Protein 6MS3 (pdb70)

Structure (mmCIF, N/CA/C/O backbone):
data_6MS3
#
_entry.id   6MS3
#
_cell.length_a   82.126
_cell.length_b   82.126
_cell.length_c   173.236
_cell.angle_alpha   90.000
_cell.angle_beta   90.000
_cell.angle_gamma   90.000
#
_symmetry.space_group_name_H-M   'P 43'
#
loop_
_entity.id
_entity.type
_entity.pdbx_description
1 polymer 'Glycoside Hydrolase Family 43'
2 non-polymer 'CALCIUM ION'
3 non-polymer 'SULFATE ION'
4 non-polymer GLYCEROL
5 non-polymer IMIDAZOLE
6 water water
#
loop_
_atom_site.group_PDB
_atom_site.id
_atom_site.type_symbol
_atom_site.label_atom_id
_atom_site.label_alt_id
_atom_site.label_comp_id
_atom_site.label_asym_id
_atom_site.label_entity_id
_atom_site.label_seq_id
_atom_site.pdbx_PDB_ins_code
_atom_site.Cartn_x
_atom_site.Cartn_y
_atom_site.Cartn_z
_atom_site.occupancy
_atom_site.B_iso_or_equiv
_atom_site.auth_seq_id
_atom_site.auth_comp_id
_atom_site.auth_asym_id
_atom_site.auth_atom_id
_atom_site.pdbx_PDB_model_num
ATOM 1 N N . GLU A 1 27 ? 22.124 91.675 -14.587 1.00 64.01 4 GLU A N 1
ATOM 2 C CA . GLU A 1 27 ? 21.387 92.917 -14.799 1.00 63.41 4 GLU A CA 1
ATOM 3 C C . GLU A 1 27 ? 20.365 93.156 -13.696 1.00 59.99 4 GLU A C 1
ATOM 4 O O . GLU A 1 27 ? 19.742 94.215 -13.631 1.00 61.26 4 GLU A O 1
ATOM 10 N N . HIS A 1 28 ? 20.196 92.164 -12.829 1.00 54.45 5 HIS A N 1
ATOM 11 C CA . HIS A 1 28 ? 19.212 92.213 -11.763 1.00 48.82 5 HIS A CA 1
ATOM 12 C C . HIS A 1 28 ? 19.909 92.107 -10.413 1.00 39.93 5 HIS A C 1
ATOM 13 O O . HIS A 1 28 ? 21.109 91.841 -10.321 1.00 36.36 5 HIS A O 1
ATOM 20 N N . THR A 1 29 ? 19.135 92.326 -9.359 1.00 36.22 6 THR A N 1
ATOM 21 C CA . THR A 1 29 ? 19.560 92.050 -7.998 1.00 34.84 6 THR A CA 1
ATOM 22 C C . THR A 1 29 ? 18.582 91.074 -7.361 1.00 33.31 6 THR A C 1
ATOM 23 O O . THR A 1 29 ? 17.495 90.818 -7.885 1.00 32.98 6 THR A O 1
ATOM 27 N N . TYR A 1 30 ? 18.985 90.524 -6.216 1.00 30.57 7 TYR A N 1
ATOM 28 C CA . TYR A 1 30 ? 18.107 89.695 -5.406 1.00 28.15 7 TYR A CA 1
ATOM 29 C C . TYR A 1 30 ? 18.363 90.010 -3.942 1.00 26.96 7 TYR A C 1
ATOM 30 O O . TYR A 1 30 ? 19.421 90.525 -3.574 1.00 25.77 7 TYR A O 1
ATOM 39 N N . THR A 1 31 ? 17.387 89.675 -3.102 1.00 26.92 8 THR A N 1
ATOM 40 C CA . THR A 1 31 ? 17.503 89.833 -1.659 1.00 26.84 8 THR A CA 1
ATOM 41 C C . THR A 1 31 ? 17.437 88.465 -0.998 1.00 26.24 8 THR A C 1
ATOM 42 O O . THR A 1 31 ? 16.517 87.685 -1.268 1.00 26.61 8 THR A O 1
ATOM 46 N N . ASN A 1 32 ? 18.408 88.179 -0.138 1.00 25.57 9 ASN A N 1
ATOM 47 C CA . ASN A 1 32 ? 18.413 86.943 0.635 1.00 24.99 9 ASN A CA 1
ATOM 48 C C . ASN A 1 32 ? 17.276 86.937 1.658 1.00 24.84 9 ASN A C 1
ATOM 49 O O . ASN A 1 32 ? 16.810 87.997 2.077 1.00 23.93 9 ASN A O 1
ATOM 54 N N . PRO A 1 33 ? 16.801 85.745 2.043 1.00 25.15 10 PRO A N 1
ATOM 55 C CA . PRO A 1 33 ? 17.132 84.434 1.473 1.00 26.01 10 PRO A CA 1
ATOM 56 C C . PRO A 1 33 ? 16.445 84.245 0.126 1.00 27.10 10 PRO A C 1
ATOM 57 O O . PRO A 1 33 ? 15.430 84.898 -0.119 1.00 27.64 10 PRO A O 1
ATOM 61 N N . VAL A 1 34 ? 16.982 83.374 -0.728 1.00 25.73 11 VAL A N 1
ATOM 62 C CA . VAL A 1 34 ? 16.360 83.131 -2.025 1.00 25.70 11 VAL A CA 1
ATOM 63 C C . VAL A 1 34 ? 15.337 82.004 -1.984 1.00 26.78 11 VAL A C 1
ATOM 64 O O . VAL A 1 34 ? 14.463 81.943 -2.859 1.00 26.58 11 VAL A O 1
ATOM 68 N N . LEU A 1 35 ? 15.427 81.102 -1.009 1.00 26.11 12 LEU A N 1
ATOM 69 C CA . LEU A 1 35 ? 14.420 80.064 -0.804 1.00 27.20 12 LEU A CA 1
ATOM 70 C C . LEU A 1 35 ? 13.923 80.232 0.628 1.00 27.96 12 LEU A C 1
ATOM 71 O O . LEU A 1 35 ? 14.554 79.756 1.577 1.00 27.78 12 LEU A O 1
ATOM 76 N N . THR A 1 36 ? 12.800 80.923 0.774 1.00 28.47 13 THR A N 1
ATOM 77 C CA . THR A 1 36 ? 12.329 81.371 2.073 1.00 28.18 13 THR A CA 1
ATOM 78 C C . THR A 1 36 ? 11.457 80.316 2.741 1.00 26.88 13 THR A C 1
ATOM 79 O O . THR A 1 36 ? 10.952 79.390 2.105 1.00 26.14 13 THR A O 1
ATOM 83 N N . GLY A 1 37 ? 11.281 80.477 4.046 1.00 26.96 14 GLY A N 1
ATOM 84 C CA . GLY A 1 37 ? 10.623 79.462 4.833 1.00 26.81 14 GLY A CA 1
ATOM 85 C C . GLY A 1 37 ? 11.544 78.297 5.141 1.00 26.16 14 GLY A C 1
ATOM 86 O O . GLY A 1 37 ? 12.721 78.264 4.777 1.00 27.06 14 GLY A O 1
ATOM 87 N N . PHE A 1 38 ? 10.962 77.311 5.821 1.00 26.15 15 PHE A N 1
ATOM 88 C CA . PHE A 1 38 ? 11.645 76.137 6.362 1.00 25.70 15 PHE A CA 1
ATOM 89 C C . PHE A 1 38 ? 12.447 75.386 5.298 1.00 24.04 15 PHE A C 1
ATOM 90 O O . PHE A 1 38 ? 11.933 74.467 4.649 1.00 24.22 15 PHE A O 1
ATOM 98 N N . HIS A 1 39 ? 13.715 75.775 5.122 1.00 24.76 16 HIS A N 1
ATOM 99 C CA . HIS A 1 39 ? 14.612 75.150 4.142 1.00 26.50 16 HIS A CA 1
ATOM 100 C C . HIS A 1 39 ? 16.035 75.155 4.686 1.00 25.28 16 HIS A C 1
ATOM 101 O O . HIS A 1 39 ? 16.889 75.921 4.227 1.00 26.04 16 HIS A O 1
ATOM 108 N N . PRO A 1 40 ? 16.333 74.306 5.665 1.00 23.87 17 PRO A N 1
ATOM 109 C CA . PRO A 1 40 ? 17.678 74.282 6.239 1.00 24.26 17 PRO A CA 1
ATOM 110 C C . PRO A 1 40 ? 18.603 73.358 5.453 1.00 25.25 17 PRO A C 1
ATOM 111 O O . PRO A 1 40 ? 18.172 72.586 4.594 1.00 25.14 17 PRO A O 1
ATOM 115 N N . ASP A 1 41 ? 19.893 73.457 5.771 1.00 26.15 18 ASP A N 1
ATOM 116 C CA . ASP A 1 41 ? 20.908 72.521 5.299 1.00 27.25 18 ASP A CA 1
ATOM 117 C C . ASP A 1 41 ? 20.884 72.321 3.782 1.00 27.10 18 ASP A C 1
ATOM 118 O O . ASP A 1 41 ? 20.712 71.194 3.305 1.00 28.29 18 ASP A O 1
ATOM 123 N N . PRO A 1 42 ? 21.056 73.383 2.995 1.00 26.05 19 PRO A N 1
ATOM 124 C CA . PRO A 1 42 ? 20.941 73.227 1.539 1.00 25.92 19 PRO A CA 1
ATOM 125 C C . PRO A 1 42 ? 22.146 72.506 0.951 1.00 26.85 19 PRO A C 1
ATOM 126 O O . PRO A 1 42 ? 23.288 72.726 1.358 1.00 26.87 19 PRO A O 1
ATOM 130 N N . SER A 1 43 ? 21.872 71.630 -0.013 1.00 26.92 20 SER A N 1
ATOM 131 C CA . SER A 1 43 ? 22.899 70.982 -0.818 1.00 26.16 20 SER A CA 1
ATOM 132 C C . SER A 1 43 ? 22.488 71.080 -2.279 1.00 25.00 20 SER A C 1
ATOM 133 O O . SER A 1 43 ? 21.373 70.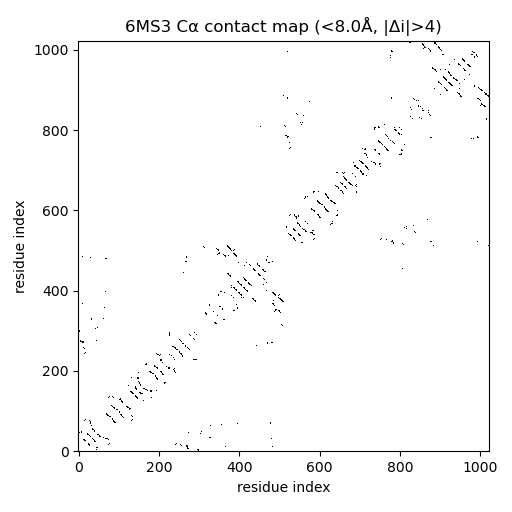686 -2.635 1.00 25.43 20 SER A O 1
ATOM 136 N N . ILE A 1 44 ? 23.389 71.588 -3.121 1.00 25.65 21 ILE A N 1
ATOM 137 C CA . ILE A 1 44 ? 23.046 71.993 -4.480 1.00 26.88 21 ILE A CA 1
ATOM 138 C C . ILE A 1 44 ? 23.956 71.308 -5.494 1.00 28.35 21 ILE A C 1
ATOM 139 O O . ILE A 1 44 ? 25.132 71.036 -5.227 1.00 28.09 21 ILE A O 1
ATOM 144 N N . ILE A 1 45 ? 23.397 71.026 -6.677 1.00 28.20 22 ILE A N 1
ATOM 145 C CA . ILE A 1 45 ? 24.167 70.566 -7.827 1.00 28.54 22 ILE A CA 1
ATOM 146 C C . ILE A 1 45 ? 23.667 71.284 -9.071 1.00 29.84 22 ILE A C 1
ATOM 147 O O . ILE A 1 45 ? 22.526 71.750 -9.134 1.00 29.61 22 ILE A O 1
ATOM 152 N N . ARG A 1 46 ? 24.540 71.365 -10.071 1.00 28.86 23 ARG A N 1
ATOM 153 C CA . ARG A 1 46 ? 24.154 71.764 -11.417 1.00 29.54 23 ARG A CA 1
ATOM 154 C C . ARG A 1 46 ? 24.278 70.565 -12.343 1.00 30.07 23 ARG A C 1
ATOM 155 O O . ARG A 1 46 ? 25.279 69.842 -12.299 1.00 29.13 23 ARG A O 1
ATOM 163 N N . VAL A 1 47 ? 23.253 70.344 -13.159 1.00 30.47 24 VAL A N 1
ATOM 164 C CA . VAL A 1 47 ? 23.305 69.386 -14.256 1.00 30.82 24 VAL A CA 1
ATOM 165 C C . VAL A 1 47 ? 22.905 70.157 -15.506 1.00 31.40 24 VAL A C 1
ATOM 166 O O . VAL A 1 47 ? 21.740 70.546 -15.651 1.00 30.64 24 VAL A O 1
ATOM 170 N N . GLY A 1 48 ? 23.865 70.403 -16.389 1.00 31.81 25 GLY A N 1
ATOM 171 C CA . GLY A 1 48 ? 23.573 71.162 -17.598 1.00 32.27 25 GLY A CA 1
ATOM 172 C C . GLY A 1 48 ? 23.175 72.589 -17.262 1.00 32.55 25 GLY A C 1
ATOM 173 O O . GLY A 1 48 ? 23.927 73.337 -16.626 1.00 31.06 25 GLY A O 1
ATOM 174 N N . GLU A 1 49 ? 21.978 72.991 -17.688 1.00 33.00 26 GLU A N 1
ATOM 175 C CA . GLU A 1 49 ? 21.456 74.317 -17.389 1.00 32.73 26 GLU A CA 1
ATOM 176 C C . GLU A 1 49 ? 20.531 74.319 -16.175 1.00 31.70 26 GLU A C 1
ATOM 177 O O . GLU A 1 49 ? 19.913 75.348 -15.882 1.00 32.16 26 GLU A O 1
ATOM 183 N N . ASP A 1 50 ? 20.428 73.199 -15.461 1.00 28.71 27 ASP A N 1
ATOM 184 C CA . ASP A 1 50 ? 19.486 73.051 -14.362 1.00 26.95 27 ASP A CA 1
ATOM 185 C C . ASP A 1 50 ? 20.213 72.936 -13.027 1.00 23.15 27 ASP A C 1
ATOM 186 O O . ASP A 1 50 ? 21.292 72.341 -12.934 1.00 24.40 27 ASP A O 1
ATOM 191 N N . TYR A 1 51 ? 19.596 73.499 -11.991 1.00 38.78 28 TYR A N 1
ATOM 192 C CA . TYR A 1 51 ? 20.111 73.434 -10.632 1.00 32.99 28 TYR A CA 1
ATOM 193 C C . TYR A 1 51 ? 19.111 72.709 -9.749 1.00 30.50 28 TYR A C 1
ATOM 194 O O . TYR A 1 51 ? 17.903 72.956 -9.832 1.00 28.71 28 TYR A O 1
ATOM 203 N N . TYR A 1 52 ? 19.619 71.813 -8.906 1.00 28.97 29 TYR A N 1
ATOM 204 C CA . TYR A 1 52 ? 18.790 71.019 -8.013 1.00 28.57 29 TYR A CA 1
ATOM 205 C C . TYR A 1 52 ? 19.334 71.127 -6.599 1.00 29.48 29 TYR A C 1
ATOM 206 O O . TYR A 1 52 ? 20.552 71.116 -6.390 1.00 29.60 29 TYR A O 1
ATOM 215 N N . MET A 1 53 ? 18.423 71.228 -5.632 1.00 29.46 30 MET A N 1
ATOM 216 C CA . MET A 1 53 ? 18.781 71.480 -4.246 1.00 29.52 30 MET A CA 1
ATOM 217 C C . MET A 1 53 ? 17.876 70.677 -3.321 1.00 29.08 30 MET A C 1
ATOM 218 O O . MET A 1 53 ? 16.675 70.548 -3.576 1.00 29.66 30 MET A O 1
ATOM 223 N N . VAL A 1 54 ? 18.461 70.131 -2.255 1.00 27.81 31 VAL A N 1
ATOM 224 C CA . VAL A 1 54 ? 17.717 69.408 -1.232 1.00 27.09 31 VAL A CA 1
ATOM 225 C C . VAL A 1 54 ? 17.870 70.133 0.101 1.00 26.05 31 VAL A C 1
ATOM 226 O O . VAL A 1 54 ? 18.881 70.795 0.360 1.00 25.58 31 VAL A O 1
ATOM 230 N N . ASN A 1 55 ? 16.846 70.009 0.946 1.00 25.77 32 ASN A N 1
ATOM 231 C CA . ASN A 1 55 ? 16.842 70.568 2.291 1.00 26.26 32 ASN A CA 1
ATOM 232 C C . ASN A 1 55 ? 16.316 69.534 3.279 1.00 26.85 32 ASN A C 1
ATOM 233 O O . ASN A 1 55 ? 15.512 68.666 2.927 1.00 26.77 32 ASN A O 1
ATOM 238 N N . SER A 1 56 ? 16.772 69.638 4.524 1.00 26.57 33 SER A N 1
ATOM 239 C CA . SER A 1 56 ? 16.346 68.708 5.560 1.00 26.75 33 SER A CA 1
ATOM 240 C C . SER A 1 56 ? 14.880 68.930 5.917 1.00 25.97 33 SER A C 1
ATOM 241 O O . SER A 1 56 ? 14.339 70.030 5.765 1.00 26.08 33 SER A O 1
ATOM 244 N N . THR A 1 57 ? 14.230 67.864 6.394 1.00 25.97 34 THR A N 1
ATOM 245 C CA . THR A 1 57 ? 12.802 67.906 6.690 1.00 24.64 34 THR A CA 1
ATOM 246 C C . THR A 1 57 ? 12.409 67.318 8.042 1.00 25.44 34 THR A C 1
ATOM 247 O O . THR A 1 57 ? 11.240 67.445 8.425 1.00 25.65 34 THR A O 1
ATOM 251 N N . PHE A 1 58 ? 13.326 66.669 8.760 1.00 25.10 35 PHE A N 1
ATOM 252 C CA . PHE A 1 58 ? 13.138 66.306 10.171 1.00 25.92 35 PHE A CA 1
ATOM 253 C C . PHE A 1 58 ? 11.910 65.412 10.301 1.00 25.69 35 PHE A C 1
ATOM 254 O O . PHE A 1 58 ? 11.929 64.299 9.747 1.00 26.15 35 PHE A O 1
ATOM 262 N N . GLN A 1 59 ? 10.848 65.823 10.998 1.00 25.23 36 GLN A N 1
ATOM 263 C CA . GLN A 1 59 ? 9.693 64.953 11.181 1.00 26.50 36 GLN A CA 1
ATOM 264 C C . GLN A 1 59 ? 8.654 65.090 10.072 1.00 26.01 36 GLN A C 1
ATOM 265 O O . GLN A 1 59 ? 7.621 64.413 10.127 1.00 26.96 36 GLN A O 1
ATOM 271 N N . TYR A 1 60 ? 8.892 65.925 9.070 1.00 24.72 37 TYR A N 1
ATOM 272 C CA . TYR A 1 60 ? 7.897 66.145 8.033 1.00 25.05 37 TYR A CA 1
ATOM 273 C C . TYR A 1 60 ? 8.013 65.091 6.939 1.00 27.39 37 TYR A C 1
ATOM 274 O O . TYR A 1 60 ? 9.089 64.540 6.686 1.00 28.09 37 TYR A O 1
ATOM 283 N N . PHE A 1 61 ? 6.877 64.801 6.310 1.00 27.87 38 PHE A N 1
ATOM 284 C CA . PHE A 1 61 ? 6.789 63.789 5.271 1.00 29.49 38 PHE A CA 1
ATOM 285 C C . PHE A 1 61 ? 5.919 64.327 4.137 1.00 29.32 38 PHE A C 1
ATOM 286 O O . PHE A 1 61 ? 4.929 65.012 4.396 1.00 29.08 38 PHE A O 1
ATOM 294 N N . PRO A 1 62 ? 6.289 64.045 2.875 1.00 29.62 39 PRO A N 1
ATOM 295 C CA . PRO A 1 62 ? 7.443 63.279 2.386 1.00 29.87 39 PRO A CA 1
ATOM 296 C C . PRO A 1 62 ? 8.782 63.901 2.783 1.00 28.11 39 PRO A C 1
ATOM 297 O O . PRO A 1 62 ? 8.848 65.104 3.018 1.00 28.37 39 PRO A O 1
ATOM 301 N N . ALA A 1 63 ? 9.828 63.087 2.866 1.00 28.68 40 ALA A N 1
ATOM 302 C CA . ALA A 1 63 ? 11.096 63.514 3.437 1.00 28.06 40 ALA A CA 1
ATOM 303 C C . ALA A 1 63 ? 12.070 63.947 2.350 1.00 27.01 40 ALA A C 1
ATOM 304 O O . ALA A 1 63 ? 12.081 63.396 1.247 1.00 28.04 40 ALA A O 1
ATOM 306 N N . ILE A 1 64 ? 12.901 64.936 2.696 1.00 26.49 41 ILE A N 1
ATOM 307 C CA . ILE A 1 64 ? 13.916 65.534 1.829 1.00 26.49 41 ILE A CA 1
ATOM 308 C C . ILE A 1 64 ? 13.252 66.259 0.666 1.00 27.10 41 ILE A C 1
ATOM 309 O O . ILE A 1 64 ? 12.956 65.657 -0.370 1.00 29.30 41 ILE A O 1
ATOM 314 N N . VAL A 1 65 ? 13.036 67.555 0.819 1.00 25.53 42 VAL A N 1
ATOM 315 C CA . VAL A 1 65 ? 12.410 68.346 -0.232 1.00 26.58 42 VAL A CA 1
ATOM 316 C C . VAL A 1 65 ? 13.436 68.639 -1.319 1.00 27.26 42 VAL A C 1
ATOM 317 O O . VAL A 1 65 ? 14.590 68.986 -1.036 1.00 27.48 42 VAL A O 1
ATOM 321 N N . ILE A 1 66 ? 13.017 68.473 -2.573 1.00 26.57 43 ILE A N 1
ATOM 322 C CA . ILE A 1 66 ? 13.869 68.654 -3.744 1.00 26.03 43 ILE A CA 1
ATOM 323 C C . ILE A 1 66 ? 13.342 69.843 -4.534 1.00 26.14 43 ILE A C 1
ATOM 324 O O . ILE A 1 66 ? 12.161 69.871 -4.906 1.00 24.06 43 ILE A O 1
ATOM 329 N N . SER A 1 67 ? 14.212 70.815 -4.796 1.00 24.55 44 SER A N 1
ATOM 330 C CA . SER A 1 67 ? 13.823 72.029 -5.498 1.00 25.80 44 SER A CA 1
ATOM 331 C C . SER A 1 67 ? 14.661 72.201 -6.754 1.00 25.56 44 SER A C 1
ATOM 332 O O . SER A 1 67 ? 15.748 71.634 -6.886 1.00 26.73 44 SER A O 1
ATOM 335 N N . HIS A 1 68 ? 14.139 73.003 -7.677 1.00 26.22 45 HIS A N 1
ATOM 336 C CA . HIS A 1 68 ? 14.754 73.211 -8.976 1.00 26.54 45 HIS A CA 1
ATOM 337 C C . HIS A 1 68 ? 14.795 74.701 -9.282 1.00 27.24 45 HIS A C 1
ATOM 338 O O . HIS A 1 68 ? 13.905 75.461 -8.891 1.00 27.08 45 HIS A O 1
ATOM 345 N N . SER A 1 69 ? 15.847 75.113 -9.982 1.00 27.62 46 SER A N 1
ATOM 346 C CA . SER A 1 69 ? 16.022 76.507 -10.348 1.00 27.23 46 SER A CA 1
ATOM 347 C C . SER A 1 69 ? 16.841 76.568 -11.624 1.00 27.77 46 SER A C 1
ATOM 348 O O . SER A 1 69 ? 17.631 75.667 -11.912 1.00 27.61 46 SER A O 1
ATOM 351 N N . LYS A 1 70 ? 16.646 77.640 -12.389 1.00 26.98 47 LYS A N 1
ATOM 352 C CA . LYS A 1 70 ? 17.524 77.912 -13.512 1.00 28.33 47 LYS A CA 1
ATOM 353 C C . LYS A 1 70 ? 18.404 79.134 -13.305 1.00 27.76 47 LYS A C 1
ATOM 354 O O . LYS A 1 70 ? 19.433 79.248 -13.976 1.00 28.15 47 LYS A O 1
ATOM 360 N N . ASP A 1 71 ? 18.047 80.032 -12.382 1.00 27.13 48 ASP A N 1
ATOM 361 C CA . ASP A 1 71 ? 18.800 81.264 -12.172 1.00 26.50 48 ASP A CA 1
ATOM 362 C C . ASP A 1 71 ? 19.385 81.378 -10.768 1.00 26.09 48 ASP A C 1
ATOM 363 O O . ASP A 1 71 ? 19.937 82.434 -10.431 1.00 26.41 48 ASP A O 1
ATOM 368 N N . LEU A 1 72 ? 19.262 80.329 -9.944 1.00 25.14 49 LEU A N 1
ATOM 369 C CA . LEU A 1 72 ? 19.763 80.252 -8.568 1.00 26.02 49 LEU A CA 1
ATOM 370 C C . LEU A 1 72 ? 19.001 81.152 -7.597 1.00 26.06 49 LEU A C 1
ATOM 371 O O . LEU A 1 72 ? 19.243 81.100 -6.385 1.00 25.41 49 LEU A O 1
ATOM 376 N N . VAL A 1 73 ? 18.078 81.967 -8.104 1.00 26.26 50 VAL A N 1
ATOM 377 C CA . VAL A 1 73 ? 17.321 82.901 -7.283 1.00 26.07 50 VAL A CA 1
ATOM 378 C C . VAL A 1 73 ? 15.889 82.427 -7.058 1.00 26.41 50 VAL A C 1
ATOM 379 O O . VAL A 1 73 ? 15.377 82.506 -5.940 1.00 26.72 50 VAL A O 1
ATOM 383 N N . HIS A 1 74 ? 15.230 81.938 -8.103 1.00 25.32 51 HIS A N 1
ATOM 384 C CA . HIS A 1 74 ? 13.837 81.520 -8.024 1.00 24.85 51 HIS A CA 1
ATOM 385 C C . HIS A 1 74 ? 13.768 79.996 -8.013 1.00 25.43 51 HIS A C 1
ATOM 386 O O . HIS A 1 74 ? 14.255 79.341 -8.940 1.00 25.57 51 HIS A O 1
ATOM 393 N N . TRP A 1 75 ? 13.174 79.438 -6.961 1.00 25.21 52 TRP A N 1
ATOM 394 C CA . TRP A 1 75 ? 13.158 78.000 -6.732 1.00 24.61 52 TRP A CA 1
ATOM 395 C C . TRP A 1 75 ? 11.725 77.495 -6.648 1.00 26.72 52 TRP A C 1
ATOM 396 O O . TRP A 1 75 ? 10.845 78.179 -6.116 1.00 27.05 52 TRP A O 1
ATOM 407 N N . LYS A 1 76 ? 11.492 76.293 -7.168 1.00 26.91 53 LYS A N 1
ATOM 408 C CA . LYS A 1 76 ? 10.216 75.628 -6.974 1.00 30.27 53 LYS A CA 1
ATOM 409 C C . LYS A 1 76 ? 10.457 74.183 -6.571 1.00 28.35 53 LYS A C 1
ATOM 410 O O . LYS A 1 76 ? 11.407 73.542 -7.034 1.00 28.73 53 LYS A O 1
ATOM 416 N N . ILE A 1 77 ? 9.603 73.684 -5.682 1.00 26.03 54 ILE A N 1
ATOM 417 C CA . ILE A 1 77 ? 9.680 72.288 -5.278 1.00 25.05 54 ILE A CA 1
ATOM 418 C C . ILE A 1 77 ? 9.241 71.415 -6.441 1.00 25.50 54 ILE A C 1
ATOM 419 O O . ILE A 1 77 ? 8.194 71.653 -7.058 1.00 26.47 54 ILE A O 1
ATOM 424 N N . ILE A 1 78 ? 10.047 70.404 -6.754 1.00 25.68 55 ILE A N 1
ATOM 425 C CA . ILE A 1 78 ? 9.721 69.448 -7.805 1.00 27.70 55 ILE A CA 1
ATOM 426 C C . ILE A 1 78 ? 9.480 68.044 -7.272 1.00 27.79 55 ILE A C 1
ATOM 427 O O . ILE A 1 78 ? 9.019 67.182 -8.039 1.00 29.89 55 ILE A O 1
ATOM 432 N N . GLY A 1 79 ? 9.768 67.782 -6.002 1.00 30.19 56 GLY A N 1
ATOM 433 C CA . GLY A 1 79 ? 9.471 66.488 -5.427 1.00 30.05 56 GLY A CA 1
ATOM 434 C C . GLY A 1 79 ? 10.152 66.320 -4.083 1.00 31.15 56 GLY A C 1
ATOM 435 O O . GLY A 1 79 ? 10.698 67.270 -3.513 1.00 29.93 56 GLY A O 1
ATOM 436 N N . HIS A 1 80 ? 10.102 65.088 -3.583 1.00 30.00 57 HIS A N 1
ATOM 437 C CA . HIS A 1 80 ? 10.753 64.750 -2.327 1.00 28.85 57 HIS A CA 1
ATOM 438 C C . HIS A 1 80 ? 11.497 63.435 -2.487 1.00 28.80 57 HIS A C 1
ATOM 439 O O . HIS A 1 80 ? 11.151 62.601 -3.324 1.00 30.17 57 HIS A O 1
ATOM 446 N N . GLY A 1 81 ? 12.519 63.251 -1.652 1.00 27.38 58 GLY A N 1
ATOM 447 C CA . GLY A 1 81 ? 13.327 62.047 -1.746 1.00 28.05 58 GLY A CA 1
ATOM 448 C C . GLY A 1 81 ? 12.578 60.792 -1.338 1.00 29.79 58 GLY A C 1
ATOM 449 O O . GLY A 1 81 ? 12.706 59.745 -1.980 1.00 31.68 58 GLY A O 1
ATOM 450 N N . ILE A 1 82 ? 11.794 60.869 -0.266 1.00 29.38 59 ILE A N 1
ATOM 451 C CA . ILE A 1 82 ? 11.135 59.702 0.304 1.00 29.97 59 ILE A CA 1
ATOM 452 C C . ILE A 1 82 ? 9.645 59.996 0.368 1.00 31.33 59 ILE A C 1
ATOM 453 O O . ILE A 1 82 ? 9.210 60.843 1.158 1.00 31.01 59 ILE A O 1
ATOM 458 N N . THR A 1 83 ? 8.860 59.287 -0.446 1.00 31.55 60 THR A N 1
ATOM 459 C CA . THR A 1 83 ? 7.436 59.556 -0.578 1.00 31.99 60 THR A CA 1
ATOM 460 C C . THR A 1 83 ? 6.534 58.423 -0.112 1.00 34.34 60 THR A C 1
ATOM 461 O O . THR A 1 83 ? 5.329 58.649 0.048 1.00 35.06 60 THR A O 1
ATOM 465 N N . GLU A 1 84 ? 7.061 57.221 0.097 1.00 36.77 61 GLU A N 1
ATOM 466 C CA . GLU A 1 84 ? 6.254 56.072 0.485 1.00 39.81 61 GLU A CA 1
ATOM 467 C C . GLU A 1 84 ? 6.457 55.777 1.964 1.00 38.26 61 GLU A C 1
ATOM 468 O O . GLU A 1 84 ? 7.591 55.773 2.454 1.00 37.51 61 GLU A O 1
ATOM 474 N N . ASN A 1 85 ? 5.348 55.528 2.673 1.00 37.36 62 ASN A N 1
ATOM 475 C CA . ASN A 1 85 ? 5.423 55.297 4.114 1.00 35.49 62 ASN A CA 1
ATOM 476 C C . ASN A 1 85 ? 6.304 54.101 4.456 1.00 36.31 62 ASN A C 1
ATOM 477 O O . ASN A 1 85 ? 6.975 54.105 5.493 1.00 36.22 62 ASN A O 1
ATOM 482 N N . GLU A 1 86 ? 6.333 53.077 3.599 1.00 38.85 63 GLU A N 1
ATOM 483 C CA . GLU A 1 86 ? 7.138 51.892 3.884 1.00 42.07 63 GLU A CA 1
ATOM 484 C C . GLU A 1 86 ? 8.634 52.182 3.842 1.00 39.70 63 GLU A C 1
ATOM 485 O O . GLU A 1 86 ? 9.422 51.382 4.353 1.00 40.78 63 GLU A O 1
ATOM 491 N N . GLY A 1 87 ? 9.044 53.298 3.239 1.00 38.00 64 GLY A N 1
ATOM 492 C CA . GLY A 1 87 ? 10.459 53.599 3.136 1.00 38.27 64 GLY A CA 1
ATOM 493 C C . GLY A 1 87 ? 11.049 54.242 4.372 1.00 38.11 64 GLY A C 1
ATOM 494 O O . GLY A 1 87 ? 12.254 54.125 4.614 1.00 39.13 64 GLY A O 1
ATOM 495 N N . LEU A 1 88 ? 10.228 54.922 5.170 1.00 36.04 65 LEU A N 1
ATOM 496 C CA . LEU A 1 88 ? 10.732 55.604 6.360 1.00 35.76 65 LEU A CA 1
ATOM 497 C C . LEU A 1 88 ? 9.569 55.849 7.307 1.00 34.83 65 LEU A C 1
ATOM 498 O O . LEU A 1 88 ? 8.589 56.496 6.922 1.00 34.33 65 LEU A O 1
ATOM 503 N N . ASP A 1 89 ? 9.679 55.345 8.537 1.00 33.90 66 ASP A N 1
ATOM 504 C CA . ASP A 1 89 ? 8.633 55.481 9.546 1.00 34.90 66 ASP A CA 1
ATOM 505 C C . ASP A 1 89 ? 8.994 56.636 10.475 1.00 33.92 66 ASP A C 1
ATOM 506 O O . ASP A 1 89 ? 9.888 56.509 11.317 1.00 33.42 66 ASP A O 1
ATOM 511 N N . LEU A 1 90 ? 8.285 57.752 10.333 1.00 33.26 67 LEU A N 1
ATOM 512 C CA . LEU A 1 90 ? 8.441 58.899 11.216 1.00 32.57 67 LEU A CA 1
ATOM 513 C C . LEU A 1 90 ? 7.291 59.035 12.206 1.00 32.98 67 LEU A C 1
ATOM 514 O O . LEU A 1 90 ? 7.242 60.023 12.947 1.00 34.57 67 LEU A O 1
ATOM 519 N N . SER A 1 91 ? 6.377 58.059 12.247 1.00 32.19 68 SER A N 1
ATOM 520 C CA . SER A 1 91 ? 5.156 58.218 13.031 1.00 33.86 68 SER A CA 1
ATOM 521 C C . SER A 1 91 ? 5.449 58.446 14.508 1.00 35.87 68 SER A C 1
ATOM 522 O O . SER A 1 91 ? 4.661 59.099 15.199 1.00 37.06 68 SER A O 1
ATOM 525 N N . ASP A 1 92 ? 6.577 57.937 15.003 1.00 37.38 69 ASP A N 1
ATOM 526 C CA . ASP A 1 92 ? 6.944 58.063 16.409 1.00 39.18 69 ASP A CA 1
ATOM 527 C C . ASP A 1 92 ? 8.252 58.825 16.598 1.00 36.56 69 ASP A C 1
ATOM 528 O O . ASP A 1 92 ? 8.803 58.834 17.706 1.00 36.64 69 ASP A O 1
ATOM 533 N N . ILE A 1 93 ? 8.757 59.466 15.557 1.00 34.19 70 ILE A N 1
ATOM 534 C CA . ILE A 1 93 ? 10.006 60.213 15.646 1.00 34.19 70 ILE A CA 1
ATOM 535 C C . ILE A 1 93 ? 9.750 61.541 16.348 1.00 33.39 70 ILE A C 1
ATOM 536 O O . ILE A 1 93 ? 8.759 62.227 16.074 1.00 33.54 70 ILE A O 1
ATOM 541 N N . ASN A 1 94 ? 10.641 61.903 17.269 1.00 33.49 71 ASN A N 1
ATOM 542 C CA . ASN A 1 94 ? 10.451 63.099 18.075 1.00 33.11 71 ASN A CA 1
ATOM 543 C C . ASN A 1 94 ? 10.662 64.368 17.247 1.00 30.65 71 ASN A C 1
ATOM 544 O O . ASN A 1 94 ? 11.301 64.361 16.189 1.00 29.37 71 ASN A O 1
ATOM 549 N N . ASP A 1 95 ? 10.109 65.469 17.760 1.00 30.86 72 ASP A N 1
ATOM 550 C CA . ASP A 1 95 ? 10.247 66.780 17.132 1.00 31.34 72 ASP A CA 1
ATOM 551 C C . ASP A 1 95 ? 11.710 67.105 16.853 1.00 31.67 72 ASP A C 1
ATOM 552 O O . ASP A 1 95 ? 12.571 66.966 17.729 1.00 32.16 72 ASP A O 1
ATOM 557 N N . SER A 1 96 ? 11.980 67.536 15.623 1.00 29.08 73 SER A N 1
ATOM 558 C CA . SER A 1 96 ? 13.301 67.929 15.138 1.00 29.30 73 SER A CA 1
ATOM 559 C C . SER A 1 96 ? 14.309 66.780 15.136 1.00 30.38 73 SER A C 1
ATOM 560 O O . SER A 1 96 ? 15.517 67.026 15.033 1.00 29.90 73 SER A O 1
ATOM 563 N N . HIS A 1 97 ? 13.846 65.534 15.254 1.00 30.00 74 HIS A N 1
ATOM 564 C CA . HIS A 1 97 ? 14.684 64.380 14.968 1.00 29.83 74 HIS A CA 1
ATOM 565 C C . HIS A 1 97 ? 14.412 63.985 13.519 1.00 29.12 74 HIS A C 1
ATOM 566 O O . HIS A 1 97 ? 13.974 64.828 12.730 1.00 28.46 74 HIS A O 1
ATOM 573 N N . GLY A 1 98 ? 14.643 62.737 13.147 1.00 29.22 75 GLY A N 1
ATOM 574 C CA . GLY A 1 98 ? 14.319 62.346 11.785 1.00 28.34 75 GLY A CA 1
ATOM 575 C C . GLY A 1 98 ? 15.400 62.780 10.809 1.00 28.23 75 GLY A C 1
ATOM 576 O O . GLY A 1 98 ? 16.599 62.670 11.097 1.00 27.14 75 GLY A O 1
ATOM 577 N N . ILE A 1 99 ? 14.981 63.302 9.653 1.00 28.80 76 ILE A N 1
ATOM 578 C CA . ILE A 1 99 ? 15.873 63.507 8.513 1.00 28.60 76 ILE A CA 1
ATOM 579 C C . ILE A 1 99 ? 16.603 64.837 8.669 1.00 27.79 76 ILE A C 1
ATOM 580 O O . ILE A 1 99 ? 15.995 65.908 8.585 1.00 28.19 76 ILE A O 1
ATOM 585 N N . TRP A 1 100 ? 17.916 64.769 8.846 1.00 27.73 77 TRP A N 1
ATOM 586 C CA . TRP A 1 100 ? 18.755 65.941 9.020 1.00 29.27 77 TRP A CA 1
ATOM 587 C C . TRP A 1 100 ? 19.373 66.333 7.671 1.00 30.22 77 TRP A C 1
ATOM 588 O O . TRP A 1 100 ? 18.814 66.026 6.609 1.00 29.90 77 TRP A O 1
ATOM 599 N N . ALA A 1 101 ? 20.518 67.020 7.704 1.00 30.37 78 ALA A N 1
ATOM 600 C CA . ALA A 1 101 ? 21.126 67.610 6.515 1.00 30.83 78 ALA A CA 1
ATOM 601 C C . ALA A 1 101 ? 21.216 66.599 5.369 1.00 30.31 78 ALA A C 1
ATOM 602 O O . ALA A 1 101 ? 21.887 65.566 5.511 1.00 31.61 78 ALA A O 1
ATOM 604 N N . PRO A 1 102 ? 20.556 66.847 4.243 1.00 29.08 79 PRO A N 1
ATOM 605 C CA . PRO A 1 102 ? 20.700 65.974 3.079 1.00 27.96 79 PRO A CA 1
ATOM 606 C C . PRO A 1 102 ? 21.802 66.463 2.151 1.00 28.06 79 PRO A C 1
ATOM 607 O O . PRO A 1 102 ? 22.180 67.637 2.144 1.00 27.81 79 PRO A O 1
ATOM 611 N N . ASP A 1 103 ? 22.312 65.531 1.352 1.00 28.82 80 ASP A N 1
ATOM 612 C CA . ASP A 1 103 ? 23.358 65.819 0.380 1.00 31.17 80 ASP A CA 1
ATOM 613 C C . ASP A 1 103 ? 22.964 65.196 -0.946 1.00 31.20 80 ASP A C 1
ATOM 614 O O . ASP A 1 103 ? 22.727 63.988 -1.015 1.00 31.07 80 ASP A O 1
ATOM 619 N N . ILE A 1 104 ? 22.887 66.011 -1.992 1.00 31.36 81 ILE A N 1
ATOM 620 C CA . ILE A 1 104 ? 22.546 65.525 -3.323 1.00 31.11 81 ILE A CA 1
ATOM 621 C C . ILE A 1 104 ? 23.792 65.587 -4.193 1.00 32.34 81 ILE A C 1
ATOM 622 O O . ILE A 1 104 ? 24.620 66.495 -4.051 1.00 32.44 81 ILE A O 1
ATOM 627 N N . SER A 1 105 ? 23.936 64.601 -5.074 1.00 33.23 82 SER A N 1
ATOM 628 C CA . SER A 1 105 ? 25.066 64.544 -5.983 1.00 34.30 82 SER A CA 1
ATOM 629 C C . SER A 1 105 ? 24.642 63.793 -7.233 1.00 35.53 82 SER A C 1
ATOM 630 O O . SER A 1 105 ? 23.635 63.079 -7.244 1.00 34.56 82 SER A O 1
ATOM 633 N N . TYR A 1 106 ? 25.425 63.968 -8.292 1.00 36.68 83 TYR A N 1
ATOM 634 C CA . TYR A 1 106 ? 25.127 63.374 -9.585 1.00 39.30 83 TYR A CA 1
ATOM 635 C C . TYR A 1 106 ? 26.412 62.810 -10.164 1.00 41.06 83 TYR A C 1
ATOM 636 O O . TYR A 1 106 ? 27.420 63.518 -10.236 1.00 40.98 83 TYR A O 1
ATOM 645 N N . HIS A 1 107 ? 26.378 61.543 -10.571 1.00 43.06 84 HIS A N 1
ATOM 646 C CA . HIS A 1 107 ? 27.565 60.898 -11.124 1.00 46.75 84 HIS A CA 1
ATOM 647 C C . HIS A 1 107 ? 27.141 59.772 -12.053 1.00 49.28 84 HIS A C 1
ATOM 648 O O . HIS A 1 107 ? 26.467 58.832 -11.620 1.00 48.98 84 HIS A O 1
ATOM 655 N N . ASN A 1 108 ? 27.542 59.871 -13.323 1.00 51.37 85 ASN A N 1
ATOM 656 C CA . ASN A 1 108 ? 27.293 58.835 -14.328 1.00 54.23 85 ASN A CA 1
ATOM 657 C C . ASN A 1 108 ? 25.806 58.495 -14.439 1.00 52.46 85 ASN A C 1
ATOM 658 O O . ASN A 1 108 ? 25.408 57.328 -14.438 1.00 53.41 85 ASN A O 1
ATOM 663 N N . GLY A 1 109 ? 24.981 59.535 -14.541 1.00 50.09 86 GLY A N 1
ATOM 664 C CA . GLY A 1 109 ? 23.562 59.372 -14.769 1.00 48.75 86 GLY A CA 1
ATOM 665 C C . GLY A 1 109 ? 22.737 59.001 -13.556 1.00 46.76 86 GLY A C 1
ATOM 666 O O . GLY A 1 109 ? 21.528 58.783 -13.699 1.00 47.71 86 GLY A O 1
ATOM 667 N N . THR A 1 110 ? 23.335 58.923 -12.371 1.00 44.58 87 THR A N 1
ATOM 668 C CA . THR A 1 110 ? 22.606 58.583 -11.156 1.00 42.92 87 THR A CA 1
ATOM 669 C C . THR A 1 110 ? 22.651 59.756 -10.189 1.00 39.48 87 THR A C 1
ATOM 670 O O . THR A 1 110 ? 23.721 60.318 -9.932 1.00 38.79 87 THR A O 1
ATOM 674 N N . PHE A 1 111 ? 21.486 60.132 -9.671 1.00 37.95 88 PHE A N 1
ATOM 675 C CA . PHE A 1 111 ? 21.392 61.118 -8.605 1.00 36.72 88 PHE A CA 1
ATOM 676 C C . PHE A 1 111 ? 21.394 60.394 -7.266 1.00 36.98 88 PHE A C 1
ATOM 677 O O . PHE A 1 111 ? 20.585 59.488 -7.047 1.00 37.73 88 PHE A O 1
ATOM 685 N N . TYR A 1 112 ? 22.312 60.780 -6.384 1.00 35.59 89 TYR A N 1
ATOM 686 C CA . TYR A 1 112 ? 22.417 60.212 -5.048 1.00 35.62 89 TYR A CA 1
ATOM 687 C C . TYR A 1 112 ? 21.983 61.243 -4.017 1.00 34.05 89 TYR A C 1
ATOM 688 O O . TYR A 1 112 ? 22.321 62.424 -4.131 1.00 34.33 89 TYR A O 1
ATOM 697 N N . ILE A 1 113 ? 21.249 60.798 -3.001 1.00 33.52 90 ILE A N 1
ATOM 698 C CA . ILE A 1 113 ? 20.952 61.633 -1.844 1.00 31.94 90 ILE A CA 1
ATOM 699 C C . ILE A 1 113 ? 21.309 60.856 -0.583 1.00 32.35 90 ILE A C 1
ATOM 700 O O . ILE A 1 113 ? 20.837 59.728 -0.387 1.00 33.34 90 ILE A O 1
ATOM 705 N N . PHE A 1 114 ? 22.161 61.447 0.251 1.00 31.23 91 PHE A N 1
ATOM 706 C CA . PHE A 1 114 ? 22.491 60.934 1.570 1.00 30.65 91 PHE A CA 1
ATOM 707 C C . PHE A 1 114 ? 21.938 61.875 2.630 1.00 29.61 91 PHE A C 1
ATOM 708 O O . PHE A 1 114 ? 21.863 63.089 2.419 1.00 28.20 91 PHE A O 1
ATOM 716 N N . ALA A 1 115 ? 21.558 61.311 3.775 1.00 29.15 92 ALA A N 1
ATOM 717 C CA . ALA A 1 115 ? 21.141 62.130 4.906 1.00 29.02 92 ALA A CA 1
ATOM 718 C C . ALA A 1 115 ? 21.209 61.294 6.172 1.00 29.68 92 ALA A C 1
ATOM 719 O O . ALA A 1 115 ? 21.032 60.074 6.139 1.00 29.69 92 ALA A O 1
ATOM 721 N N . THR A 1 116 ? 21.479 61.963 7.286 1.00 29.60 93 THR A N 1
ATOM 722 C CA . THR A 1 116 ? 21.368 61.316 8.581 1.00 31.22 93 THR A CA 1
ATOM 723 C C . THR A 1 116 ? 19.900 61.216 8.974 1.00 30.62 93 THR A C 1
ATOM 724 O O . THR A 1 116 ? 19.124 62.158 8.780 1.00 28.83 93 THR A O 1
ATOM 728 N N . HIS A 1 117 ? 19.520 60.053 9.489 1.00 31.36 94 HIS A N 1
ATOM 729 C CA . HIS A 1 117 ? 18.230 59.840 10.132 1.00 31.57 94 HIS A CA 1
ATOM 730 C C . HIS A 1 117 ? 18.487 59.765 11.632 1.00 32.49 94 HIS A C 1
ATOM 731 O O . HIS A 1 117 ? 19.082 58.797 12.115 1.00 34.88 94 HIS A O 1
ATOM 738 N N . ARG A 1 118 ? 18.062 60.794 12.363 1.00 32.36 95 ARG A N 1
ATOM 739 C CA . ARG A 1 118 ? 18.323 60.895 13.794 1.00 32.69 95 ARG A CA 1
ATOM 740 C C . ARG A 1 118 ? 17.212 60.186 14.560 1.00 32.47 95 ARG A C 1
ATOM 741 O O . ARG A 1 118 ? 16.042 60.572 14.467 1.00 31.75 95 ARG A O 1
ATOM 749 N N . LEU A 1 119 ? 17.574 59.146 15.303 1.00 33.33 96 LEU A N 1
ATOM 750 C CA . LEU A 1 119 ? 16.588 58.388 16.054 1.00 34.46 96 LEU A CA 1
ATOM 751 C C . LEU A 1 119 ? 16.257 59.105 17.365 1.00 35.33 96 LEU A C 1
ATOM 752 O O . LEU A 1 119 ? 16.915 60.071 17.759 1.00 35.48 96 LEU A O 1
ATOM 757 N N . ASN A 1 120 ? 15.210 58.626 18.041 1.00 35.75 97 ASN A N 1
ATOM 758 C CA . ASN A 1 120 ? 14.778 59.268 19.280 1.00 37.38 97 ASN A CA 1
ATOM 759 C C . ASN A 1 120 ? 15.805 59.105 20.393 1.00 39.42 97 ASN A C 1
ATOM 760 O O . ASN A 1 120 ? 15.889 59.954 21.289 1.00 40.45 97 ASN A O 1
ATOM 765 N N . GLY A 1 121 ? 16.590 58.034 20.354 1.00 39.36 98 GLY A N 1
ATOM 766 C CA . GLY A 1 121 ? 17.578 57.768 21.370 1.00 41.88 98 GLY A CA 1
ATOM 767 C C . GLY A 1 121 ? 18.332 56.495 21.055 1.00 43.11 98 GLY A C 1
ATOM 768 O O . GLY A 1 121 ? 18.231 55.952 19.949 1.00 43.20 98 GLY A O 1
ATOM 769 N N . PRO A 1 122 ? 19.103 55.992 22.019 1.00 44.43 99 PRO A N 1
ATOM 770 C CA . PRO A 1 122 ? 19.905 54.785 21.771 1.00 45.22 99 PRO A CA 1
ATOM 771 C C . PRO A 1 122 ? 19.022 53.606 21.395 1.00 46.04 99 PRO A C 1
ATOM 772 O O . PRO A 1 122 ? 18.127 53.208 22.143 1.00 46.95 99 PRO A O 1
ATOM 776 N N . THR A 1 123 ? 19.277 53.059 20.213 1.00 46.42 100 THR A N 1
ATOM 777 C CA . THR A 1 123 ? 18.510 51.955 19.661 1.00 47.88 100 THR A CA 1
ATOM 778 C C . THR A 1 123 ? 19.485 50.865 19.253 1.00 49.99 100 THR A C 1
ATOM 779 O O . THR A 1 123 ? 20.483 51.146 18.582 1.00 49.80 100 THR A O 1
ATOM 783 N N . VAL A 1 124 ? 19.208 49.631 19.656 1.00 52.45 101 VAL A N 1
ATOM 784 C CA . VAL A 1 124 ? 20.036 48.515 19.217 1.00 55.81 101 VAL A CA 1
ATOM 785 C C . VAL A 1 124 ? 19.518 48.053 17.857 1.00 56.09 101 VAL A C 1
ATOM 786 O O . VAL A 1 124 ? 18.323 47.795 17.682 1.00 56.57 101 VAL A O 1
ATOM 790 N N . ILE A 1 125 ? 20.403 48.044 16.865 1.00 56.23 102 ILE A N 1
ATOM 791 C CA . ILE A 1 125 ? 20.053 47.677 15.499 1.00 56.55 102 ILE A CA 1
ATOM 792 C C . ILE A 1 125 ? 21.087 46.676 15.015 1.00 59.88 102 ILE A C 1
ATOM 793 O O . ILE A 1 125 ? 22.282 46.994 14.956 1.00 59.40 102 ILE A O 1
ATOM 798 N N . ASN A 1 126 ? 20.629 45.472 14.673 1.00 63.49 103 ASN A N 1
ATOM 799 C CA . ASN A 1 126 ? 21.506 44.372 14.281 1.00 66.30 103 ASN A CA 1
ATOM 800 C C . ASN A 1 126 ? 22.655 44.231 15.274 1.00 67.13 103 ASN A C 1
ATOM 801 O O . ASN A 1 126 ? 23.833 44.203 14.912 1.00 67.58 103 ASN A O 1
ATOM 806 N N . GLY A 1 127 ? 22.290 44.181 16.555 1.00 67.32 104 GLY A N 1
ATOM 807 C CA . GLY A 1 127 ? 23.224 43.979 17.638 1.00 68.68 104 GLY A CA 1
ATOM 808 C C . GLY A 1 127 ? 23.943 45.213 18.148 1.00 68.40 104 GLY A C 1
ATOM 809 O O . GLY A 1 127 ? 24.719 45.095 19.107 1.00 71.25 104 GLY A O 1
ATOM 810 N N . ARG A 1 128 ? 23.724 46.387 17.554 1.00 65.42 105 ARG A N 1
ATOM 811 C CA . ARG A 1 128 ? 24.592 47.534 17.792 1.00 63.86 105 ARG A CA 1
ATOM 812 C C . ARG A 1 128 ? 23.807 48.765 18.223 1.00 61.21 105 ARG A C 1
ATOM 813 O O . ARG A 1 128 ? 22.667 48.975 17.805 1.00 58.36 105 ARG A O 1
ATOM 821 N N . LYS A 1 129 ? 24.463 49.598 19.033 1.00 61.75 106 LYS A N 1
ATOM 822 C CA . LYS A 1 129 ? 23.848 50.769 19.654 1.00 60.31 106 LYS A CA 1
ATOM 823 C C . LYS A 1 129 ? 24.013 51.982 18.749 1.00 56.37 106 LYS A C 1
ATOM 824 O O . LYS A 1 129 ? 25.135 52.438 18.512 1.00 56.44 106 LYS A O 1
ATOM 830 N N . LEU A 1 130 ? 22.897 52.531 18.282 1.00 52.96 107 LEU A N 1
ATOM 831 C CA . LEU A 1 130 ? 22.922 53.693 17.411 1.00 50.53 107 LEU A CA 1
ATOM 832 C C . LEU A 1 130 ? 21.904 54.722 17.880 1.00 48.28 107 LEU A C 1
ATOM 833 O O . LEU A 1 130 ? 20.845 54.379 18.416 1.00 48.42 107 LEU A O 1
ATOM 838 N N . ILE A 1 131 ? 22.251 55.993 17.687 1.00 45.10 108 ILE A N 1
ATOM 839 C CA . ILE A 1 131 ? 21.287 57.086 17.765 1.00 42.96 108 ILE A CA 1
ATOM 840 C C . ILE A 1 131 ? 21.071 57.751 16.418 1.00 41.24 108 ILE A C 1
ATOM 841 O O . ILE A 1 131 ? 20.164 58.593 16.298 1.00 40.59 108 ILE A O 1
ATOM 846 N N . ARG A 1 132 ? 21.875 57.411 15.409 1.00 40.55 109 ARG A N 1
ATOM 847 C CA . ARG A 1 132 ? 21.729 57.909 14.050 1.00 39.44 109 ARG A CA 1
ATOM 848 C C . ARG A 1 132 ? 21.965 56.772 13.070 1.00 39.77 109 ARG A C 1
ATOM 849 O O . ARG A 1 132 ? 22.744 55.854 13.335 1.00 40.59 109 ARG A O 1
ATOM 857 N N . ARG A 1 133 ? 21.285 56.847 11.933 1.00 39.16 110 ARG A N 1
ATOM 858 C CA . ARG A 1 133 ? 21.592 56.024 10.776 1.00 39.20 110 ARG A CA 1
ATOM 859 C C . ARG A 1 133 ? 21.806 56.943 9.583 1.00 37.09 110 ARG A C 1
ATOM 860 O O . ARG A 1 133 ? 21.292 58.065 9.544 1.00 35.56 110 ARG A O 1
ATOM 868 N N . GLN A 1 134 ? 22.577 56.472 8.613 1.00 37.30 111 GLN A N 1
ATOM 869 C CA . GLN A 1 134 ? 22.775 57.203 7.371 1.00 36.61 111 GLN A CA 1
ATOM 870 C C . GLN A 1 134 ? 21.939 56.548 6.281 1.00 37.54 111 GLN A C 1
ATOM 871 O O . GLN A 1 134 ? 21.959 55.322 6.130 1.00 39.58 111 GLN A O 1
ATOM 877 N N . ILE A 1 135 ? 21.188 57.361 5.543 1.00 36.11 112 ILE A N 1
ATOM 878 C CA . ILE A 1 135 ? 20.302 56.886 4.488 1.00 36.63 112 ILE A CA 1
ATOM 879 C C . ILE A 1 135 ? 20.933 57.205 3.142 1.00 36.69 112 ILE A C 1
ATOM 880 O O . ILE A 1 135 ? 21.453 58.307 2.938 1.00 37.02 112 ILE A O 1
ATOM 885 N N . MET A 1 136 ? 20.893 56.237 2.230 1.00 36.72 113 MET A N 1
ATOM 886 C CA . MET A 1 136 ? 21.231 56.455 0.831 1.00 35.95 113 MET A CA 1
ATOM 887 C C . MET A 1 136 ? 20.013 56.127 -0.018 1.00 35.53 113 MET A C 1
ATOM 888 O O . MET A 1 136 ? 19.398 55.069 0.155 1.00 37.13 113 MET A O 1
ATOM 893 N N . ILE A 1 137 ? 19.659 57.038 -0.923 1.00 34.44 114 ILE A N 1
ATOM 894 C CA . ILE A 1 137 ? 18.664 56.782 -1.956 1.00 35.11 114 ILE A CA 1
ATOM 895 C C . ILE A 1 137 ? 19.234 57.264 -3.282 1.00 34.17 114 ILE A C 1
ATOM 896 O O . ILE A 1 137 ? 20.080 58.162 -3.324 1.00 33.05 114 ILE A O 1
ATOM 901 N N . LYS A 1 138 ? 18.774 56.655 -4.371 1.00 35.63 115 LYS A N 1
ATOM 902 C CA . LYS A 1 138 ? 19.279 57.000 -5.693 1.00 37.24 115 LYS A CA 1
ATOM 903 C C . LYS A 1 138 ? 18.139 56.996 -6.703 1.00 37.60 115 LYS A C 1
ATOM 904 O O . LYS A 1 138 ? 17.079 56.406 -6.478 1.00 38.46 115 LYS A O 1
ATOM 910 N N . SER A 1 139 ? 18.373 57.669 -7.827 1.00 37.45 116 SER A N 1
ATOM 911 C CA . SER A 1 139 ? 17.382 57.768 -8.888 1.00 38.12 116 SER A CA 1
ATOM 912 C C . SER A 1 139 ? 18.083 58.199 -10.165 1.00 38.39 116 SER A C 1
ATOM 913 O O . SER A 1 139 ? 19.171 58.778 -10.129 1.00 37.97 116 SER A O 1
ATOM 916 N N . SER A 1 140 ? 17.451 57.902 -11.299 1.00 40.07 117 SER A N 1
ATOM 917 C CA . SER A 1 140 ? 17.956 58.375 -12.583 1.00 42.79 117 SER A CA 1
ATOM 918 C C . SER A 1 140 ? 17.403 59.742 -12.970 1.00 42.93 117 SER A C 1
ATOM 919 O O . SER A 1 140 ? 17.854 60.314 -13.969 1.00 41.12 117 SER A O 1
ATOM 922 N N . ARG A 1 141 ? 16.447 60.277 -12.208 1.00 41.98 118 ARG A N 1
ATOM 923 C CA . ARG A 1 141 ? 15.871 61.588 -12.454 1.00 43.26 118 ARG A CA 1
ATOM 924 C C . ARG A 1 141 ? 15.923 62.408 -11.176 1.00 39.56 118 ARG A C 1
ATOM 925 O O . ARG A 1 141 ? 15.735 61.865 -10.078 1.00 37.83 118 ARG A O 1
ATOM 933 N N . PRO A 1 142 ? 16.172 63.717 -11.282 1.00 38.79 119 PRO A N 1
ATOM 934 C CA . PRO A 1 142 ? 16.275 64.538 -10.062 1.00 36.43 119 PRO A CA 1
ATOM 935 C C . PRO A 1 142 ? 15.028 64.503 -9.193 1.00 35.57 119 PRO A C 1
ATOM 936 O O . PRO A 1 142 ? 15.140 64.438 -7.963 1.00 33.77 119 PRO A O 1
ATOM 940 N N . GLU A 1 143 ? 13.841 64.525 -9.792 1.00 37.68 120 GLU A N 1
ATOM 941 C CA . GLU A 1 143 ? 12.609 64.547 -9.014 1.00 41.16 120 GLU A CA 1
ATOM 942 C C . GLU A 1 143 ? 12.231 63.184 -8.459 1.00 41.99 120 GLU A C 1
ATOM 943 O O . GLU A 1 143 ? 11.252 63.091 -7.712 1.00 43.48 120 GLU A O 1
ATOM 949 N N . GLY A 1 144 ? 12.972 62.135 -8.791 1.00 41.60 121 GLY A N 1
ATOM 950 C CA . GLY A 1 144 ? 12.590 60.799 -8.391 1.00 41.95 121 GLY A CA 1
ATOM 951 C C . GLY A 1 144 ? 11.725 60.121 -9.436 1.00 44.14 121 GLY A C 1
ATOM 952 O O . GLY A 1 144 ? 11.643 60.583 -10.578 1.00 46.03 121 GLY A O 1
ATOM 953 N N . PRO A 1 145 ? 11.062 59.015 -9.067 1.00 43.59 122 PRO A N 1
ATOM 954 C CA . PRO A 1 145 ? 11.029 58.371 -7.745 1.00 41.19 122 PRO A CA 1
ATOM 955 C C . PRO A 1 145 ? 12.378 57.789 -7.337 1.00 38.95 122 PRO A C 1
ATOM 956 O O . PRO A 1 145 ? 13.047 57.172 -8.167 1.00 39.53 122 PRO A O 1
ATOM 960 N N . TYR A 1 146 ? 12.774 58.003 -6.087 1.00 34.53 123 TYR A N 1
ATOM 961 C CA . TYR A 1 146 ? 14.025 57.462 -5.583 1.00 35.10 123 TYR A CA 1
ATOM 962 C C . TYR A 1 146 ? 13.822 56.051 -5.044 1.00 35.90 123 TYR A C 1
ATOM 963 O O . TYR A 1 146 ? 12.718 55.658 -4.661 1.00 36.17 123 TYR A O 1
ATOM 972 N N . SER A 1 147 ? 14.911 55.286 -5.032 1.00 36.78 124 SER A N 1
ATOM 973 C CA . SER A 1 147 ? 14.889 53.944 -4.470 1.00 37.92 124 SER A CA 1
ATOM 974 C C . SER A 1 147 ? 14.470 53.981 -3.001 1.00 37.19 124 SER A C 1
ATOM 975 O O . SER A 1 147 ? 14.540 55.015 -2.329 1.00 35.03 124 SER A O 1
ATOM 978 N N . LYS A 1 148 ? 14.021 52.833 -2.509 1.00 39.32 125 LYS A N 1
ATOM 979 C CA . LYS A 1 148 ? 13.713 52.705 -1.094 1.00 39.89 125 LYS A CA 1
ATOM 980 C C . LYS A 1 148 ? 14.974 52.958 -0.271 1.00 38.47 125 LYS A C 1
ATOM 981 O O . LYS A 1 148 ? 16.058 52.487 -0.638 1.00 38.26 125 LYS A O 1
ATOM 987 N N . PRO A 1 149 ? 14.878 53.706 0.827 1.00 37.13 126 PRO A N 1
ATOM 988 C CA . PRO A 1 149 ? 16.076 54.025 1.614 1.00 36.05 126 PRO A CA 1
ATOM 989 C C . PRO A 1 149 ? 16.857 52.786 2.023 1.00 36.56 126 PRO A C 1
ATOM 990 O O . PRO A 1 149 ? 16.295 51.797 2.494 1.00 37.10 126 PRO A O 1
ATOM 994 N N . VAL A 1 150 ? 18.168 52.843 1.806 1.00 37.29 127 VAL A N 1
ATOM 995 C CA . VAL A 1 150 ? 19.120 51.868 2.322 1.00 38.06 127 VAL A CA 1
ATOM 996 C C . VAL A 1 150 ? 19.859 52.526 3.479 1.00 38.28 127 VAL A C 1
ATOM 997 O O . VAL A 1 150 ? 20.312 53.671 3.362 1.00 37.86 127 VAL A O 1
ATOM 1001 N N . PHE A 1 151 ? 19.964 51.816 4.595 1.00 39.27 128 PHE A N 1
ATOM 1002 C CA . PHE A 1 151 ? 20.567 52.357 5.804 1.00 40.11 128 PHE A CA 1
ATOM 1003 C C . PHE A 1 151 ? 22.029 51.944 5.893 1.00 41.03 128 PHE A C 1
ATOM 1004 O O . PHE A 1 151 ? 22.351 50.755 5.817 1.00 41.98 128 PHE A O 1
ATOM 1012 N N . ILE A 1 152 ? 22.908 52.930 6.036 1.00 41.19 129 ILE A N 1
ATOM 1013 C CA . ILE A 1 152 ? 24.315 52.699 6.334 1.00 43.26 129 ILE A CA 1
ATOM 1014 C C . ILE A 1 152 ? 24.472 52.960 7.827 1.00 43.03 129 ILE A C 1
ATOM 1015 O O . ILE A 1 152 ? 24.520 54.111 8.271 1.00 41.58 129 ILE A O 1
ATOM 1020 N N . ASP A 1 153 ? 24.536 51.884 8.611 1.00 44.10 130 ASP A N 1
ATOM 1021 C CA . ASP A 1 153 ? 24.440 51.984 10.066 1.00 44.55 130 ASP A CA 1
ATOM 1022 C C . ASP A 1 153 ? 25.791 52.359 10.680 1.00 45.24 130 ASP A C 1
ATOM 1023 O O . ASP A 1 153 ? 26.405 51.617 11.446 1.00 47.80 130 ASP A O 1
ATOM 1028 N N . GLU A 1 154 ? 26.239 53.555 10.320 1.00 43.78 131 GLU A N 1
ATOM 1029 C CA . GLU A 1 154 ? 27.422 54.195 10.885 1.00 44.58 131 GLU A CA 1
ATOM 1030 C C . GLU A 1 154 ? 26.922 55.352 11.744 1.00 42.81 131 GLU A C 1
ATOM 1031 O O . GLU A 1 154 ? 26.546 56.404 11.222 1.00 40.85 131 GLU A O 1
ATOM 1037 N N . GLY A 1 155 ? 26.906 55.156 13.058 1.00 42.89 132 GLY A N 1
ATOM 1038 C CA . GLY A 1 155 ? 26.283 56.128 13.935 1.00 42.13 132 GLY A CA 1
ATOM 1039 C C . GLY A 1 155 ? 27.247 57.087 14.595 1.00 42.39 132 GLY A C 1
ATOM 1040 O O . GLY A 1 155 ? 26.885 57.761 15.563 1.00 42.71 132 GLY A O 1
ATOM 1041 N N . SER A 1 156 ? 28.472 57.170 14.077 1.00 42.43 133 SER A N 1
ATOM 1042 C CA . SER A 1 156 ? 29.513 57.968 14.715 1.00 43.03 133 SER A CA 1
ATOM 1043 C C . SER A 1 156 ? 29.425 59.456 14.392 1.00 40.44 133 SER A C 1
ATOM 1044 O O . SER A 1 156 ? 30.200 60.235 14.956 1.00 40.74 133 SER A O 1
ATOM 1047 N N . GLY A 1 157 ? 28.516 59.871 13.516 1.00 38.56 134 GLY A N 1
ATOM 1048 C CA . GLY A 1 157 ? 28.444 61.271 13.134 1.00 36.27 134 GLY A CA 1
ATOM 1049 C C . GLY A 1 157 ? 27.250 61.536 12.244 1.00 35.05 134 GLY A C 1
ATOM 1050 O O . GLY A 1 157 ? 26.443 60.646 11.960 1.00 35.34 134 GLY A O 1
ATOM 1051 N N . ILE A 1 158 ? 27.151 62.789 11.794 1.00 33.60 135 ILE A N 1
ATOM 1052 C CA . ILE A 1 158 ? 26.006 63.264 11.030 1.00 32.24 135 ILE A CA 1
ATOM 1053 C C . ILE A 1 158 ? 26.488 63.893 9.727 1.00 31.28 135 ILE A C 1
ATOM 1054 O O . ILE A 1 158 ? 27.683 64.108 9.510 1.00 32.07 135 ILE A O 1
ATOM 1059 N N . ASP A 1 159 ? 25.519 64.195 8.863 1.00 29.76 136 ASP A N 1
ATOM 1060 C CA . ASP A 1 159 ? 25.690 64.961 7.631 1.00 30.37 136 ASP A CA 1
ATOM 1061 C C . ASP A 1 159 ? 26.537 64.214 6.608 1.00 31.34 136 ASP A C 1
ATOM 1062 O O . ASP A 1 159 ? 27.614 64.693 6.232 1.00 31.76 136 ASP A O 1
ATOM 1067 N N . PRO A 1 160 ? 26.086 63.058 6.121 1.00 32.46 137 PRO A N 1
ATOM 1068 C CA . PRO A 1 160 ? 26.858 62.347 5.098 1.00 32.94 137 PRO A CA 1
ATOM 1069 C C . PRO A 1 160 ? 26.919 63.160 3.815 1.00 32.28 137 PRO A C 1
ATOM 1070 O O . PRO A 1 160 ? 25.957 63.830 3.436 1.00 30.19 137 PRO A O 1
ATOM 1074 N N . SER A 1 161 ? 28.068 63.102 3.151 1.00 33.54 138 SER A N 1
ATOM 1075 C CA . SER A 1 161 ? 28.274 63.843 1.916 1.00 35.06 138 SER A CA 1
ATOM 1076 C C . SER A 1 161 ? 29.006 62.956 0.922 1.00 35.71 138 SER A C 1
ATOM 1077 O O . SER A 1 161 ? 30.068 62.410 1.234 1.00 36.03 138 SER A O 1
ATOM 1080 N N . HIS A 1 162 ? 28.434 62.821 -0.269 1.00 35.98 139 HIS A N 1
ATOM 1081 C CA . HIS A 1 162 ? 28.978 61.940 -1.290 1.00 37.50 139 HIS A CA 1
ATOM 1082 C C . HIS A 1 162 ? 30.130 62.623 -2.014 1.00 38.58 139 HIS A C 1
ATOM 1083 O O . HIS A 1 162 ? 30.005 63.773 -2.449 1.00 39.61 139 HIS A O 1
ATOM 1090 N N . PHE A 1 163 ? 31.255 61.919 -2.136 1.00 39.49 140 PHE A N 1
ATOM 1091 C CA . PHE A 1 163 ? 32.407 62.429 -2.869 1.00 39.68 140 PHE A CA 1
ATOM 1092 C C . PHE A 1 163 ? 32.978 61.331 -3.751 1.00 40.82 140 PHE A C 1
ATOM 1093 O O . PHE A 1 163 ? 33.191 60.207 -3.287 1.00 41.24 140 PHE A O 1
ATOM 1101 N N . VAL A 1 164 ? 33.237 61.668 -5.013 1.00 41.52 141 VAL A N 1
ATOM 1102 C CA . VAL A 1 164 ? 33.830 60.753 -5.983 1.00 42.81 141 VAL A CA 1
ATOM 1103 C C . VAL A 1 164 ? 35.180 61.321 -6.396 1.00 44.14 141 VAL A C 1
ATOM 1104 O O . VAL A 1 164 ? 35.250 62.416 -6.970 1.00 42.27 141 VAL A O 1
ATOM 1108 N N . ASP A 1 165 ? 36.247 60.583 -6.108 1.00 45.67 142 ASP A N 1
ATOM 1109 C CA . ASP A 1 165 ? 37.582 61.032 -6.465 1.00 47.19 142 ASP A CA 1
ATOM 1110 C C . ASP A 1 165 ? 37.822 60.854 -7.966 1.00 49.11 142 ASP A C 1
ATOM 1111 O O . ASP A 1 165 ? 36.999 60.298 -8.698 1.00 47.19 142 ASP A O 1
ATOM 1116 N N . GLY A 1 166 ? 38.980 61.338 -8.424 1.00 51.40 143 GLY A N 1
ATOM 1117 C CA . GLY A 1 166 ? 39.301 61.300 -9.841 1.00 54.20 143 GLY A CA 1
ATOM 1118 C C . GLY A 1 166 ? 39.447 59.905 -10.413 1.00 56.73 143 GLY A C 1
ATOM 1119 O O . GLY A 1 166 ? 39.355 59.732 -11.633 1.00 58.16 143 GLY A O 1
ATOM 1120 N N . ASP A 1 167 ? 39.679 58.906 -9.565 1.00 57.41 144 ASP A N 1
ATOM 1121 C CA . ASP A 1 167 ? 39.758 57.520 -10.006 1.00 59.87 144 ASP A CA 1
ATOM 1122 C C . ASP A 1 167 ? 38.395 56.843 -10.078 1.00 58.04 144 ASP A C 1
ATOM 1123 O O . ASP A 1 167 ? 38.319 55.677 -10.479 1.00 60.09 144 ASP A O 1
ATOM 1128 N N . GLY A 1 168 ? 37.326 57.538 -9.699 1.00 54.27 145 GLY A N 1
ATOM 1129 C CA . GLY A 1 168 ? 35.995 56.974 -9.719 1.00 52.27 145 GLY A CA 1
ATOM 1130 C C . GLY A 1 168 ? 35.573 56.273 -8.448 1.00 50.36 145 GLY A C 1
ATOM 1131 O O . GLY A 1 168 ? 34.466 55.724 -8.404 1.00 50.32 145 GLY A O 1
ATOM 1132 N N . LYS A 1 169 ? 36.413 56.272 -7.416 1.00 49.13 146 LYS A N 1
ATOM 1133 C CA . LYS A 1 169 ? 36.064 55.634 -6.156 1.00 48.07 146 LYS A CA 1
ATOM 1134 C C . LYS A 1 169 ? 35.125 56.524 -5.351 1.00 45.47 146 LYS A C 1
ATOM 1135 O O . LYS A 1 169 ? 35.306 57.744 -5.285 1.00 44.21 146 LYS A O 1
ATOM 1141 N N . HIS A 1 170 ? 34.121 55.902 -4.734 1.00 44.17 147 HIS A N 1
ATOM 1142 C CA . HIS A 1 170 ? 33.098 56.619 -3.984 1.00 41.97 147 HIS A CA 1
ATOM 1143 C C . HIS A 1 170 ? 33.485 56.741 -2.513 1.00 42.11 147 HIS A C 1
ATOM 1144 O O . HIS A 1 170 ? 34.000 55.793 -1.912 1.00 43.22 147 HIS A O 1
ATOM 1151 N N . TYR A 1 171 ? 33.219 57.911 -1.932 1.00 39.13 148 TYR A N 1
ATOM 1152 C CA . TYR A 1 171 ? 33.497 58.166 -0.525 1.00 38.38 148 TYR A CA 1
ATOM 1153 C C . TYR A 1 171 ? 32.291 58.816 0.135 1.00 37.12 148 TYR A C 1
ATOM 1154 O O . TYR A 1 171 ? 31.489 59.486 -0.521 1.00 35.93 148 TYR A O 1
ATOM 1163 N N . MET A 1 172 ? 32.177 58.622 1.448 1.00 36.84 149 MET A N 1
ATOM 1164 C CA . MET A 1 172 ? 31.188 59.314 2.269 1.00 36.07 149 MET A CA 1
ATOM 1165 C C . MET A 1 172 ? 31.924 60.113 3.336 1.00 36.46 149 MET A C 1
ATOM 1166 O O . MET A 1 172 ? 32.573 59.535 4.215 1.00 38.07 149 MET A O 1
ATOM 1171 N N . LEU A 1 173 ? 31.831 61.435 3.255 1.00 35.55 150 LEU A N 1
ATOM 1172 C CA . LEU A 1 173 ? 32.287 62.291 4.338 1.00 36.95 150 LEU A CA 1
ATOM 1173 C C . LEU A 1 173 ? 31.227 62.349 5.429 1.00 36.36 150 LEU A C 1
ATOM 1174 O O . LEU A 1 173 ? 30.027 62.374 5.143 1.00 35.07 150 LEU A O 1
ATOM 1179 N N . LEU A 1 174 ? 31.676 62.377 6.681 1.00 36.24 151 LEU A N 1
ATOM 1180 C CA . LEU A 1 174 ? 30.767 62.434 7.815 1.00 35.99 151 LEU A CA 1
ATOM 1181 C C . LEU A 1 174 ? 31.440 63.201 8.944 1.00 36.56 151 LEU A C 1
ATOM 1182 O O . LEU A 1 174 ? 32.669 63.275 9.014 1.00 38.34 151 LEU A O 1
ATOM 1187 N N . SER A 1 175 ? 30.629 63.783 9.822 1.00 35.32 152 SER A N 1
ATOM 1188 C CA . SER A 1 175 ? 31.161 64.394 11.039 1.00 35.37 152 SER A CA 1
ATOM 1189 C C . SER A 1 175 ? 31.654 63.262 11.944 1.00 36.67 152 SER A C 1
ATOM 1190 O O . SER A 1 175 ? 31.221 62.122 11.784 1.00 37.19 152 SER A O 1
ATOM 1193 N N . PRO A 1 176 ? 32.556 63.554 12.901 1.00 37.31 153 PRO A N 1
ATOM 1194 C CA . PRO A 1 176 ? 33.124 64.838 13.338 1.00 37.22 153 PRO A CA 1
ATOM 1195 C C . PRO A 1 176 ? 34.008 65.494 12.289 1.00 36.75 153 PRO A C 1
ATOM 1196 O O . PRO A 1 176 ? 34.905 64.838 11.756 1.00 37.14 153 PRO A O 1
ATOM 1200 N N . ALA A 1 177 ? 33.754 66.772 12.007 1.00 37.08 154 ALA A N 1
ATOM 1201 C CA . ALA A 1 177 ? 34.518 67.552 11.023 1.00 38.49 154 ALA A CA 1
ATOM 1202 C C . ALA A 1 177 ? 34.577 66.736 9.729 1.00 39.34 154 ALA A C 1
ATOM 1203 O O . ALA A 1 177 ? 33.542 66.209 9.301 1.00 39.89 154 ALA A O 1
ATOM 1205 N N . CYS A 1 178 ? 35.739 66.588 9.099 1.00 35.90 155 CYS A N 1
ATOM 1206 C CA . CYS A 1 178 ? 35.869 65.820 7.860 1.00 37.09 155 CYS A CA 1
ATOM 1207 C C . CYS A 1 178 ? 36.409 64.433 8.195 1.00 38.47 155 CYS A C 1
ATOM 1208 O O . CYS A 1 178 ? 37.620 64.197 8.186 1.00 39.76 155 CYS A O 1
ATOM 1211 N N . THR A 1 179 ? 35.501 63.509 8.493 1.00 36.22 156 THR A N 1
ATOM 1212 C CA . THR A 1 179 ? 35.830 62.095 8.600 1.00 39.16 156 THR A CA 1
ATOM 1213 C C . THR A 1 179 ? 35.438 61.428 7.288 1.00 39.07 156 THR A C 1
ATOM 1214 O O . THR A 1 179 ? 34.279 61.519 6.865 1.00 37.61 156 THR A O 1
ATOM 1218 N N . LEU A 1 180 ? 36.405 60.781 6.641 1.00 40.11 157 LEU A N 1
ATOM 1219 C CA . LEU A 1 180 ? 36.241 60.247 5.295 1.00 39.87 157 LEU A CA 1
ATOM 1220 C C . LEU A 1 180 ? 36.043 58.737 5.357 1.00 42.11 157 LEU A C 1
ATOM 1221 O O . LEU A 1 180 ? 36.923 58.010 5.834 1.00 43.60 157 LEU A O 1
ATOM 1226 N N . PHE A 1 181 ? 34.896 58.268 4.865 1.00 41.51 158 PHE A N 1
ATOM 1227 C CA . PHE A 1 181 ? 34.602 56.846 4.768 1.00 41.89 158 PHE A CA 1
ATOM 1228 C C . PHE A 1 181 ? 34.675 56.401 3.319 1.00 41.19 158 PHE A C 1
ATOM 1229 O O . PHE A 1 181 ? 34.117 57.078 2.446 1.00 39.78 158 PHE A O 1
ATOM 1237 N N . PRO A 1 182 ? 35.335 55.285 3.017 1.00 42.75 159 PRO A N 1
ATOM 1238 C CA . PRO A 1 182 ? 35.244 54.725 1.665 1.00 44.24 159 PRO A CA 1
ATOM 1239 C C . PRO A 1 182 ? 33.970 53.912 1.506 1.00 45.31 159 PRO A C 1
ATOM 1240 O O . PRO A 1 182 ? 33.535 53.211 2.424 1.00 45.68 159 PRO A O 1
ATOM 1244 N N . LEU A 1 183 ? 33.372 54.009 0.321 1.00 45.33 160 LEU A N 1
ATOM 1245 C CA . LEU A 1 183 ? 32.144 53.299 -0.000 1.00 45.14 160 LEU A CA 1
ATOM 1246 C C . LEU A 1 183 ? 32.384 52.311 -1.132 1.00 47.85 160 LEU A C 1
ATOM 1247 O O . LEU A 1 183 ? 33.266 52.510 -1.973 1.00 48.00 160 LEU A O 1
ATOM 1252 N N . ASN A 1 184 ? 31.579 51.249 -1.155 1.00 49.87 161 ASN A N 1
ATOM 1253 C CA . ASN A 1 184 ? 31.549 50.390 -2.325 1.00 53.51 161 ASN A CA 1
ATOM 1254 C C . ASN A 1 184 ? 30.971 51.158 -3.516 1.00 53.97 161 ASN A C 1
ATOM 1255 O O . ASN A 1 184 ? 30.398 52.243 -3.376 1.00 52.12 161 ASN A O 1
ATOM 1260 N N . GLU A 1 185 ? 31.138 50.575 -4.706 1.00 57.20 162 GLU A N 1
ATOM 1261 C CA . GLU A 1 185 ? 30.719 51.233 -5.941 1.00 58.40 162 GLU A CA 1
ATOM 1262 C C . GLU A 1 185 ? 29.231 51.572 -5.937 1.00 55.76 162 GLU A C 1
ATOM 1263 O O . GLU A 1 185 ? 28.832 52.612 -6.475 1.00 53.86 162 GLU A O 1
ATOM 1269 N N . GLU A 1 186 ? 28.403 50.732 -5.318 1.00 56.48 163 GLU A N 1
ATOM 1270 C CA . GLU A 1 186 ? 26.965 50.974 -5.266 1.00 56.71 163 GLU A CA 1
ATOM 1271 C C . GLU A 1 186 ? 26.553 51.955 -4.172 1.00 52.19 163 GLU A C 1
ATOM 1272 O O . GLU A 1 186 ? 25.370 52.306 -4.103 1.00 51.53 163 GLU A O 1
ATOM 1278 N N . CYS A 1 187 ? 27.486 52.388 -3.318 1.00 49.39 164 CYS A N 1
ATOM 1279 C CA . CYS A 1 187 ? 27.216 53.360 -2.253 1.00 46.76 164 CYS A CA 1
ATOM 1280 C C . CYS A 1 187 ? 26.182 52.848 -1.251 1.00 47.46 164 CYS A C 1
ATOM 1281 O O . CYS A 1 187 ? 25.484 53.636 -0.604 1.00 45.71 164 CYS A O 1
ATOM 1284 N N . THR A 1 188 ? 26.079 51.527 -1.110 1.00 49.44 165 THR A N 1
ATOM 1285 C CA . THR A 1 188 ? 25.172 50.916 -0.151 1.00 49.98 165 THR A CA 1
ATOM 1286 C C . THR A 1 188 ? 25.860 50.497 1.139 1.00 50.90 165 THR A C 1
ATOM 1287 O O . THR A 1 188 ? 25.171 50.151 2.105 1.00 51.46 165 THR A O 1
ATOM 1291 N N . ASP A 1 189 ? 27.190 50.513 1.183 1.00 51.61 166 ASP A N 1
ATOM 1292 C CA . ASP A 1 189 ? 27.894 50.067 2.373 1.00 53.79 166 ASP A CA 1
ATOM 1293 C C . ASP A 1 189 ? 29.267 50.720 2.436 1.00 52.44 166 ASP A C 1
ATOM 1294 O O . ASP A 1 189 ? 29.821 51.158 1.424 1.00 51.75 166 ASP A O 1
ATOM 1299 N N . ILE A 1 190 ? 29.802 50.783 3.651 1.00 52.18 167 ILE A N 1
ATOM 1300 C CA . ILE A 1 190 ? 31.155 51.268 3.891 1.00 51.06 167 ILE A CA 1
ATOM 1301 C C . ILE A 1 190 ? 32.137 50.130 3.648 1.00 52.91 167 ILE A C 1
ATOM 1302 O O . ILE A 1 190 ? 31.904 48.989 4.065 1.00 55.00 167 ILE A O 1
ATOM 1307 N N . SER A 1 191 ? 33.244 50.433 2.970 1.00 52.93 168 SER A N 1
ATOM 1308 C CA . SER A 1 191 ? 34.170 49.406 2.510 1.00 56.43 168 SER A CA 1
ATOM 1309 C C . SER A 1 191 ? 35.564 49.530 3.111 1.00 58.20 168 SER A C 1
ATOM 1310 O O . SER A 1 191 ? 36.486 48.852 2.643 1.00 61.85 168 SER A O 1
ATOM 1313 N N . GLY A 1 192 ? 35.749 50.364 4.127 1.00 55.92 169 GLY A N 1
ATOM 1314 C CA . GLY A 1 192 ? 37.068 50.506 4.715 1.00 57.07 169 GLY A CA 1
ATOM 1315 C C . GLY A 1 192 ? 37.006 51.340 5.972 1.00 56.30 169 GLY A C 1
ATOM 1316 O O . GLY A 1 192 ? 35.952 51.855 6.356 1.00 55.30 169 GLY A O 1
ATOM 1317 N N . GLU A 1 193 ? 38.162 51.474 6.610 1.00 56.17 170 GLU A N 1
ATOM 1318 C CA . GLU A 1 193 ? 38.232 52.212 7.862 1.00 56.14 170 GLU A CA 1
ATOM 1319 C C . GLU A 1 193 ? 38.196 53.716 7.600 1.00 52.26 170 GLU A C 1
ATOM 1320 O O . GLU A 1 193 ? 38.743 54.189 6.601 1.00 50.80 170 GLU A O 1
ATOM 1326 N N . PRO A 1 194 ? 37.558 54.485 8.475 1.00 50.57 171 PRO A N 1
ATOM 1327 C CA . PRO A 1 194 ? 37.528 55.937 8.296 1.00 48.23 171 PRO A CA 1
ATOM 1328 C C . PRO A 1 194 ? 38.836 56.589 8.707 1.00 48.02 171 PRO A C 1
ATOM 1329 O O . PRO A 1 194 ? 39.595 56.071 9.528 1.00 49.82 171 PRO A O 1
ATOM 1333 N N . VAL A 1 195 ? 39.088 57.750 8.112 1.00 46.24 172 VAL A N 1
ATOM 1334 C CA . VAL A 1 195 ? 40.197 58.617 8.484 1.00 46.55 172 VAL A CA 1
ATOM 1335 C C . VAL A 1 195 ? 39.658 60.036 8.583 1.00 45.70 172 VAL A C 1
ATOM 1336 O O . VAL A 1 195 ? 38.988 60.513 7.659 1.00 44.75 172 VAL A O 1
ATOM 1340 N N . GLN A 1 196 ? 39.925 60.702 9.703 1.00 45.75 173 GLN A N 1
ATOM 1341 C CA . GLN A 1 196 ? 39.580 62.116 9.818 1.00 45.06 173 GLN A CA 1
ATOM 1342 C C . GLN A 1 196 ? 40.673 62.903 9.114 1.00 45.18 173 GLN A C 1
ATOM 1343 O O . GLN A 1 196 ? 41.776 63.069 9.639 1.00 47.43 173 GLN A O 1
ATOM 1349 N N . ILE A 1 197 ? 40.372 63.375 7.903 1.00 42.97 174 ILE A N 1
ATOM 1350 C CA . ILE A 1 197 ? 41.383 64.056 7.106 1.00 42.39 174 ILE A CA 1
ATOM 1351 C C . ILE A 1 197 ? 41.585 65.500 7.549 1.00 42.71 174 ILE A C 1
ATOM 1352 O O . ILE A 1 197 ? 42.668 66.056 7.332 1.00 44.94 174 ILE A O 1
ATOM 1357 N N . TRP A 1 198 ? 40.583 66.119 8.172 1.00 40.58 175 TRP A N 1
ATOM 1358 C CA . TRP A 1 198 ? 40.737 67.454 8.737 1.00 40.07 175 TRP A CA 1
ATOM 1359 C C . TRP A 1 198 ? 39.808 67.590 9.932 1.00 40.83 175 TRP A C 1
ATOM 1360 O O . TRP A 1 198 ? 38.622 67.261 9.839 1.00 40.55 175 TRP A O 1
ATOM 1371 N N . GLU A 1 199 ? 40.345 68.089 11.042 1.00 42.56 176 GLU A N 1
ATOM 1372 C CA . GLU A 1 199 ? 39.597 68.193 12.286 1.00 45.08 176 GLU A CA 1
ATOM 1373 C C . GLU A 1 199 ? 38.850 69.511 12.433 1.00 42.90 176 GLU A C 1
ATOM 1374 O O . GLU A 1 199 ? 38.087 69.666 13.392 1.00 43.88 176 GLU A O 1
ATOM 1380 N N . GLY A 1 200 ? 39.040 70.454 11.519 1.00 40.53 177 GLY A N 1
ATOM 1381 C CA . GLY A 1 200 ? 38.428 71.759 11.659 1.00 39.30 177 GLY A CA 1
ATOM 1382 C C . GLY A 1 200 ? 39.347 72.761 12.329 1.00 40.89 177 GLY A C 1
ATOM 1383 O O . GLY A 1 200 ? 40.556 72.560 12.479 1.00 41.52 177 GLY A O 1
ATOM 1384 N N . THR A 1 201 ? 38.741 73.867 12.758 1.00 40.36 178 THR A N 1
ATOM 1385 C CA . THR A 1 201 ? 39.477 75.007 13.290 1.00 41.41 178 THR A CA 1
ATOM 1386 C C . THR A 1 201 ? 39.437 75.100 14.809 1.00 43.72 178 THR A C 1
ATOM 1387 O O . THR A 1 201 ? 40.018 76.033 15.371 1.00 45.50 178 THR A O 1
ATOM 1391 N N . GLY A 1 202 ? 38.771 74.171 15.487 1.00 43.40 179 GLY A N 1
ATOM 1392 C CA . GLY A 1 202 ? 38.576 74.255 16.916 1.00 44.33 179 GLY A CA 1
ATOM 1393 C C . GLY A 1 202 ? 37.248 74.849 17.329 1.00 44.12 179 GLY A C 1
ATOM 1394 O O . GLY A 1 202 ? 36.909 74.801 18.517 1.00 45.04 179 GLY A O 1
ATOM 1395 N N . ARG A 1 203 ? 36.493 75.411 16.389 1.00 42.66 180 ARG A N 1
ATOM 1396 C CA . ARG A 1 203 ? 35.134 75.832 16.683 1.00 42.44 180 ARG A CA 1
ATOM 1397 C C . ARG A 1 203 ? 34.272 74.614 16.993 1.00 41.80 180 ARG A C 1
ATOM 1398 O O . ARG A 1 203 ? 34.596 73.482 16.629 1.00 42.02 180 ARG A O 1
ATOM 1406 N N . ARG A 1 204 ? 33.162 74.848 17.678 1.00 41.88 181 ARG A N 1
ATOM 1407 C CA . ARG A 1 204 ? 32.398 73.707 18.144 1.00 43.57 181 ARG A CA 1
ATOM 1408 C C . ARG A 1 204 ? 31.514 73.147 17.034 1.00 39.23 181 ARG A C 1
ATOM 1409 O O . ARG A 1 204 ? 31.264 73.791 16.010 1.00 36.78 181 ARG A O 1
ATOM 1417 N N . ALA A 1 205 ? 31.062 71.915 17.252 1.00 39.05 182 ALA A N 1
ATOM 1418 C CA . ALA A 1 205 ? 30.194 71.190 16.331 1.00 38.10 182 ALA A CA 1
ATOM 1419 C C . ALA A 1 205 ? 30.646 71.265 14.866 1.00 34.80 182 ALA A C 1
ATOM 1420 O O . ALA A 1 205 ? 29.881 71.701 14.002 1.00 32.77 182 ALA A O 1
ATOM 1422 N N . PRO A 1 206 ? 31.873 70.835 14.557 1.00 35.76 183 PRO A N 1
ATOM 1423 C CA . PRO A 1 206 ? 32.290 70.784 13.145 1.00 35.70 183 PRO A CA 1
ATOM 1424 C C . PRO A 1 206 ? 31.484 69.725 12.401 1.00 35.70 183 PRO A C 1
ATOM 1425 O O . PRO A 1 206 ? 31.549 68.537 12.725 1.00 37.20 183 PRO A O 1
ATOM 1429 N N . GLU A 1 207 ? 30.710 70.168 11.415 1.00 33.86 184 GLU A N 1
ATOM 1430 C CA . GLU A 1 207 ? 29.747 69.297 10.748 1.00 32.96 184 GLU A CA 1
ATOM 1431 C C . GLU A 1 207 ? 29.605 69.741 9.294 1.00 31.22 184 GLU A C 1
ATOM 1432 O O . GLU A 1 207 ? 30.379 70.565 8.798 1.00 29.69 184 GLU A O 1
ATOM 1438 N N . GLY A 1 208 ? 28.601 69.186 8.611 1.00 31.85 185 GLY A N 1
ATOM 1439 C CA . GLY A 1 208 ? 28.366 69.438 7.205 1.00 30.40 185 GLY A CA 1
ATOM 1440 C C . GLY A 1 208 ? 29.600 69.402 6.315 1.00 29.12 185 GLY A C 1
ATOM 1441 O O . GLY A 1 208 ? 29.823 70.317 5.517 1.00 26.57 185 GLY A O 1
ATOM 1442 N N . PRO A 1 209 ? 30.414 68.345 6.409 1.00 29.00 186 PRO A N 1
ATOM 1443 C CA . PRO A 1 209 ? 31.647 68.306 5.611 1.00 29.25 186 PRO A CA 1
ATOM 1444 C C . PRO A 1 209 ? 31.360 68.131 4.128 1.00 30.43 186 PRO A C 1
ATOM 1445 O O . PRO A 1 209 ? 30.473 67.373 3.730 1.00 30.71 186 PRO A O 1
ATOM 1449 N N . HIS A 1 210 ? 32.123 68.849 3.309 1.00 30.89 187 HIS A N 1
ATOM 1450 C CA . HIS A 1 210 ? 32.093 68.678 1.865 1.00 32.90 187 HIS A CA 1
ATOM 1451 C C . HIS A 1 210 ? 33.519 68.687 1.344 1.00 32.97 187 HIS A C 1
ATOM 1452 O O . HIS A 1 210 ? 34.411 69.289 1.947 1.00 33.66 187 HIS A O 1
ATOM 1459 N N . LEU A 1 211 ? 33.725 68.019 0.214 1.00 32.84 188 LEU A N 1
ATOM 1460 C CA . LEU A 1 211 ? 35.007 68.018 -0.474 1.00 33.48 188 LEU A CA 1
ATOM 1461 C C . LEU A 1 211 ? 34.816 68.505 -1.901 1.00 34.30 188 LEU A C 1
ATOM 1462 O O . LEU A 1 211 ? 33.858 68.118 -2.578 1.00 34.26 188 LEU A O 1
ATOM 1467 N N . LEU A 1 212 ? 35.726 69.366 -2.343 1.00 34.41 189 LEU A N 1
ATOM 1468 C CA . LEU A 1 212 ? 35.711 69.910 -3.690 1.00 35.56 189 LEU A CA 1
ATOM 1469 C C . LEU A 1 212 ? 37.112 69.800 -4.270 1.00 37.28 189 LEU A C 1
ATOM 1470 O O . LEU A 1 212 ? 38.082 70.241 -3.646 1.00 36.93 189 LEU A O 1
ATOM 1475 N N . LYS A 1 213 ? 37.213 69.201 -5.452 1.00 39.14 190 LYS A N 1
ATOM 1476 C CA . LYS A 1 213 ? 38.475 69.062 -6.165 1.00 42.08 190 LYS A CA 1
ATOM 1477 C C . LYS A 1 213 ? 38.546 70.135 -7.245 1.00 42.74 190 LYS A C 1
ATOM 1478 O O . LYS A 1 213 ? 37.684 70.183 -8.128 1.00 43.23 190 LYS A O 1
ATOM 1484 N N . LYS A 1 214 ? 39.564 70.990 -7.175 1.00 43.43 191 LYS A N 1
ATOM 1485 C CA . LYS A 1 214 ? 39.700 72.057 -8.157 1.00 45.66 191 LYS A CA 1
ATOM 1486 C C . LYS A 1 214 ? 41.126 72.594 -8.145 1.00 45.68 191 LYS A C 1
ATOM 1487 O O . LYS A 1 214 ? 41.706 72.804 -7.077 1.00 44.36 191 LYS A O 1
ATOM 1493 N N . ASP A 1 215 ? 41.676 72.811 -9.343 1.00 47.53 192 ASP A N 1
ATOM 1494 C CA . ASP A 1 215 ? 42.998 73.422 -9.523 1.00 49.21 192 ASP A CA 1
ATOM 1495 C C . ASP A 1 215 ? 44.093 72.643 -8.799 1.00 48.70 192 ASP A C 1
ATOM 1496 O O . ASP A 1 215 ? 45.043 73.223 -8.274 1.00 49.53 192 ASP A O 1
ATOM 1501 N N . GLY A 1 216 ? 43.965 71.321 -8.767 1.00 47.96 193 GLY A N 1
ATOM 1502 C CA . GLY A 1 216 ? 44.967 70.507 -8.113 1.00 48.04 193 GLY A CA 1
ATOM 1503 C C . GLY A 1 216 ? 44.908 70.498 -6.604 1.00 45.83 193 GLY A C 1
ATOM 1504 O O . GLY A 1 216 ? 45.816 69.950 -5.969 1.00 46.80 193 GLY A O 1
ATOM 1505 N N . TYR A 1 217 ? 43.879 71.089 -6.007 1.00 42.72 194 TYR A N 1
ATOM 1506 C CA . TYR A 1 217 ? 43.661 71.024 -4.571 1.00 41.21 194 TYR A CA 1
ATOM 1507 C C . TYR A 1 217 ? 42.382 70.257 -4.262 1.00 39.64 194 TYR A C 1
ATOM 1508 O O . TYR A 1 217 ? 41.412 70.295 -5.025 1.00 39.01 194 TYR A O 1
ATOM 1517 N N . TYR A 1 218 ? 42.396 69.558 -3.131 1.00 38.01 195 TYR A N 1
ATOM 1518 C CA . TYR A 1 218 ? 41.176 69.111 -2.476 1.00 36.24 195 TYR A CA 1
ATOM 1519 C C . TYR A 1 218 ? 40.805 70.168 -1.445 1.00 35.76 195 TYR A C 1
ATOM 1520 O O . TYR A 1 218 ? 41.585 70.436 -0.524 1.00 36.58 195 TYR A O 1
ATOM 1529 N N . TYR A 1 219 ? 39.638 70.781 -1.604 1.00 33.85 196 TYR A N 1
ATOM 1530 C CA . TYR A 1 219 ? 39.157 71.775 -0.655 1.00 34.27 196 TYR A CA 1
ATOM 1531 C C . TYR A 1 219 ? 38.169 71.114 0.295 1.00 35.01 196 TYR A C 1
ATOM 1532 O O . TYR A 1 219 ? 37.183 70.512 -0.146 1.00 35.50 196 TYR A O 1
ATOM 1541 N N . ALA A 1 220 ? 38.444 71.214 1.591 1.00 34.53 197 ALA A N 1
ATOM 1542 C CA . ALA A 1 220 ? 37.562 70.689 2.621 1.00 34.54 197 ALA A CA 1
ATOM 1543 C C . ALA A 1 220 ? 36.705 71.827 3.152 1.00 34.65 197 ALA A C 1
ATOM 1544 O O . ALA A 1 220 ? 37.223 72.899 3.475 1.00 34.66 197 ALA A O 1
ATOM 1546 N N . ILE A 1 221 ? 35.397 71.599 3.222 1.00 34.31 198 ILE A N 1
ATOM 1547 C CA . ILE A 1 221 ? 34.442 72.609 3.659 1.00 33.39 198 ILE A CA 1
ATOM 1548 C C . ILE A 1 221 ? 33.707 72.084 4.882 1.00 32.26 198 ILE A C 1
ATOM 1549 O O . ILE A 1 221 ? 33.298 70.920 4.915 1.00 33.75 198 ILE A O 1
ATOM 1554 N N . LEU A 1 222 ? 33.541 72.943 5.885 1.00 30.80 199 LEU A N 1
ATOM 1555 C CA . LEU A 1 222 ? 32.851 72.582 7.112 1.00 29.95 199 LEU A CA 1
ATOM 1556 C C . LEU A 1 222 ? 31.869 73.669 7.510 1.00 29.75 199 LEU A C 1
ATOM 1557 O O . LEU A 1 222 ? 32.061 74.848 7.206 1.00 29.24 199 LEU A O 1
ATOM 1562 N N . ALA A 1 223 ? 30.812 73.253 8.200 1.00 30.49 200 ALA A N 1
ATOM 1563 C CA . ALA A 1 223 ? 30.013 74.148 9.024 1.00 29.92 200 ALA A CA 1
ATOM 1564 C C . ALA A 1 223 ? 30.524 74.045 10.456 1.00 30.64 200 ALA A C 1
ATOM 1565 O O . ALA A 1 223 ? 30.674 72.93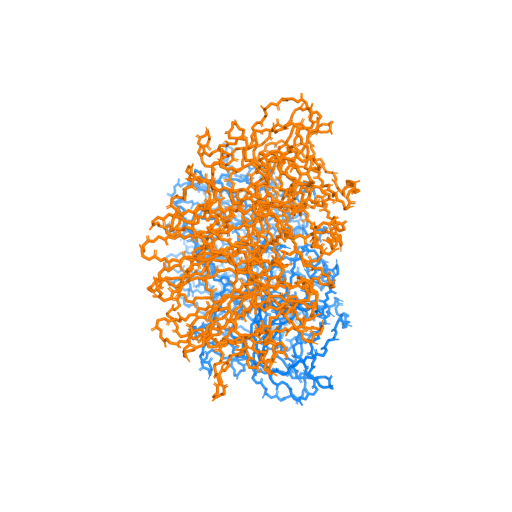8 10.985 1.00 30.50 200 ALA A O 1
ATOM 1567 N N . GLU A 1 224 ? 30.811 75.188 11.077 1.00 30.58 201 GLU A N 1
ATOM 1568 C CA . GLU A 1 224 ? 31.328 75.194 12.438 1.00 31.40 201 GLU A CA 1
ATOM 1569 C C . GLU A 1 224 ? 30.636 76.279 13.248 1.00 31.16 201 GLU A C 1
ATOM 1570 O O . GLU A 1 224 ? 30.041 77.212 12.702 1.00 29.24 201 GLU A O 1
ATOM 1576 N N . GLY A 1 225 ? 30.738 76.147 14.570 1.00 33.08 202 GLY A N 1
ATOM 1577 C CA . GLY A 1 225 ? 30.134 77.079 15.495 1.00 33.55 202 GLY A CA 1
ATOM 1578 C C . GLY A 1 225 ? 28.746 76.707 15.959 1.00 33.87 202 GLY A C 1
ATOM 1579 O O . GLY A 1 225 ? 28.199 77.398 16.827 1.00 34.81 202 GLY A O 1
ATOM 1580 N N . GLY A 1 226 ? 28.165 75.635 15.427 1.00 32.98 203 GLY A N 1
ATOM 1581 C CA . GLY A 1 226 ? 26.785 75.306 15.717 1.00 33.16 203 GLY A CA 1
ATOM 1582 C C . GLY A 1 226 ? 25.840 76.091 14.829 1.00 32.12 203 GLY A C 1
ATOM 1583 O O . GLY A 1 226 ? 26.179 77.191 14.383 1.00 30.82 203 GLY A O 1
ATOM 1584 N N . THR A 1 227 ? 24.655 75.549 14.560 1.00 31.36 204 THR A N 1
ATOM 1585 C CA . THR A 1 227 ? 23.709 76.206 13.666 1.00 29.38 204 THR A CA 1
ATOM 1586 C C . THR A 1 227 ? 22.973 77.367 14.334 1.00 29.98 204 THR A C 1
ATOM 1587 O O . THR A 1 227 ? 21.964 77.836 13.797 1.00 30.36 204 THR A O 1
ATOM 1591 N N . GLY A 1 228 ? 23.449 77.832 15.484 1.00 30.42 205 GLY A N 1
ATOM 1592 C CA . GLY A 1 228 ? 22.940 79.028 16.125 1.00 29.16 205 GLY A CA 1
ATOM 1593 C C . GLY A 1 228 ? 23.642 80.273 15.628 1.00 29.12 205 GLY A C 1
ATOM 1594 O O . GLY A 1 228 ? 24.109 80.340 14.487 1.00 28.74 205 GLY A O 1
ATOM 1595 N N . TYR A 1 229 ? 23.747 81.268 16.506 1.00 30.61 206 TYR A N 1
ATOM 1596 C CA . TYR A 1 229 ? 24.230 82.582 16.097 1.00 30.67 206 TYR A CA 1
ATOM 1597 C C . TYR A 1 229 ? 25.748 82.653 15.945 1.00 32.13 206 TYR A C 1
ATOM 1598 O O . TYR A 1 229 ? 26.260 83.689 15.512 1.00 34.05 206 TYR A O 1
ATOM 1607 N N . SER A 1 230 ? 26.476 81.581 16.247 1.00 31.46 207 SER A N 1
ATOM 1608 C CA . SER A 1 230 ? 27.900 81.499 15.947 1.00 30.95 207 SER A CA 1
ATOM 1609 C C . SER A 1 230 ? 28.181 80.703 14.679 1.00 29.64 207 SER A C 1
ATOM 1610 O O . SER A 1 230 ? 29.334 80.335 14.436 1.00 30.23 207 SER A O 1
ATOM 1613 N N . HIS A 1 231 ? 27.155 80.432 13.871 1.00 29.04 208 HIS A N 1
ATOM 1614 C CA . HIS A 1 231 ? 27.316 79.610 12.675 1.00 27.81 208 HIS A CA 1
ATOM 1615 C C . HIS A 1 231 ? 28.320 80.240 11.715 1.00 29.09 208 HIS A C 1
ATOM 1616 O O . HIS A 1 231 ? 28.402 81.465 11.580 1.00 29.67 208 HIS A O 1
ATOM 1623 N N . SER A 1 232 ? 29.078 79.390 11.029 1.00 28.99 209 SER A N 1
ATOM 1624 C CA . SER A 1 232 ? 30.091 79.874 10.102 1.00 29.57 209 SER A CA 1
ATOM 1625 C C . SER A 1 232 ? 30.456 78.768 9.121 1.00 29.58 209 SER A C 1
ATOM 1626 O O . SER A 1 232 ? 30.085 77.605 9.290 1.00 30.86 209 SER A O 1
ATOM 1629 N N . ILE A 1 233 ? 31.196 79.160 8.088 1.00 28.85 210 ILE A N 1
ATOM 1630 C CA . ILE A 1 233 ? 31.787 78.248 7.119 1.00 28.38 210 ILE A CA 1
ATOM 1631 C C . ILE A 1 233 ? 33.298 78.423 7.175 1.00 28.35 210 ILE A C 1
ATOM 1632 O O . ILE A 1 233 ? 33.801 79.551 7.095 1.00 28.17 210 ILE A O 1
ATOM 1637 N N . THR A 1 234 ? 34.016 77.313 7.311 1.00 28.71 211 THR A N 1
ATOM 1638 C CA . THR A 1 234 ? 35.472 77.307 7.322 1.00 29.98 211 THR A CA 1
ATOM 1639 C C . THR A 1 234 ? 35.965 76.300 6.295 1.00 30.36 211 THR A C 1
ATOM 1640 O O . THR A 1 234 ? 35.255 75.361 5.931 1.00 31.07 211 THR A O 1
ATOM 1644 N N . THR A 1 235 ? 37.189 76.499 5.813 1.00 31.40 212 THR A N 1
ATOM 1645 C CA . THR A 1 235 ? 37.721 75.633 4.771 1.00 32.18 212 THR A CA 1
ATOM 1646 C C . THR A 1 235 ? 39.189 75.328 5.020 1.00 33.57 212 THR A C 1
ATOM 1647 O O . THR A 1 235 ? 39.850 75.928 5.875 1.00 34.33 212 THR A O 1
ATOM 1651 N N . ALA A 1 236 ? 39.685 74.374 4.237 1.00 33.26 213 ALA A N 1
ATOM 1652 C CA . ALA A 1 236 ? 41.078 73.958 4.246 1.00 35.23 213 ALA A CA 1
ATOM 1653 C C . ALA A 1 236 ? 41.358 73.317 2.895 1.00 36.08 213 ALA A C 1
ATOM 1654 O O . ALA A 1 236 ? 40.436 72.987 2.144 1.00 36.21 213 ALA A O 1
ATOM 1656 N N . ARG A 1 237 ? 42.639 73.148 2.586 1.00 36.66 214 ARG A N 1
ATOM 1657 C CA . ARG A 1 237 ? 43.009 72.567 1.306 1.00 37.46 214 ARG A CA 1
ATOM 1658 C C . ARG A 1 237 ? 44.180 71.613 1.486 1.00 39.37 214 ARG A C 1
ATOM 1659 O O . ARG A 1 237 ? 44.947 71.700 2.449 1.00 41.04 214 ARG A O 1
ATOM 1667 N N . SER A 1 238 ? 44.302 70.694 0.534 1.00 39.10 215 SER A N 1
ATOM 1668 C CA . SER A 1 238 ? 45.415 69.761 0.486 1.00 40.42 215 SER A CA 1
ATOM 1669 C C . SER A 1 238 ? 45.581 69.307 -0.955 1.00 41.45 215 SER A C 1
ATOM 1670 O O . SER A 1 238 ? 44.639 69.352 -1.748 1.00 40.89 215 SER A O 1
ATOM 1673 N N . THR A 1 239 ? 46.797 68.884 -1.288 1.00 43.49 216 THR A N 1
ATOM 1674 C CA . THR A 1 239 ? 47.049 68.309 -2.601 1.00 44.47 216 THR A CA 1
ATOM 1675 C C . THR A 1 239 ? 46.717 66.827 -2.659 1.00 45.70 216 THR A C 1
ATOM 1676 O O . THR A 1 239 ? 46.746 66.245 -3.749 1.00 47.00 216 THR A O 1
ATOM 1680 N N . HIS A 1 240 ? 46.399 66.209 -1.525 1.00 45.80 217 HIS A N 1
ATOM 1681 C CA . HIS A 1 240 ? 46.076 64.792 -1.469 1.00 47.16 217 HIS A CA 1
ATOM 1682 C C . HIS A 1 240 ? 44.749 64.592 -0.755 1.00 44.93 217 HIS A C 1
ATOM 1683 O O . HIS A 1 240 ? 44.414 65.325 0.181 1.00 42.36 217 HIS A O 1
ATOM 1690 N N . LEU A 1 241 ? 44.003 63.581 -1.210 1.00 45.82 218 LEU A N 1
ATOM 1691 C CA . LEU A 1 241 ? 42.705 63.271 -0.621 1.00 45.97 218 LEU A CA 1
ATOM 1692 C C . LEU A 1 241 ? 42.807 63.098 0.889 1.00 46.47 218 LEU A C 1
ATOM 1693 O O . LEU A 1 241 ? 42.034 63.692 1.649 1.00 46.47 218 LEU A O 1
ATOM 1698 N N . TYR A 1 242 ? 43.766 62.300 1.343 1.00 47.61 219 TYR A N 1
ATOM 1699 C CA . TYR A 1 242 ? 43.906 61.998 2.759 1.00 48.26 219 TYR A CA 1
ATOM 1700 C C . TYR A 1 242 ? 44.778 63.005 3.499 1.00 48.22 219 TYR A C 1
ATOM 1701 O O . TYR A 1 242 ? 45.121 62.774 4.662 1.00 48.71 219 TYR A O 1
ATOM 1710 N N . GLY A 1 243 ? 45.124 64.120 2.863 1.00 47.81 220 GLY A N 1
ATOM 1711 C CA . GLY A 1 243 ? 45.805 65.203 3.547 1.00 48.25 220 GLY A CA 1
ATOM 1712 C C . GLY A 1 243 ? 47.318 65.195 3.452 1.00 50.77 220 GLY A C 1
ATOM 1713 O O . GLY A 1 243 ? 47.888 64.499 2.610 1.00 52.06 220 GLY A O 1
ATOM 1714 N N . PRO A 1 244 ? 47.985 65.968 4.323 1.00 50.78 221 PRO A N 1
ATOM 1715 C CA . PRO A 1 244 ? 47.375 66.798 5.368 1.00 49.67 221 PRO A CA 1
ATOM 1716 C C . PRO A 1 244 ? 46.773 68.103 4.847 1.00 47.40 221 PRO A C 1
ATOM 1717 O O . PRO A 1 244 ? 47.251 68.657 3.854 1.00 46.70 221 PRO A O 1
ATOM 1721 N N . TYR A 1 245 ? 45.736 68.587 5.524 1.00 44.90 222 TYR A N 1
ATOM 1722 C CA . TYR A 1 245 ? 45.035 69.796 5.118 1.00 42.95 222 TYR A CA 1
ATOM 1723 C C . TYR A 1 245 ? 45.538 70.997 5.910 1.00 43.10 222 TYR A C 1
ATOM 1724 O O . TYR A 1 245 ? 45.733 70.916 7.125 1.00 43.82 222 TYR A O 1
ATOM 1733 N N . GLU A 1 246 ? 45.777 72.129 5.188 1.00 42.46 223 GLU A N 1
ATOM 1734 C CA . GLU A 1 246 ? 46.134 73.391 5.820 1.00 44.42 223 GLU A CA 1
ATOM 1735 C C . GLU A 1 246 ? 44.928 74.322 5.851 1.00 40.60 223 GLU A C 1
ATOM 1736 O O . GLU A 1 246 ? 44.176 74.395 4.873 1.00 38.54 223 GLU A O 1
ATOM 1742 N N . PRO A 1 247 ? 44.713 75.036 6.955 1.00 39.74 224 PRO A N 1
ATOM 1743 C CA . PRO A 1 247 ? 43.496 75.847 7.083 1.00 37.30 224 PRO A CA 1
ATOM 1744 C C . PRO A 1 247 ? 43.547 77.103 6.227 1.00 36.88 224 PRO A C 1
ATOM 1745 O O . PRO A 1 247 ? 44.614 77.654 5.946 1.00 38.29 224 PRO A O 1
ATOM 1749 N N . CYS A 1 248 ? 42.367 77.555 5.819 1.00 34.51 225 CYS A N 1
ATOM 1750 C CA . CYS A 1 248 ? 42.269 78.754 4.995 1.00 34.83 225 CYS A CA 1
ATOM 1751 C C . CYS A 1 248 ? 42.604 79.994 5.817 1.00 36.57 225 CYS A C 1
ATOM 1752 O O . CYS A 1 248 ? 42.014 80.202 6.885 1.00 35.67 225 CYS A O 1
ATOM 1755 N N . PRO A 1 249 ? 43.527 80.845 5.352 1.00 37.92 226 PRO A N 1
ATOM 1756 C CA . PRO A 1 249 ? 43.859 82.065 6.106 1.00 37.32 226 PRO A CA 1
ATOM 1757 C C . PRO A 1 249 ? 42.712 83.053 6.206 1.00 34.77 226 PRO A C 1
ATOM 1758 O O . PRO A 1 249 ? 42.797 83.992 7.009 1.00 34.38 226 PRO A O 1
ATOM 1762 N N . TYR A 1 250 ? 41.650 82.883 5.420 1.00 33.05 227 TYR A N 1
ATOM 1763 C CA . TYR A 1 250 ? 40.512 83.788 5.443 1.00 31.83 227 TYR A CA 1
ATOM 1764 C C . TYR A 1 250 ? 39.377 83.280 6.321 1.00 31.18 227 TYR A C 1
ATOM 1765 O O . TYR A 1 250 ? 38.300 83.885 6.328 1.00 29.63 227 TYR A O 1
ATOM 1774 N N . ASN A 1 251 ? 39.585 82.185 7.051 1.00 31.59 228 ASN A N 1
ATOM 1775 C CA . ASN A 1 251 ? 38.534 81.628 7.904 1.00 31.39 228 ASN A CA 1
ATOM 1776 C C . ASN A 1 251 ? 38.100 82.641 8.958 1.00 32.12 228 ASN A C 1
ATOM 1777 O O . ASN A 1 251 ? 38.935 83.343 9.526 1.00 32.27 228 ASN A O 1
ATOM 1782 N N . PRO A 1 252 ? 36.786 82.734 9.208 1.00 32.35 229 PRO A N 1
ATOM 1783 C CA . PRO A 1 252 ? 35.735 82.011 8.483 1.00 32.37 229 PRO A CA 1
ATOM 1784 C C . PRO A 1 252 ? 35.409 82.687 7.157 1.00 31.29 229 PRO A C 1
ATOM 1785 O O . PRO A 1 252 ? 35.354 83.917 7.114 1.00 31.42 229 PRO A O 1
ATOM 1789 N N . ILE A 1 253 ? 35.200 81.911 6.089 1.00 30.07 230 ILE A N 1
ATOM 1790 C CA . ILE A 1 253 ? 34.880 82.534 4.805 1.00 28.77 230 ILE A CA 1
ATOM 1791 C C . ILE A 1 253 ? 33.422 82.945 4.708 1.00 28.29 230 ILE A C 1
ATOM 1792 O O . ILE A 1 253 ? 33.052 83.655 3.764 1.00 28.73 230 ILE A O 1
ATOM 1797 N N . LEU A 1 254 ? 32.582 82.525 5.653 1.00 28.25 231 LEU A N 1
ATOM 1798 C CA . LEU A 1 254 ? 31.235 83.070 5.782 1.00 28.02 231 LEU A CA 1
ATOM 1799 C C . LEU A 1 254 ? 30.810 82.982 7.238 1.00 29.48 231 LEU A C 1
ATOM 1800 O O . LEU A 1 254 ? 30.984 81.938 7.875 1.00 28.52 231 LEU A O 1
ATOM 1805 N N . THR A 1 255 ? 30.274 84.086 7.752 1.00 29.87 232 THR A N 1
ATOM 1806 C CA . THR A 1 255 ? 29.612 84.154 9.048 1.00 29.55 232 THR A CA 1
ATOM 1807 C C . THR A 1 255 ? 29.004 85.542 9.164 1.00 29.15 232 THR A C 1
ATOM 1808 O O . THR A 1 255 ? 29.389 86.465 8.442 1.00 29.50 232 THR A O 1
ATOM 1812 N N . GLN A 1 256 ? 28.042 85.675 10.069 1.00 29.05 233 GLN A N 1
ATOM 1813 C CA . GLN A 1 256 ? 27.432 86.962 10.371 1.00 29.06 233 GLN A CA 1
ATOM 1814 C C . GLN A 1 256 ? 28.079 87.504 11.639 1.00 29.91 233 GLN A C 1
ATOM 1815 O O . GLN A 1 256 ? 27.883 86.949 12.723 1.00 31.06 233 GLN A O 1
ATOM 1821 N N . THR A 1 257 ? 28.856 88.581 11.501 1.00 30.20 234 THR A N 1
ATOM 1822 C CA . THR A 1 257 ? 29.501 89.231 12.636 1.00 32.07 234 THR A CA 1
ATOM 1823 C C . THR A 1 257 ? 28.717 90.422 13.166 1.00 31.88 234 THR A C 1
ATOM 1824 O O . THR A 1 257 ? 29.066 90.944 14.227 1.00 32.74 234 THR A O 1
ATOM 1828 N N . ASP A 1 258 ? 27.685 90.872 12.450 1.00 30.08 235 ASP A N 1
ATOM 1829 C CA . ASP A 1 258 ? 26.898 92.022 12.864 1.00 29.85 235 ASP A CA 1
ATOM 1830 C C . ASP A 1 258 ? 25.627 91.536 13.541 1.00 28.93 235 ASP A C 1
ATOM 1831 O O . ASP A 1 258 ? 24.719 91.055 12.850 1.00 28.53 235 ASP A O 1
ATOM 1836 N N . PRO A 1 259 ? 25.502 91.647 14.869 1.00 29.70 236 PRO A N 1
ATOM 1837 C CA . PRO A 1 259 ? 24.290 91.138 15.534 1.00 29.81 236 PRO A CA 1
ATOM 1838 C C . PRO A 1 259 ? 23.028 91.897 15.170 1.00 30.71 236 PRO A C 1
ATOM 1839 O O . PRO A 1 259 ? 21.927 91.370 15.384 1.00 31.81 236 PRO A O 1
ATOM 1843 N N . ASP A 1 260 ? 23.144 93.113 14.636 1.00 29.60 237 ASP A N 1
ATOM 1844 C CA . ASP A 1 260 ? 21.978 93.910 14.284 1.00 30.29 237 ASP A CA 1
ATOM 1845 C C . ASP A 1 260 ? 21.444 93.609 12.891 1.00 29.99 237 ASP A C 1
ATOM 1846 O O . ASP A 1 260 ? 20.363 94.095 12.546 1.00 29.67 237 ASP A O 1
ATOM 1851 N N . ALA A 1 261 ? 22.165 92.825 12.093 1.00 29.10 238 ALA A N 1
ATOM 1852 C CA . ALA A 1 261 ? 21.720 92.532 10.743 1.00 28.23 238 ALA A CA 1
ATOM 1853 C C . ALA A 1 261 ? 20.477 91.639 10.769 1.00 29.60 238 ALA A C 1
ATOM 1854 O O . ALA A 1 261 ? 20.333 90.782 11.647 1.00 29.92 238 ALA A O 1
ATOM 1856 N N . PRO A 1 262 ? 19.563 91.820 9.810 1.00 26.83 239 PRO A N 1
ATOM 1857 C CA . PRO A 1 262 ? 18.340 91.004 9.780 1.00 25.64 239 PRO A CA 1
ATOM 1858 C C . PRO A 1 262 ? 18.549 89.570 9.319 1.00 25.73 239 PRO A C 1
ATOM 1859 O O . PRO A 1 262 ? 17.570 88.814 9.265 1.00 25.30 239 PRO A O 1
ATOM 1863 N N . ILE A 1 263 ? 19.769 89.169 8.970 1.00 25.19 240 ILE A N 1
ATOM 1864 C CA . ILE A 1 263 ? 20.073 87.795 8.584 1.00 25.17 240 ILE A CA 1
ATOM 1865 C C . ILE A 1 263 ? 21.186 87.287 9.488 1.00 25.41 240 ILE A C 1
ATOM 1866 O O . ILE A 1 263 ? 22.232 87.934 9.616 1.00 25.40 240 ILE A O 1
ATOM 1871 N N . GLN A 1 264 ? 20.955 86.138 10.119 1.00 25.18 241 GLN A N 1
ATOM 1872 C CA . GLN A 1 264 ? 21.843 85.584 11.135 1.00 24.76 241 GLN A CA 1
ATOM 1873 C C . GLN A 1 264 ? 22.074 84.101 10.853 1.00 24.74 241 GLN A C 1
ATOM 1874 O O . GLN A 1 264 ? 21.535 83.538 9.893 1.00 24.82 241 GLN A O 1
ATOM 1880 N N . ARG A 1 265 ? 22.904 83.473 11.695 1.00 24.26 242 ARG A N 1
ATOM 1881 C CA . ARG A 1 265 ? 23.047 82.013 11.740 1.00 25.07 242 ARG A CA 1
ATOM 1882 C C . ARG A 1 265 ? 23.571 81.443 10.423 1.00 24.45 242 ARG A C 1
ATOM 1883 O O . ARG A 1 265 ? 23.196 80.345 10.017 1.00 24.96 242 ARG A O 1
ATOM 1891 N N . ALA A 1 266 ? 24.462 82.177 9.759 1.00 25.34 243 ALA A N 1
ATOM 1892 C CA . ALA A 1 266 ? 24.863 81.830 8.400 1.00 24.68 243 ALA A CA 1
ATOM 1893 C C . ALA A 1 266 ? 25.927 80.738 8.411 1.00 26.71 243 ALA A C 1
ATOM 1894 O O . ALA A 1 266 ? 27.003 80.916 8.992 1.00 27.28 243 ALA A O 1
ATOM 1896 N N . GLY A 1 267 ? 25.638 79.628 7.743 1.00 25.71 244 GLY A N 1
ATOM 1897 C CA . GLY A 1 267 ? 26.593 78.540 7.664 1.00 25.80 244 GLY A CA 1
ATOM 1898 C C . GLY A 1 267 ? 25.990 77.370 6.918 1.00 26.63 244 GLY A C 1
ATOM 1899 O O . GLY A 1 267 ? 24.891 77.461 6.369 1.00 27.43 244 GLY A O 1
ATOM 1900 N N . HIS A 1 268 ? 26.725 76.258 6.920 1.00 26.64 245 HIS A N 1
ATOM 1901 C CA . HIS A 1 268 ? 26.326 75.027 6.237 1.00 26.24 245 HIS A CA 1
ATOM 1902 C C . HIS A 1 268 ? 26.118 75.285 4.742 1.00 26.95 245 HIS A C 1
ATOM 1903 O O . HIS A 1 268 ? 25.011 75.209 4.200 1.00 27.37 245 HIS A O 1
ATOM 1910 N N . GLY A 1 269 ? 27.231 75.594 4.086 1.00 26.75 246 GLY A N 1
ATOM 1911 C CA . GLY A 1 269 ? 27.191 75.966 2.692 1.00 26.45 246 GLY A CA 1
ATOM 1912 C C . GLY A 1 269 ? 27.408 74.802 1.743 1.00 27.92 246 GLY A C 1
ATOM 1913 O O . GLY A 1 269 ? 27.895 73.735 2.127 1.00 28.33 246 GLY A O 1
ATOM 1914 N N . SER A 1 270 ? 27.026 75.043 0.489 1.00 26.43 247 SER A N 1
ATOM 1915 C CA . SER A 1 270 ? 27.191 74.108 -0.613 1.00 26.76 247 SER A CA 1
ATOM 1916 C C . SER A 1 270 ? 27.562 74.924 -1.842 1.00 26.87 247 SER A C 1
ATOM 1917 O O . SER A 1 270 ? 26.889 75.913 -2.154 1.00 26.26 247 SER A O 1
ATOM 1920 N N . LEU A 1 271 ? 28.637 74.536 -2.520 1.00 27.34 248 LEU A N 1
ATOM 1921 C CA . LEU A 1 271 ? 29.166 75.314 -3.631 1.00 27.73 248 LEU A CA 1
ATOM 1922 C C . LEU A 1 271 ? 28.696 74.758 -4.969 1.00 26.92 248 LEU A C 1
ATOM 1923 O O . LEU A 1 271 ? 28.507 73.551 -5.131 1.00 25.87 248 LEU A O 1
ATOM 1928 N N . VAL A 1 272 ? 28.524 75.657 -5.939 1.00 27.55 249 VAL A N 1
ATOM 1929 C CA . VAL A 1 272 ? 28.167 75.268 -7.296 1.00 27.95 249 VAL A CA 1
ATOM 1930 C C . VAL A 1 272 ? 28.889 76.181 -8.280 1.00 28.92 249 VAL A C 1
ATOM 1931 O O . VAL A 1 272 ? 29.127 77.361 -8.006 1.00 28.52 249 VAL A O 1
ATOM 1935 N N . GLU A 1 273 ? 29.271 75.616 -9.422 1.00 30.30 250 GLU A N 1
ATOM 1936 C CA . GLU A 1 273 ? 29.805 76.380 -10.542 1.00 29.95 250 GLU A CA 1
ATOM 1937 C C . GLU A 1 273 ? 28.745 76.422 -11.636 1.00 29.35 250 GLU A C 1
ATOM 1938 O O . GLU A 1 273 ? 28.140 75.393 -11.951 1.00 29.26 250 GLU A O 1
ATOM 1944 N N . THR A 1 274 ? 28.508 77.608 -12.198 1.00 28.76 251 THR A N 1
ATOM 1945 C CA . THR A 1 274 ? 27.476 77.741 -13.216 1.00 28.63 251 THR A CA 1
ATOM 1946 C C . THR A 1 274 ? 28.019 77.340 -14.582 1.00 29.16 251 THR A C 1
ATOM 1947 O O . THR A 1 274 ? 29.218 77.131 -14.769 1.00 28.82 251 THR A O 1
ATOM 1951 N N . GLN A 1 275 ? 27.108 77.242 -15.553 1.00 30.71 252 GLN A N 1
ATOM 1952 C CA . GLN A 1 275 ? 27.515 76.956 -16.922 1.00 31.95 252 GLN A CA 1
ATOM 1953 C C . GLN A 1 275 ? 28.330 78.082 -17.542 1.00 32.96 252 GLN A C 1
ATOM 1954 O O . GLN A 1 275 ? 28.904 77.882 -18.617 1.00 32.46 252 GLN A O 1
ATOM 1960 N N . ASN A 1 276 ? 28.397 79.250 -16.903 1.00 34.52 253 ASN A N 1
ATOM 1961 C CA . ASN A 1 276 ? 29.212 80.360 -17.384 1.00 36.63 253 ASN A CA 1
ATOM 1962 C C . ASN A 1 276 ? 30.448 80.585 -16.522 1.00 37.81 253 ASN A C 1
ATOM 1963 O O . ASN A 1 276 ? 31.083 81.638 -16.618 1.00 38.29 253 ASN A O 1
ATOM 1968 N N . GLY A 1 277 ? 30.794 79.620 -15.675 1.00 37.91 254 GLY A N 1
ATOM 1969 C CA . GLY A 1 277 ? 32.018 79.701 -14.912 1.00 38.45 254 GLY A CA 1
ATOM 1970 C C . GLY A 1 277 ? 31.947 80.531 -13.653 1.00 37.76 254 GLY A C 1
ATOM 1971 O O . GLY A 1 277 ? 32.985 80.730 -13.013 1.00 38.82 254 GLY A O 1
ATOM 1972 N N . GLU A 1 278 ? 30.768 81.022 -13.276 1.00 36.76 255 GLU A N 1
ATOM 1973 C CA . GLU A 1 278 ? 30.594 81.689 -11.993 1.00 35.70 255 GLU A CA 1
ATOM 1974 C C . GLU A 1 278 ? 30.498 80.661 -10.872 1.00 34.33 255 GLU A C 1
ATOM 1975 O O . GLU A 1 278 ? 30.012 79.544 -11.065 1.00 35.24 255 GLU A O 1
ATOM 1981 N N . TRP A 1 279 ? 30.961 81.051 -9.688 1.00 31.73 256 TRP A N 1
ATOM 1982 C CA . TRP A 1 279 ? 30.871 80.208 -8.504 1.00 28.99 256 TRP A CA 1
ATOM 1983 C C . TRP A 1 279 ? 29.944 80.862 -7.492 1.00 27.34 256 TRP A C 1
ATOM 1984 O O . TRP A 1 279 ? 30.039 82.070 -7.236 1.00 26.24 256 TRP A O 1
ATOM 1995 N N . TRP A 1 280 ? 29.043 80.058 -6.934 1.00 24.52 257 TRP A N 1
ATOM 1996 C CA . TRP A 1 280 ? 28.053 80.525 -5.982 1.00 24.13 257 TRP A CA 1
ATOM 1997 C C . TRP A 1 280 ? 27.963 79.516 -4.851 1.00 26.44 257 TRP A C 1
ATOM 1998 O O . TRP A 1 280 ? 28.300 78.338 -5.013 1.00 26.97 257 TRP A O 1
ATOM 2009 N N . ALA A 1 281 ? 27.525 80.002 -3.694 1.00 26.13 258 ALA A N 1
ATOM 2010 C CA . ALA A 1 281 ? 27.284 79.173 -2.524 1.00 26.73 258 ALA A CA 1
ATOM 2011 C C . ALA A 1 281 ? 25.854 79.388 -2.059 1.00 25.43 258 ALA A C 1
ATOM 2012 O O . ALA A 1 281 ? 25.389 80.529 -1.975 1.00 24.72 258 ALA A O 1
ATOM 2014 N N . VAL A 1 282 ? 25.157 78.298 -1.786 1.00 25.23 259 VAL A N 1
ATOM 2015 C CA . VAL A 1 282 ? 23.935 78.349 -0.995 1.00 25.22 259 VAL A CA 1
ATOM 2016 C C . VAL A 1 282 ? 24.312 77.961 0.426 1.00 25.68 259 VAL A C 1
ATOM 2017 O O . VAL A 1 282 ? 25.261 77.202 0.648 1.00 25.05 259 VAL A O 1
ATOM 2021 N N . TYR A 1 283 ? 23.592 78.511 1.399 1.00 25.67 260 TYR A N 1
ATOM 2022 C CA . TYR A 1 283 ? 23.859 78.219 2.801 1.00 25.06 260 TYR A CA 1
ATOM 2023 C C . TYR A 1 283 ? 22.586 78.486 3.586 1.00 25.05 260 TYR A C 1
ATOM 2024 O O . TYR A 1 283 ? 21.652 79.119 3.091 1.00 25.05 260 TYR A O 1
ATOM 2033 N N . LEU A 1 284 ? 22.555 77.997 4.820 1.00 24.83 261 LEU A N 1
ATOM 2034 C CA . LEU A 1 284 ? 21.383 78.252 5.638 1.00 25.10 261 LEU A CA 1
ATOM 2035 C C . LEU A 1 284 ? 21.575 79.530 6.447 1.00 25.16 261 LEU A C 1
ATOM 2036 O O . LEU A 1 284 ? 22.697 79.963 6.725 1.00 25.65 261 LEU A O 1
ATOM 2041 N N . CYS A 1 285 ? 20.455 80.131 6.824 1.00 24.16 262 CYS A N 1
ATOM 2042 C CA . CYS A 1 285 ? 20.472 81.338 7.633 1.00 25.15 262 CYS A CA 1
ATOM 2043 C C . CYS A 1 285 ? 19.129 81.453 8.337 1.00 25.37 262 CYS A C 1
ATOM 2044 O O . CYS A 1 285 ? 18.186 80.714 8.044 1.00 24.05 262 CYS A O 1
ATOM 2047 N N . GLY A 1 286 ? 19.054 82.399 9.263 1.00 26.07 263 GLY A N 1
ATOM 2048 C CA . GLY A 1 286 ? 17.811 82.703 9.939 1.00 25.81 263 GLY A CA 1
ATOM 2049 C C . GLY A 1 286 ? 17.495 84.181 9.846 1.00 25.51 263 GLY A C 1
ATOM 2050 O O . GLY A 1 286 ? 18.387 85.026 9.763 1.00 25.52 263 GLY A O 1
ATOM 2051 N N . ARG A 1 287 ? 16.199 84.481 9.836 1.00 24.80 264 ARG A N 1
ATOM 2052 C CA . ARG A 1 287 ? 15.732 85.860 9.939 1.00 24.33 264 ARG A CA 1
ATOM 2053 C C . ARG A 1 287 ? 15.135 86.077 11.323 1.00 25.10 264 ARG A C 1
ATOM 2054 O O . ARG A 1 287 ? 14.015 85.615 11.595 1.00 25.25 264 ARG A O 1
ATOM 2062 N N . PRO A 1 288 ? 15.840 86.750 12.231 1.00 26.15 265 PRO A N 1
ATOM 2063 C CA . PRO A 1 288 ? 15.286 86.984 13.574 1.00 26.96 265 PRO A CA 1
ATOM 2064 C C . PRO A 1 288 ? 14.095 87.930 13.515 1.00 27.21 265 PRO A C 1
ATOM 2065 O O . PRO A 1 288 ? 14.155 88.990 12.891 1.00 29.05 265 PRO A O 1
ATOM 2069 N N . ASN A 1 289 ? 13.010 87.540 14.180 1.00 25.67 266 ASN A N 1
ATOM 2070 C CA . ASN A 1 289 ? 11.718 88.213 14.080 1.00 25.37 266 ASN A CA 1
ATOM 2071 C C . ASN A 1 289 ? 11.422 88.896 15.414 1.00 26.79 266 ASN A C 1
ATOM 2072 O O . ASN A 1 289 ? 10.903 88.265 16.340 1.00 27.41 266 ASN A O 1
ATOM 2077 N N . GLN A 1 290 ? 11.751 90.188 15.506 1.00 26.72 267 GLN A N 1
ATOM 2078 C CA . GLN A 1 290 ? 11.556 90.987 16.720 1.00 28.65 267 GLN A CA 1
ATOM 2079 C C . GLN A 1 290 ? 12.248 90.334 17.918 1.00 29.30 267 GLN A C 1
ATOM 2080 O O . GLN A 1 290 ? 11.630 89.992 18.928 1.00 30.22 267 GLN A O 1
ATOM 2086 N N . GLY A 1 291 ? 13.555 90.179 17.792 1.00 28.43 268 GLY A N 1
ATOM 2087 C CA . GLY A 1 291 ? 14.342 89.410 18.735 1.00 28.64 268 GLY A CA 1
ATOM 2088 C C . GLY A 1 291 ? 14.904 88.164 18.074 1.00 28.18 268 GLY A C 1
ATOM 2089 O O . GLY A 1 291 ? 14.661 87.879 16.900 1.00 27.87 268 GLY A O 1
ATOM 2090 N N . SER A 1 292 ? 15.666 87.410 18.865 1.00 27.49 269 SER A N 1
ATOM 2091 C CA . SER A 1 292 ? 16.352 86.220 18.362 1.00 29.29 269 SER A CA 1
ATOM 2092 C C . SER A 1 292 ? 15.357 85.064 18.244 1.00 28.86 269 SER A C 1
ATOM 2093 O O . SER A 1 292 ? 15.400 84.070 18.973 1.00 28.34 269 SER A O 1
ATOM 2096 N N . TYR A 1 293 ? 14.450 85.205 17.277 1.00 26.71 270 TYR A N 1
ATOM 2097 C CA . TYR A 1 293 ? 13.382 84.235 17.055 1.00 24.91 270 TYR A CA 1
ATOM 2098 C C . TYR A 1 293 ? 13.291 83.952 15.563 1.00 24.63 270 TYR A C 1
ATOM 2099 O O . TYR A 1 293 ? 12.827 84.800 14.792 1.00 25.22 270 TYR A O 1
ATOM 2108 N N . THR A 1 294 ? 13.730 82.760 15.161 1.00 23.85 271 THR A N 1
ATOM 2109 C CA . THR A 1 294 ? 13.721 82.351 13.758 1.00 23.91 271 THR A CA 1
ATOM 2110 C C . THR A 1 294 ? 12.352 81.743 13.456 1.00 24.79 271 THR A C 1
ATOM 2111 O O . THR A 1 294 ? 12.169 80.524 13.385 1.00 25.95 271 THR A O 1
ATOM 2115 N N . THR A 1 295 ? 11.374 82.636 13.276 1.00 24.24 272 THR A N 1
ATOM 2116 C CA . THR A 1 295 ? 9.972 82.231 13.193 1.00 24.41 272 THR A CA 1
ATOM 2117 C C . THR A 1 295 ? 9.744 81.185 12.109 1.00 23.27 272 THR A C 1
ATOM 2118 O O . THR A 1 295 ? 9.144 80.134 12.362 1.00 21.52 272 THR A O 1
ATOM 2122 N N . VAL A 1 296 ? 10.219 81.446 10.891 1.00 22.22 273 VAL A N 1
ATOM 2123 C CA . VAL A 1 296 ? 9.880 80.561 9.782 1.00 23.55 273 VAL A CA 1
ATOM 2124 C C . VAL A 1 296 ? 10.926 79.463 9.653 1.00 23.89 273 VAL A C 1
ATOM 2125 O O . VAL A 1 296 ? 10.898 78.668 8.708 1.00 24.39 273 VAL A O 1
ATOM 2129 N N . GLY A 1 297 ? 11.826 79.380 10.622 1.00 25.40 274 GLY A N 1
ATOM 2130 C CA . GLY A 1 297 ? 12.885 78.395 10.577 1.00 24.84 274 GLY A CA 1
ATOM 2131 C C . GLY A 1 297 ? 14.041 78.842 9.702 1.00 23.90 274 GLY A C 1
ATOM 2132 O O . GLY A 1 297 ? 14.029 79.908 9.081 1.00 23.34 274 GLY A O 1
ATOM 2133 N N . ARG A 1 298 ? 15.072 78.003 9.668 1.00 22.28 275 ARG A N 1
ATOM 2134 C CA . ARG A 1 298 ? 16.238 78.299 8.849 1.00 23.12 275 ARG A CA 1
ATOM 2135 C C . ARG A 1 298 ? 15.889 78.220 7.367 1.00 24.46 275 ARG A C 1
ATOM 2136 O O . ARG A 1 298 ? 15.191 77.305 6.921 1.00 25.86 275 ARG A O 1
ATOM 2144 N N . GLU A 1 299 ? 16.373 79.197 6.606 1.00 24.73 276 GLU A N 1
ATOM 2145 C CA . GLU A 1 299 ? 16.088 79.332 5.185 1.00 24.66 276 GLU A CA 1
ATOM 2146 C C . GLU A 1 299 ? 17.388 79.259 4.394 1.00 24.35 276 GLU A C 1
ATOM 2147 O O . GLU A 1 299 ? 18.484 79.246 4.956 1.00 25.29 276 GLU A O 1
ATOM 2153 N N . THR A 1 300 ? 17.264 79.230 3.071 1.00 23.84 277 THR A N 1
ATOM 2154 C CA . THR A 1 300 ? 18.416 79.064 2.194 1.00 23.24 277 THR A CA 1
ATOM 2155 C C . THR A 1 300 ? 18.739 80.391 1.518 1.00 23.47 277 THR A C 1
ATOM 2156 O O . THR A 1 300 ? 17.922 80.928 0.758 1.00 22.69 277 THR A O 1
ATOM 2160 N N . ALA A 1 301 ? 19.923 80.917 1.812 1.00 23.39 278 ALA A N 1
ATOM 2161 C CA . ALA A 1 301 ? 20.437 82.138 1.217 1.00 22.76 278 ALA A CA 1
ATOM 2162 C C . ALA A 1 301 ? 21.467 81.807 0.141 1.00 23.54 278 ALA A C 1
ATOM 2163 O O . ALA A 1 301 ? 21.914 80.666 -0.006 1.00 22.76 278 ALA A O 1
ATOM 2165 N N . LEU A 1 302 ? 21.847 82.835 -0.610 1.00 23.15 279 LEU A N 1
ATOM 2166 C CA . LEU A 1 302 ? 22.755 82.690 -1.737 1.00 24.82 279 LEU A CA 1
ATOM 2167 C C . LEU A 1 302 ? 23.755 83.835 -1.717 1.00 24.19 279 LEU A C 1
ATOM 2168 O O . LEU A 1 302 ? 23.384 84.981 -1.441 1.00 24.05 279 LEU A O 1
ATOM 2173 N N . ASP A 1 303 ? 25.018 83.533 -2.013 1.00 24.00 280 ASP A N 1
ATOM 2174 C CA . ASP A 1 303 ? 26.004 84.594 -2.170 1.00 24.15 280 ASP A CA 1
ATOM 2175 C C . ASP A 1 303 ? 27.130 84.134 -3.081 1.00 25.44 280 ASP A C 1
ATOM 2176 O O . ASP A 1 303 ? 27.374 82.927 -3.209 1.00 24.88 280 ASP A O 1
ATOM 2181 N N . PRO A 1 304 ? 27.818 85.066 -3.743 1.00 26.21 281 PRO A N 1
ATOM 2182 C CA . PRO A 1 304 ? 28.865 84.671 -4.688 1.00 26.48 281 PRO A CA 1
ATOM 2183 C C . PRO A 1 304 ? 30.107 84.144 -3.988 1.00 27.89 281 PRO A C 1
ATOM 2184 O O . PRO A 1 304 ? 30.409 84.491 -2.842 1.00 27.87 281 PRO A O 1
ATOM 2188 N N . VAL A 1 305 ? 30.824 83.287 -4.707 1.00 28.07 282 VAL A N 1
ATOM 2189 C CA . VAL A 1 305 ? 32.089 82.711 -4.270 1.00 27.66 282 VAL A CA 1
ATOM 2190 C C . VAL A 1 305 ? 33.190 83.338 -5.114 1.00 28.90 282 VAL A C 1
ATOM 2191 O O . VAL A 1 305 ? 33.149 83.265 -6.349 1.00 28.89 282 VAL A O 1
ATOM 2195 N N . GLU A 1 306 ? 34.168 83.959 -4.461 1.00 29.29 283 GLU A N 1
ATOM 2196 C CA . GLU A 1 306 ? 35.283 84.592 -5.156 1.00 30.76 283 GLU A CA 1
ATOM 2197 C C . GLU A 1 306 ? 36.554 83.794 -4.902 1.00 30.52 283 GLU A C 1
ATOM 2198 O O . GLU A 1 306 ? 36.954 83.607 -3.748 1.00 30.79 283 GLU A O 1
ATOM 2204 N N . TRP A 1 307 ? 37.179 83.325 -5.979 1.00 30.85 284 TRP A N 1
ATOM 2205 C CA . TRP A 1 307 ? 38.458 82.638 -5.883 1.00 32.19 284 TRP A CA 1
ATOM 2206 C C . TRP A 1 307 ? 39.588 83.652 -5.782 1.00 31.57 284 TRP A C 1
ATOM 2207 O O . TRP A 1 307 ? 39.596 84.664 -6.485 1.00 31.95 284 TRP A O 1
ATOM 2218 N N . THR A 1 308 ? 40.540 83.385 -4.894 1.00 31.20 285 THR A N 1
ATOM 2219 C CA . THR A 1 308 ? 41.608 84.332 -4.615 1.00 32.19 285 THR A CA 1
ATOM 2220 C C . THR A 1 308 ? 42.873 83.955 -5.376 1.00 34.49 285 THR A C 1
ATOM 2221 O O . THR A 1 308 ? 43.061 82.810 -5.794 1.00 34.59 285 THR A O 1
ATOM 2225 N N . ASP A 1 309 ? 43.750 84.942 -5.551 1.00 35.59 286 ASP A N 1
ATOM 2226 C CA . ASP A 1 309 ? 44.986 84.689 -6.280 1.00 35.28 286 ASP A CA 1
ATOM 2227 C C . ASP A 1 309 ? 46.010 83.901 -5.469 1.00 34.46 286 ASP A C 1
ATOM 2228 O O . ASP A 1 309 ? 47.079 83.596 -6.005 1.00 34.71 286 ASP A O 1
ATOM 2233 N N . ASP A 1 310 ? 45.729 83.564 -4.208 1.00 34.13 287 ASP A N 1
ATOM 2234 C CA . ASP A 1 310 ? 46.595 82.671 -3.446 1.00 34.47 287 ASP A CA 1
ATOM 2235 C C . ASP A 1 310 ? 45.955 81.301 -3.227 1.00 33.74 287 ASP A C 1
ATOM 2236 O O . ASP A 1 310 ? 46.307 80.599 -2.275 1.00 33.19 287 ASP A O 1
ATOM 2241 N N . GLY A 1 311 ? 45.024 80.908 -4.096 1.00 34.15 288 GLY A N 1
ATOM 2242 C CA . GLY A 1 311 ? 44.542 79.539 -4.118 1.00 33.97 288 GLY A CA 1
ATOM 2243 C C . GLY A 1 311 ? 43.442 79.209 -3.137 1.00 33.79 288 GLY A C 1
ATOM 2244 O O . GLY A 1 311 ? 43.325 78.053 -2.717 1.00 34.38 288 GLY A O 1
ATOM 2245 N N . TRP A 1 312 ? 42.628 80.187 -2.754 1.00 32.43 289 TRP A N 1
ATOM 2246 C CA . TRP A 1 312 ? 41.517 79.958 -1.845 1.00 32.30 289 TRP A CA 1
ATOM 2247 C C . TRP A 1 312 ? 40.247 80.537 -2.456 1.00 32.04 289 TRP A C 1
ATOM 2248 O O . TRP A 1 312 ? 40.256 81.094 -3.557 1.00 32.19 289 TRP A O 1
ATOM 2259 N N . PHE A 1 313 ? 39.139 80.395 -1.735 1.00 31.02 290 PHE A N 1
ATOM 2260 C CA . PHE A 1 313 ? 37.900 81.049 -2.117 1.00 30.39 290 PHE A CA 1
ATOM 2261 C C . PHE A 1 313 ? 37.210 81.566 -0.864 1.00 28.90 290 PHE A C 1
ATOM 2262 O O . PHE A 1 313 ? 37.333 80.985 0.218 1.00 28.20 290 PHE A O 1
ATOM 2270 N N . VAL A 1 314 ? 36.495 82.680 -1.027 1.00 27.52 291 VAL A N 1
ATOM 2271 C CA . VAL A 1 314 ? 35.727 83.311 0.033 1.00 26.89 291 VAL A CA 1
ATOM 2272 C C . VAL A 1 314 ? 34.293 83.489 -0.461 1.00 28.06 291 VAL A C 1
ATOM 2273 O O . VAL A 1 314 ? 33.984 83.282 -1.637 1.00 27.96 291 VAL A O 1
ATOM 2277 N N . ILE A 1 315 ? 33.411 83.874 0.455 1.00 28.21 292 ILE A N 1
ATOM 2278 C CA . ILE A 1 315 ? 32.008 84.117 0.136 1.00 28.95 292 ILE A CA 1
ATOM 2279 C C . ILE A 1 315 ? 31.699 85.589 0.382 1.00 28.91 292 ILE A C 1
ATOM 2280 O O . ILE A 1 315 ? 31.957 86.112 1.473 1.00 28.80 292 ILE A O 1
ATOM 2285 N N . ASN A 1 316 ? 31.160 86.251 -0.644 1.00 29.02 293 ASN A N 1
ATOM 2286 C CA . ASN A 1 316 ? 30.798 87.669 -0.597 1.00 28.05 293 ASN A CA 1
ATOM 2287 C C . ASN A 1 316 ? 31.939 88.530 -0.058 1.00 28.05 293 ASN A C 1
ATOM 2288 O O . ASN A 1 316 ? 31.727 89.459 0.726 1.00 26.97 293 ASN A O 1
ATOM 2293 N N . ASN A 1 317 ? 33.166 88.219 -0.486 1.00 28.70 294 ASN A N 1
ATOM 2294 C CA . ASN A 1 317 ? 34.342 89.029 -0.150 1.00 29.97 294 ASN A CA 1
ATOM 2295 C C . ASN A 1 317 ? 34.490 89.218 1.358 1.00 31.23 294 ASN A C 1
ATOM 2296 O O . ASN A 1 317 ? 34.946 90.267 1.821 1.00 31.68 294 ASN A O 1
ATOM 2301 N N . LEU A 1 318 ? 34.083 88.210 2.132 1.00 30.26 295 LEU A N 1
ATOM 2302 C CA . LEU A 1 318 ? 34.200 88.199 3.589 1.00 30.22 295 LEU A CA 1
ATOM 2303 C C . LEU A 1 318 ? 33.341 89.265 4.266 1.00 31.26 295 LEU A C 1
ATOM 2304 O O . LEU A 1 318 ? 33.594 89.624 5.419 1.00 31.39 295 LEU A O 1
ATOM 2309 N N . LYS A 1 319 ? 32.315 89.774 3.588 1.00 31.62 296 LYS A N 1
ATOM 2310 C CA . LYS A 1 319 ? 31.420 90.764 4.177 1.00 31.63 296 LYS A CA 1
ATOM 2311 C C . LYS A 1 319 ? 30.275 90.147 4.968 1.00 30.53 296 LYS A C 1
ATOM 2312 O O . LYS A 1 319 ? 29.456 90.891 5.518 1.00 29.70 296 LYS A O 1
ATOM 2318 N N . GLY A 1 320 ? 30.184 88.822 5.033 1.00 29.09 297 GLY A N 1
ATOM 2319 C CA . GLY A 1 320 ? 29.036 88.178 5.622 1.00 28.45 297 GLY A CA 1
ATOM 2320 C C . GLY A 1 320 ? 27.888 88.124 4.634 1.00 27.93 297 GLY A C 1
ATOM 2321 O O . GLY A 1 320 ? 28.021 88.542 3.480 1.00 27.95 297 GLY A O 1
ATOM 2322 N N . PRO A 1 321 ? 26.737 87.608 5.066 1.00 27.34 298 PRO A N 1
ATOM 2323 C CA . PRO A 1 321 ? 25.591 87.497 4.152 1.00 26.34 298 PRO A CA 1
ATOM 2324 C C . PRO A 1 321 ? 25.186 88.849 3.590 1.00 25.52 298 PRO A C 1
ATOM 2325 O O . PRO A 1 321 ? 25.217 89.864 4.287 1.00 24.25 298 PRO A O 1
ATOM 2329 N N . SER A 1 322 ? 24.805 88.854 2.314 1.00 26.75 299 SER A N 1
ATOM 2330 C CA . SER A 1 322 ? 24.288 90.062 1.689 1.00 27.16 299 SER A CA 1
ATOM 2331 C C . SER A 1 322 ? 22.794 90.208 1.963 1.00 27.43 299 SER A C 1
ATOM 2332 O O . SER A 1 322 ? 22.066 89.219 2.101 1.00 27.90 299 SER A O 1
ATOM 2335 N N . LEU A 1 323 ? 22.342 91.459 2.064 1.00 27.03 300 LEU A N 1
ATOM 2336 C CA . LEU A 1 323 ? 20.911 91.743 2.096 1.00 26.59 300 LEU A CA 1
ATOM 2337 C C . LEU A 1 323 ? 20.364 92.038 0.708 1.00 25.89 300 LEU A C 1
ATOM 2338 O O . LEU A 1 323 ? 19.189 91.764 0.434 1.00 25.51 300 LEU A O 1
ATOM 2343 N N . VAL A 1 324 ? 21.188 92.611 -0.161 1.00 27.11 301 VAL A N 1
ATOM 2344 C CA . VAL A 1 324 ? 20.872 92.773 -1.575 1.00 28.05 301 VAL A CA 1
ATOM 2345 C C . VAL A 1 324 ? 22.154 92.492 -2.344 1.00 26.92 301 VAL A C 1
ATOM 2346 O O . VAL A 1 324 ? 23.246 92.855 -1.897 1.00 26.72 301 VAL A O 1
ATOM 2350 N N . GLN A 1 325 ? 22.028 91.822 -3.487 1.00 26.84 302 GLN A N 1
ATOM 2351 C CA . GLN A 1 325 ? 23.198 91.292 -4.168 1.00 26.21 302 GLN A CA 1
ATOM 2352 C C . GLN A 1 325 ? 22.943 91.264 -5.668 1.00 25.65 302 GLN A C 1
ATOM 2353 O O . GLN A 1 325 ? 21.810 91.071 -6.110 1.00 24.94 302 GLN A O 1
ATOM 2359 N N . ARG A 1 326 ? 24.012 91.445 -6.445 1.00 27.37 303 ARG A N 1
ATOM 2360 C CA . ARG A 1 326 ? 23.942 91.233 -7.885 1.00 31.34 303 ARG A CA 1
ATOM 2361 C C . ARG A 1 326 ? 23.503 89.802 -8.178 1.00 29.64 303 ARG A C 1
ATOM 2362 O O . ARG A 1 326 ? 23.973 88.849 -7.554 1.00 28.93 303 ARG A O 1
ATOM 2370 N N . ALA A 1 327 ? 22.589 89.654 -9.126 1.00 29.83 304 ALA A N 1
ATOM 2371 C CA . ALA A 1 327 ? 22.081 88.323 -9.415 1.00 29.44 304 ALA A CA 1
ATOM 2372 C C . ALA A 1 327 ? 23.096 87.529 -10.233 1.00 29.01 304 ALA A C 1
ATOM 2373 O O . ALA A 1 327 ? 23.931 88.109 -10.927 1.00 28.08 304 ALA A O 1
ATOM 2375 N N . PRO A 1 328 ? 23.060 86.196 -10.137 1.00 28.84 305 PRO A N 1
ATOM 2376 C CA . PRO A 1 328 ? 23.909 85.379 -11.008 1.00 28.51 305 PRO A CA 1
ATOM 2377 C C . PRO A 1 328 ? 23.676 85.709 -12.475 1.00 30.33 305 PRO A C 1
ATOM 2378 O O . PRO A 1 328 ? 22.565 86.049 -12.886 1.00 30.86 305 PRO A O 1
ATOM 2382 N N . ASN A 1 329 ? 24.751 85.606 -13.260 1.00 31.82 306 ASN A N 1
ATOM 2383 C CA . ASN A 1 329 ? 24.702 85.802 -14.710 1.00 34.33 306 ASN A CA 1
ATOM 2384 C C . ASN A 1 329 ? 24.048 84.574 -15.341 1.00 34.97 306 ASN A C 1
ATOM 2385 O O . ASN A 1 329 ? 24.697 83.703 -15.925 1.00 37.36 306 ASN A O 1
ATOM 2390 N N . LEU A 1 330 ? 22.730 84.507 -15.209 1.00 32.32 307 LEU A N 1
ATOM 2391 C CA . LEU A 1 330 ? 21.933 83.381 -15.660 1.00 31.26 307 LEU A CA 1
ATOM 2392 C C . LEU A 1 330 ? 20.607 83.919 -16.170 1.00 32.59 307 LEU A C 1
ATOM 2393 O O . LEU A 1 330 ? 20.139 84.962 -15.699 1.00 31.59 307 LEU A O 1
ATOM 2398 N N . PRO A 1 331 ? 19.984 83.239 -17.133 1.00 35.13 308 PRO A N 1
ATOM 2399 C CA . PRO A 1 331 ? 18.674 83.694 -17.623 1.00 36.32 308 PRO A CA 1
ATOM 2400 C C . PRO A 1 331 ? 17.619 83.568 -16.536 1.00 35.08 308 PRO A C 1
ATOM 2401 O O . PRO A 1 331 ? 17.506 82.534 -15.873 1.00 35.18 308 PRO A O 1
ATOM 2405 N N A GLN A 1 332 ? 16.838 84.631 -16.362 0.53 34.59 309 GLN A N 1
ATOM 2406 N N B GLN A 1 332 ? 16.847 84.635 -16.343 0.47 34.59 309 GLN A N 1
ATOM 2407 C CA A GLN A 1 332 ? 15.849 84.681 -15.295 0.53 33.96 309 GLN A CA 1
ATOM 2408 C CA B GLN A 1 332 ? 15.867 84.672 -15.266 0.47 33.87 309 GLN A CA 1
ATOM 2409 C C A GLN A 1 332 ? 14.657 83.795 -15.627 0.53 33.03 309 GLN A C 1
ATOM 2410 C C B GLN A 1 332 ? 14.664 83.805 -15.614 0.47 33.03 309 GLN A C 1
ATOM 2411 O O A GLN A 1 332 ? 14.091 83.883 -16.720 0.53 33.49 309 GLN A O 1
ATOM 2412 O O B GLN A 1 332 ? 14.101 83.919 -16.706 0.47 33.51 309 GLN A O 1
ATOM 2423 N N . VAL A 1 333 ? 14.277 82.935 -14.682 1.00 31.65 310 VAL A N 1
ATOM 2424 C CA . VAL A 1 333 ? 13.118 82.062 -14.841 1.00 30.96 310 VAL A CA 1
ATOM 2425 C C . VAL A 1 333 ? 12.389 82.030 -13.503 1.00 31.11 310 VAL A C 1
ATOM 2426 O O . VAL A 1 333 ? 12.890 81.443 -12.537 1.00 29.79 310 VAL A O 1
ATOM 2430 N N . LYS A 1 334 ? 11.217 82.654 -13.443 1.00 32.11 311 LYS A N 1
ATOM 2431 C CA . LYS A 1 334 ? 10.360 82.573 -12.269 1.00 32.34 311 LYS A CA 1
ATOM 2432 C C . LYS A 1 334 ? 9.338 81.456 -12.446 1.00 32.10 311 LYS A C 1
ATOM 2433 O O . LYS A 1 334 ? 9.097 80.973 -13.553 1.00 33.22 311 LYS A O 1
ATOM 2439 N N . TRP A 1 335 ? 8.708 81.072 -11.340 1.00 31.66 312 TRP A N 1
ATOM 2440 C CA . TRP A 1 335 ? 7.793 79.943 -11.328 1.00 33.20 312 TRP A CA 1
ATOM 2441 C C . TRP A 1 335 ? 6.450 80.353 -10.735 1.00 37.39 312 TRP A C 1
ATOM 2442 O O . TRP A 1 335 ? 6.338 81.349 -10.018 1.00 35.39 312 TRP A O 1
ATOM 2453 N N . ASP A 1 336 ? 5.427 79.566 -11.055 1.00 44.70 313 ASP A N 1
ATOM 2454 C CA . ASP A 1 336 ? 4.126 79.709 -10.413 1.00 49.35 313 ASP A CA 1
ATOM 2455 C C . ASP A 1 336 ? 4.232 79.285 -8.954 1.00 49.68 313 ASP A C 1
ATOM 2456 O O . ASP A 1 336 ? 4.679 78.174 -8.651 1.00 50.24 313 ASP A O 1
ATOM 2461 N N . GLU A 1 337 ? 3.824 80.171 -8.045 1.00 48.35 314 GLU A N 1
ATOM 2462 C CA . GLU A 1 337 ? 4.075 79.961 -6.624 1.00 48.45 314 GLU A CA 1
ATOM 2463 C C . GLU A 1 337 ? 2.996 79.150 -5.919 1.00 46.96 314 GLU A C 1
ATOM 2464 O O . GLU A 1 337 ? 3.256 78.632 -4.825 1.00 47.74 314 GLU A O 1
ATOM 2470 N N . LYS A 1 338 ? 1.806 79.018 -6.510 1.00 42.90 315 LYS A N 1
ATOM 2471 C CA . LYS A 1 338 ? 0.729 78.191 -5.949 1.00 40.99 315 LYS A CA 1
ATOM 2472 C C . LYS A 1 338 ? 0.304 78.679 -4.564 1.00 35.74 315 LYS A C 1
ATOM 2473 O O . LYS A 1 338 ? 0.091 77.883 -3.645 1.00 33.91 315 LYS A O 1
ATOM 2479 N N . ASN A 1 339 ? 0.170 79.997 -4.407 1.00 32.45 316 ASN A N 1
ATOM 2480 C CA . ASN A 1 339 ? -0.257 80.533 -3.119 1.00 31.10 316 ASN A CA 1
ATOM 2481 C C . ASN A 1 339 ? -1.731 80.248 -2.847 1.00 29.34 316 ASN A C 1
ATOM 2482 O O . ASN A 1 339 ? -2.133 80.123 -1.682 1.00 26.87 316 ASN A O 1
ATOM 2487 N N . PHE A 1 340 ? -2.543 80.139 -3.893 1.00 29.87 317 PHE A N 1
ATOM 2488 C CA . PHE A 1 340 ? -3.943 79.754 -3.774 1.00 31.16 317 PHE A CA 1
ATOM 2489 C C . PHE A 1 340 ? -4.096 78.323 -4.273 1.00 31.83 317 PHE A C 1
ATOM 2490 O O . PHE A 1 340 ? -3.792 78.034 -5.434 1.00 34.85 317 PHE A O 1
ATOM 2498 N N . ASP A 1 341 ? -4.561 77.433 -3.401 1.00 28.79 318 ASP A N 1
ATOM 2499 C CA . ASP A 1 341 ? -4.790 76.034 -3.752 1.00 28.90 318 ASP A CA 1
ATOM 2500 C C . ASP A 1 341 ? -6.285 75.765 -3.641 1.00 30.44 318 ASP A C 1
ATOM 2501 O O . ASP A 1 341 ? -6.837 75.772 -2.536 1.00 29.72 318 ASP A O 1
ATOM 2506 N N . ASP A 1 342 ? -6.940 75.532 -4.779 1.00 30.44 319 ASP A N 1
ATOM 2507 C CA . ASP A 1 342 ? -8.360 75.208 -4.795 1.00 32.59 319 ASP A CA 1
ATOM 2508 C C . ASP A 1 342 ? -8.613 73.709 -4.705 1.00 31.58 319 ASP A C 1
ATOM 2509 O O . ASP A 1 342 ? -9.766 73.280 -4.821 1.00 32.15 319 ASP A O 1
ATOM 2514 N N . PHE A 1 343 ? -7.560 72.911 -4.509 1.00 30.10 320 PHE A N 1
ATOM 2515 C CA . PHE A 1 343 ? -7.679 71.474 -4.263 1.00 31.46 320 PHE A CA 1
ATOM 2516 C C . PHE A 1 343 ? -8.521 70.772 -5.328 1.00 35.24 320 PHE A C 1
ATOM 2517 O O . PHE A 1 34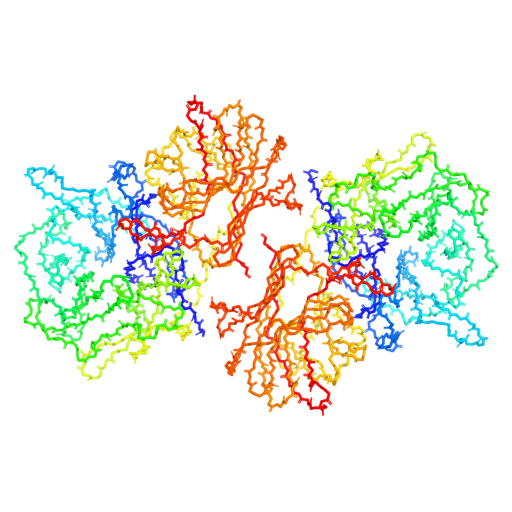3 ? -9.315 69.881 -5.025 1.00 36.19 320 PHE A O 1
ATOM 2525 N N . ASP A 1 344 ? -8.355 71.162 -6.594 1.00 37.81 321 ASP A N 1
ATOM 2526 C CA . ASP A 1 344 ? -9.040 70.460 -7.675 1.00 42.31 321 ASP A CA 1
ATOM 2527 C C . ASP A 1 344 ? -8.075 69.690 -8.575 1.00 42.21 321 ASP A C 1
ATOM 2528 O O . ASP A 1 344 ? -8.359 69.467 -9.752 1.00 43.34 321 ASP A O 1
ATOM 2533 N N . GLU A 1 345 ? -6.937 69.274 -8.030 1.00 40.93 322 GLU A N 1
ATOM 2534 C CA . GLU A 1 345 ? -6.129 68.210 -8.604 1.00 42.54 322 GLU A CA 1
ATOM 2535 C C . GLU A 1 345 ? -6.293 66.972 -7.735 1.00 41.30 322 GLU A C 1
ATOM 2536 O O . GLU A 1 345 ? -6.478 67.077 -6.519 1.00 39.62 322 GLU A O 1
ATOM 2542 N N . ASP A 1 346 ? -6.232 65.795 -8.357 1.00 41.33 323 ASP A N 1
ATOM 2543 C CA . ASP A 1 346 ? -6.323 64.576 -7.565 1.00 42.81 323 ASP A CA 1
ATOM 2544 C C . ASP A 1 346 ? -5.018 64.236 -6.858 1.00 40.95 323 ASP A C 1
ATOM 2545 O O . ASP A 1 346 ? -4.976 63.256 -6.105 1.00 42.13 323 ASP A O 1
ATOM 2550 N N . THR A 1 347 ? -3.962 65.014 -7.076 1.00 37.63 324 THR A N 1
ATOM 2551 C CA . THR A 1 347 ? -2.704 64.848 -6.365 1.00 37.29 324 THR A CA 1
ATOM 2552 C C . THR A 1 347 ? -2.429 66.087 -5.526 1.00 35.06 324 THR A C 1
ATOM 2553 O O . THR A 1 347 ? -2.740 67.212 -5.933 1.00 34.08 324 THR A O 1
ATOM 2557 N N . LEU A 1 348 ? -1.848 65.870 -4.353 1.00 32.98 325 LEU A N 1
ATOM 2558 C CA . LEU A 1 348 ? -1.570 66.964 -3.437 1.00 30.58 325 LEU A CA 1
ATOM 2559 C C . LEU A 1 348 ? -0.413 67.808 -3.954 1.00 29.67 325 LEU A C 1
ATOM 2560 O O . LEU A 1 348 ? 0.604 67.280 -4.416 1.00 29.18 325 LEU A O 1
ATOM 2565 N N . GLY A 1 349 ? -0.574 69.127 -3.872 1.00 29.25 326 GLY A N 1
ATOM 2566 C CA . GLY A 1 349 ? 0.474 70.024 -4.329 1.00 28.46 326 GLY A CA 1
ATOM 2567 C C . GLY A 1 349 ? 1.780 69.801 -3.588 1.00 27.42 326 GLY A C 1
ATOM 2568 O O . GLY A 1 349 ? 1.809 69.434 -2.409 1.00 25.97 326 GLY A O 1
ATOM 2569 N N . LEU A 1 350 ? 2.882 70.038 -4.297 1.00 26.87 327 LEU A N 1
ATOM 2570 C CA . LEU A 1 350 ? 4.199 69.728 -3.755 1.00 26.73 327 LEU A CA 1
ATOM 2571 C C . LEU A 1 350 ? 4.659 70.709 -2.685 1.00 27.52 327 LEU A C 1
ATOM 2572 O O . LEU A 1 350 ? 5.667 70.440 -2.023 1.00 27.17 327 LEU A O 1
ATOM 2577 N N . ASP A 1 351 ? 3.967 71.832 -2.495 1.00 27.86 328 ASP A N 1
ATOM 2578 C CA . ASP A 1 351 ? 4.338 72.725 -1.403 1.00 27.23 328 ASP A CA 1
ATOM 2579 C C . ASP A 1 351 ? 3.767 72.283 -0.062 1.00 25.45 328 ASP A C 1
ATOM 2580 O O . ASP A 1 351 ? 4.081 72.901 0.960 1.00 24.62 328 ASP A O 1
ATOM 2585 N N . TRP A 1 352 ? 2.948 71.238 -0.036 1.00 24.85 329 TRP A N 1
ATOM 2586 C CA . TRP A 1 352 ? 2.410 70.733 1.216 1.00 25.02 329 TRP A CA 1
ATOM 2587 C C . TRP A 1 352 ? 3.341 69.690 1.819 1.00 24.96 329 TRP A C 1
ATOM 2588 O O . TRP A 1 352 ? 4.044 68.967 1.106 1.00 25.16 329 TRP A O 1
ATOM 2599 N N . GLN A 1 353 ? 3.343 69.633 3.150 1.00 24.17 330 GLN A N 1
ATOM 2600 C CA . GLN A 1 353 ? 3.974 68.565 3.912 1.00 24.76 330 GLN A CA 1
ATOM 2601 C C . GLN A 1 353 ? 2.975 68.043 4.933 1.00 23.86 330 GLN A C 1
ATOM 2602 O O . GLN A 1 353 ? 2.120 68.788 5.416 1.00 23.52 330 GLN A O 1
ATOM 2608 N N . PHE A 1 354 ? 3.093 66.759 5.258 1.00 25.11 331 PHE A N 1
ATOM 2609 C CA . PHE A 1 354 ? 2.418 66.193 6.417 1.00 26.28 331 PHE A CA 1
ATOM 2610 C C . PHE A 1 354 ? 3.347 66.267 7.623 1.00 27.91 331 PHE A C 1
ATOM 2611 O O . PHE A 1 354 ? 4.566 66.117 7.489 1.00 28.01 331 PHE A O 1
ATOM 2619 N N . VAL A 1 355 ? 2.770 66.508 8.799 1.00 27.02 332 VAL A N 1
ATOM 2620 C CA . VAL A 1 355 ? 3.501 66.265 10.038 1.00 25.39 332 VAL A CA 1
ATOM 2621 C C . VAL A 1 355 ? 3.565 64.751 10.224 1.00 25.39 332 VAL A C 1
ATOM 2622 O O . VAL A 1 355 ? 2.542 64.108 10.476 1.00 27.08 332 VAL A O 1
ATOM 2626 N N . ARG A 1 356 ? 4.759 64.177 10.058 1.00 24.60 333 ARG A N 1
ATOM 2627 C CA . ARG A 1 356 ? 4.973 62.732 10.100 1.00 25.42 333 ARG A CA 1
ATOM 2628 C C . ARG A 1 356 ? 4.193 62.033 8.990 1.00 27.25 333 ARG A C 1
ATOM 2629 O O . ARG A 1 356 ? 3.598 62.697 8.135 1.00 26.28 333 ARG A O 1
ATOM 2637 N N . ASN A 1 357 ? 4.216 60.701 8.973 1.00 29.74 334 ASN A N 1
ATOM 2638 C CA . ASN A 1 357 ? 3.644 59.959 7.856 1.00 30.97 334 ASN A CA 1
ATOM 2639 C C . ASN A 1 357 ? 2.136 60.185 7.777 1.00 31.80 334 ASN A C 1
ATOM 2640 O O . ASN A 1 357 ? 1.453 60.205 8.803 1.00 32.56 334 ASN A O 1
ATOM 2645 N N . PRO A 1 358 ? 1.595 60.337 6.572 1.00 31.63 335 PRO A N 1
ATOM 2646 C CA . PRO A 1 358 ? 0.141 60.460 6.439 1.00 32.03 335 PRO A CA 1
ATOM 2647 C C . PRO A 1 358 ? -0.548 59.141 6.737 1.00 33.24 335 PRO A C 1
ATOM 2648 O O . PRO A 1 358 ? 0.012 58.057 6.552 1.00 34.46 335 PRO A O 1
ATOM 2652 N N . ASP A 1 359 ? -1.774 59.249 7.232 1.00 32.78 336 ASP A N 1
ATOM 2653 C CA . ASP A 1 359 ? -2.701 58.125 7.305 1.00 34.42 336 ASP A CA 1
ATOM 2654 C C . ASP A 1 359 ? -3.577 58.233 6.063 1.00 34.54 336 ASP A C 1
ATOM 2655 O O . ASP A 1 359 ? -4.505 59.046 6.013 1.00 33.45 336 ASP A O 1
ATOM 2660 N N . HIS A 1 360 ? -3.269 57.417 5.051 1.00 35.35 337 HIS A N 1
ATOM 2661 C CA . HIS A 1 360 ? -3.908 57.565 3.749 1.00 34.85 337 HIS A CA 1
ATOM 2662 C C . HIS A 1 360 ? -5.391 57.228 3.773 1.00 35.55 337 HIS A C 1
ATOM 2663 O O . HIS A 1 360 ? -6.123 57.661 2.879 1.00 36.93 337 HIS A O 1
ATOM 2670 N N . SER A 1 361 ? -5.854 56.475 4.765 1.00 35.22 338 SER A N 1
ATOM 2671 C CA . SER A 1 361 ? -7.269 56.148 4.846 1.00 36.77 338 SER A CA 1
ATOM 2672 C C . SER A 1 361 ? -8.123 57.314 5.322 1.00 36.61 338 SER A C 1
ATOM 2673 O O . SER A 1 361 ? -9.354 57.233 5.232 1.00 38.67 338 SER A O 1
ATOM 2676 N N . SER A 1 362 ? -7.512 58.394 5.815 1.00 34.67 339 SER A N 1
ATOM 2677 C CA . SER A 1 362 ? -8.252 59.463 6.478 1.00 34.32 339 SER A CA 1
ATOM 2678 C C . SER A 1 362 ? -8.003 60.831 5.851 1.00 33.01 339 SER A C 1
ATOM 2679 O O . SER A 1 362 ? -8.280 61.857 6.484 1.00 31.97 339 SER A O 1
ATOM 2682 N N . TRP A 1 363 ? -7.477 60.870 4.628 1.00 32.53 340 TRP A N 1
ATOM 2683 C CA . TRP A 1 363 ? -7.405 62.097 3.849 1.00 31.98 340 TRP A CA 1
ATOM 2684 C C . TRP A 1 363 ? -7.616 61.736 2.387 1.00 33.20 340 TRP A C 1
ATOM 2685 O O . TRP A 1 363 ? -7.237 60.646 1.945 1.00 33.75 340 TRP A O 1
ATOM 2696 N N . SER A 1 364 ? -8.240 62.646 1.640 1.00 32.02 341 SER A N 1
ATOM 2697 C CA . SER A 1 364 ? -8.571 62.338 0.257 1.00 33.80 341 SER A CA 1
ATOM 2698 C C . SER A 1 364 ? -8.759 63.617 -0.544 1.00 33.99 341 SER A C 1
ATOM 2699 O O . SER A 1 364 ? -9.338 64.590 -0.053 1.00 34.95 341 SER A O 1
ATOM 2702 N N . LEU A 1 365 ? -8.262 63.599 -1.778 1.00 32.31 342 LEU A N 1
ATOM 2703 C CA . LEU A 1 365 ? -8.591 64.602 -2.777 1.00 32.02 342 LEU A CA 1
ATOM 2704 C C . LEU A 1 365 ? -9.579 64.082 -3.814 1.00 33.29 342 LEU A C 1
ATOM 2705 O O . LEU A 1 365 ? -10.003 64.850 -4.682 1.00 32.77 342 LEU A O 1
ATOM 2710 N N . ILE A 1 366 ? -9.963 62.808 -3.734 1.00 33.95 343 ILE A N 1
ATOM 2711 C CA . ILE A 1 366 ? -10.826 62.201 -4.739 1.00 35.23 343 ILE A CA 1
ATOM 2712 C C . ILE A 1 366 ? -12.220 61.871 -4.215 1.00 35.63 343 ILE A C 1
ATOM 2713 O O . ILE A 1 366 ? -13.146 61.727 -5.029 1.00 36.17 343 ILE A O 1
ATOM 2718 N N . GLU A 1 367 ? -12.408 61.740 -2.898 1.00 35.16 344 GLU A N 1
ATOM 2719 C CA . GLU A 1 367 ? -13.735 61.412 -2.385 1.00 37.36 344 GLU A CA 1
ATOM 2720 C C . GLU A 1 367 ? -14.728 62.532 -2.647 1.00 37.53 344 GLU A C 1
ATOM 2721 O O . GLU A 1 367 ? -15.910 62.270 -2.891 1.00 38.93 344 GLU A O 1
ATOM 2727 N N . ARG A 1 368 ? -14.270 63.780 -2.597 1.00 36.40 345 ARG A N 1
ATOM 2728 C CA . ARG A 1 368 ? -15.091 64.935 -2.948 1.00 36.40 345 ARG A CA 1
ATOM 2729 C C . ARG A 1 368 ? -14.226 65.840 -3.809 1.00 34.28 345 ARG A C 1
ATOM 2730 O O . ARG A 1 368 ? -13.535 66.733 -3.300 1.00 32.29 345 ARG A O 1
ATOM 2738 N N . PRO A 1 369 ? -14.216 65.616 -5.123 1.00 34.94 346 PRO A N 1
ATOM 2739 C CA . PRO A 1 369 ? -13.352 66.407 -6.008 1.00 34.04 346 PRO A CA 1
ATOM 2740 C C . PRO A 1 369 ? -13.565 67.902 -5.808 1.00 33.69 346 PRO A C 1
ATOM 2741 O O . PRO A 1 369 ? -14.689 68.370 -5.614 1.00 34.85 346 PRO A O 1
ATOM 2745 N N . GLY A 1 370 ? -12.465 68.649 -5.837 1.00 33.23 347 GLY A N 1
ATOM 2746 C CA . GLY A 1 370 ? -12.482 70.059 -5.525 1.00 33.38 347 GLY A CA 1
ATOM 2747 C C . GLY A 1 370 ? -12.223 70.387 -4.071 1.00 33.80 347 GLY A C 1
ATOM 2748 O O . GLY A 1 370 ? -12.099 71.569 -3.734 1.00 34.05 347 GLY A O 1
ATOM 2749 N N . TYR A 1 371 ? -12.129 69.383 -3.201 1.00 33.42 348 TYR A N 1
ATOM 2750 C CA . TYR A 1 371 ? -11.928 69.585 -1.773 1.00 32.43 348 TYR A CA 1
ATOM 2751 C C . TYR A 1 371 ? -10.811 68.690 -1.269 1.00 31.51 348 TYR A C 1
ATOM 2752 O O . TYR A 1 371 ? -10.699 67.530 -1.678 1.00 32.00 348 TYR A O 1
ATOM 2761 N N . LEU A 1 372 ? -10.004 69.221 -0.359 1.00 30.67 349 LEU A N 1
ATOM 2762 C CA . LEU A 1 372 ? -9.108 68.400 0.443 1.00 30.44 349 LEU A CA 1
ATOM 2763 C C . LEU A 1 372 ? -9.895 67.957 1.669 1.00 30.75 349 LEU A C 1
ATOM 2764 O O . LEU A 1 372 ? -10.239 68.778 2.528 1.00 30.32 349 LEU A O 1
ATOM 2769 N N . ARG A 1 373 ? -10.209 66.668 1.732 1.00 28.97 350 ARG A N 1
ATOM 2770 C CA . ARG A 1 373 ? -10.980 66.105 2.828 1.00 29.52 350 ARG A CA 1
ATOM 2771 C C . ARG A 1 373 ? -10.040 65.523 3.873 1.00 29.48 350 ARG A C 1
ATOM 2772 O O . ARG A 1 373 ? -9.153 64.726 3.546 1.00 29.39 350 ARG A O 1
ATOM 2780 N N . LEU A 1 374 ? -10.230 65.929 5.121 1.00 29.57 351 LEU A N 1
ATOM 2781 C CA . LEU A 1 374 ? -9.570 65.311 6.260 1.00 29.82 351 LEU A CA 1
ATOM 2782 C C . LEU A 1 374 ? -10.641 64.636 7.103 1.00 32.05 351 LEU A C 1
ATOM 2783 O O . LEU A 1 374 ? -11.557 65.304 7.593 1.00 33.24 351 LEU A O 1
ATOM 2788 N N . TRP A 1 375 ? -10.541 63.320 7.250 1.00 32.64 352 TRP A N 1
ATOM 2789 C CA . TRP A 1 375 ? -11.370 62.612 8.213 1.00 34.36 352 TRP A CA 1
ATOM 2790 C C . TRP A 1 375 ? -10.774 62.801 9.599 1.00 34.33 352 TRP A C 1
ATOM 2791 O O . TRP A 1 375 ? -9.571 62.600 9.794 1.00 35.81 352 TRP A O 1
ATOM 2802 N N . THR A 1 376 ? -11.609 63.199 10.552 1.00 33.05 353 THR A N 1
ATOM 2803 C CA . THR A 1 376 ? -11.127 63.532 11.889 1.00 32.73 353 THR A CA 1
ATOM 2804 C C . THR A 1 376 ? -10.353 62.365 12.491 1.00 32.87 353 THR A C 1
ATOM 2805 O O . THR A 1 376 ? -10.908 61.282 12.702 1.00 33.74 353 THR A O 1
ATOM 2809 N N . GLY A 1 377 ? -9.057 62.585 12.743 1.00 32.39 354 GLY A N 1
ATOM 2810 C CA . GLY A 1 377 ? -8.234 61.585 13.387 1.00 32.13 354 GLY A CA 1
ATOM 2811 C C . GLY A 1 377 ? -8.402 61.570 14.900 1.00 32.29 354 GLY A C 1
ATOM 2812 O O . GLY A 1 377 ? -9.046 62.429 15.499 1.00 31.71 354 GLY A O 1
ATOM 2813 N N . ASP A 1 378 ? -7.780 60.573 15.527 1.00 33.40 355 ASP A N 1
ATOM 2814 C CA . ASP A 1 378 ? -8.036 60.288 16.933 1.00 36.15 355 ASP A CA 1
ATOM 2815 C C . ASP A 1 378 ? -7.238 61.149 17.907 1.00 35.19 355 ASP A C 1
ATOM 2816 O O . ASP A 1 378 ? -7.518 61.093 19.109 1.00 36.81 355 ASP A O 1
ATOM 2821 N N . TRP A 1 379 ? -6.261 61.932 17.451 1.00 32.62 356 TRP A N 1
ATOM 2822 C CA . TRP A 1 379 ? -5.345 62.595 18.374 1.00 33.13 356 TRP A CA 1
ATOM 2823 C C . TRP A 1 379 ? -5.193 64.076 18.047 1.00 31.40 356 TRP A C 1
ATOM 2824 O O . TRP A 1 379 ? -5.103 64.459 16.879 1.00 29.59 356 TRP A O 1
ATOM 2835 N N . ASP A 1 380 ? -5.156 64.899 19.095 1.00 31.43 357 ASP A N 1
ATOM 2836 C CA . ASP A 1 380 ? -4.947 66.334 18.968 1.00 31.52 357 ASP A CA 1
ATOM 2837 C C . ASP A 1 380 ? -3.477 66.627 18.658 1.00 31.02 357 ASP A C 1
ATOM 2838 O O . ASP A 1 380 ? -2.602 65.764 18.773 1.00 30.55 357 ASP A O 1
ATOM 2843 N N . LEU A 1 381 ? -3.211 67.878 18.271 1.00 30.21 358 LEU A N 1
ATOM 2844 C CA . LEU A 1 381 ? -1.906 68.257 17.738 1.00 29.66 358 LEU A CA 1
ATOM 2845 C C . LEU A 1 381 ? -0.774 68.115 18.754 1.00 31.10 358 LEU A C 1
ATOM 2846 O O . LEU A 1 381 ? 0.387 67.973 18.352 1.00 31.12 358 LEU A O 1
ATOM 2851 N N . HIS A 1 382 ? -1.072 68.166 20.054 1.00 29.48 359 HIS A N 1
ATOM 2852 C CA . HIS A 1 382 ? -0.022 68.011 21.058 1.00 31.00 359 HIS A CA 1
ATOM 2853 C C . HIS A 1 382 ? 0.489 66.581 21.153 1.00 30.79 359 HIS A C 1
ATOM 2854 O O . HIS A 1 382 ? 1.502 66.341 21.820 1.00 29.73 359 HIS A O 1
ATOM 2861 N N . ASP A 1 383 ? -0.191 65.637 20.516 1.00 31.37 360 ASP A N 1
ATOM 2862 C CA . ASP A 1 383 ? 0.194 64.235 20.543 1.00 32.75 360 ASP A CA 1
ATOM 2863 C C . ASP A 1 383 ? 1.047 63.923 19.320 1.00 32.40 360 ASP A C 1
ATOM 2864 O O . ASP A 1 383 ? 0.668 64.250 18.191 1.00 30.51 360 ASP A O 1
ATOM 2869 N N . ILE A 1 384 ? 2.196 63.284 19.551 1.00 32.75 361 ILE A N 1
ATOM 2870 C CA . ILE A 1 384 ? 3.035 62.837 18.444 1.00 33.03 361 ILE A CA 1
ATOM 2871 C C . ILE A 1 384 ? 2.245 61.946 17.488 1.00 31.89 361 ILE A C 1
ATOM 2872 O O . ILE A 1 384 ? 2.545 61.892 16.286 1.00 31.13 361 ILE A O 1
ATOM 2877 N N . ARG A 1 385 ? 1.207 61.264 17.988 1.00 30.26 362 ARG A N 1
ATOM 2878 C CA . ARG A 1 385 ? 0.418 60.355 17.165 1.00 30.22 362 ARG A CA 1
ATOM 2879 C C . ARG A 1 385 ? -0.515 61.069 16.193 1.00 29.25 362 ARG A C 1
ATOM 2880 O O . ARG A 1 385 ? -1.073 60.405 15.314 1.00 31.94 362 ARG A O 1
ATOM 2888 N N . ALA A 1 386 ? -0.707 62.382 16.329 1.00 30.99 363 ALA A N 1
ATOM 2889 C CA . ALA A 1 386 ? -1.621 63.109 15.453 1.00 30.54 363 ALA A CA 1
ATOM 2890 C C . ALA A 1 386 ? -1.292 62.848 13.988 1.00 30.19 363 ALA A C 1
ATOM 2891 O O . ALA A 1 386 ? -0.125 62.878 13.586 1.00 29.71 363 ALA A O 1
ATOM 2893 N N . LYS A 1 387 ? -2.328 62.581 13.195 1.00 30.72 364 LYS A N 1
ATOM 2894 C CA . LYS A 1 387 ? -2.180 62.261 11.783 1.00 31.00 364 LYS A CA 1
ATOM 2895 C C . LYS A 1 387 ? -2.762 63.362 10.906 1.00 30.30 364 LYS A C 1
ATOM 2896 O O . LYS A 1 387 ? -3.690 64.074 11.302 1.00 30.88 364 LYS A O 1
ATOM 2902 N N . ASN A 1 388 ? -2.186 63.503 9.711 1.00 29.30 365 ASN A N 1
ATOM 2903 C CA . ASN A 1 388 ? -2.766 64.300 8.629 1.00 28.64 365 ASN A CA 1
ATOM 2904 C C . ASN A 1 388 ? -2.916 65.780 8.987 1.00 28.58 365 ASN A C 1
ATOM 2905 O O . ASN A 1 388 ? -3.866 66.443 8.562 1.00 28.08 365 ASN A O 1
ATOM 2910 N N . THR A 1 389 ? -1.980 66.324 9.757 1.00 27.86 366 THR A N 1
ATOM 2911 C CA . THR A 1 389 ? -1.787 67.765 9.748 1.00 26.95 366 THR A CA 1
ATOM 2912 C C . THR A 1 389 ? -1.075 68.131 8.450 1.00 26.95 366 THR A C 1
ATOM 2913 O O . THR A 1 389 ? 0.032 67.651 8.189 1.00 27.83 366 THR A O 1
ATOM 2917 N N . VAL A 1 390 ? -1.720 68.943 7.618 1.00 26.62 367 VAL A N 1
ATOM 2918 C CA . VAL A 1 390 ? -1.216 69.271 6.287 1.00 26.23 367 VAL A CA 1
ATOM 2919 C C . VAL A 1 390 ? -0.846 70.745 6.289 1.00 25.56 367 VAL A C 1
ATOM 2920 O O . VAL A 1 390 ? -1.711 71.608 6.481 1.00 25.98 367 VAL A O 1
ATOM 2924 N N . VAL A 1 391 ? 0.438 71.038 6.088 1.00 24.53 368 VAL A N 1
ATOM 2925 C CA . VAL A 1 391 ? 0.954 72.383 6.305 1.00 24.48 368 VAL A CA 1
ATOM 2926 C C . VAL A 1 391 ? 1.955 72.747 5.217 1.00 25.07 368 VAL A C 1
ATOM 2927 O O . VAL A 1 391 ? 2.629 71.886 4.642 1.00 24.19 368 VAL A O 1
ATOM 2931 N N . ARG A 1 392 ? 2.052 74.044 4.950 1.00 24.22 369 ARG A N 1
ATOM 2932 C CA . ARG A 1 392 ? 3.048 74.596 4.049 1.00 24.49 369 ARG A CA 1
ATOM 2933 C C . ARG A 1 392 ? 3.906 75.595 4.811 1.00 25.39 369 ARG A C 1
ATOM 2934 O O . ARG A 1 392 ? 3.597 75.983 5.940 1.00 25.42 369 ARG A O 1
ATOM 2942 N N . ARG A 1 393 ? 4.982 76.029 4.163 1.00 25.45 370 ARG A N 1
ATOM 2943 C CA . ARG A 1 393 ? 5.965 76.881 4.811 1.00 25.23 370 ARG A CA 1
ATOM 2944 C C . ARG A 1 393 ? 5.486 78.325 4.885 1.00 25.38 370 ARG A C 1
ATOM 2945 O O . ARG A 1 393 ? 4.875 78.842 3.946 1.00 24.87 370 ARG A O 1
ATOM 2953 N N . GLU A 1 394 ? 5.741 78.963 6.029 1.00 25.02 371 GLU A N 1
ATOM 2954 C CA . GLU A 1 394 ? 5.641 80.411 6.128 1.00 25.69 371 GLU A CA 1
ATOM 2955 C C . GLU A 1 394 ? 6.874 81.012 5.474 1.00 27.00 371 GLU A C 1
ATOM 2956 O O . GLU A 1 394 ? 8.000 80.636 5.802 1.00 28.46 371 GLU A O 1
ATOM 2962 N N . LYS A 1 395 ? 6.670 81.935 4.541 1.00 26.15 372 LYS A N 1
ATOM 2963 C CA . LYS A 1 395 ? 7.782 82.519 3.811 1.00 26.73 372 LYS A CA 1
ATOM 2964 C C . LYS A 1 395 ? 7.894 84.020 4.025 1.00 27.01 372 LYS A C 1
ATOM 2965 O O . LYS A 1 395 ? 8.759 84.656 3.414 1.00 28.44 372 LYS A O 1
ATOM 2971 N N . HIS A 1 396 ? 7.051 84.594 4.880 1.00 26.02 373 HIS A N 1
ATOM 2972 C CA . HIS A 1 396 ? 7.080 86.011 5.205 1.00 25.93 373 HIS A CA 1
ATOM 2973 C C . HIS A 1 396 ? 6.712 86.186 6.673 1.00 26.06 373 HIS A C 1
ATOM 2974 O O . HIS A 1 396 ? 6.077 85.323 7.285 1.00 25.54 373 HIS A O 1
ATOM 2981 N N . HIS A 1 397 ? 7.109 87.324 7.228 1.00 25.64 374 HIS A N 1
ATOM 2982 C CA . HIS A 1 397 ? 6.684 87.707 8.562 1.00 26.42 374 HIS A CA 1
ATOM 2983 C C . HIS A 1 397 ? 5.409 88.535 8.550 1.00 27.42 374 HIS A C 1
ATOM 2984 O O . HIS A 1 397 ? 4.860 88.822 9.620 1.00 27.88 374 HIS A O 1
ATOM 2991 N N . LEU A 1 398 ? 4.932 88.916 7.365 1.00 26.66 375 LEU A N 1
ATOM 2992 C CA . LEU A 1 398 ? 3.645 89.572 7.170 1.00 26.75 375 LEU A CA 1
ATOM 2993 C C . LEU A 1 398 ? 2.873 88.746 6.154 1.00 25.45 375 LEU A C 1
ATOM 2994 O O . LEU A 1 398 ? 3.193 88.774 4.962 1.00 26.37 375 LEU A O 1
ATOM 2999 N N . TYR A 1 399 ? 1.864 88.012 6.611 1.00 24.07 376 TYR A N 1
ATOM 3000 C CA . TYR A 1 399 ? 1.064 87.224 5.688 1.00 23.38 376 TYR A CA 1
ATOM 3001 C C . TYR A 1 399 ? -0.267 86.901 6.344 1.00 23.34 376 TYR A C 1
ATOM 3002 O O . TYR A 1 399 ? -0.425 87.007 7.564 1.00 23.79 376 TYR A O 1
ATOM 3011 N N . SER A 1 400 ? -1.220 86.496 5.511 1.00 23.28 377 SER A N 1
ATOM 3012 C CA . SER A 1 400 ? -2.464 85.909 5.975 1.00 25.29 377 SER A CA 1
ATOM 3013 C C . SER A 1 400 ? -2.663 84.560 5.296 1.00 25.88 377 SER A C 1
ATOM 3014 O O . SER A 1 400 ? -2.178 84.327 4.185 1.00 25.67 377 SER A O 1
ATOM 3017 N N . ALA A 1 401 ? -3.370 83.667 5.983 1.00 25.49 378 ALA A N 1
ATOM 3018 C CA . ALA A 1 401 ? -3.736 82.375 5.425 1.00 25.50 378 ALA A CA 1
ATOM 3019 C C . ALA A 1 401 ? -5.192 82.108 5.757 1.00 27.40 378 ALA A C 1
ATOM 3020 O O . ALA A 1 401 ? -5.610 82.295 6.904 1.00 28.34 378 ALA A O 1
ATOM 3022 N N . GLY A 1 402 ? -5.961 81.681 4.756 1.00 26.48 379 GLY A N 1
ATOM 3023 C CA . GLY A 1 402 ? -7.378 81.457 4.947 1.00 26.49 379 GLY A CA 1
ATOM 3024 C C . GLY A 1 402 ? -7.828 80.167 4.292 1.00 26.73 379 GLY A C 1
ATOM 3025 O O . GLY A 1 402 ? -7.210 79.668 3.348 1.00 25.47 379 GLY A O 1
ATOM 3026 N N . VAL A 1 403 ? -8.929 79.627 4.817 1.00 26.63 380 VAL A N 1
ATOM 3027 C CA . VAL A 1 403 ? -9.585 78.477 4.213 1.00 27.10 380 VAL A CA 1
ATOM 3028 C C . VAL A 1 403 ? -11.083 78.731 4.155 1.00 27.48 380 VAL A C 1
ATOM 3029 O O . VAL A 1 403 ? -11.632 79.561 4.883 1.00 27.51 380 VAL A O 1
ATOM 3033 N N . LYS A 1 404 ? -11.736 78.005 3.255 1.00 28.49 381 LYS A N 1
ATOM 3034 C CA . LYS A 1 404 ? -13.175 77.802 3.278 1.00 29.69 381 LYS A CA 1
ATOM 3035 C C . LYS A 1 404 ? -13.411 76.358 3.691 1.00 29.55 381 LYS A C 1
ATOM 3036 O O . LYS A 1 404 ? -12.845 75.440 3.089 1.00 28.79 381 LYS A O 1
ATOM 3042 N N . LEU A 1 405 ? -14.221 76.156 4.726 1.00 30.14 382 LEU A N 1
ATOM 3043 C CA . LEU A 1 405 ? -14.340 74.850 5.361 1.00 30.49 382 LEU A CA 1
ATOM 3044 C C . LEU A 1 405 ? -15.800 74.435 5.438 1.00 32.32 382 LEU A C 1
ATOM 3045 O O . LEU A 1 405 ? -16.662 75.239 5.808 1.00 33.26 382 LEU A O 1
ATOM 3050 N N . ASP A 1 406 ? -16.067 73.181 5.084 1.00 33.06 383 ASP A N 1
ATOM 3051 C CA . ASP A 1 406 ? -17.371 72.553 5.263 1.00 35.62 383 ASP A CA 1
ATOM 3052 C C . ASP A 1 406 ? -17.201 71.423 6.273 1.00 35.34 383 ASP A C 1
ATOM 3053 O O . ASP A 1 406 ? -16.610 70.384 5.955 1.00 34.90 383 ASP A O 1
ATOM 3058 N N . PHE A 1 407 ? -17.717 71.627 7.484 1.00 34.65 384 PHE A N 1
ATOM 3059 C CA . PHE A 1 407 ? -17.504 70.709 8.594 1.00 34.99 384 PHE A CA 1
ATOM 3060 C C . PHE A 1 407 ? -18.725 70.757 9.501 1.00 36.55 384 PHE A C 1
ATOM 3061 O O . PHE A 1 407 ? -19.275 71.832 9.748 1.00 36.15 384 PHE A O 1
ATOM 3069 N N . SER A 1 408 ? -19.151 69.591 9.987 1.00 37.81 385 SER A N 1
ATOM 3070 C CA . SER A 1 408 ? -20.346 69.469 10.823 1.00 39.68 385 SER A CA 1
ATOM 3071 C C . SER A 1 408 ? -20.031 68.636 12.058 1.00 40.69 385 SER A C 1
ATOM 3072 O O . SER A 1 408 ? -20.432 67.468 12.154 1.00 42.84 385 SER A O 1
ATOM 3075 N N . PRO A 1 409 ? -19.327 69.209 13.031 1.00 40.15 386 PRO A N 1
ATOM 3076 C CA . PRO A 1 409 ? -19.092 68.484 14.284 1.00 39.88 386 PRO A CA 1
ATOM 3077 C C . PRO A 1 409 ? -20.363 68.429 15.114 1.00 40.57 386 PRO A C 1
ATOM 3078 O O . PRO A 1 409 ? -21.109 69.407 15.203 1.00 39.66 386 PRO A O 1
ATOM 3082 N N . SER A 1 410 ? -20.611 67.265 15.718 1.00 42.71 387 SER A N 1
ATOM 3083 C CA . SER A 1 410 ? -21.836 67.039 16.471 1.00 44.44 387 SER A CA 1
ATOM 3084 C C . SER A 1 410 ? -21.605 66.504 17.877 1.00 45.63 387 SER A C 1
ATOM 3085 O O . SER A 1 410 ? -22.582 66.276 18.600 1.00 47.03 387 SER A O 1
ATOM 3088 N N . ALA A 1 411 ? -20.355 66.288 18.282 1.00 45.07 388 ALA A N 1
ATOM 3089 C CA . ALA A 1 411 ? -20.058 65.788 19.615 1.00 47.31 388 ALA A CA 1
ATOM 3090 C C . ALA A 1 411 ? -18.795 66.458 20.131 1.00 46.74 388 ALA A C 1
ATOM 3091 O O . ALA A 1 411 ? -18.008 67.023 19.368 1.00 46.18 388 ALA A O 1
ATOM 3093 N N . SER A 1 412 ? -18.611 66.373 21.447 1.00 47.54 389 SER A N 1
ATOM 3094 C CA . SER A 1 412 ? -17.564 67.122 22.131 1.00 47.60 389 SER A CA 1
ATOM 3095 C C . SER A 1 412 ? -16.184 66.804 21.567 1.00 45.24 389 SER A C 1
ATOM 3096 O O . SER A 1 412 ? -15.821 65.638 21.393 1.00 45.76 389 SER A O 1
ATOM 3099 N N . GLY A 1 413 ? -15.414 67.853 21.279 1.00 43.29 390 GLY A N 1
ATOM 3100 C CA . GLY A 1 413 ? -14.039 67.711 20.864 1.00 40.96 390 GLY A CA 1
ATOM 3101 C C . GLY A 1 413 ? -13.815 67.598 19.370 1.00 38.43 390 GLY A C 1
ATOM 3102 O O . GLY A 1 413 ? -12.692 67.836 18.910 1.00 36.36 390 GLY A O 1
ATOM 3103 N N . GLU A 1 414 ? -14.839 67.231 18.601 1.00 37.69 391 GLU A N 1
ATOM 3104 C CA . GLU A 1 414 ? -14.698 67.180 17.151 1.00 35.72 391 GLU A CA 1
ATOM 3105 C C . GLU A 1 414 ? -14.390 68.570 16.614 1.00 33.69 391 GLU A C 1
ATOM 3106 O O . GLU A 1 414 ? -15.115 69.527 16.897 1.00 34.45 391 GLU A O 1
ATOM 3112 N N . GLN A 1 415 ? -13.312 68.682 15.839 1.00 31.58 392 GLN A N 1
ATOM 3113 C CA . GLN A 1 415 ? -12.801 69.995 15.482 1.00 30.39 392 GLN A CA 1
ATOM 3114 C C . GLN A 1 415 ? -12.032 69.925 14.172 1.00 29.24 392 GLN A C 1
ATOM 3115 O O . GLN A 1 415 ? -11.484 68.880 13.807 1.00 28.58 392 GLN A O 1
ATOM 3121 N N . ALA A 1 416 ? -11.990 71.060 13.479 1.00 27.39 393 ALA A N 1
ATOM 3122 C CA . ALA A 1 416 ? -11.184 71.216 12.279 1.00 27.54 393 ALA A CA 1
ATOM 3123 C C . ALA A 1 416 ? -10.979 72.702 12.029 1.00 27.48 393 ALA A C 1
ATOM 3124 O O . ALA A 1 416 ? -11.847 73.524 12.338 1.00 28.13 393 ALA A O 1
ATOM 3126 N N . GLY A 1 417 ? -9.823 73.038 11.469 1.00 27.34 394 GLY A N 1
ATOM 3127 C CA . GLY A 1 417 ? -9.529 74.438 11.210 1.00 27.87 394 GLY A CA 1
ATOM 3128 C C . GLY A 1 417 ? -8.113 74.630 10.717 1.00 28.25 394 GLY A C 1
ATOM 3129 O O . GLY A 1 417 ? -7.532 73.742 10.082 1.00 29.16 394 GLY A O 1
ATOM 3130 N N . ILE A 1 418 ? -7.568 75.802 11.016 1.00 27.63 395 ILE A N 1
ATOM 3131 C CA . ILE A 1 418 ? -6.238 76.182 10.565 1.00 27.90 395 ILE A CA 1
ATOM 3132 C C . ILE A 1 418 ? -5.307 76.218 11.765 1.00 25.80 395 ILE A C 1
ATOM 3133 O O . ILE A 1 418 ? -5.735 76.409 12.909 1.00 25.49 395 ILE A O 1
ATOM 3138 N N . VAL A 1 419 ? -4.023 76.014 11.501 1.00 24.82 396 VAL A N 1
ATOM 3139 C CA . VAL A 1 419 ? -3.023 75.959 12.557 1.00 24.20 396 VAL A CA 1
ATOM 3140 C C . VAL A 1 419 ? -1.748 76.618 12.058 1.00 25.39 396 VAL A C 1
ATOM 3141 O O . VAL A 1 419 ? -1.371 76.470 10.889 1.00 25.55 396 VAL A O 1
ATOM 3145 N N . CYS A 1 420 ? -1.116 77.387 12.937 1.00 24.92 397 CYS A N 1
ATOM 3146 C CA . CYS A 1 420 ? 0.280 77.783 12.795 1.00 24.07 397 CYS A CA 1
ATOM 3147 C C . CYS A 1 420 ? 1.078 76.837 13.684 1.00 23.80 397 CYS A C 1
ATOM 3148 O O . CYS A 1 420 ? 0.946 76.870 14.911 1.00 21.90 397 CYS A O 1
ATOM 3151 N N . TYR A 1 421 ? 1.883 75.978 13.067 1.00 24.12 398 TYR A N 1
ATOM 3152 C CA . TYR A 1 421 ? 2.426 74.803 13.736 1.00 25.48 398 TYR A CA 1
ATOM 3153 C C . TYR A 1 421 ? 3.946 74.864 13.737 1.00 25.81 398 TYR A C 1
ATOM 3154 O O . TYR A 1 421 ? 4.567 74.925 12.669 1.00 25.33 398 TYR A O 1
ATOM 3163 N N . TYR A 1 422 ? 4.543 74.837 14.931 1.00 25.93 399 TYR A N 1
ATOM 3164 C CA . TYR A 1 422 ? 5.978 74.600 15.044 1.00 26.37 399 TYR A CA 1
ATOM 3165 C C . TYR A 1 422 ? 6.297 73.173 15.484 1.00 26.93 399 TYR A C 1
ATOM 3166 O O . TYR A 1 422 ? 7.134 72.511 14.864 1.00 27.57 399 TYR A O 1
ATOM 3175 N N . SER A 1 423 ? 5.666 72.688 16.551 1.00 26.74 400 SER A N 1
ATOM 3176 C CA . SER A 1 423 ? 5.936 71.344 17.056 1.00 26.09 400 SER A CA 1
ATOM 3177 C C . SER A 1 423 ? 4.753 70.896 17.909 1.00 25.76 400 SER A C 1
ATOM 3178 O O . SER A 1 423 ? 3.779 71.630 18.088 1.00 26.47 400 SER A O 1
ATOM 3181 N N . THR A 1 424 ? 4.850 69.669 18.438 1.00 26.78 401 THR A N 1
ATOM 3182 C CA . THR A 1 424 ? 3.803 69.138 19.306 1.00 26.25 401 THR A CA 1
ATOM 3183 C C . THR A 1 424 ? 3.630 69.969 20.568 1.00 28.31 401 THR A C 1
ATOM 3184 O O . THR A 1 424 ? 2.597 69.857 21.239 1.00 28.98 401 THR A O 1
ATOM 3188 N N . ASN A 1 425 ? 4.620 70.789 20.910 1.00 28.46 402 ASN A N 1
ATOM 3189 C CA . ASN A 1 425 ? 4.572 71.625 22.096 1.00 29.33 402 ASN A CA 1
ATOM 3190 C C . ASN A 1 425 ? 4.357 73.092 21.773 1.00 27.82 402 ASN A C 1
ATOM 3191 O O . ASN A 1 425 ? 4.246 73.905 22.696 1.00 28.18 402 ASN A O 1
ATOM 3196 N N . ASN A 1 426 ? 4.285 73.450 20.492 1.00 26.43 403 ASN A N 1
ATOM 3197 C CA . ASN A 1 426 ? 4.275 74.857 20.098 1.00 26.52 403 ASN A CA 1
ATOM 3198 C C . ASN A 1 426 ? 3.410 74.996 18.849 1.00 26.38 403 ASN A C 1
ATOM 3199 O O . ASN A 1 426 ? 3.860 74.689 17.743 1.00 27.00 403 ASN A O 1
ATOM 3204 N N . TYR A 1 427 ? 2.178 75.457 19.036 1.00 25.97 404 TYR A N 1
ATOM 3205 C CA . TYR A 1 427 ? 1.301 75.707 17.905 1.00 26.17 404 TYR A CA 1
ATOM 3206 C C . TYR A 1 427 ? 0.213 76.679 18.326 1.00 26.46 404 TYR A C 1
ATOM 3207 O O . TYR A 1 427 ? 0.006 76.955 19.511 1.00 25.28 404 TYR A O 1
ATOM 3216 N N . LEU A 1 428 ? -0.479 77.188 17.317 1.00 26.03 405 LEU A N 1
ATOM 3217 C CA . LEU A 1 428 ? -1.583 78.123 17.479 1.00 28.31 405 LEU A CA 1
ATOM 3218 C C . LEU A 1 428 ? -2.662 77.657 16.511 1.00 29.09 405 LEU A C 1
ATOM 3219 O O . LEU A 1 428 ? -2.455 77.696 15.294 1.00 29.16 405 LEU A O 1
ATOM 3224 N N . LYS A 1 429 ? -3.785 77.170 17.036 1.00 28.70 406 LYS A N 1
ATOM 3225 C CA . LYS A 1 429 ? -4.839 76.622 16.194 1.00 29.15 406 LYS A CA 1
ATOM 3226 C C . LYS A 1 429 ? -6.128 77.419 16.348 1.00 30.89 406 LYS A C 1
ATOM 3227 O O . LYS A 1 429 ? -6.423 77.964 17.418 1.00 31.88 406 LYS A O 1
ATOM 3233 N N . CYS A 1 430 ? -6.887 77.486 15.253 1.00 29.83 407 CYS A N 1
ATOM 3234 C CA . CYS A 1 430 ? -8.215 78.089 15.228 1.00 31.13 407 CYS A CA 1
ATOM 3235 C C . CYS A 1 430 ? -9.148 77.126 14.515 1.00 30.02 407 CYS A C 1
ATOM 3236 O O . CYS A 1 430 ? -8.939 76.818 13.336 1.00 28.37 407 CYS A O 1
ATOM 3239 N N . CYS A 1 431 ? -10.173 76.650 15.218 1.00 29.22 408 CYS A N 1
ATOM 3240 C CA . CYS A 1 431 ? -10.982 75.566 14.689 1.00 29.78 408 CYS A CA 1
ATOM 3241 C C . CYS A 1 431 ? -12.458 75.813 14.948 1.00 30.39 408 CYS A C 1
ATOM 3242 O O . CYS A 1 431 ? -12.846 76.398 15.965 1.00 31.02 408 CYS A O 1
ATOM 3245 N N . LEU A 1 432 ? -13.273 75.370 13.998 1.00 30.91 409 LEU A N 1
ATOM 3246 C CA . LEU A 1 432 ? -14.674 75.091 14.272 1.00 30.64 409 LEU A CA 1
ATOM 3247 C C . LEU A 1 432 ? -14.753 73.805 15.082 1.00 32.65 409 LEU A C 1
ATOM 3248 O O . LEU A 1 432 ? -14.240 72.764 14.654 1.00 32.07 409 LEU A O 1
ATOM 3253 N N . ILE A 1 433 ? -15.376 73.873 16.257 1.00 33.70 410 ILE A N 1
ATOM 3254 C CA . ILE A 1 433 ? -15.393 72.756 17.189 1.00 35.16 410 ILE A CA 1
ATOM 3255 C C . ILE A 1 433 ? -16.777 72.665 17.819 1.00 37.27 410 ILE A C 1
ATOM 3256 O O . ILE A 1 433 ? -17.459 73.675 18.019 1.00 37.24 410 ILE A O 1
ATOM 3261 N N . TYR A 1 434 ? -17.204 71.439 18.108 1.00 38.22 411 TYR A N 1
ATOM 3262 C CA . TYR A 1 434 ? -18.412 71.219 18.892 1.00 40.46 411 TYR A CA 1
ATOM 3263 C C . TYR A 1 434 ? -18.006 71.120 20.356 1.00 43.94 411 TYR A C 1
ATOM 3264 O O . TYR A 1 434 ? -17.334 70.165 20.762 1.00 45.36 411 TYR A O 1
ATOM 3273 N N . GLU A 1 435 ? -18.422 72.106 21.150 1.00 45.17 412 GLU A N 1
ATOM 3274 C CA . GLU A 1 435 ? -18.070 72.196 22.563 1.00 47.15 412 GLU A CA 1
ATOM 3275 C C . GLU A 1 435 ? -19.268 72.859 23.250 1.00 48.49 412 GLU A C 1
ATOM 3276 O O . GLU A 1 435 ? -19.299 74.073 23.469 1.00 48.01 412 GLU A O 1
ATOM 3282 N N . GLU A 1 436 ? -20.272 72.035 23.566 1.00 50.29 413 GLU A N 1
ATOM 3283 C CA . GLU A 1 436 ? -21.581 72.505 24.024 1.00 52.82 413 GLU A CA 1
ATOM 3284 C C . GLU A 1 436 ? -22.216 73.419 22.976 1.00 50.21 413 GLU A C 1
ATOM 3285 O O . GLU A 1 436 ? -22.651 74.536 23.266 1.00 49.53 413 GLU A O 1
ATOM 3291 N N . GLY A 1 437 ? -22.276 72.921 21.746 1.00 47.95 414 GLY A N 1
ATOM 3292 C CA . GLY A 1 437 ? -22.676 73.709 20.600 1.00 45.78 414 GLY A CA 1
ATOM 3293 C C . GLY A 1 437 ? -21.481 74.121 19.760 1.00 43.30 414 GLY A C 1
ATOM 3294 O O . GLY A 1 437 ? -20.318 73.980 20.151 1.00 43.10 414 GLY A O 1
ATOM 3295 N N . LEU A 1 438 ? -21.783 74.645 18.574 1.00 40.98 415 LEU A N 1
ATOM 3296 C CA . LEU A 1 438 ? -20.732 75.023 17.640 1.00 38.76 415 LEU A CA 1
ATOM 3297 C C . LEU A 1 438 ? -20.004 76.269 18.128 1.00 35.55 415 LEU A C 1
ATOM 3298 O O . LEU A 1 438 ? -20.631 77.279 18.460 1.00 35.05 415 LEU A O 1
ATOM 3303 N N . LYS A 1 439 ? -18.677 76.196 18.161 1.00 33.32 416 LYS A N 1
ATOM 3304 C CA . LYS A 1 439 ? -17.840 77.302 18.593 1.00 32.28 416 LYS A CA 1
ATOM 3305 C C . LYS A 1 439 ? -16.699 77.503 17.605 1.00 31.24 416 LYS A C 1
ATOM 3306 O O . LYS A 1 439 ? -16.251 76.557 16.951 1.00 31.23 416 LYS A O 1
ATOM 3312 N N . ILE A 1 440 ? -16.240 78.747 17.497 1.00 30.39 417 ILE A N 1
ATOM 3313 C CA . ILE A 1 440 ? -14.937 79.063 16.917 1.00 29.26 417 ILE A CA 1
ATOM 3314 C C . ILE A 1 440 ? -13.966 79.234 18.075 1.00 29.42 417 ILE A C 1
ATOM 3315 O O . ILE A 1 440 ? -14.146 80.125 18.913 1.00 30.82 417 ILE A O 1
ATOM 3320 N N . LYS A 1 441 ? -12.940 78.388 18.132 1.00 27.67 418 LYS A N 1
ATOM 3321 C CA . LYS A 1 441 ? -12.051 78.316 19.284 1.00 28.49 418 LYS A CA 1
ATOM 3322 C C . LYS A 1 441 ? -10.609 78.538 18.850 1.00 28.98 418 LYS A C 1
ATOM 3323 O O . LYS A 1 441 ? -10.147 77.930 17.878 1.00 30.15 418 LYS A O 1
ATOM 3329 N N . VAL A 1 442 ? -9.903 79.405 19.569 1.00 28.19 419 VAL A N 1
ATOM 3330 C CA . VAL A 1 442 ? -8.483 79.650 19.345 1.00 26.61 419 VAL A CA 1
ATOM 3331 C C . VAL A 1 442 ? -7.724 79.136 20.561 1.00 27.60 419 VAL A C 1
ATOM 3332 O O . VAL A 1 442 ? -8.009 79.540 21.696 1.00 28.95 419 VAL A O 1
ATOM 3336 N N . VAL A 1 443 ? -6.759 78.248 20.324 1.00 26.04 420 VAL A N 1
ATOM 3337 C CA . VAL A 1 443 ? -5.982 77.601 21.377 1.00 26.08 420 VAL A CA 1
ATOM 3338 C C . VAL A 1 443 ? -4.500 77.763 21.060 1.00 26.36 420 VAL A C 1
ATOM 3339 O O . VAL A 1 443 ? -4.072 77.507 19.928 1.00 26.19 420 VAL A O 1
ATOM 3343 N N . GLU A 1 444 ? -3.716 78.167 22.055 1.00 26.19 421 GLU A N 1
ATOM 3344 C CA . GLU A 1 444 ? -2.266 78.176 21.929 1.00 27.25 421 GLU A CA 1
ATOM 3345 C C . GLU A 1 444 ? -1.669 77.059 22.774 1.00 27.76 421 GLU A C 1
ATOM 3346 O O . GLU A 1 444 ? -2.134 76.782 23.888 1.00 27.47 421 GLU A O 1
ATOM 3352 N N . ASN A 1 445 ? -0.659 76.403 22.224 1.00 27.19 422 ASN A N 1
ATOM 3353 C CA . ASN A 1 445 ? 0.215 75.519 22.982 1.00 27.11 422 ASN A CA 1
ATOM 3354 C C . ASN A 1 445 ? 1.579 76.194 23.001 1.00 25.71 422 ASN A C 1
ATOM 3355 O O . ASN A 1 445 ? 2.254 76.265 21.970 1.00 24.44 422 ASN A O 1
ATOM 3360 N N . ARG A 1 446 ? 1.962 76.717 24.159 1.00 25.72 423 ARG A N 1
ATOM 3361 C CA . ARG A 1 446 ? 3.168 77.523 24.321 1.00 26.56 423 ARG A CA 1
ATOM 3362 C C . ARG A 1 446 ? 4.135 76.723 25.184 1.00 27.71 423 ARG A C 1
ATOM 3363 O O . ARG A 1 446 ? 3.974 76.650 26.406 1.00 26.97 423 ARG A O 1
ATOM 3371 N N . SER A 1 447 ? 5.131 76.118 24.537 1.00 28.89 424 SER A N 1
ATOM 3372 C CA . SER A 1 447 ? 6.109 75.266 25.204 1.00 30.08 424 SER A CA 1
ATOM 3373 C C . SER A 1 447 ? 5.414 74.221 26.072 1.00 29.20 424 SER A C 1
ATOM 3374 O O . SER A 1 447 ? 5.784 73.983 27.222 1.00 30.02 424 SER A O 1
ATOM 3377 N N . GLY A 1 448 ? 4.376 73.603 25.509 1.00 28.24 425 GLY A N 1
ATOM 3378 C CA . GLY A 1 448 ? 3.656 72.539 26.174 1.00 29.13 425 GLY A CA 1
ATOM 3379 C C . GLY A 1 448 ? 2.492 72.985 27.034 1.00 30.78 425 GLY A C 1
ATOM 3380 O O . GLY A 1 448 ? 1.687 72.137 27.439 1.00 31.62 425 GLY A O 1
ATOM 3381 N N . CYS A 1 449 ? 2.370 74.281 27.319 1.00 29.78 426 CYS A N 1
ATOM 3382 C CA . CYS A 1 449 ? 1.293 74.796 28.156 1.00 30.74 426 CYS A CA 1
ATOM 3383 C C . CYS A 1 449 ? 0.143 75.258 27.268 1.00 29.48 426 CYS A C 1
ATOM 3384 O O . CYS A 1 449 ? 0.322 76.142 26.424 1.00 28.72 426 CYS A O 1
ATOM 3387 N N . GLN A 1 450 ? -1.034 74.665 27.454 1.00 29.30 427 GLN A N 1
ATOM 3388 C CA . GLN A 1 450 ? -2.179 74.945 26.599 1.00 30.26 427 GLN A CA 1
ATOM 3389 C C . GLN A 1 450 ? -3.110 75.969 27.234 1.00 31.85 427 GLN A C 1
ATOM 3390 O O . GLN A 1 450 ? -3.388 75.921 28.438 1.00 31.73 427 GLN A O 1
ATOM 3396 N N . LYS A 1 451 ? -3.609 76.880 26.401 1.00 32.04 428 LYS A N 1
ATOM 3397 C CA . LYS A 1 451 ? -4.397 78.014 26.859 1.00 34.67 428 LYS A CA 1
ATOM 3398 C C . LYS A 1 451 ? -5.392 78.377 25.767 1.00 32.48 428 LYS A C 1
ATOM 3399 O O . LYS A 1 451 ? -5.006 78.529 24.605 1.00 29.88 428 LYS A O 1
ATOM 3405 N N . THR A 1 452 ? -6.664 78.494 26.134 1.00 31.76 429 THR A N 1
ATOM 3406 C CA . THR A 1 452 ? -7.683 78.947 25.196 1.00 31.25 429 THR A CA 1
ATOM 3407 C C . THR A 1 452 ? -7.627 80.467 25.107 1.00 31.22 429 THR A C 1
ATOM 3408 O O . THR A 1 452 ? -7.801 81.157 26.116 1.00 32.73 429 THR A O 1
ATOM 3412 N N . LEU A 1 453 ? -7.362 80.989 23.910 1.00 30.48 430 LEU A N 1
ATOM 3413 C CA . LEU A 1 453 ? -7.257 82.429 23.717 1.00 30.91 430 LEU A CA 1
ATOM 3414 C C . LEU A 1 453 ? -8.572 83.072 23.305 1.00 31.89 430 LEU A C 1
ATOM 3415 O O . LEU A 1 453 ? -8.709 84.296 23.400 1.00 33.11 430 LEU A O 1
ATOM 3420 N N . GLY A 1 454 ? -9.532 82.286 22.850 1.00 32.03 431 GLY A N 1
ATOM 3421 C CA . GLY A 1 454 ? -10.798 82.836 22.426 1.00 32.53 431 GLY A CA 1
ATOM 3422 C C . GLY A 1 454 ? -11.792 81.745 22.112 1.00 32.89 431 GLY A C 1
ATOM 3423 O O . GLY A 1 454 ? -11.416 80.652 21.676 1.00 32.02 431 GLY A O 1
ATOM 3424 N N . LYS A 1 455 ? -13.068 82.025 22.346 1.00 34.30 432 LYS A N 1
ATOM 3425 C CA . LYS A 1 455 ? -14.125 81.078 22.022 1.00 36.45 432 LYS A CA 1
ATOM 3426 C C . LYS A 1 455 ? -15.373 81.881 21.708 1.00 37.70 432 LYS A C 1
ATOM 3427 O O . LYS A 1 455 ? -15.872 82.611 22.570 1.00 39.14 432 LYS A O 1
ATOM 3433 N N . LYS A 1 456 ? -15.860 81.758 20.478 1.00 36.45 433 LYS A N 1
ATOM 3434 C CA . LYS A 1 456 ? -17.036 82.478 20.020 1.00 37.25 433 LYS A CA 1
ATOM 3435 C C . LYS A 1 456 ? -18.100 81.488 19.571 1.00 37.23 433 LYS A C 1
ATOM 3436 O O . LYS A 1 456 ? -17.788 80.422 19.029 1.00 36.11 433 LYS A O 1
ATOM 3442 N N . HIS A 1 457 ? -19.359 81.850 19.809 1.00 38.07 434 HIS A N 1
ATOM 3443 C CA . HIS A 1 457 ? -20.474 81.106 19.239 1.00 38.42 434 HIS A CA 1
ATOM 3444 C C . HIS A 1 457 ? -20.364 81.084 17.718 1.00 36.97 434 HIS A C 1
ATOM 3445 O O . HIS A 1 457 ? -20.047 82.095 17.087 1.00 36.34 434 HIS A O 1
ATOM 3452 N N . ALA A 1 458 ? -20.617 79.918 17.127 1.00 37.08 435 ALA A N 1
ATOM 3453 C CA . ALA A 1 458 ? -20.525 79.735 15.686 1.00 36.14 435 ALA A CA 1
ATOM 3454 C C . ALA A 1 458 ? -21.865 79.274 15.131 1.00 37.41 435 ALA A C 1
ATOM 3455 O O . ALA A 1 458 ? -22.587 78.508 15.778 1.00 37.96 435 ALA A O 1
ATOM 3457 N N . GLU A 1 459 ? -22.192 79.750 13.935 1.00 38.43 436 GLU A N 1
ATOM 3458 C CA . GLU A 1 459 ? -23.361 79.282 13.209 1.00 40.39 436 GLU A CA 1
ATOM 3459 C C . GLU A 1 459 ? -23.001 78.060 12.371 1.00 39.94 436 GLU A C 1
ATOM 3460 O O . GLU A 1 459 ? -21.837 77.820 12.047 1.00 38.05 436 GLU A O 1
ATOM 3466 N N . ALA A 1 460 ? -24.022 77.283 12.025 1.00 41.56 437 ALA A N 1
ATOM 3467 C CA . ALA A 1 460 ? -23.815 76.124 11.174 1.00 42.78 437 ALA A CA 1
ATOM 3468 C C . ALA A 1 460 ? -23.550 76.559 9.735 1.00 43.55 437 ALA A C 1
ATOM 3469 O O . ALA A 1 460 ? -23.805 77.701 9.343 1.00 43.78 437 ALA A O 1
ATOM 3471 N N . GLY A 1 461 ? -23.022 75.627 8.946 1.00 43.49 438 GLY A N 1
ATOM 3472 C CA . GLY A 1 461 ? -22.842 75.849 7.532 1.00 42.82 438 GLY A CA 1
ATOM 3473 C C . GLY A 1 461 ? -21.401 76.102 7.139 1.00 41.53 438 GLY A C 1
ATOM 3474 O O . GLY A 1 461 ? -20.502 76.186 7.984 1.00 39.94 438 GLY A O 1
ATOM 3475 N N . PRO A 1 462 ? -21.157 76.203 5.830 1.00 42.27 439 PRO A N 1
ATOM 3476 C CA . PRO A 1 462 ? -19.823 76.575 5.345 1.00 40.93 439 PRO A CA 1
ATOM 3477 C C . PRO A 1 462 ? -19.284 77.812 6.050 1.00 39.69 439 PRO A C 1
ATOM 3478 O O . PRO A 1 462 ? -20.025 78.740 6.383 1.00 39.92 439 PRO A O 1
ATOM 3482 N N . LEU A 1 463 ? -17.971 77.819 6.254 1.00 37.94 440 LEU A N 1
ATOM 3483 C CA . LEU A 1 463 ? -17.307 78.740 7.158 1.00 38.31 440 LEU A CA 1
ATOM 3484 C C . LEU A 1 463 ? -15.952 79.124 6.577 1.00 35.43 440 LEU A C 1
ATOM 3485 O O . LEU A 1 463 ? -15.322 78.338 5.863 1.00 35.30 440 LEU A O 1
ATOM 3490 N N . PHE A 1 464 ? -15.516 80.346 6.877 1.00 32.27 441 PHE A N 1
ATOM 3491 C CA . PHE A 1 464 ? -14.231 80.866 6.426 1.00 28.60 441 PHE A CA 1
ATOM 3492 C C . PHE A 1 464 ? -13.387 81.204 7.644 1.00 27.74 441 PHE A C 1
ATOM 3493 O O . PHE A 1 464 ? -13.865 81.884 8.558 1.00 27.47 441 PHE A O 1
ATOM 3501 N N . LEU A 1 465 ? -12.142 80.734 7.655 1.00 27.25 442 LEU A N 1
ATOM 3502 C CA . LEU A 1 465 ? -11.202 81.013 8.734 1.00 27.90 442 LEU A CA 1
ATOM 3503 C C . LEU A 1 465 ? -9.976 81.718 8.171 1.00 26.75 442 LEU A C 1
ATOM 3504 O O . LEU A 1 465 ? -9.502 81.375 7.085 1.00 25.59 442 LEU A O 1
ATOM 3509 N N . LYS A 1 466 ? -9.463 82.700 8.908 1.00 26.08 443 LYS A N 1
ATOM 3510 C CA . LYS A 1 466 ? -8.326 83.483 8.440 1.00 25.71 443 LYS A CA 1
ATOM 3511 C C . LYS A 1 466 ? -7.349 83.701 9.582 1.00 25.35 443 LYS A C 1
ATOM 3512 O O . LYS A 1 466 ? -7.746 84.138 10.667 1.00 26.43 443 LYS A O 1
ATOM 3518 N N . ALA A 1 467 ? -6.078 83.398 9.332 1.00 23.76 444 ALA A N 1
ATOM 3519 C CA . ALA A 1 467 ? -4.988 83.738 10.233 1.00 23.12 444 ALA A CA 1
ATOM 3520 C C . ALA A 1 467 ? -4.262 84.961 9.687 1.00 23.91 444 ALA A C 1
ATOM 3521 O O . ALA A 1 467 ? -3.903 84.997 8.504 1.00 23.50 444 ALA A O 1
ATOM 3523 N N . VAL A 1 468 ? -4.060 85.962 10.538 1.00 22.28 445 VAL A N 1
ATOM 3524 C CA . VAL A 1 468 ? -3.360 87.186 10.164 1.00 21.96 445 VAL A CA 1
ATOM 3525 C C . VAL A 1 468 ? -2.091 87.268 11.000 1.00 21.48 445 VAL A C 1
ATOM 3526 O O . VAL A 1 468 ? -2.156 87.330 12.234 1.00 20.89 445 VAL A O 1
ATOM 3530 N N . ILE A 1 469 ? -0.942 87.263 10.334 1.00 21.13 446 ILE A N 1
ATOM 3531 C CA . ILE A 1 469 ? 0.355 87.277 11.002 1.00 22.52 446 ILE A CA 1
ATOM 3532 C C . ILE A 1 469 ? 1.026 88.613 10.713 1.00 23.67 446 ILE A C 1
ATOM 3533 O O . ILE A 1 469 ? 1.214 88.986 9.547 1.00 22.79 446 ILE A O 1
ATOM 3538 N N . ASN A 1 470 ? 1.374 89.340 11.776 1.00 24.49 447 ASN A N 1
ATOM 3539 C CA . ASN A 1 470 ? 2.128 90.591 11.684 1.00 25.29 447 ASN A CA 1
ATOM 3540 C C . ASN A 1 470 ? 3.270 90.486 12.688 1.00 25.38 447 ASN A C 1
ATOM 3541 O O . ASN A 1 470 ? 3.090 90.817 13.863 1.00 25.17 447 ASN A O 1
ATOM 3546 N N . LYS A 1 471 ? 4.438 90.046 12.213 1.00 24.46 448 LYS A N 1
ATOM 3547 C CA . LYS A 1 471 ? 5.635 89.870 13.041 1.00 25.29 448 LYS A CA 1
ATOM 3548 C C . LYS A 1 471 ? 5.277 88.883 14.147 1.00 24.14 448 LYS A C 1
ATOM 3549 O O . LYS A 1 471 ? 4.855 87.756 13.833 1.00 22.43 448 LYS A O 1
ATOM 3555 N N . GLN A 1 472 ? 5.409 89.236 15.422 1.00 24.41 449 GLN A N 1
ATOM 3556 C CA . GLN A 1 472 ? 5.077 88.308 16.492 1.00 24.09 449 GLN A CA 1
ATOM 3557 C C . GLN A 1 472 ? 3.636 88.449 16.970 1.00 24.98 449 GLN A C 1
ATOM 3558 O O . GLN A 1 472 ? 3.261 87.824 17.967 1.00 25.67 449 GLN A O 1
ATOM 3564 N N . LYS A 1 473 ? 2.821 89.235 16.275 1.00 24.70 450 LYS A N 1
ATOM 3565 C CA . LYS A 1 473 ? 1.397 89.339 16.560 1.00 26.25 450 LYS A CA 1
ATOM 3566 C C . LYS A 1 473 ? 0.634 88.465 15.575 1.00 24.03 450 LYS A C 1
ATOM 3567 O O . LYS A 1 473 ? 0.864 88.541 14.363 1.00 22.92 450 LYS A O 1
ATOM 3573 N N . ARG A 1 474 ? -0.260 87.627 16.097 1.00 22.88 451 ARG A N 1
ATOM 3574 C CA . ARG A 1 474 ? -1.023 86.707 15.262 1.00 22.66 451 ARG A CA 1
ATOM 3575 C C . ARG A 1 474 ? -2.473 86.717 15.715 1.00 24.83 451 ARG A C 1
ATOM 3576 O O . ARG A 1 474 ? -2.748 86.666 16.916 1.00 25.21 451 ARG A O 1
ATOM 3584 N N . ASP A 1 475 ? -3.392 86.788 14.756 1.00 24.85 452 ASP A N 1
ATOM 3585 C CA . ASP A 1 475 ? -4.814 86.851 15.059 1.00 25.68 452 ASP A CA 1
ATOM 3586 C C . ASP A 1 475 ? -5.576 85.952 14.102 1.00 26.01 452 ASP A C 1
ATOM 3587 O O . ASP A 1 475 ? -5.154 85.725 12.967 1.00 26.54 452 ASP A O 1
ATOM 3592 N N . PHE A 1 476 ? -6.709 85.450 14.572 1.00 26.25 453 PHE A N 1
ATOM 3593 C CA . PHE A 1 476 ? -7.573 84.598 13.774 1.00 26.74 453 PHE A CA 1
ATOM 3594 C C . PHE A 1 476 ? -8.947 85.232 13.661 1.00 26.63 453 PHE A C 1
ATOM 3595 O O . PHE A 1 476 ? -9.443 85.840 14.615 1.00 25.47 453 PHE A O 1
ATOM 3603 N N . TYR A 1 477 ? -9.544 85.092 12.480 1.00 26.43 454 TYR A N 1
ATOM 3604 C CA . TYR A 1 477 ? -10.842 85.662 12.167 1.00 27.52 454 TYR A CA 1
ATOM 3605 C C . TYR A 1 477 ? -11.698 84.593 11.510 1.00 27.97 454 TYR A C 1
ATOM 3606 O O . TYR A 1 477 ? -11.183 83.661 10.887 1.00 27.51 454 TYR A O 1
ATOM 3615 N N . TYR A 1 478 ? -13.011 84.723 11.672 1.00 28.27 455 TYR A N 1
ATOM 3616 C CA . TYR A 1 478 ? -13.954 83.838 11.012 1.00 27.69 455 TYR A CA 1
ATOM 3617 C C . TYR A 1 478 ? -14.980 84.671 10.259 1.00 27.62 455 TYR A C 1
ATOM 3618 O O . TYR A 1 478 ? -15.214 85.844 10.566 1.00 26.50 455 TYR A O 1
ATOM 3627 N N . SER A 1 479 ? -15.589 84.039 9.261 1.00 27.77 456 SER A N 1
ATOM 3628 C CA . SER A 1 479 ? -16.557 84.690 8.395 1.00 28.65 456 SER A CA 1
ATOM 3629 C C . SER A 1 479 ? -17.511 83.635 7.867 1.00 27.88 456 SER A C 1
ATOM 3630 O O . SER A 1 479 ? -17.131 82.476 7.679 1.00 27.70 456 SER A O 1
ATOM 3633 N N . TYR A 1 480 ? -18.752 84.043 7.618 1.00 28.57 457 TYR A N 1
ATOM 3634 C CA . TYR A 1 480 ? -19.732 83.129 7.056 1.00 30.68 457 TYR A CA 1
ATOM 3635 C C . TYR A 1 480 ? -19.917 83.292 5.553 1.00 30.99 457 TYR A C 1
ATOM 3636 O O . TYR A 1 480 ? -20.587 82.460 4.938 1.00 32.83 457 TYR A O 1
ATOM 3645 N N . GLU A 1 481 ? -19.329 84.321 4.945 1.00 29.24 458 GLU A N 1
ATOM 3646 C CA . GLU A 1 481 ? -19.415 84.479 3.500 1.00 30.34 458 GLU A CA 1
ATOM 3647 C C . GLU A 1 481 ? -18.133 85.016 2.878 1.00 30.38 458 GLU A C 1
ATOM 3648 O O . GLU A 1 481 ? -18.120 85.271 1.670 1.00 30.46 458 GLU A O 1
ATOM 3654 N N . GLY A 1 482 ? -17.060 85.190 3.651 1.00 30.47 459 GLY A N 1
ATOM 3655 C CA . GLY A 1 482 ? -15.785 85.619 3.118 1.00 30.91 459 GLY A CA 1
ATOM 3656 C C . GLY A 1 482 ? -15.607 87.114 2.971 1.00 32.02 459 GLY A C 1
ATOM 3657 O O . GLY A 1 482 ? -14.565 87.549 2.466 1.00 31.84 459 GLY A O 1
ATOM 3658 N N . LYS A 1 483 ? -16.583 87.910 3.393 1.00 32.62 460 LYS A N 1
ATOM 3659 C CA . LYS A 1 483 ? -16.547 89.363 3.276 1.00 32.92 460 LYS A CA 1
ATOM 3660 C C . LYS A 1 483 ? -16.431 90.068 4.618 1.00 31.01 460 LYS A C 1
ATOM 3661 O O . LYS A 1 483 ? -15.685 91.043 4.739 1.00 30.63 460 LYS A O 1
ATOM 3667 N N . HIS A 1 484 ? -17.144 89.592 5.631 1.00 28.98 461 HIS A N 1
ATOM 3668 C CA . HIS A 1 484 ? -17.186 90.224 6.944 1.00 29.33 461 HIS A CA 1
ATOM 3669 C C . HIS A 1 484 ? -16.496 89.303 7.941 1.00 28.70 461 HIS A C 1
ATOM 3670 O O . HIS A 1 484 ? -16.981 88.200 8.214 1.00 29.97 461 HIS A O 1
ATOM 3677 N N . TRP A 1 485 ? -15.369 89.761 8.474 1.00 28.01 462 TRP A N 1
ATOM 3678 C CA . TRP A 1 485 ? -14.512 88.967 9.335 1.00 28.45 462 TRP A CA 1
ATOM 3679 C C . TRP A 1 485 ? -14.678 89.397 10.783 1.00 29.43 462 TRP A C 1
ATOM 3680 O O . TRP A 1 485 ? -14.738 90.594 11.086 1.00 30.52 462 TRP A O 1
ATOM 3691 N N . HIS A 1 486 ? -14.754 88.409 11.673 1.00 28.29 463 HIS A N 1
ATOM 3692 C CA . HIS A 1 486 ? -14.940 88.638 13.097 1.00 29.42 463 HIS A CA 1
ATOM 3693 C C . HIS A 1 486 ? -13.781 88.023 13.866 1.00 27.47 463 HIS A C 1
ATOM 3694 O O . HIS A 1 486 ? -13.354 86.903 13.571 1.00 26.29 463 HIS A O 1
ATOM 3701 N N . HIS A 1 487 ? -13.270 88.765 14.846 1.00 28.43 464 HIS A N 1
ATOM 3702 C CA . HIS A 1 487 ? -12.114 88.310 15.607 1.00 27.53 464 HIS A CA 1
ATOM 3703 C C . HIS A 1 487 ? -12.489 87.102 16.456 1.00 26.57 464 HIS A C 1
ATOM 3704 O O . HIS A 1 487 ? -13.464 87.142 17.214 1.00 26.73 464 HIS A O 1
ATOM 3711 N N . ALA A 1 488 ? -11.726 86.020 16.317 1.00 25.44 465 ALA A N 1
ATOM 3712 C CA . ALA A 1 488 ? -11.902 84.844 17.162 1.00 27.56 465 ALA A CA 1
ATOM 3713 C C . ALA A 1 488 ? -10.947 84.819 18.343 1.00 28.20 465 ALA A C 1
ATOM 3714 O O . ALA A 1 488 ? -11.314 84.329 19.415 1.00 31.47 465 ALA A O 1
ATOM 3716 N N . GLY A 1 489 ? -9.745 85.345 18.168 1.00 25.72 466 GLY A N 1
ATOM 3717 C CA . GLY A 1 489 ? -8.734 85.346 19.206 1.00 25.88 466 GLY A CA 1
ATOM 3718 C C . GLY A 1 489 ? -7.359 85.470 18.594 1.00 26.15 466 GLY A C 1
ATOM 3719 O O . GLY A 1 489 ? -7.174 85.340 17.384 1.00 25.95 466 GLY A O 1
ATOM 3720 N N . GLY A 1 490 ? -6.384 85.731 19.457 1.00 26.64 467 GLY A N 1
ATOM 3721 C CA . GLY A 1 490 ? -5.020 85.891 18.987 1.00 25.67 467 GLY A CA 1
ATOM 3722 C C . GLY A 1 490 ? -4.080 86.161 20.140 1.00 25.59 467 GLY A C 1
ATOM 3723 O O . GLY A 1 490 ? -4.476 86.169 21.313 1.00 23.52 467 GLY A O 1
ATOM 3724 N N . THR A 1 491 ? -2.813 86.378 19.785 1.00 25.64 468 THR A N 1
ATOM 3725 C CA . THR A 1 491 ? -1.769 86.652 20.760 1.00 27.57 468 THR A CA 1
ATOM 3726 C C . THR A 1 491 ? -0.884 87.782 20.259 1.00 28.95 468 THR A C 1
ATOM 3727 O O . THR A 1 491 ? -0.728 87.983 19.053 1.00 29.64 468 THR A O 1
ATOM 3731 N N . GLU A 1 492 ? -0.302 88.518 21.203 1.00 30.49 469 GLU A N 1
ATOM 3732 C CA . GLU A 1 492 ? 0.657 89.568 20.896 1.00 32.57 469 GLU A CA 1
ATOM 3733 C C . GLU A 1 492 ? 2.094 89.075 20.914 1.00 30.72 469 GLU A C 1
ATOM 3734 O O . GLU A 1 492 ? 3.003 89.852 20.603 1.00 29.35 469 GLU A O 1
ATOM 3740 N N . ASP A 1 493 ? 2.324 87.813 21.277 1.00 28.80 470 ASP A N 1
ATOM 3741 C CA . ASP A 1 493 ? 3.678 87.274 21.408 1.00 29.60 470 ASP A CA 1
ATOM 3742 C C . ASP A 1 493 ? 3.680 85.834 20.899 1.00 27.99 470 ASP A C 1
ATOM 3743 O O . ASP A 1 493 ? 3.500 84.888 21.673 1.00 26.57 470 ASP A O 1
ATOM 3748 N N . ALA A 1 494 ? 3.907 85.675 19.597 1.00 26.92 471 ALA A N 1
ATOM 3749 C CA . ALA A 1 494 ? 4.043 84.363 18.988 1.00 26.19 471 ALA A CA 1
ATOM 3750 C C . ALA A 1 494 ? 5.488 83.883 18.943 1.00 26.04 471 ALA A C 1
ATOM 3751 O O . ALA A 1 494 ? 5.819 83.021 18.118 1.00 24.45 471 ALA A O 1
ATOM 3753 N N . SER A 1 495 ? 6.356 84.410 19.810 1.00 26.56 472 SER A N 1
ATOM 3754 C CA . SER A 1 495 ? 7.767 84.055 19.730 1.00 26.85 472 SER A CA 1
ATOM 3755 C C . SER A 1 495 ? 8.034 82.597 20.083 1.00 26.16 472 SER A C 1
ATOM 3756 O O . SER A 1 495 ? 9.129 82.102 19.793 1.00 27.21 472 SER A O 1
ATOM 3759 N N . PHE A 1 496 ? 7.070 81.892 20.683 1.00 24.51 473 PHE A N 1
ATOM 3760 C CA . PHE A 1 496 ? 7.252 80.467 20.934 1.00 23.92 473 PHE A CA 1
ATOM 3761 C C . PHE A 1 496 ? 7.215 79.656 19.645 1.00 23.91 473 PHE A C 1
ATOM 3762 O O . PHE A 1 496 ? 7.661 78.502 19.640 1.00 24.39 473 PHE A O 1
ATOM 3770 N N . LEU A 1 497 ? 6.707 80.238 18.559 1.00 23.17 474 LEU A N 1
ATOM 3771 C CA . LEU A 1 497 ? 6.718 79.603 17.237 1.00 25.28 474 LEU A CA 1
ATOM 3772 C C . LEU A 1 497 ? 8.028 79.939 16.521 1.00 25.74 474 LEU A C 1
ATOM 3773 O O . LEU A 1 497 ? 8.073 80.697 15.551 1.00 25.60 474 LEU A O 1
ATOM 3778 N N . SER A 1 498 ? 9.113 79.364 17.036 1.00 25.97 475 SER A N 1
ATOM 3779 C CA . SER A 1 498 ? 10.449 79.613 16.504 1.00 25.93 475 SER A CA 1
ATOM 3780 C C . SER A 1 498 ? 11.398 78.574 17.075 1.00 26.21 475 SER A C 1
ATOM 3781 O O . SER A 1 498 ? 11.107 77.945 18.100 1.00 28.07 475 SER A O 1
ATOM 3784 N N . ASP A 1 499 ? 12.539 78.397 16.396 1.00 25.69 476 ASP A N 1
ATOM 3785 C CA . ASP A 1 499 ? 13.581 77.506 16.902 1.00 27.73 476 ASP A CA 1
ATOM 3786 C C . ASP A 1 499 ? 13.944 77.851 18.342 1.00 27.98 476 ASP A C 1
ATOM 3787 O O . ASP A 1 499 ? 14.033 76.972 19.208 1.00 27.03 476 ASP A O 1
ATOM 3792 N N . GLU A 1 500 ? 14.171 79.136 18.607 1.00 27.67 477 GLU A N 1
ATOM 3793 C CA . GLU A 1 500 ? 14.697 79.556 19.899 1.00 29.64 477 GLU A CA 1
ATOM 3794 C C . GLU A 1 500 ? 13.602 79.707 20.949 1.00 30.81 477 GLU A C 1
ATOM 3795 O O . GLU A 1 500 ? 13.847 79.446 22.132 1.00 31.20 477 GLU A O 1
ATOM 3801 N N . GLY A 1 501 ? 12.402 80.125 20.546 1.00 29.88 478 GLY A N 1
ATOM 3802 C CA . GLY A 1 501 ? 11.322 80.294 21.500 1.00 29.65 478 GLY A CA 1
ATOM 3803 C C . GLY A 1 501 ? 10.567 79.032 21.851 1.00 29.75 478 GLY A C 1
ATOM 3804 O O . GLY A 1 501 ? 9.814 79.031 22.829 1.00 29.77 478 GLY A O 1
ATOM 3805 N N . SER A 1 502 ? 10.757 77.954 21.085 1.00 28.81 479 SER A N 1
ATOM 3806 C CA . SER A 1 502 ? 9.995 76.733 21.322 1.00 29.49 479 SER A CA 1
ATOM 3807 C C . SER A 1 502 ? 10.313 76.119 22.677 1.00 30.94 479 SER A C 1
ATOM 3808 O O . SER A 1 502 ? 9.431 75.525 23.307 1.00 31.11 479 SER A O 1
ATOM 3811 N N . ARG A 1 503 ? 11.561 76.250 23.132 1.00 32.65 480 ARG A N 1
ATOM 3812 C CA . ARG A 1 503 ? 12.086 75.569 24.316 1.00 35.47 480 ARG A CA 1
ATOM 3813 C C . ARG A 1 503 ? 12.040 74.047 24.174 1.00 36.38 480 ARG A C 1
ATOM 3814 O O . ARG A 1 503 ? 12.157 73.323 25.169 1.00 37.63 480 ARG A O 1
ATOM 3822 N N . ASP A 1 504 ? 11.882 73.544 22.949 1.00 35.37 481 ASP A N 1
ATOM 3823 C CA . ASP A 1 504 ? 11.949 72.110 22.711 1.00 35.40 481 ASP A CA 1
ATOM 3824 C C . ASP A 1 504 ? 13.383 71.620 22.881 1.00 35.05 481 ASP A C 1
ATOM 3825 O O . ASP A 1 504 ? 14.341 72.390 22.790 1.00 36.85 481 ASP A O 1
ATOM 3830 N N . ALA A 1 505 ? 13.523 70.316 23.136 1.00 34.88 482 ALA A N 1
ATOM 3831 C CA . ALA A 1 505 ? 14.855 69.732 23.275 1.00 37.62 482 ALA A CA 1
ATOM 3832 C C . ALA A 1 505 ? 15.705 70.010 22.042 1.00 38.48 482 ALA A C 1
ATOM 3833 O O . ALA A 1 505 ? 16.886 70.363 22.153 1.00 39.07 482 ALA A O 1
ATOM 3835 N N . LYS A 1 506 ? 15.117 69.862 20.859 1.00 36.73 483 LYS A N 1
ATOM 3836 C CA . LYS A 1 506 ? 15.727 70.283 19.608 1.00 35.18 483 LYS A CA 1
ATOM 3837 C C . LYS A 1 506 ? 14.713 71.133 18.857 1.00 33.20 483 LYS A C 1
ATOM 3838 O O . LYS A 1 506 ? 13.530 70.785 18.801 1.00 32.22 483 LYS A O 1
ATOM 3844 N N . GLY A 1 507 ? 15.174 72.253 18.308 1.00 32.25 484 GLY A N 1
ATOM 3845 C CA . GLY A 1 507 ? 14.333 73.122 17.511 1.00 30.24 484 GLY A CA 1
ATOM 3846 C C . GLY A 1 507 ? 14.981 73.403 16.173 1.00 30.33 484 GLY A C 1
ATOM 3847 O O . GLY A 1 507 ? 15.708 74.388 16.020 1.00 31.09 484 GLY A O 1
ATOM 3848 N N . HIS A 1 508 ? 14.728 72.532 15.196 1.00 29.81 485 HIS A N 1
ATOM 3849 C CA . HIS A 1 508 ? 15.397 72.581 13.905 1.00 29.41 485 HIS A CA 1
ATOM 3850 C C . HIS A 1 508 ? 14.462 72.856 12.739 1.00 29.19 485 HIS A C 1
ATOM 3851 O O . HIS A 1 508 ? 14.928 72.914 11.595 1.00 29.03 485 HIS A O 1
ATOM 3858 N N . THR A 1 509 ? 13.164 72.998 12.979 1.00 27.91 486 THR A N 1
ATOM 3859 C CA . THR A 1 509 ? 12.254 73.109 11.851 1.00 28.50 486 THR A CA 1
ATOM 3860 C C . THR A 1 509 ? 11.894 74.568 11.599 1.00 30.54 486 THR A C 1
ATOM 3861 O O . THR A 1 509 ? 12.777 75.402 11.381 1.00 32.11 486 THR A O 1
ATOM 3865 N N . GLY A 1 510 ? 10.609 74.876 11.612 1.00 29.68 487 GLY A N 1
ATOM 3866 C CA . GLY A 1 510 ? 10.153 76.220 11.328 1.00 27.13 487 GLY A CA 1
ATOM 3867 C C . GLY A 1 510 ? 8.644 76.237 11.388 1.00 25.85 487 GLY A C 1
ATOM 3868 O O . GLY A 1 510 ? 7.991 75.205 11.221 1.00 26.33 487 GLY A O 1
ATOM 3869 N N . THR A 1 511 ? 8.098 77.420 11.644 1.00 24.90 488 THR A N 1
ATOM 3870 C CA . THR A 1 511 ? 6.649 77.516 11.743 1.00 24.74 488 THR A CA 1
ATOM 3871 C C . THR A 1 511 ? 6.021 77.249 10.381 1.00 25.48 488 THR A C 1
ATOM 3872 O O . THR A 1 511 ? 6.447 77.797 9.360 1.00 24.85 488 THR A O 1
ATOM 3876 N N . MET A 1 512 ? 5.036 76.365 10.372 1.00 25.39 489 MET A N 1
ATOM 3877 C CA . MET A 1 512 ? 4.283 76.007 9.187 1.00 25.32 489 MET A CA 1
ATOM 3878 C C . MET A 1 512 ? 2.834 76.415 9.405 1.00 25.19 489 MET A C 1
ATOM 3879 O O . MET A 1 512 ? 2.391 76.604 10.541 1.00 25.46 489 MET A O 1
ATOM 3884 N N . VAL A 1 513 ? 2.090 76.555 8.313 1.00 24.62 490 VAL A N 1
ATOM 3885 C CA . VAL A 1 513 ? 0.696 76.967 8.386 1.00 23.26 490 VAL A CA 1
ATOM 3886 C C . VAL A 1 513 ? -0.120 76.051 7.486 1.00 24.23 490 VAL A C 1
ATOM 3887 O O . VAL A 1 513 ? 0.293 75.729 6.368 1.00 25.43 490 VAL A O 1
ATOM 3891 N N . GLY A 1 514 ? -1.264 75.599 7.991 1.00 24.06 491 GLY A N 1
ATOM 3892 C CA . GLY A 1 514 ? -2.056 74.640 7.253 1.00 23.67 491 GLY A CA 1
ATOM 3893 C C . GLY A 1 514 ? -3.337 74.250 7.951 1.00 24.82 491 GLY A C 1
ATOM 3894 O O . GLY A 1 514 ? -3.941 75.060 8.661 1.00 26.52 491 GLY A O 1
ATOM 3895 N N . ILE A 1 515 ? -3.755 73.000 7.773 1.00 24.34 492 ILE A N 1
ATOM 3896 C CA . ILE A 1 515 ? -5.075 72.557 8.189 1.00 25.28 492 ILE A CA 1
ATOM 3897 C C . ILE A 1 515 ? -4.959 71.265 8.986 1.00 27.00 492 ILE A C 1
ATOM 3898 O O . ILE A 1 515 ? -3.961 70.545 8.913 1.00 28.65 492 ILE A O 1
ATOM 3903 N N . PHE A 1 516 ? -6.015 70.970 9.744 1.00 26.03 493 PHE A N 1
ATOM 3904 C CA . PHE A 1 516 ? -6.057 69.796 10.603 1.00 26.26 493 PHE A CA 1
ATOM 3905 C C . PHE A 1 516 ? -7.508 69.502 10.954 1.00 25.90 493 PHE A C 1
ATOM 3906 O O . PHE A 1 516 ? -8.368 70.386 10.908 1.00 25.39 493 PHE A O 1
ATOM 3914 N N . ALA A 1 517 ? -7.757 68.253 11.342 1.00 25.53 494 ALA A N 1
ATOM 3915 C CA . ALA A 1 517 ? -9.053 67.829 11.851 1.00 27.45 494 ALA A CA 1
ATOM 3916 C C . ALA A 1 517 ? -8.843 66.662 12.806 1.00 28.67 494 ALA A C 1
ATOM 3917 O O . ALA A 1 517 ? -8.015 65.788 12.540 1.00 30.28 494 ALA A O 1
ATOM 3919 N N . ASN A 1 518 ? -9.582 66.651 13.916 1.00 28.65 495 ASN A N 1
ATOM 3920 C CA . ASN A 1 518 ? -9.527 65.521 14.835 1.00 29.85 495 ASN A CA 1
ATOM 3921 C C . ASN A 1 518 ? -10.833 65.435 15.618 1.00 30.54 495 ASN A C 1
ATOM 3922 O O . ASN A 1 518 ? -11.655 66.355 15.609 1.00 30.12 495 ASN A O 1
ATOM 3927 N N . ASN A 1 519 ? -11.024 64.302 16.291 1.00 32.14 496 ASN A N 1
ATOM 3928 C CA . ASN A 1 519 ? -12.243 64.046 17.047 1.00 34.61 496 ASN A CA 1
ATOM 3929 C C . ASN A 1 519 ? -12.039 64.169 18.553 1.00 37.40 496 ASN A C 1
ATOM 3930 O O . ASN A 1 519 ? -12.923 63.779 19.323 1.00 40.32 496 ASN A O 1
ATOM 3935 N N . GLY A 1 520 ? -10.900 64.699 18.989 1.00 37.47 497 GLY A N 1
ATOM 3936 C CA . GLY A 1 520 ? -10.638 64.859 20.405 1.00 39.66 497 GLY A CA 1
ATOM 3937 C C . GLY A 1 520 ? -10.462 63.577 21.185 1.00 41.01 497 GLY A C 1
ATOM 3938 O O . GLY A 1 520 ? -10.484 63.615 22.419 1.00 41.96 497 GLY A O 1
ATOM 3939 N N . GLY A 1 521 ? -10.290 62.441 20.510 1.00 40.64 498 GLY A N 1
ATOM 3940 C CA . GLY A 1 521 ? -10.120 61.169 21.177 1.00 40.78 498 GLY A CA 1
ATOM 3941 C C . GLY A 1 521 ? -11.364 60.312 21.251 1.00 42.80 498 GLY A C 1
ATOM 3942 O O . GLY A 1 521 ? -11.306 59.216 21.820 1.00 44.94 498 GLY A O 1
ATOM 3943 N N . SER A 1 522 ? -12.485 60.774 20.696 1.00 42.71 499 SER A N 1
ATOM 3944 C CA . SER A 1 522 ? -13.705 59.975 20.702 1.00 44.48 499 SER A CA 1
ATOM 3945 C C . SER A 1 522 ? -13.633 58.796 19.744 1.00 45.08 499 SER A C 1
ATOM 3946 O O . SER A 1 522 ? -14.347 57.810 19.942 1.00 46.95 499 SER A O 1
ATOM 3949 N N . GLY A 1 523 ? -12.798 58.876 18.710 1.00 45.14 500 GLY A N 1
ATOM 3950 C CA . GLY A 1 523 ? -12.735 57.851 17.692 1.00 47.16 500 GLY A CA 1
ATOM 3951 C C . GLY A 1 523 ? -13.686 58.044 16.531 1.00 48.58 500 GLY A C 1
ATOM 3952 O O . GLY A 1 523 ? -13.582 57.312 15.538 1.00 48.87 500 GLY A O 1
ATOM 3953 N N . ARG A 1 524 ? -14.603 59.005 16.614 1.00 49.64 501 ARG A N 1
ATOM 3954 C CA . ARG A 1 524 ? -15.580 59.199 15.554 1.00 52.24 501 ARG A CA 1
ATOM 3955 C C . ARG A 1 524 ? -14.920 59.775 14.304 1.00 49.49 501 ARG A C 1
ATOM 3956 O O . ARG A 1 524 ? -13.942 60.526 14.375 1.00 46.42 501 ARG A O 1
ATOM 3964 N N . LYS A 1 525 ? -15.469 59.414 13.146 1.00 50.15 502 LYS A N 1
ATOM 3965 C CA . LYS A 1 525 ? -14.939 59.821 11.849 1.00 48.78 502 LYS A CA 1
ATOM 3966 C C . LYS A 1 525 ? -15.919 60.786 11.192 1.00 47.49 502 LYS A C 1
ATOM 3967 O O . LYS A 1 525 ? -16.980 60.373 10.711 1.00 50.15 502 LYS A O 1
ATOM 3973 N N . ALA A 1 526 ? -15.566 62.066 11.175 1.00 43.83 503 ALA A N 1
ATOM 3974 C CA . ALA A 1 526 ? -16.328 63.089 10.476 1.00 42.47 503 ALA A CA 1
ATOM 3975 C C . ALA A 1 526 ? -15.454 63.714 9.398 1.00 39.73 503 ALA A C 1
ATOM 3976 O O . ALA A 1 526 ? -14.254 63.920 9.605 1.00 37.69 503 ALA A O 1
ATOM 3978 N N . ALA A 1 527 ? -16.057 64.008 8.248 1.00 38.70 504 ALA A N 1
ATOM 3979 C CA . ALA A 1 527 ? -15.323 64.590 7.132 1.00 36.17 504 ALA A CA 1
ATOM 3980 C C . ALA A 1 527 ? -15.217 66.101 7.295 1.00 35.09 504 ALA A C 1
ATOM 3981 O O . ALA A 1 527 ? -16.227 66.787 7.475 1.00 36.21 504 ALA A O 1
ATOM 3983 N N . ALA A 1 528 ? -13.992 66.617 7.230 1.00 32.85 505 ALA A N 1
ATOM 3984 C CA . ALA A 1 528 ? -13.733 68.052 7.191 1.00 33.16 505 ALA A CA 1
ATOM 3985 C C . ALA A 1 528 ? -13.271 68.399 5.780 1.00 33.36 505 ALA A C 1
ATOM 3986 O O . ALA A 1 528 ? -12.151 68.055 5.386 1.00 33.42 505 ALA A O 1
ATOM 3988 N N . ASP A 1 529 ? -14.127 69.083 5.024 1.00 32.96 506 ASP A N 1
ATOM 3989 C CA . ASP A 1 529 ? -13.873 69.361 3.614 1.00 32.74 506 ASP A CA 1
ATOM 3990 C C . ASP A 1 529 ? -13.407 70.804 3.458 1.00 31.69 506 ASP A C 1
ATOM 3991 O O . ASP A 1 529 ? -14.180 71.744 3.673 1.00 32.04 506 ASP A O 1
ATOM 3996 N N . PHE A 1 530 ? -12.144 70.972 3.074 1.00 30.23 507 PHE A N 1
ATOM 3997 C CA . PHE A 1 530 ? -11.564 72.285 2.822 1.00 29.41 507 PHE A CA 1
ATOM 3998 C C . PHE A 1 530 ? -11.676 72.592 1.331 1.00 30.57 507 PHE A C 1
ATOM 3999 O O . PHE A 1 530 ? -11.056 71.915 0.503 1.00 31.38 507 PHE A O 1
ATOM 4007 N N . ASP A 1 531 ? -12.472 73.613 0.993 1.00 29.21 508 ASP A N 1
ATOM 4008 C CA . ASP A 1 531 ? -12.628 74.021 -0.400 1.00 29.36 508 ASP A CA 1
ATOM 4009 C C . ASP A 1 531 ? -11.323 74.571 -0.963 1.00 28.55 508 ASP A C 1
ATOM 4010 O O . ASP A 1 531 ? -10.933 74.229 -2.085 1.00 27.56 508 ASP A O 1
ATOM 4015 N N . TRP A 1 532 ? -10.635 75.424 -0.208 1.00 27.58 509 TRP A N 1
ATOM 4016 C CA . TRP A 1 532 ? -9.391 76.002 -0.696 1.00 26.95 509 TRP A CA 1
ATOM 4017 C C . TRP A 1 532 ? -8.560 76.500 0.474 1.00 26.49 509 TRP A C 1
ATOM 4018 O O . TRP A 1 532 ? -9.041 76.628 1.602 1.00 26.70 509 TRP A O 1
ATOM 4029 N N . PHE A 1 533 ? -7.289 76.758 0.179 1.00 25.00 510 PHE A N 1
ATOM 4030 C CA . PHE A 1 533 ? -6.354 77.377 1.104 1.00 25.03 510 PHE A CA 1
ATOM 4031 C C . PHE A 1 533 ? -5.675 78.521 0.368 1.00 26.00 510 PHE A C 1
ATOM 4032 O O . PHE A 1 533 ? -5.230 78.352 -0.773 1.00 25.76 510 PHE A O 1
ATOM 4040 N N . ARG A 1 534 ? -5.599 79.680 1.016 1.00 26.81 511 ARG A N 1
ATOM 4041 C CA . ARG A 1 534 ? -5.139 80.907 0.380 1.00 29.29 511 ARG A CA 1
ATOM 4042 C C . ARG A 1 534 ? -4.072 81.556 1.249 1.00 27.49 511 ARG A C 1
ATOM 4043 O O . ARG A 1 534 ? -4.335 81.900 2.406 1.00 26.67 511 ARG A O 1
ATOM 4051 N N . TYR A 1 535 ? -2.877 81.721 0.691 1.00 26.52 512 TYR A N 1
ATOM 4052 C CA . TYR A 1 535 ? -1.755 82.369 1.358 1.00 25.36 512 TYR A CA 1
ATOM 4053 C C . TYR A 1 535 ? -1.497 83.702 0.673 1.00 25.20 512 TYR A C 1
ATOM 4054 O O . TYR A 1 535 ? -1.312 83.745 -0.548 1.00 25.08 512 TYR A O 1
ATOM 4063 N N . ILE A 1 536 ? -1.482 84.784 1.448 1.00 24.20 513 ILE A N 1
ATOM 4064 C CA . ILE A 1 536 ? -1.291 86.127 0.908 1.00 25.86 513 ILE A CA 1
ATOM 4065 C C . ILE A 1 536 ? -0.176 86.816 1.682 1.00 25.56 513 ILE A C 1
ATOM 4066 O O . ILE A 1 536 ? -0.329 87.102 2.876 1.00 25.90 513 ILE A O 1
ATOM 4071 N N . ALA A 1 537 ? 0.929 87.109 1.004 1.00 25.61 514 ALA A N 1
ATOM 4072 C CA . ALA A 1 537 ? 1.957 87.969 1.574 1.00 26.27 514 ALA A CA 1
ATOM 4073 C C . ALA A 1 537 ? 1.563 89.426 1.363 1.00 27.28 514 ALA A C 1
ATOM 4074 O O . ALA A 1 537 ? 1.194 89.823 0.254 1.00 28.18 514 ALA A O 1
ATOM 4076 N N . TYR A 1 538 ? 1.630 90.223 2.423 1.00 25.27 515 TYR A N 1
ATOM 4077 C CA . TYR A 1 538 ? 1.239 91.619 2.290 1.00 27.22 515 TYR A CA 1
ATOM 4078 C C . TYR A 1 538 ? 2.353 92.554 2.758 1.00 29.09 515 TYR A C 1
ATOM 4079 O O . TYR A 1 538 ? 2.234 93.779 2.664 1.00 30.82 515 TYR A O 1
ATOM 4089 N N . HIS B 1 28 ? -24.093 81.437 -9.643 1.00 44.87 5 HIS B N 1
ATOM 4090 C CA . HIS B 1 28 ? -23.171 82.315 -8.932 1.00 44.86 5 HIS B CA 1
ATOM 4091 C C . HIS B 1 28 ? -23.850 83.053 -7.783 1.00 39.50 5 HIS B C 1
ATOM 4092 O O . HIS B 1 28 ? -25.059 83.298 -7.804 1.00 37.38 5 HIS B O 1
ATOM 4099 N N . THR B 1 29 ? -23.054 83.410 -6.779 1.00 35.96 6 THR B N 1
ATOM 4100 C CA . THR B 1 29 ? -23.485 84.306 -5.719 1.00 33.16 6 THR B CA 1
ATOM 4101 C C . THR B 1 29 ? -22.486 85.452 -5.614 1.00 31.59 6 THR B C 1
ATOM 4102 O O . THR B 1 29 ? -21.359 85.365 -6.107 1.00 31.96 6 THR B O 1
ATOM 4106 N N . TYR B 1 30 ? -22.914 86.540 -4.977 1.00 28.85 7 TYR B N 1
ATOM 4107 C CA . TYR B 1 30 ? -22.042 87.676 -4.715 1.00 26.68 7 TYR B CA 1
ATOM 4108 C C . TYR B 1 30 ? -22.304 88.162 -3.301 1.00 25.61 7 TYR B C 1
ATOM 4109 O O . TYR B 1 30 ? -23.369 87.917 -2.731 1.00 24.96 7 TYR B O 1
ATOM 4118 N N . THR B 1 31 ? -21.326 88.870 -2.742 1.00 25.58 8 THR B N 1
ATOM 4119 C CA . THR B 1 31 ? -21.436 89.438 -1.405 1.00 26.98 8 THR B CA 1
ATOM 4120 C C . THR B 1 31 ? -21.376 90.957 -1.497 1.00 27.86 8 THR B C 1
ATOM 4121 O O . THR B 1 31 ? -20.459 91.510 -2.114 1.00 28.80 8 THR B O 1
ATOM 4125 N N . ASN B 1 32 ? -22.351 91.627 -0.889 1.00 25.78 9 ASN B N 1
ATOM 4126 C CA . ASN B 1 32 ? -22.370 93.084 -0.866 1.00 26.08 9 ASN B CA 1
ATOM 4127 C C . ASN B 1 32 ? -21.233 93.611 -0.002 1.00 26.79 9 ASN B C 1
ATOM 4128 O O . ASN B 1 32 ? -20.751 92.900 0.873 1.00 27.93 9 ASN B O 1
ATOM 4133 N N . PRO B 1 33 ? -20.776 94.846 -0.265 1.00 27.98 10 PRO B N 1
ATOM 4134 C CA . PRO B 1 33 ? -21.134 95.707 -1.400 1.00 27.18 10 PRO B CA 1
ATOM 4135 C C . PRO B 1 33 ? -20.481 95.212 -2.684 1.00 27.40 10 PRO B C 1
ATOM 4136 O O . PRO B 1 33 ? -19.464 94.531 -2.594 1.00 27.84 10 PRO B O 1
ATOM 4140 N N . VAL B 1 34 ? -21.045 95.543 -3.846 1.00 26.47 11 VAL B N 1
ATOM 4141 C CA . VAL B 1 34 ? -20.439 95.119 -5.106 1.00 26.35 11 VAL B CA 1
ATOM 4142 C C . VAL B 1 34 ? -19.397 96.116 -5.601 1.00 27.21 11 VAL B C 1
ATOM 4143 O O . VAL B 1 34 ? -18.479 95.734 -6.333 1.00 27.14 11 VAL B O 1
ATOM 4147 N N . LEU B 1 35 ? -19.522 97.390 -5.238 1.00 27.29 12 LEU B N 1
ATOM 4148 C CA . LEU B 1 35 ? -18.520 98.401 -5.564 1.00 27.94 12 LEU B CA 1
ATOM 4149 C C . LEU B 1 35 ? -18.043 98.968 -4.232 1.00 28.54 12 LEU B C 1
ATOM 4150 O O . LEU B 1 35 ? -18.674 99.862 -3.659 1.00 28.71 12 LEU B O 1
ATOM 4155 N N . THR B 1 36 ? -16.931 98.430 -3.751 1.00 29.08 13 THR B N 1
ATOM 4156 C CA . THR B 1 36 ? -16.429 98.685 -2.413 1.00 28.62 13 THR B CA 1
ATOM 4157 C C . THR B 1 36 ? -15.599 99.960 -2.379 1.00 27.70 13 THR B C 1
ATOM 4158 O O . THR B 1 36 ? -15.115 100.448 -3.403 1.00 28.32 13 THR B O 1
ATOM 4162 N N . GLY B 1 37 ? -15.435 100.496 -1.178 1.00 26.48 14 GLY B N 1
ATOM 4163 C CA . GLY B 1 37 ? -14.768 101.766 -1.015 1.00 26.66 14 GLY B CA 1
ATOM 4164 C C . GLY B 1 37 ? -15.691 102.939 -1.282 1.00 27.41 14 GLY B C 1
ATOM 4165 O O . GLY B 1 37 ? -16.890 102.802 -1.538 1.00 27.75 14 GLY B O 1
ATOM 4166 N N . PHE B 1 38 ? -15.089 104.125 -1.228 1.00 26.67 15 PHE B N 1
ATOM 4167 C CA . PHE B 1 38 ? -15.776 105.409 -1.311 1.00 25.71 15 PHE B CA 1
ATOM 4168 C C . PHE B 1 38 ? -16.569 105.534 -2.613 1.00 24.82 15 PHE B C 1
ATOM 4169 O O . PHE B 1 38 ? -16.044 105.993 -3.632 1.00 23.49 15 PHE B O 1
ATOM 4177 N N . HIS B 1 39 ? -17.838 105.105 -2.577 1.00 25.21 16 HIS B N 1
ATOM 4178 C CA . HIS B 1 39 ? -18.718 105.117 -3.753 1.00 25.92 16 HIS B CA 1
ATOM 4179 C C . HIS B 1 39 ? -20.148 105.389 -3.302 1.00 26.44 16 HIS B C 1
ATOM 4180 O O . HIS B 1 39 ? -21.005 104.500 -3.340 1.00 26.22 16 HIS B O 1
ATOM 4187 N N . PRO B 1 40 ? -20.445 106.613 -2.869 1.00 26.68 17 PRO B N 1
ATOM 4188 C CA . PRO B 1 40 ? -21.787 106.915 -2.368 1.00 27.61 17 PRO B CA 1
ATOM 4189 C C . PRO B 1 40 ? -22.734 107.305 -3.500 1.00 28.71 17 PRO B C 1
ATOM 4190 O O . PRO B 1 40 ? -22.326 107.521 -4.642 1.00 29.42 17 PRO B O 1
ATOM 4194 N N . ASP B 1 41 ? -24.019 107.371 -3.154 1.00 29.20 18 ASP B N 1
ATOM 4195 C CA . ASP B 1 41 ? -25.067 107.904 -4.021 1.00 28.33 18 ASP B CA 1
ATOM 4196 C C . ASP B 1 41 ? -25.072 107.310 -5.433 1.00 26.98 18 ASP B C 1
ATOM 4197 O O . ASP B 1 41 ? -24.996 108.049 -6.420 1.00 27.27 18 ASP B O 1
ATOM 4202 N N . PRO B 1 42 ? -25.196 105.990 -5.565 1.00 26.11 19 PRO B N 1
ATOM 4203 C CA . PRO B 1 42 ? -25.099 105.379 -6.896 1.00 26.71 19 PRO B CA 1
ATOM 4204 C C . PRO B 1 42 ? -26.302 105.713 -7.769 1.00 26.42 19 PRO B C 1
ATOM 4205 O O . PRO B 1 42 ? -27.448 105.704 -7.312 1.00 26.16 19 PRO B O 1
ATOM 4209 N N . SER B 1 43 ? -26.026 106.010 -9.038 1.00 26.15 20 SER B N 1
ATOM 4210 C CA . SER B 1 43 ? -27.049 106.173 -10.066 1.00 27.07 20 SER B CA 1
ATOM 4211 C C . SER B 1 43 ? -26.644 105.336 -11.269 1.00 27.54 20 SER B C 1
ATOM 4212 O O . SER B 1 43 ? -25.502 105.435 -11.731 1.00 28.00 20 SER B O 1
ATOM 4215 N N . ILE B 1 44 ? -27.569 104.515 -11.780 1.00 26.83 21 ILE B N 1
ATOM 4216 C CA . ILE B 1 44 ? -27.223 103.484 -12.754 1.00 26.20 21 ILE B CA 1
ATOM 4217 C C . ILE B 1 44 ? -28.141 103.551 -13.971 1.00 26.19 21 ILE B C 1
ATOM 4218 O O . ILE B 1 44 ? -29.311 103.934 -13.875 1.00 25.84 21 ILE B O 1
ATOM 4223 N N . ILE B 1 45 ? -27.587 103.177 -15.132 1.00 25.68 22 ILE B N 1
ATOM 4224 C CA . ILE B 1 45 ? -28.349 102.971 -16.358 1.00 26.52 22 ILE B CA 1
ATOM 4225 C C . ILE B 1 45 ? -27.821 101.725 -17.058 1.00 26.77 22 ILE B C 1
ATOM 4226 O O . ILE B 1 45 ? -26.701 101.272 -16.814 1.00 25.14 22 ILE B O 1
ATOM 4231 N N . ARG B 1 46 ? -28.646 101.183 -17.951 1.00 27.46 23 ARG B N 1
ATOM 4232 C CA . ARG B 1 46 ? -28.242 100.133 -18.876 1.00 27.40 23 ARG B CA 1
ATOM 4233 C C . ARG B 1 46 ? -28.395 100.650 -20.297 1.00 27.70 23 ARG B C 1
ATOM 4234 O O . ARG B 1 46 ? -29.456 101.168 -20.660 1.00 28.06 23 ARG B O 1
ATOM 4242 N N . VAL B 1 47 ? -27.340 100.523 -21.093 1.00 26.88 24 VAL B N 1
ATOM 4243 C CA . VAL B 1 47 ? -27.401 100.789 -22.525 1.00 27.42 24 VAL B CA 1
ATOM 4244 C C . VAL B 1 47 ? -27.008 99.490 -23.214 1.00 27.82 24 VAL B C 1
ATOM 4245 O O . VAL B 1 47 ? -25.825 99.130 -23.255 1.00 27.67 24 VAL B O 1
ATOM 4249 N N . GLY B 1 48 ? -27.986 98.778 -23.743 1.00 29.29 25 GLY B N 1
ATOM 4250 C CA . GLY B 1 48 ? -27.686 97.512 -24.387 1.00 28.93 25 GLY B CA 1
ATOM 4251 C C . GLY B 1 48 ? -27.198 96.511 -23.366 1.00 29.19 25 GLY B C 1
ATOM 4252 O O . GLY B 1 48 ? -27.877 96.223 -22.373 1.00 29.64 25 GLY B O 1
ATOM 4253 N N . GLU B 1 49 ? -26.003 95.972 -23.595 1.00 28.90 26 GLU B N 1
ATOM 4254 C CA . GLU B 1 49 ? -25.406 95.012 -22.683 1.00 30.00 26 GLU B CA 1
ATOM 4255 C C . GLU B 1 49 ? -24.515 95.665 -21.637 1.00 29.07 26 GLU B C 1
ATOM 4256 O O . GLU B 1 49 ? -23.918 94.952 -20.819 1.00 29.62 26 GLU B O 1
ATOM 4262 N N . ASP B 1 50 ? -24.413 96.991 -21.637 1.00 27.11 27 ASP B N 1
ATOM 4263 C CA . ASP B 1 50 ? -23.476 97.709 -20.789 1.00 27.00 27 ASP B CA 1
ATOM 4264 C C . ASP B 1 50 ? -24.216 98.456 -19.687 1.00 23.43 27 ASP B C 1
ATOM 4265 O O . ASP B 1 50 ? -25.285 99.032 -19.920 1.00 26.66 27 ASP B O 1
ATOM 4270 N N . TYR B 1 51 ? -23.641 98.433 -18.489 1.00 36.85 28 TYR B N 1
ATOM 4271 C CA . TYR B 1 51 ? -24.182 99.133 -17.336 1.00 31.29 28 TYR B CA 1
ATOM 4272 C C . TYR B 1 51 ? -23.198 100.213 -16.924 1.00 28.93 28 TYR B C 1
ATOM 4273 O O . TYR B 1 51 ? -21.987 99.971 -16.874 1.00 27.97 28 TYR B O 1
ATOM 4282 N N . TYR B 1 52 ? -23.716 101.407 -16.659 1.00 28.45 29 TYR B N 1
ATOM 4283 C CA . TYR B 1 52 ? -22.897 102.536 -16.256 1.00 26.73 29 TYR B CA 1
ATOM 4284 C C . TYR B 1 52 ? -23.438 103.092 -14.952 1.00 26.79 29 TYR B C 1
ATOM 4285 O O . TYR B 1 52 ? -24.652 103.118 -14.731 1.00 28.23 29 TYR B O 1
ATOM 4294 N N . MET B 1 53 ? -22.531 103.519 -14.084 1.00 26.48 30 MET B N 1
ATOM 4295 C CA . MET B 1 53 ? -22.908 104.005 -12.769 1.00 28.09 30 MET B CA 1
ATOM 4296 C C . MET B 1 53 ? -22.058 105.216 -12.425 1.00 27.81 30 MET B C 1
ATOM 4297 O O . MET B 1 53 ? -20.882 105.278 -12.791 1.00 28.11 30 MET B O 1
ATOM 4302 N N . VAL B 1 54 ? -22.660 106.183 -11.735 1.00 25.53 31 VAL B N 1
ATOM 4303 C CA . VAL B 1 54 ? -21.932 107.345 -11.246 1.00 25.73 31 VAL B CA 1
ATOM 4304 C C . VAL B 1 54 ? -22.052 107.392 -9.728 1.00 26.15 31 VAL B C 1
ATOM 4305 O O . VAL B 1 54 ? -23.043 106.935 -9.148 1.00 25.25 31 VAL B O 1
ATOM 4309 N N . ASN B 1 55 ? -21.015 107.928 -9.085 1.00 24.90 32 ASN B N 1
ATOM 4310 C CA . ASN B 1 55 ? -21.009 108.123 -7.643 1.00 24.57 32 ASN B CA 1
ATOM 4311 C C . ASN B 1 55 ? -20.458 109.505 -7.342 1.00 25.17 32 ASN B C 1
ATOM 4312 O O . ASN B 1 55 ? -19.670 110.054 -8.115 1.00 25.84 32 ASN B O 1
ATOM 4317 N N . SER B 1 56 ? -20.862 110.051 -6.199 1.00 25.66 33 SER B N 1
ATOM 4318 C CA . SER B 1 56 ? -20.458 111.393 -5.812 1.00 26.17 33 SER B CA 1
ATOM 4319 C C . SER B 1 56 ? -19.003 111.414 -5.360 1.00 26.21 33 SER B C 1
ATOM 4320 O O . SER B 1 56 ? -18.466 110.421 -4.858 1.00 25.92 33 SER B O 1
ATOM 4323 N N . THR B 1 57 ? -18.365 112.572 -5.541 1.00 26.83 34 THR B N 1
ATOM 4324 C CA . THR B 1 57 ? -16.942 112.717 -5.271 1.00 25.96 34 THR B CA 1
ATOM 4325 C C . THR B 1 57 ? -16.591 113.880 -4.353 1.00 25.48 34 THR B C 1
ATOM 4326 O O . THR B 1 57 ? -15.450 113.937 -3.887 1.00 27.02 34 THR B O 1
ATOM 4330 N N . PHE B 1 58 ? -17.518 114.802 -4.084 1.00 25.42 35 PHE B N 1
ATOM 4331 C CA . PHE B 1 58 ? -17.339 115.841 -3.072 1.00 26.70 35 PHE B CA 1
ATOM 4332 C C . PHE B 1 58 ? -16.133 116.722 -3.383 1.00 26.91 35 PHE B C 1
ATOM 4333 O O . PHE B 1 58 ? -16.161 117.441 -4.388 1.00 28.13 35 PHE B O 1
ATOM 4341 N N . GLN B 1 59 ? -15.083 116.703 -2.563 1.00 26.44 36 GLN B N 1
ATOM 4342 C CA . GLN B 1 59 ? -13.932 117.555 -2.841 1.00 27.57 36 GLN B CA 1
ATOM 4343 C C . GLN B 1 59 ? -12.894 116.897 -3.750 1.00 28.04 36 GLN B C 1
ATOM 4344 O O . GLN B 1 59 ? -11.842 117.496 -3.995 1.00 28.18 36 GLN B O 1
ATOM 4350 N N . TYR B 1 60 ? -13.162 115.707 -4.273 1.00 27.06 37 TYR B N 1
ATOM 4351 C CA . TYR B 1 60 ? -12.145 114.994 -5.030 1.00 27.19 37 TYR B CA 1
ATOM 4352 C C . TYR B 1 60 ? -12.208 115.342 -6.513 1.00 27.77 37 TYR B C 1
ATOM 4353 O O . TYR B 1 60 ? -13.257 115.712 -7.046 1.00 27.93 37 TYR B O 1
ATOM 4362 N N . PHE B 1 61 ? -11.056 115.239 -7.170 1.00 29.18 38 PHE B N 1
ATOM 4363 C CA . PHE B 1 61 ? -10.935 115.575 -8.585 1.00 28.99 38 PHE B CA 1
ATOM 4364 C C . PHE B 1 61 ? -10.122 114.497 -9.299 1.00 28.46 38 PHE B C 1
ATOM 4365 O O . PHE B 1 61 ? -9.132 114.008 -8.754 1.00 29.01 38 PHE B O 1
ATOM 4373 N N . PRO B 1 62 ? -10.540 114.105 -10.516 1.00 28.38 39 PRO B N 1
ATOM 4374 C CA . PRO B 1 62 ? -11.684 114.598 -11.295 1.00 28.83 39 PRO B CA 1
ATOM 4375 C C . PRO B 1 62 ? -13.029 114.256 -10.656 1.00 27.98 39 PRO B C 1
ATOM 4376 O O . PRO B 1 62 ? -13.126 113.273 -9.924 1.00 26.95 39 PRO B O 1
ATOM 4380 N N . ALA B 1 63 ? -14.052 115.059 -10.936 1.00 27.91 40 ALA B N 1
ATOM 4381 C CA . ALA B 1 63 ? -15.321 114.955 -10.232 1.00 26.91 40 ALA B CA 1
ATOM 4382 C C . ALA B 1 63 ? -16.275 114.004 -10.944 1.00 25.73 40 ALA B C 1
ATOM 4383 O O . ALA B 1 63 ? -16.311 113.948 -12.178 1.00 25.66 40 ALA B O 1
ATOM 4385 N N . ILE B 1 64 ? -17.045 113.260 -10.140 1.00 24.59 41 ILE B N 1
ATOM 4386 C CA . ILE B 1 64 ? -18.061 112.300 -10.569 1.00 24.06 41 ILE B CA 1
ATOM 4387 C C . ILE B 1 64 ? -17.401 111.088 -11.215 1.00 26.00 41 ILE B C 1
ATOM 4388 O O . ILE B 1 64 ? -17.087 111.101 -12.409 1.00 28.98 41 ILE B O 1
ATOM 4393 N N . VAL B 1 65 ? -17.199 110.028 -10.439 1.00 24.52 42 VAL B N 1
ATOM 4394 C CA . VAL B 1 65 ? -16.571 108.819 -10.960 1.00 24.92 42 VAL B CA 1
ATOM 4395 C C . VAL B 1 65 ? -17.598 108.018 -11.749 1.00 25.21 42 VAL B C 1
ATOM 4396 O O . VAL B 1 65 ? -18.754 107.880 -11.337 1.00 26.24 42 VAL B O 1
ATOM 4400 N N . ILE B 1 66 ? -17.181 107.495 -12.900 1.00 25.75 43 ILE B N 1
ATOM 4401 C CA . ILE B 1 66 ? -18.051 106.741 -13.795 1.00 26.14 43 ILE B CA 1
ATOM 4402 C C . ILE B 1 66 ? -17.515 105.321 -13.911 1.00 26.52 43 ILE B C 1
ATOM 4403 O O . ILE B 1 66 ? -16.349 105.120 -14.271 1.00 27.78 43 ILE B O 1
ATOM 4408 N N . SER B 1 67 ? -18.371 104.340 -13.634 1.00 24.75 44 SER B N 1
ATOM 4409 C CA . SER B 1 67 ? -17.973 102.942 -13.627 1.00 26.89 44 SER B CA 1
ATOM 4410 C C . SER B 1 67 ? -18.807 102.135 -14.616 1.00 26.48 44 SER B C 1
ATOM 4411 O O . SER B 1 67 ? -19.925 102.514 -14.973 1.00 27.12 44 SER B O 1
ATOM 4414 N N . HIS B 1 68 ? -18.244 101.004 -15.042 1.00 26.13 45 HIS B N 1
ATOM 4415 C CA . HIS B 1 68 ? -18.822 100.153 -16.075 1.00 26.17 45 HIS B CA 1
ATOM 4416 C C . HIS B 1 68 ? -18.890 98.714 -15.582 1.00 25.58 45 HIS B C 1
ATOM 4417 O O . HIS B 1 68 ? -18.039 98.264 -14.813 1.00 25.83 45 HIS B O 1
ATOM 4424 N N . SER B 1 69 ? -19.905 97.988 -16.046 1.00 26.65 46 SER B N 1
ATOM 4425 C CA . SER B 1 69 ? -20.078 96.587 -15.683 1.00 25.83 46 SER B CA 1
ATOM 4426 C C . SER B 1 69 ? -20.888 95.885 -16.760 1.00 26.14 46 SER B C 1
ATOM 4427 O O . SER B 1 69 ? -21.717 96.504 -17.432 1.00 26.10 46 SER B O 1
ATOM 4430 N N . LYS B 1 70 ? -20.640 94.582 -16.912 1.00 26.27 47 LYS B N 1
ATOM 4431 C CA . LYS B 1 70 ? -21.477 93.720 -17.736 1.00 28.85 47 LYS B CA 1
ATOM 4432 C C . LYS B 1 70 ? -22.407 92.833 -16.920 1.00 28.60 47 LYS B C 1
ATOM 4433 O O . LYS B 1 70 ? -23.383 92.313 -17.475 1.00 27.28 47 LYS B O 1
ATOM 4439 N N . ASP B 1 71 ? -22.122 92.635 -15.624 1.00 27.43 48 ASP B N 1
ATOM 4440 C CA . ASP B 1 71 ? -22.849 91.665 -14.818 1.00 26.71 48 ASP B CA 1
ATOM 4441 C C . ASP B 1 71 ? -23.446 92.243 -13.540 1.00 26.77 48 ASP B C 1
ATOM 4442 O O . ASP B 1 71 ? -23.989 91.474 -12.737 1.00 27.24 48 ASP B O 1
ATOM 4447 N N . LEU B 1 72 ? -23.334 93.560 -13.323 1.00 26.05 49 LEU B N 1
ATOM 4448 C CA . LEU B 1 72 ? -23.844 94.290 -12.163 1.00 25.37 49 LEU B CA 1
ATOM 4449 C C . LEU B 1 72 ? -23.060 94.012 -10.882 1.00 25.69 49 LEU B C 1
ATOM 4450 O O . LEU B 1 72 ? -23.257 94.703 -9.877 1.00 27.36 49 LEU B O 1
ATOM 4455 N N . VAL B 1 73 ? -22.170 93.027 -10.900 1.00 25.53 50 VAL B N 1
ATOM 4456 C CA . VAL B 1 73 ? -21.396 92.647 -9.720 1.00 26.84 50 VAL B CA 1
ATOM 4457 C C . VAL B 1 73 ? -19.983 93.215 -9.765 1.00 27.14 50 VAL B C 1
ATOM 4458 O O . VAL B 1 73 ? -19.500 93.787 -8.785 1.00 26.93 50 VAL B O 1
ATOM 4462 N N . HIS B 1 74 ? -19.301 93.061 -10.893 1.00 26.37 51 HIS B N 1
ATOM 4463 C CA . HIS B 1 74 ? -17.919 93.493 -11.042 1.00 28.18 51 HIS B CA 1
ATOM 4464 C C . HIS B 1 74 ? -17.893 94.817 -11.791 1.00 27.25 51 HIS B C 1
ATOM 4465 O O . HIS B 1 74 ? -18.395 94.908 -12.916 1.00 28.41 51 HIS B O 1
ATOM 4472 N N . TRP B 1 75 ? -17.309 95.834 -11.168 1.00 24.89 52 TRP B N 1
ATOM 4473 C CA . TRP B 1 75 ? -17.333 97.191 -11.690 1.00 26.45 52 TRP B CA 1
ATOM 4474 C C . TRP B 1 75 ? -15.919 97.689 -11.921 1.00 27.87 52 TRP B C 1
ATOM 4475 O O . TRP B 1 75 ? -15.006 97.384 -11.147 1.00 28.86 52 TRP B O 1
ATOM 4486 N N . LYS B 1 76 ? -15.753 98.464 -12.987 1.00 27.57 53 LYS B N 1
ATOM 4487 C CA . LYS B 1 76 ? -14.480 99.069 -13.340 1.00 29.23 53 LYS B CA 1
ATOM 4488 C C . LYS B 1 76 ? -14.695 100.554 -13.584 1.00 26.61 53 LYS B C 1
ATOM 4489 O O . LYS B 1 76 ? -15.667 100.941 -14.235 1.00 25.38 53 LYS B O 1
ATOM 4495 N N . ILE B 1 77 ? -13.800 101.383 -13.049 1.00 26.30 54 ILE B N 1
ATOM 4496 C CA . ILE B 1 77 ? -13.848 102.815 -13.327 1.00 25.67 54 ILE B CA 1
ATOM 4497 C C . ILE B 1 77 ? -13.383 103.066 -14.754 1.00 26.25 54 ILE B C 1
ATOM 4498 O O . ILE B 1 77 ? -12.299 102.624 -15.157 1.00 26.75 54 ILE B O 1
ATOM 4503 N N . ILE B 1 78 ? -14.194 103.785 -15.530 1.00 27.51 55 ILE B N 1
ATOM 4504 C CA . ILE B 1 78 ? -13.854 104.085 -16.918 1.00 29.48 55 ILE B CA 1
ATOM 4505 C C . ILE B 1 78 ? -13.650 105.568 -17.182 1.00 25.67 55 ILE B C 1
ATOM 4506 O O . ILE B 1 78 ? -13.210 105.924 -18.286 1.00 26.72 55 ILE B O 1
ATOM 4511 N N . GLY B 1 79 ? -13.947 106.443 -16.231 1.00 27.31 56 GLY B N 1
ATOM 4512 C CA . GLY B 1 79 ? -13.737 107.858 -16.447 1.00 27.27 56 GLY B CA 1
ATOM 4513 C C . GLY B 1 79 ? -14.348 108.677 -15.328 1.00 31.48 56 GLY B C 1
ATOM 4514 O O . GLY B 1 79 ? -14.749 108.152 -14.286 1.00 25.64 56 GLY B O 1
ATOM 4515 N N . HIS B 1 80 ? -14.395 109.983 -15.565 1.00 26.24 57 HIS B N 1
ATOM 4516 C CA . HIS B 1 80 ? -14.987 110.923 -14.628 1.00 25.78 57 HIS B CA 1
ATOM 4517 C C . HIS B 1 80 ? -15.716 111.995 -15.420 1.00 26.96 57 HIS B C 1
ATOM 4518 O O . HIS B 1 80 ? -15.365 112.279 -16.568 1.00 27.41 57 HIS B O 1
ATOM 4525 N N . GLY B 1 81 ? -16.733 112.593 -14.799 1.00 27.34 58 GLY B N 1
ATOM 4526 C CA . GLY B 1 81 ? -17.552 113.556 -15.519 1.00 28.04 58 GLY B CA 1
ATOM 4527 C C . GLY B 1 81 ? -16.838 114.868 -15.786 1.00 29.40 58 GLY B C 1
ATOM 4528 O O . GLY B 1 81 ? -16.939 115.428 -16.883 1.00 30.33 58 GLY B O 1
ATOM 4529 N N . ILE B 1 82 ? -16.109 115.378 -14.797 1.00 29.18 59 ILE B N 1
ATOM 4530 C CA . ILE B 1 82 ? -15.458 116.683 -14.878 1.00 29.28 59 ILE B CA 1
ATOM 4531 C C . ILE B 1 82 ? -13.967 116.467 -14.663 1.00 29.88 59 ILE B C 1
ATOM 4532 O O . ILE B 1 82 ? -13.532 116.166 -13.544 1.00 29.48 59 ILE B O 1
ATOM 4537 N N . THR B 1 83 ? -13.176 116.644 -15.723 1.00 31.26 60 THR B N 1
ATOM 4538 C CA . THR B 1 83 ? -11.752 116.342 -15.680 1.00 33.09 60 THR B CA 1
ATOM 4539 C C . THR B 1 83 ? -10.849 117.558 -15.835 1.00 35.16 60 THR B C 1
ATOM 4540 O O . THR B 1 83 ? -9.642 117.440 -15.608 1.00 36.49 60 THR B O 1
ATOM 4544 N N . GLU B 1 84 ? -11.385 118.711 -16.220 1.00 35.37 61 GLU B N 1
ATOM 4545 C CA . GLU B 1 84 ? -10.581 119.892 -16.497 1.00 37.16 61 GLU B CA 1
ATOM 4546 C C . GLU B 1 84 ? -10.784 120.911 -15.385 1.00 35.25 61 GLU B C 1
ATOM 4547 O O . GLU B 1 84 ? -11.921 121.169 -14.979 1.00 33.87 61 GLU B O 1
ATOM 4553 N N . ASN B 1 85 ? -9.677 121.488 -14.901 1.00 35.74 62 ASN B N 1
ATOM 4554 C CA . ASN B 1 85 ? -9.755 122.438 -13.794 1.00 36.98 62 ASN B CA 1
ATOM 4555 C C . ASN B 1 85 ? -10.641 123.630 -14.131 1.00 37.96 62 ASN B C 1
ATOM 4556 O O . ASN B 1 85 ? -11.284 124.197 -13.240 1.00 37.33 62 ASN B O 1
ATOM 4561 N N . GLU B 1 86 ? -10.693 124.021 -15.405 1.00 39.48 63 GLU B N 1
ATOM 4562 C CA . GLU B 1 86 ? -11.543 125.131 -15.818 1.00 41.81 63 GLU B CA 1
ATOM 4563 C C . GLU B 1 86 ? -13.025 124.815 -15.657 1.00 39.85 63 GLU B C 1
ATOM 4564 O O . GLU B 1 86 ? -13.844 125.740 -15.618 1.00 39.79 63 GLU B O 1
ATOM 4570 N N . GLY B 1 87 ? -13.385 123.533 -15.553 1.00 38.22 64 GLY B N 1
ATOM 4571 C CA . GLY B 1 87 ? -14.786 123.168 -15.445 1.00 37.88 64 GLY B CA 1
ATOM 4572 C C . GLY B 1 87 ? -15.359 123.288 -14.050 1.00 38.13 64 GLY B C 1
ATOM 4573 O O . GLY B 1 87 ? -16.566 123.502 -13.893 1.00 38.64 64 GLY B O 1
ATOM 4574 N N . LEU B 1 88 ? -14.522 123.163 -13.023 1.00 37.19 65 LEU B N 1
ATOM 4575 C CA . LEU B 1 88 ? -15.013 123.150 -11.646 1.00 35.73 65 LEU B CA 1
ATOM 4576 C C . LEU B 1 88 ? -13.856 123.469 -10.713 1.00 34.46 65 LEU B C 1
ATOM 4577 O O . LEU B 1 88 ? -12.835 122.774 -10.734 1.00 33.62 65 LEU B O 1
ATOM 4582 N N . ASP B 1 89 ? -14.016 124.504 -9.893 1.00 33.91 66 ASP B N 1
ATOM 4583 C CA . ASP B 1 89 ? -12.969 124.959 -8.982 1.00 35.01 66 ASP B CA 1
ATOM 4584 C C . ASP B 1 89 ? -13.297 124.464 -7.577 1.00 33.94 66 ASP B C 1
ATOM 4585 O O . ASP B 1 89 ? -14.087 125.081 -6.855 1.00 32.74 66 ASP B O 1
ATOM 4590 N N . LEU B 1 90 ? -12.674 123.352 -7.189 1.00 33.01 67 LEU B N 1
ATOM 4591 C CA . LEU B 1 90 ? -12.797 122.801 -5.847 1.00 31.24 67 LEU B CA 1
ATOM 4592 C C . LEU B 1 90 ? -11.623 123.177 -4.954 1.00 32.08 67 LEU B C 1
ATOM 4593 O O . LEU B 1 90 ? -11.531 122.673 -3.831 1.00 32.32 67 LEU B O 1
ATOM 4598 N N . SER B 1 91 ? -10.728 124.054 -5.422 1.00 32.97 68 SER B N 1
ATOM 4599 C CA . SER B 1 91 ? -9.496 124.320 -4.684 1.00 33.99 68 SER B CA 1
ATOM 4600 C C . SER B 1 91 ? -9.769 124.859 -3.287 1.00 35.48 68 SER B C 1
ATOM 4601 O O . SER B 1 91 ? -8.957 124.653 -2.379 1.00 36.62 68 SER B O 1
ATOM 4604 N N . ASP B 1 92 ? -10.903 125.536 -3.088 1.00 35.80 69 ASP B N 1
ATOM 4605 C CA . ASP B 1 92 ? -11.244 126.125 -1.798 1.00 37.38 69 ASP B CA 1
ATOM 4606 C C . ASP B 1 92 ? -12.544 125.555 -1.237 1.00 36.36 69 ASP B C 1
ATOM 4607 O O . ASP B 1 92 ? -13.118 126.126 -0.306 1.00 36.15 69 ASP B O 1
ATOM 4612 N N . ILE B 1 93 ? -13.019 124.437 -1.781 1.00 36.40 70 ILE B N 1
ATOM 4613 C CA . ILE B 1 93 ? -14.261 123.829 -1.315 1.00 36.64 70 ILE B CA 1
ATOM 4614 C C . ILE B 1 93 ? -13.990 123.035 -0.045 1.00 36.98 70 ILE B C 1
ATOM 4615 O O . ILE B 1 93 ? -13.003 122.297 0.050 1.00 37.63 70 ILE B O 1
ATOM 4620 N N . ASN B 1 94 ? -14.868 123.196 0.942 1.00 36.98 71 ASN B N 1
ATOM 4621 C CA . ASN B 1 94 ? -14.673 122.568 2.239 1.00 36.29 71 ASN B CA 1
ATOM 4622 C C . ASN B 1 94 ? -14.874 121.060 2.154 1.00 32.59 71 ASN B C 1
ATOM 4623 O O . ASN B 1 94 ? -15.495 120.538 1.222 1.00 28.90 71 ASN B O 1
ATOM 4628 N N . ASP B 1 95 ? -14.336 120.364 3.157 1.00 31.85 72 ASP B N 1
ATOM 4629 C CA . ASP B 1 95 ? -14.458 118.915 3.255 1.00 31.47 72 ASP B CA 1
ATOM 4630 C C . ASP B 1 95 ? -15.919 118.488 3.174 1.00 30.50 72 ASP B C 1
ATOM 4631 O O . ASP B 1 95 ? -16.781 119.048 3.856 1.00 30.43 72 ASP B O 1
ATOM 4636 N N . SER B 1 96 ? -16.186 117.494 2.329 1.00 29.32 73 SER B N 1
ATOM 4637 C CA . SER B 1 96 ? -17.503 116.892 2.125 1.00 28.69 73 SER B CA 1
ATOM 4638 C C . SER B 1 96 ? -18.534 117.869 1.566 1.00 28.99 73 SER B C 1
ATOM 4639 O O . SER B 1 96 ? -19.736 117.568 1.575 1.00 29.04 73 SER B O 1
ATOM 4642 N N . HIS B 1 97 ? -18.108 119.033 1.090 1.00 28.51 74 HIS B N 1
ATOM 4643 C CA . HIS B 1 97 ? -18.952 119.867 0.249 1.00 29.50 74 HIS B CA 1
ATOM 4644 C C . HIS B 1 97 ? -18.678 119.476 -1.205 1.00 29.53 74 HIS B C 1
ATOM 4645 O O . HIS B 1 97 ? -18.233 118.359 -1.476 1.00 29.87 74 HIS B O 1
ATOM 4652 N N . GLY B 1 98 ? -18.915 120.375 -2.153 1.00 29.51 75 GLY B N 1
ATOM 4653 C CA . GLY B 1 98 ? -18.613 120.057 -3.535 1.00 29.69 75 GLY B CA 1
ATOM 4654 C C . GLY B 1 98 ? -19.648 119.169 -4.198 1.00 28.70 75 GLY B C 1
ATOM 4655 O O . GLY B 1 98 ? -20.850 119.364 -3.998 1.00 29.67 75 GLY B O 1
ATOM 4656 N N . ILE B 1 99 ? -19.200 118.185 -4.973 1.00 27.52 76 ILE B N 1
ATOM 4657 C CA . ILE B 1 99 ? -20.092 117.439 -5.857 1.00 28.20 76 ILE B CA 1
ATOM 4658 C C . ILE B 1 99 ? -2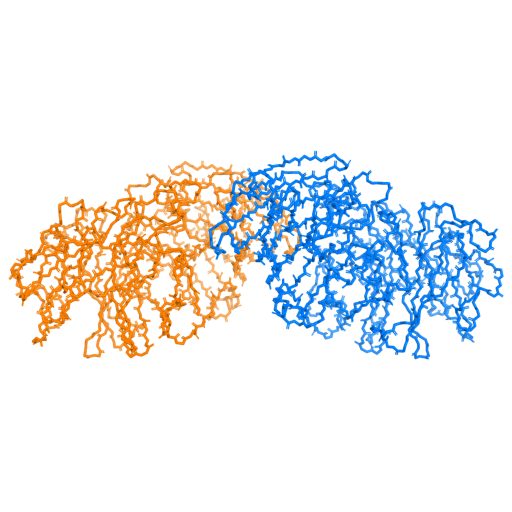0.813 116.357 -5.066 1.00 28.30 76 ILE B C 1
ATOM 4659 O O . ILE B 1 99 ? -20.190 115.410 -4.574 1.00 29.73 76 ILE B O 1
ATOM 4664 N N . TRP B 1 100 ? -22.135 116.484 -4.965 1.00 28.38 77 TRP B N 1
ATOM 4665 C CA . TRP B 1 100 ? -22.941 115.537 -4.208 1.00 29.54 77 TRP B CA 1
ATOM 4666 C C . TRP B 1 100 ? -23.577 114.510 -5.137 1.00 29.03 77 TRP B C 1
ATOM 4667 O O . TRP B 1 100 ? -23.022 114.215 -6.200 1.00 30.38 77 TRP B O 1
ATOM 4678 N N . ALA B 1 101 ? -24.719 113.954 -4.744 1.00 29.02 78 ALA B N 1
ATOM 4679 C CA . ALA B 1 101 ? -25.336 112.832 -5.439 1.00 29.69 78 ALA B CA 1
ATOM 4680 C C . ALA B 1 101 ? -25.469 113.116 -6.936 1.00 29.50 78 ALA B C 1
ATOM 4681 O O . ALA B 1 101 ? -26.156 114.074 -7.321 1.00 30.37 78 ALA B O 1
ATOM 4683 N N . PRO B 1 102 ? -24.820 112.331 -7.798 1.00 28.06 79 PRO B N 1
ATOM 4684 C CA . PRO B 1 102 ? -24.973 112.529 -9.241 1.00 27.85 79 PRO B CA 1
ATOM 4685 C C . PRO B 1 102 ? -26.033 111.613 -9.826 1.00 29.19 79 PRO B C 1
ATOM 4686 O O . PRO B 1 102 ? -26.364 110.579 -9.239 1.00 30.06 79 PRO B O 1
ATOM 4690 N N . ASP B 1 103 ? -26.558 111.973 -10.992 1.00 29.41 80 ASP B N 1
ATOM 4691 C CA . ASP B 1 103 ? -27.567 111.173 -11.669 1.00 31.07 80 ASP B CA 1
ATOM 4692 C C . ASP B 1 103 ? -27.165 111.042 -13.126 1.00 29.00 80 ASP B C 1
ATOM 4693 O O . ASP B 1 103 ? -26.904 112.047 -13.788 1.00 27.74 80 ASP B O 1
ATOM 4698 N N . ILE B 1 104 ? -27.088 109.813 -13.621 1.00 29.07 81 ILE B N 1
ATOM 4699 C CA . ILE B 1 104 ? -26.752 109.568 -15.016 1.00 28.90 81 ILE B CA 1
ATOM 4700 C C . ILE B 1 104 ? -28.006 109.086 -15.727 1.00 29.94 81 ILE B C 1
ATOM 4701 O O . ILE B 1 104 ? -28.826 108.364 -15.145 1.00 30.52 81 ILE B O 1
ATOM 4706 N N . SER B 1 105 ? -28.170 109.522 -16.975 1.00 29.64 82 SER B N 1
ATOM 4707 C CA . SER B 1 105 ? -29.288 109.108 -17.803 1.00 30.62 82 SER B CA 1
ATOM 4708 C C . SER B 1 105 ? -28.838 109.105 -19.254 1.00 30.95 82 SER B C 1
ATOM 4709 O O . SER B 1 105 ? -27.818 109.699 -19.614 1.00 30.59 82 SER B O 1
ATOM 4712 N N . TYR B 1 106 ? -29.612 108.415 -20.083 1.00 31.75 83 TYR B N 1
ATOM 4713 C CA . TYR B 1 106 ? -29.300 108.263 -21.495 1.00 32.08 83 TYR B CA 1
ATOM 4714 C C . TYR B 1 106 ? -30.588 108.399 -22.281 1.00 34.67 83 TYR B C 1
ATOM 4715 O O . TYR B 1 106 ? -31.593 107.766 -21.943 1.00 34.59 83 TYR B O 1
ATOM 4724 N N . HIS B 1 107 ? -30.555 109.221 -23.324 1.00 36.74 84 HIS B N 1
ATOM 4725 C CA . HIS B 1 107 ? -31.753 109.507 -24.103 1.00 39.15 84 HIS B CA 1
ATOM 4726 C C . HIS B 1 107 ? -31.325 109.941 -25.493 1.00 40.47 84 HIS B C 1
ATOM 4727 O O . HIS B 1 107 ? -30.595 110.929 -25.632 1.00 38.71 84 HIS B O 1
ATOM 4734 N N . ASN B 1 108 ? -31.764 109.197 -26.510 1.00 43.55 85 ASN B N 1
ATOM 4735 C CA . ASN B 1 108 ? -31.533 109.549 -27.912 1.00 46.38 85 ASN B CA 1
ATOM 4736 C C . ASN B 1 108 ? -30.051 109.776 -28.203 1.00 43.78 85 ASN B C 1
ATOM 4737 O O . ASN B 1 108 ? -29.669 110.720 -28.897 1.00 43.68 85 ASN B O 1
ATOM 4742 N N . GLY B 1 109 ? -29.206 108.902 -27.662 1.00 41.37 86 GLY B N 1
ATOM 4743 C CA . GLY B 1 109 ? -27.788 108.958 -27.948 1.00 40.55 86 GLY B CA 1
ATOM 4744 C C . GLY B 1 109 ? -26.987 109.933 -27.117 1.00 39.28 86 GLY B C 1
ATOM 4745 O O . GLY B 1 109 ? -25.799 110.130 -27.400 1.00 39.79 86 GLY B O 1
ATOM 4746 N N . THR B 1 110 ? -27.583 110.550 -26.101 1.00 38.59 87 THR B N 1
ATOM 4747 C CA . THR B 1 110 ? -26.883 111.506 -25.255 1.00 36.36 87 THR B CA 1
ATOM 4748 C C . THR B 1 110 ? -26.857 111.002 -23.821 1.00 34.69 87 THR B C 1
ATOM 4749 O O . THR B 1 110 ? -27.903 110.659 -23.256 1.00 34.34 87 THR B O 1
ATOM 4753 N N . PHE B 1 111 ? -25.660 110.953 -23.243 1.00 32.87 88 PHE B N 1
ATOM 4754 C CA . PHE B 1 111 ? -25.484 110.665 -21.827 1.00 31.74 88 PHE B CA 1
ATOM 4755 C C . PHE B 1 111 ? -25.537 111.977 -21.057 1.00 32.91 88 PHE B C 1
ATOM 4756 O O . PHE B 1 111 ? -24.777 112.902 -21.356 1.00 32.64 88 PHE B O 1
ATOM 4764 N N . TYR B 1 112 ? -26.434 112.062 -20.079 1.00 33.25 89 TYR B N 1
ATOM 4765 C CA . TYR B 1 112 ? -26.559 113.234 -19.223 1.00 32.30 89 TYR B CA 1
ATOM 4766 C C . TYR B 1 112 ? -26.123 112.882 -17.809 1.00 31.25 89 TYR B C 1
ATOM 4767 O O . TYR B 1 112 ? -26.407 111.786 -17.321 1.00 31.54 89 TYR B O 1
ATOM 4776 N N . ILE B 1 113 ? -25.453 113.822 -17.147 1.00 30.55 90 ILE B N 1
ATOM 4777 C CA . ILE B 1 113 ? -25.137 113.707 -15.730 1.00 30.06 90 ILE B CA 1
ATOM 4778 C C . ILE B 1 113 ? -25.524 115.018 -15.058 1.00 31.41 90 ILE B C 1
ATOM 4779 O O . ILE B 1 113 ? -25.079 116.094 -15.481 1.00 31.89 90 ILE B O 1
ATOM 4784 N N . PHE B 1 114 ? -26.385 114.932 -14.050 1.00 30.60 91 PHE B N 1
ATOM 4785 C CA . PHE B 1 114 ? -26.716 116.054 -13.188 1.00 29.67 91 PHE B CA 1
ATOM 4786 C C . PHE B 1 114 ? -26.147 115.789 -11.801 1.00 28.70 91 PHE B C 1
ATOM 4787 O O . PHE B 1 114 ? -26.025 114.635 -11.380 1.00 29.08 91 PHE B O 1
ATOM 4795 N N . ALA B 1 115 ? -25.804 116.860 -11.092 1.00 27.69 92 ALA B N 1
ATOM 4796 C CA . ALA B 1 115 ? -25.345 116.731 -9.714 1.00 28.39 92 ALA B CA 1
ATOM 4797 C C . ALA B 1 115 ? -25.449 118.083 -9.026 1.00 30.11 92 ALA B C 1
ATOM 4798 O O . ALA B 1 115 ? -25.343 119.131 -9.668 1.00 32.36 92 ALA B O 1
ATOM 4800 N N . THR B 1 116 ? -25.669 118.046 -7.715 1.00 29.18 93 THR B N 1
ATOM 4801 C CA . THR B 1 116 ? -25.579 119.251 -6.907 1.00 29.62 93 THR B CA 1
ATOM 4802 C C . THR B 1 116 ? -24.119 119.584 -6.634 1.00 29.29 93 THR B C 1
ATOM 4803 O O . THR B 1 116 ? -23.308 118.701 -6.340 1.00 28.17 93 THR B O 1
ATOM 4807 N N . HIS B 1 117 ? -23.787 120.864 -6.756 1.00 30.18 94 HIS B N 1
ATOM 4808 C CA . HIS B 1 117 ? -22.510 121.405 -6.312 1.00 30.89 94 HIS B CA 1
ATOM 4809 C C . HIS B 1 117 ? -22.768 122.193 -5.031 1.00 31.44 94 HIS B C 1
ATOM 4810 O O . HIS B 1 117 ? -23.416 123.243 -5.063 1.00 31.71 94 HIS B O 1
ATOM 4817 N N . ARG B 1 118 ? -22.270 121.684 -3.907 1.00 32.01 95 ARG B N 1
ATOM 4818 C CA . ARG B 1 118 ? -22.511 122.293 -2.603 1.00 31.97 95 ARG B CA 1
ATOM 4819 C C . ARG B 1 118 ? -21.400 123.295 -2.305 1.00 32.95 95 ARG B C 1
ATOM 4820 O O . ARG B 1 118 ? -20.235 122.915 -2.136 1.00 31.89 95 ARG B O 1
ATOM 4828 N N . LEU B 1 119 ? -21.765 124.572 -2.232 1.00 34.45 96 LEU B N 1
ATOM 4829 C CA . LEU B 1 119 ? -20.824 125.631 -1.920 1.00 35.78 96 LEU B CA 1
ATOM 4830 C C . LEU B 1 119 ? -20.509 125.634 -0.423 1.00 35.83 96 LEU B C 1
ATOM 4831 O O . LEU B 1 119 ? -21.144 124.939 0.376 1.00 35.07 96 LEU B O 1
ATOM 4836 N N . ASN B 1 120 ? -19.504 126.431 -0.046 1.00 35.88 97 ASN B N 1
ATOM 4837 C CA . ASN B 1 120 ? -19.090 126.492 1.353 1.00 36.99 97 ASN B CA 1
ATOM 4838 C C . ASN B 1 120 ? -20.132 127.180 2.222 1.00 38.67 97 ASN B C 1
ATOM 4839 O O . ASN B 1 120 ? -20.236 126.886 3.418 1.00 39.51 97 ASN B O 1
ATOM 4844 N N . GLY B 1 121 ? -20.894 128.100 1.646 1.00 38.94 98 GLY B N 1
ATOM 4845 C CA . GLY B 1 121 ? -21.876 128.861 2.375 1.00 40.66 98 GLY B CA 1
ATOM 4846 C C . GLY B 1 121 ? -22.566 129.835 1.448 1.00 41.39 98 GLY B C 1
ATOM 4847 O O . GLY B 1 121 ? -22.358 129.813 0.229 1.00 40.34 98 GLY B O 1
ATOM 4848 N N . PRO B 1 122 ? -23.400 130.721 2.011 1.00 43.81 99 PRO B N 1
ATOM 4849 C CA . PRO B 1 122 ? -24.176 131.651 1.176 1.00 45.48 99 PRO B CA 1
ATOM 4850 C C . PRO B 1 122 ? -23.312 132.452 0.214 1.00 46.77 99 PRO B C 1
ATOM 4851 O O . PRO B 1 122 ? -22.409 133.183 0.630 1.00 48.17 99 PRO B O 1
ATOM 4855 N N . THR B 1 123 ? -23.581 132.307 -1.081 1.00 46.98 100 THR B N 1
ATOM 4856 C CA . THR B 1 123 ? -22.789 132.934 -2.129 1.00 47.77 100 THR B CA 1
ATOM 4857 C C . THR B 1 123 ? -23.710 133.646 -3.108 1.00 50.46 100 THR B C 1
ATOM 4858 O O . THR B 1 123 ? -24.733 133.093 -3.525 1.00 50.28 100 THR B O 1
ATOM 4862 N N . VAL B 1 124 ? -23.342 134.872 -3.473 1.00 52.98 101 VAL B N 1
ATOM 4863 C CA . VAL B 1 124 ? -24.122 135.680 -4.404 1.00 55.21 101 VAL B CA 1
ATOM 4864 C C . VAL B 1 124 ? -23.661 135.356 -5.821 1.00 55.70 101 VAL B C 1
ATOM 4865 O O . VAL B 1 124 ? -22.523 135.650 -6.197 1.00 56.31 101 VAL B O 1
ATOM 4869 N N . ILE B 1 125 ? -24.546 134.748 -6.607 1.00 64.93 102 ILE B N 1
ATOM 4870 C CA . ILE B 1 125 ? -24.268 134.369 -7.989 1.00 64.33 102 ILE B CA 1
ATOM 4871 C C . ILE B 1 125 ? -25.294 135.058 -8.875 1.00 66.00 102 ILE B C 1
ATOM 4872 O O . ILE B 1 125 ? -26.496 134.778 -8.770 1.00 66.02 102 ILE B O 1
ATOM 4877 N N . ASN B 1 126 ? -24.822 135.947 -9.749 1.00 67.59 103 ASN B N 1
ATOM 4878 C CA . ASN B 1 126 ? -25.678 136.702 -10.662 1.00 69.77 103 ASN B CA 1
ATOM 4879 C C . ASN B 1 126 ? -26.886 137.281 -9.930 1.00 72.59 103 ASN B C 1
ATOM 4880 O O . ASN B 1 126 ? -28.034 137.144 -10.355 1.00 73.40 103 ASN B O 1
ATOM 4885 N N . GLY B 1 127 ? -26.611 137.913 -8.789 1.00 74.44 104 GLY B N 1
ATOM 4886 C CA . GLY B 1 127 ? -27.617 138.619 -8.031 1.00 77.25 104 GLY B CA 1
ATOM 4887 C C . GLY B 1 127 ? -28.359 137.803 -6.991 1.00 75.09 104 GLY B C 1
ATOM 4888 O O . GLY B 1 127 ? -28.973 138.389 -6.093 1.00 77.08 104 GLY B O 1
ATOM 4889 N N . ARG B 1 128 ? -28.329 136.478 -7.079 1.00 70.85 105 ARG B N 1
ATOM 4890 C CA . ARG B 1 128 ? -29.079 135.624 -6.172 1.00 69.30 105 ARG B CA 1
ATOM 4891 C C . ARG B 1 128 ? -28.135 134.920 -5.199 1.00 66.86 105 ARG B C 1
ATOM 4892 O O . ARG B 1 128 ? -26.986 134.613 -5.530 1.00 64.66 105 ARG B O 1
ATOM 4900 N N . LYS B 1 129 ? -28.635 134.667 -3.990 1.00 66.36 106 LYS B N 1
ATOM 4901 C CA . LYS B 1 129 ? -27.850 134.079 -2.910 1.00 64.30 106 LYS B CA 1
ATOM 4902 C C . LYS B 1 129 ? -28.139 132.582 -2.816 1.00 59.80 106 LYS B C 1
ATOM 4903 O O . LYS B 1 129 ? -29.298 132.175 -2.680 1.00 58.74 106 LYS B O 1
ATOM 4909 N N . LEU B 1 130 ? -27.082 131.768 -2.882 1.00 56.77 107 LEU B N 1
ATOM 4910 C CA . LEU B 1 130 ? -27.221 130.320 -2.971 1.00 53.10 107 LEU B CA 1
ATOM 4911 C C . LEU B 1 130 ? -26.179 129.624 -2.107 1.00 50.50 107 LEU B C 1
ATOM 4912 O O . LEU B 1 130 ? -25.077 130.136 -1.898 1.00 51.72 107 LEU B O 1
ATOM 4917 N N . ILE B 1 131 ? -26.542 128.437 -1.619 1.00 47.46 108 ILE B N 1
ATOM 4918 C CA . ILE B 1 131 ? -25.585 127.511 -1.018 1.00 45.40 108 ILE B CA 1
ATOM 4919 C C . ILE B 1 131 ? -25.386 126.260 -1.856 1.00 42.63 108 ILE B C 1
ATOM 4920 O O . ILE B 1 131 ? -24.514 125.443 -1.521 1.00 41.72 108 ILE B O 1
ATOM 4925 N N . ARG B 1 132 ? -26.168 126.075 -2.921 1.00 41.86 109 ARG B N 1
ATOM 4926 C CA . ARG B 1 132 ? -26.018 124.950 -3.832 1.00 40.06 109 ARG B CA 1
ATOM 4927 C C . ARG B 1 132 ? -26.209 125.434 -5.259 1.00 40.15 109 ARG B C 1
ATOM 4928 O O . ARG B 1 132 ? -26.906 126.421 -5.509 1.00 42.40 109 ARG B O 1
ATOM 4936 N N . ARG B 1 133 ? -25.596 124.719 -6.193 1.00 37.95 110 ARG B N 1
ATOM 4937 C CA . ARG B 1 133 ? -25.886 124.864 -7.610 1.00 37.19 110 ARG B CA 1
ATOM 4938 C C . ARG B 1 133 ? -26.068 123.473 -8.193 1.00 35.78 110 ARG B C 1
ATOM 4939 O O . ARG B 1 133 ? -25.490 122.501 -7.702 1.00 33.90 110 ARG B O 1
ATOM 4947 N N . GLN B 1 134 ? -26.892 123.376 -9.228 1.00 35.87 111 GLN B N 1
ATOM 4948 C CA . GLN B 1 134 ? -27.023 122.132 -9.969 1.00 34.26 111 GLN B CA 1
ATOM 4949 C C . GLN B 1 134 ? -26.128 122.199 -11.197 1.00 34.49 111 GLN B C 1
ATOM 4950 O O . GLN B 1 134 ? -25.996 123.253 -11.826 1.00 35.10 111 GLN B O 1
ATOM 4956 N N . ILE B 1 135 ? -25.498 121.074 -11.515 1.00 34.01 112 ILE B N 1
ATOM 4957 C CA . ILE B 1 135 ? -24.580 120.956 -12.639 1.00 34.84 112 ILE B CA 1
ATOM 4958 C C . ILE B 1 135 ? -25.204 120.031 -13.671 1.00 33.76 112 ILE B C 1
ATOM 4959 O O . ILE B 1 135 ? -25.798 119.009 -13.314 1.00 32.44 112 ILE B O 1
ATOM 4964 N N . MET B 1 136 ? -25.079 120.391 -14.949 1.00 34.11 113 MET B N 1
ATOM 4965 C CA . MET B 1 136 ? -25.447 119.498 -16.041 1.00 33.91 113 MET B CA 1
ATOM 4966 C C . MET B 1 136 ? -24.273 119.368 -17.000 1.00 33.34 113 MET B C 1
ATOM 4967 O O . MET B 1 136 ? -23.755 120.374 -17.496 1.00 35.22 113 MET B O 1
ATOM 4972 N N . ILE B 1 137 ? -23.866 118.127 -17.262 1.00 32.01 114 ILE B N 1
ATOM 4973 C CA . ILE B 1 137 ? -22.889 117.807 -18.293 1.00 31.20 114 ILE B CA 1
ATOM 4974 C C . ILE B 1 137 ? -23.498 116.742 -19.195 1.00 30.87 114 ILE B C 1
ATOM 4975 O O . ILE B 1 137 ? -24.396 115.997 -18.796 1.00 29.77 114 ILE B O 1
ATOM 4980 N N . LYS B 1 138 ? -23.012 116.683 -20.434 1.00 31.57 115 LYS B N 1
ATOM 4981 C CA . LYS B 1 138 ? -23.507 115.666 -21.350 1.00 33.07 115 LYS B CA 1
ATOM 4982 C C . LYS B 1 138 ? -22.412 115.259 -22.324 1.00 33.07 115 LYS B C 1
ATOM 4983 O O . LYS B 1 138 ? -21.391 115.935 -22.468 1.00 33.61 115 LYS B O 1
ATOM 4989 N N . SER B 1 139 ? -22.641 114.124 -22.981 1.00 32.90 116 SER B N 1
ATOM 4990 C CA . SER B 1 139 ? -21.654 113.518 -23.862 1.00 33.00 116 SER B CA 1
ATOM 4991 C C . SER B 1 139 ? -22.350 112.483 -24.729 1.00 32.53 116 SER B C 1
ATOM 4992 O O . SER B 1 139 ? -23.408 111.956 -24.371 1.00 33.27 116 SER B O 1
ATOM 4995 N N . SER B 1 140 ? -21.741 112.197 -25.878 1.00 32.06 117 SER B N 1
ATOM 4996 C CA . SER B 1 140 ? -22.198 111.106 -26.728 1.00 32.96 117 SER B CA 1
ATOM 4997 C C . SER B 1 140 ? -21.597 109.767 -26.326 1.00 33.03 117 SER B C 1
ATOM 4998 O O . SER B 1 140 ? -22.037 108.730 -26.833 1.00 33.99 117 SER B O 1
ATOM 5001 N N . ARG B 1 141 ? -20.612 109.766 -25.428 1.00 31.77 118 ARG B N 1
ATOM 5002 C CA . ARG B 1 141 ? -19.964 108.554 -24.960 1.00 33.92 118 ARG B CA 1
ATOM 5003 C C . ARG B 1 141 ? -20.089 108.437 -23.447 1.00 33.15 118 ARG B C 1
ATOM 5004 O O . ARG B 1 141 ? -20.014 109.451 -22.745 1.00 31.95 118 ARG B O 1
ATOM 5012 N N . PRO B 1 142 ? -20.275 107.222 -22.914 1.00 33.33 119 PRO B N 1
ATOM 5013 C CA . PRO B 1 142 ? -20.441 107.095 -21.456 1.00 32.68 119 PRO B CA 1
ATOM 5014 C C . PRO B 1 142 ? -19.235 107.579 -20.672 1.00 32.71 119 PRO B C 1
ATOM 5015 O O . PRO B 1 142 ? -19.401 108.255 -19.653 1.00 31.81 119 PRO B O 1
ATOM 5019 N N . GLU B 1 143 ? -18.022 107.271 -21.126 1.00 35.03 120 GLU B N 1
ATOM 5020 C CA . GLU B 1 143 ? -16.819 107.719 -20.436 1.00 37.30 120 GLU B CA 1
ATOM 5021 C C . GLU B 1 143 ? -16.479 109.176 -20.722 1.00 37.44 120 GLU B C 1
ATOM 5022 O O . GLU B 1 143 ? -15.511 109.695 -20.155 1.00 39.13 120 GLU B O 1
ATOM 5028 N N . GLY B 1 144 ? -17.243 109.848 -21.574 1.00 36.23 121 GLY B N 1
ATOM 5029 C CA . GLY B 1 144 ? -16.919 111.206 -21.952 1.00 36.69 121 GLY B CA 1
ATOM 5030 C C . GLY B 1 144 ? -15.966 111.270 -23.133 1.00 38.39 121 GLY B C 1
ATOM 5031 O O . GLY B 1 144 ? -15.844 110.300 -23.882 1.00 39.51 121 GLY B O 1
ATOM 5032 N N . PRO B 1 145 ? -15.270 112.405 -23.305 1.00 38.70 122 PRO B N 1
ATOM 5033 C CA . PRO B 1 145 ? -15.279 113.599 -22.446 1.00 37.78 122 PRO B CA 1
ATOM 5034 C C . PRO B 1 145 ? -16.617 114.329 -22.433 1.00 35.26 122 PRO B C 1
ATOM 5035 O O . PRO B 1 145 ? -17.262 114.458 -23.468 1.00 34.70 122 PRO B O 1
ATOM 5039 N N . TYR B 1 146 ? -17.033 114.784 -21.258 1.00 34.09 123 TYR B N 1
ATOM 5040 C CA . TYR B 1 146 ? -18.305 115.472 -21.123 1.00 32.78 123 TYR B CA 1
ATOM 5041 C C . TYR B 1 146 ? -18.138 116.965 -21.377 1.00 33.57 123 TYR B C 1
ATOM 5042 O O . TYR B 1 146 ? -17.041 117.521 -21.280 1.00 34.71 123 TYR B O 1
ATOM 5051 N N . SER B 1 147 ? -19.249 117.606 -21.722 1.00 32.85 124 SER B N 1
ATOM 5052 C CA . SER B 1 147 ? -19.269 119.047 -21.904 1.00 33.22 124 SER B CA 1
ATOM 5053 C C . SER B 1 147 ? -18.840 119.760 -20.622 1.00 32.92 124 SER B C 1
ATOM 5054 O O . SER B 1 147 ? -18.936 119.225 -19.514 1.00 31.15 124 SER B O 1
ATOM 5057 N N . LYS B 1 148 ? -18.353 120.983 -20.787 1.00 34.31 125 LYS B N 1
ATOM 5058 C CA . LYS B 1 148 ? -18.000 121.797 -19.635 1.00 34.66 125 LYS B CA 1
ATOM 5059 C C . LYS B 1 148 ? -19.236 122.021 -18.765 1.00 33.15 125 LYS B C 1
ATOM 5060 O O . LYS B 1 148 ? -20.326 122.274 -19.294 1.00 32.18 125 LYS B O 1
ATOM 5066 N N . PRO B 1 149 ? -19.110 121.919 -17.441 1.00 32.03 126 PRO B N 1
ATOM 5067 C CA . PRO B 1 149 ? -20.288 122.011 -16.569 1.00 31.78 126 PRO B CA 1
ATOM 5068 C C . PRO B 1 149 ? -21.106 123.273 -16.805 1.00 34.14 126 PRO B C 1
ATOM 5069 O O . PRO B 1 149 ? -20.578 124.386 -16.849 1.00 35.22 126 PRO B O 1
ATOM 5073 N N . VAL B 1 150 ? -22.411 123.080 -16.981 1.00 35.48 127 VAL B N 1
ATOM 5074 C CA . VAL B 1 150 ? -23.394 124.154 -17.033 1.00 37.17 127 VAL B CA 1
ATOM 5075 C C . VAL B 1 150 ? -24.106 124.196 -15.690 1.00 37.27 127 VAL B C 1
ATOM 5076 O O . VAL B 1 150 ? -24.477 123.151 -15.139 1.00 36.02 127 VAL B O 1
ATOM 5080 N N . PHE B 1 151 ? -24.290 125.394 -15.151 1.00 38.37 128 PHE B N 1
ATOM 5081 C CA . PHE B 1 151 ? -24.883 125.564 -13.833 1.00 38.35 128 PHE B CA 1
ATOM 5082 C C . PHE B 1 151 ? -26.355 125.932 -13.967 1.00 40.05 128 PHE B C 1
ATOM 5083 O O . PHE B 1 151 ? -26.696 126.939 -14.597 1.00 41.98 128 PHE B O 1
ATOM 5091 N N . ILE B 1 152 ? -27.221 125.110 -13.386 1.00 39.06 129 ILE B N 1
ATOM 5092 C CA . ILE B 1 152 ? -28.628 125.444 -13.208 1.00 39.78 129 ILE B CA 1
ATOM 5093 C C . ILE B 1 152 ? -28.775 125.932 -11.774 1.00 38.23 129 ILE B C 1
ATOM 5094 O O . ILE B 1 152 ? -28.704 125.142 -10.827 1.00 35.98 129 ILE B O 1
ATOM 5099 N N . ASP B 1 153 ? -28.973 127.235 -11.604 1.00 39.91 130 ASP B N 1
ATOM 5100 C CA . ASP B 1 153 ? -28.867 127.852 -10.284 1.00 41.76 130 ASP B CA 1
ATOM 5101 C C . ASP B 1 153 ? -30.209 127.838 -9.553 1.00 42.11 130 ASP B C 1
ATOM 5102 O O . ASP B 1 153 ? -30.786 128.864 -9.204 1.00 44.66 130 ASP B O 1
ATOM 5107 N N . GLU B 1 154 ? -30.686 126.620 -9.314 1.00 41.23 131 GLU B N 1
ATOM 5108 C CA . GLU B 1 154 ? -31.845 126.365 -8.467 1.00 42.74 131 GLU B CA 1
ATOM 5109 C C . GLU B 1 154 ? -31.313 125.843 -7.136 1.00 41.50 131 GLU B C 1
ATOM 5110 O O . GLU B 1 154 ? -31.000 124.658 -7.004 1.00 39.32 131 GLU B O 1
ATOM 5116 N N . GLY B 1 155 ? -31.202 126.730 -6.152 1.00 42.97 132 GLY B N 1
ATOM 5117 C CA . GLY B 1 155 ? -30.619 126.390 -4.874 1.00 42.01 132 GLY B CA 1
ATOM 5118 C C . GLY B 1 155 ? -31.576 125.849 -3.836 1.00 41.37 132 GLY B C 1
ATOM 5119 O O . GLY B 1 155 ? -31.195 125.726 -2.667 1.00 40.23 132 GLY B O 1
ATOM 5120 N N . SER B 1 156 ? -32.802 125.502 -4.228 1.00 41.65 133 SER B N 1
ATOM 5121 C CA . SER B 1 156 ? -33.843 125.110 -3.287 1.00 42.65 133 SER B CA 1
ATOM 5122 C C . SER B 1 156 ? -33.731 123.666 -2.808 1.00 40.63 133 SER B C 1
ATOM 5123 O O . SER B 1 156 ? -34.450 123.292 -1.876 1.00 41.72 133 SER B O 1
ATOM 5126 N N . GLY B 1 157 ? -32.866 122.852 -3.405 1.00 38.32 134 GLY B N 1
ATOM 5127 C CA . GLY B 1 157 ? -32.770 121.459 -3.003 1.00 36.65 134 GLY B CA 1
ATOM 5128 C C . GLY B 1 157 ? -31.549 120.796 -3.603 1.00 35.51 134 GLY B C 1
ATOM 5129 O O . GLY B 1 157 ? -30.750 121.424 -4.303 1.00 36.28 134 GLY B O 1
ATOM 5130 N N . ILE B 1 158 ? -31.420 119.499 -3.320 1.00 33.01 135 ILE B N 1
ATOM 5131 C CA . ILE B 1 158 ? -30.273 118.710 -3.747 1.00 31.64 135 ILE B CA 1
ATOM 5132 C C . ILE B 1 158 ? -30.754 117.510 -4.557 1.00 31.38 135 ILE B C 1
ATOM 5133 O O . ILE B 1 158 ? -31.950 117.232 -4.658 1.00 32.52 135 ILE B O 1
ATOM 5138 N N . ASP B 1 159 ? -29.780 116.796 -5.137 1.00 29.33 136 ASP B N 1
ATOM 5139 C CA . ASP B 1 159 ? -29.928 115.520 -5.834 1.00 30.25 136 ASP B CA 1
ATOM 5140 C C . ASP B 1 159 ? -30.764 115.639 -7.103 1.00 29.39 136 ASP B C 1
ATOM 5141 O O . ASP B 1 159 ? -31.820 115.003 -7.208 1.00 30.24 136 ASP B O 1
ATOM 5146 N N . PRO B 1 160 ? -30.311 116.406 -8.096 1.00 28.67 137 PRO B N 1
ATOM 5147 C CA . PRO B 1 160 ? -31.066 116.506 -9.352 1.00 29.29 137 PRO B CA 1
ATOM 5148 C C . PRO B 1 160 ? -31.142 115.162 -10.062 1.00 29.46 137 PRO B C 1
ATOM 5149 O O . PRO B 1 160 ? -30.176 114.397 -10.090 1.00 29.23 137 PRO B O 1
ATOM 5153 N N . SER B 1 161 ? -32.308 114.879 -10.637 1.00 30.87 138 SER B N 1
ATOM 5154 C CA . SER B 1 161 ? -32.536 113.622 -11.337 1.00 31.53 138 SER B CA 1
ATOM 5155 C C . SER B 1 161 ? -33.245 113.900 -12.653 1.00 32.12 138 SER B C 1
ATOM 5156 O O . SER B 1 161 ? -34.292 114.552 -12.674 1.00 32.93 138 SER B O 1
ATOM 5159 N N . HIS B 1 162 ? -32.678 113.392 -13.742 1.00 32.29 139 HIS B N 1
ATOM 5160 C CA . HIS B 1 162 ? -33.223 113.608 -15.075 1.00 33.43 139 HIS B CA 1
ATOM 5161 C C . HIS B 1 162 ? -34.371 112.641 -15.341 1.00 36.51 139 HIS B C 1
ATOM 5162 O O . HIS B 1 162 ? -34.226 111.430 -15.150 1.00 38.34 139 HIS B O 1
ATOM 5169 N N . PHE B 1 163 ? -35.511 113.170 -15.782 1.00 35.04 140 PHE B N 1
ATOM 5170 C CA . PHE B 1 163 ? -36.635 112.338 -16.198 1.00 35.29 140 PHE B CA 1
ATOM 5171 C C . PHE B 1 163 ? -37.187 112.845 -17.520 1.00 35.91 140 PHE B C 1
ATOM 5172 O O . PHE B 1 163 ? -37.420 114.047 -17.682 1.00 36.04 140 PHE B O 1
ATOM 5180 N N . VAL B 1 164 ? -37.404 111.930 -18.458 1.00 35.75 141 VAL B N 1
ATOM 5181 C CA . VAL B 1 164 ? -37.989 112.256 -19.752 1.00 36.53 141 VAL B CA 1
ATOM 5182 C C . VAL B 1 164 ? -39.309 111.509 -19.863 1.00 37.08 141 VAL B C 1
ATOM 5183 O O . VAL B 1 164 ? -39.337 110.275 -19.795 1.00 36.77 141 VAL B O 1
ATOM 5187 N N . ASP B 1 165 ? -40.399 112.256 -20.022 1.00 38.45 142 ASP B N 1
ATOM 5188 C CA . ASP B 1 165 ? -41.720 111.661 -20.124 1.00 40.88 142 ASP B CA 1
ATOM 5189 C C . ASP B 1 165 ? -41.901 110.999 -21.490 1.00 42.86 142 ASP B C 1
ATOM 5190 O O . ASP B 1 165 ? -41.069 111.132 -22.395 1.00 43.67 142 ASP B O 1
ATOM 5195 N N . GLY B 1 166 ? -43.017 110.279 -21.636 1.00 43.18 143 GLY B N 1
ATOM 5196 C CA . GLY B 1 166 ? -43.311 109.594 -22.884 1.00 44.09 143 GLY B CA 1
ATOM 5197 C C . GLY B 1 166 ? -43.437 110.517 -24.078 1.00 45.37 143 GLY B C 1
ATOM 5198 O O . GLY B 1 166 ? -43.226 110.079 -25.214 1.00 45.36 143 GLY B O 1
ATOM 5199 N N . ASP B 1 167 ? -43.772 111.785 -23.849 1.00 46.38 144 ASP B N 1
ATOM 5200 C CA . ASP B 1 167 ? -43.869 112.768 -24.919 1.00 47.85 144 ASP B CA 1
ATOM 5201 C C . ASP B 1 167 ? -42.531 113.411 -25.258 1.00 46.28 144 ASP B C 1
ATOM 5202 O O . ASP B 1 167 ? -42.491 114.315 -26.097 1.00 47.99 144 ASP B O 1
ATOM 5207 N N . GLY B 1 168 ? -41.444 112.982 -24.622 1.00 43.54 145 GLY B N 1
ATOM 5208 C CA . GLY B 1 168 ? -40.133 113.520 -24.906 1.00 42.15 145 GLY B CA 1
ATOM 5209 C C . GLY B 1 168 ? -39.769 114.783 -24.157 1.00 41.72 145 GLY B C 1
ATOM 5210 O O . GLY B 1 168 ? -38.677 115.319 -24.383 1.00 41.44 145 GLY B O 1
ATOM 5211 N N . LYS B 1 169 ? -40.638 115.282 -23.281 1.00 42.13 146 LYS B N 1
ATOM 5212 C CA . LYS B 1 169 ? -40.320 116.466 -22.496 1.00 42.87 146 LYS B CA 1
ATOM 5213 C C . LYS B 1 169 ? -39.351 116.110 -21.376 1.00 40.48 146 LYS B C 1
ATOM 5214 O O . LYS B 1 169 ? -39.434 115.031 -20.781 1.00 40.05 146 LYS B O 1
ATOM 5220 N N . HIS B 1 170 ? -38.428 117.024 -21.095 1.00 38.18 147 HIS B N 1
ATOM 5221 C CA . HIS B 1 170 ? -37.385 116.809 -20.102 1.00 36.25 147 HIS B CA 1
ATOM 5222 C C . HIS B 1 170 ? -37.764 117.455 -18.774 1.00 35.49 147 HIS B C 1
ATOM 5223 O O . HIS B 1 170 ? -38.339 118.547 -18.742 1.00 34.89 147 HIS B O 1
ATOM 5230 N N . TYR B 1 171 ? -37.426 116.776 -17.679 1.00 34.78 148 TYR B N 1
ATOM 5231 C CA . TYR B 1 171 ? -37.701 117.266 -16.336 1.00 35.32 148 TYR B CA 1
ATOM 5232 C C . TYR B 1 171 ? -36.496 117.017 -15.441 1.00 35.46 148 TYR B C 1
ATOM 5233 O O . TYR B 1 171 ? -35.685 116.117 -15.685 1.00 34.69 148 TYR B O 1
ATOM 5242 N N . MET B 1 172 ? -36.399 117.821 -14.385 1.00 36.03 149 MET B N 1
ATOM 5243 C CA . MET B 1 172 ? -35.396 117.643 -13.343 1.00 35.22 149 MET B CA 1
ATOM 5244 C C . MET B 1 172 ? -36.107 117.503 -12.005 1.00 35.86 149 MET B C 1
ATOM 5245 O O . MET B 1 172 ? -36.784 118.435 -11.559 1.00 36.97 149 MET B O 1
ATOM 5250 N N . LEU B 1 173 ? -35.966 116.339 -11.379 1.00 35.09 150 LEU B N 1
ATOM 5251 C CA . LEU B 1 173 ? -36.426 116.161 -10.012 1.00 35.28 150 LEU B CA 1
ATOM 5252 C C . LEU B 1 173 ? -35.385 116.709 -9.044 1.00 35.14 150 LEU B C 1
ATOM 5253 O O . LEU B 1 173 ? -34.182 116.655 -9.300 1.00 35.17 150 LEU B O 1
ATOM 5258 N N . LEU B 1 174 ? -35.859 117.244 -7.925 1.00 34.86 151 LEU B N 1
ATOM 5259 C CA . LEU B 1 174 ? -34.968 117.829 -6.938 1.00 34.43 151 LEU B CA 1
ATOM 5260 C C . LEU B 1 174 ? -35.637 117.725 -5.576 1.00 35.50 151 LEU B C 1
ATOM 5261 O O . LEU B 1 174 ? -36.864 117.658 -5.480 1.00 36.72 151 LEU B O 1
ATOM 5266 N N . SER B 1 175 ? -34.824 117.694 -4.525 1.00 34.47 152 SER B N 1
ATOM 5267 C CA . SER B 1 175 ? -35.358 117.713 -3.169 1.00 35.08 152 SER B CA 1
ATOM 5268 C C . SER B 1 175 ? -35.908 119.121 -2.915 1.00 36.07 152 SER B C 1
ATOM 5269 O O . SER B 1 175 ? -35.613 120.036 -3.684 1.00 34.90 152 SER B O 1
ATOM 5272 N N . PRO B 1 176 ? -36.724 119.308 -1.858 1.00 36.37 153 PRO B N 1
ATOM 5273 C CA . PRO B 1 176 ? -37.210 118.340 -0.866 1.00 37.33 153 PRO B CA 1
ATOM 5274 C C . PRO B 1 176 ? -38.196 117.338 -1.453 1.00 37.53 153 PRO B C 1
ATOM 5275 O O . PRO B 1 176 ? -39.094 117.723 -2.204 1.00 37.34 153 PRO B O 1
ATOM 5279 N N . ALA B 1 177 ? -38.005 116.068 -1.116 1.00 37.13 154 ALA B N 1
ATOM 5280 C CA . ALA B 1 177 ? -38.862 114.971 -1.590 1.00 37.04 154 ALA B CA 1
ATOM 5281 C C . ALA B 1 177 ? -38.828 114.986 -3.122 1.00 36.44 154 ALA B C 1
ATOM 5282 O O . ALA B 1 177 ? -37.754 115.178 -3.713 1.00 35.28 154 ALA B O 1
ATOM 5284 N N . CYS B 1 178 ? -39.962 114.796 -3.793 1.00 37.38 155 CYS B N 1
ATOM 5285 C CA . CYS B 1 178 ? -40.019 114.792 -5.253 1.00 37.49 155 CYS B CA 1
ATOM 5286 C C . CYS B 1 178 ? -40.579 116.133 -5.716 1.00 37.89 155 CYS B C 1
ATOM 5287 O O . CYS B 1 178 ? -41.791 116.316 -5.838 1.00 37.74 155 CYS B O 1
ATOM 5290 N N . THR B 1 179 ? -39.682 117.079 -5.979 1.00 38.25 156 THR B N 1
ATOM 5291 C CA . THR B 1 179 ? -40.052 118.370 -6.545 1.00 39.50 156 THR B CA 1
ATOM 5292 C C . THR B 1 179 ? -39.673 118.368 -8.021 1.00 38.59 156 THR B C 1
ATOM 5293 O O . THR B 1 179 ? -38.498 118.193 -8.364 1.00 38.03 156 THR B O 1
ATOM 5297 N N . LEU B 1 180 ? -40.666 118.556 -8.886 1.00 38.80 157 LEU B N 1
ATOM 5298 C CA . LEU B 1 180 ? -40.514 118.362 -10.321 1.00 38.26 157 LEU B CA 1
ATOM 5299 C C . LEU B 1 180 ? -40.372 119.711 -11.017 1.00 39.21 157 LEU B C 1
ATOM 5300 O O . LEU B 1 180 ? -41.292 120.533 -10.973 1.00 40.80 157 LEU B O 1
ATOM 5305 N N . PHE B 1 181 ? -39.224 119.931 -11.660 1.00 39.35 158 PHE B N 1
ATOM 5306 C CA . PHE B 1 181 ? -38.965 121.116 -12.468 1.00 39.95 158 PHE B CA 1
ATOM 5307 C C . PHE B 1 181 ? -39.001 120.753 -13.943 1.00 38.85 158 PHE B C 1
ATOM 5308 O O . PHE B 1 181 ? -38.342 119.784 -14.346 1.00 37.41 158 PHE B O 1
ATOM 5316 N N . PRO B 1 182 ? -39.715 121.502 -14.781 1.00 40.33 159 PRO B N 1
ATOM 5317 C CA . PRO B 1 182 ? -39.583 121.299 -16.228 1.00 40.84 159 PRO B CA 1
ATOM 5318 C C . PRO B 1 182 ? -38.271 121.881 -16.725 1.00 41.09 159 PRO B C 1
ATOM 5319 O O . PRO B 1 182 ? -37.805 122.912 -16.235 1.00 41.94 159 PRO B O 1
ATOM 5323 N N . LEU B 1 183 ? -37.671 121.206 -17.702 1.00 40.11 160 LEU B N 1
ATOM 5324 C CA . LEU B 1 183 ? -36.432 121.655 -18.319 1.00 39.78 160 LEU B CA 1
ATOM 5325 C C . LEU B 1 183 ? -36.665 121.941 -19.795 1.00 41.12 160 LEU B C 1
ATOM 5326 O O . LEU B 1 183 ? -37.570 121.376 -20.415 1.00 40.93 160 LEU B O 1
ATOM 5331 N N . ASN B 1 184 ? -35.842 122.823 -20.359 1.00 42.43 161 ASN B N 1
ATOM 5332 C CA . ASN B 1 184 ? -35.849 122.973 -21.803 1.00 45.71 161 ASN B CA 1
ATOM 5333 C C . ASN B 1 184 ? -35.217 121.740 -22.450 1.00 46.65 161 ASN B C 1
ATOM 5334 O O . ASN B 1 184 ? -34.604 120.900 -21.783 1.00 44.38 161 ASN B O 1
ATOM 5339 N N . GLU B 1 185 ? -35.388 121.632 -23.770 1.00 51.12 162 GLU B N 1
ATOM 5340 C CA . GLU B 1 185 ? -34.917 120.454 -24.494 1.00 52.76 162 GLU B CA 1
ATOM 5341 C C . GLU B 1 185 ? -33.423 120.230 -24.292 1.00 49.74 162 GLU B C 1
ATOM 5342 O O . GLU B 1 185 ? -32.975 119.089 -24.119 1.00 49.57 162 GLU B O 1
ATOM 5348 N N A GLU B 1 186 ? -32.637 121.307 -24.299 0.54 48.63 163 GLU B N 1
ATOM 5349 N N B GLU B 1 186 ? -32.634 121.306 -24.309 0.46 48.66 163 GLU B N 1
ATOM 5350 C CA A GLU B 1 186 ? -31.196 121.189 -24.115 0.54 47.64 163 GLU B CA 1
ATOM 5351 C CA B GLU B 1 186 ? -31.193 121.191 -24.114 0.46 47.64 163 GLU B CA 1
ATOM 5352 C C A GLU B 1 186 ? -30.810 120.818 -22.689 0.54 45.20 163 GLU B C 1
ATOM 5353 C C B GLU B 1 186 ? -30.811 120.815 -22.689 0.46 45.21 163 GLU B C 1
ATOM 5354 O O A GLU B 1 186 ? -29.647 120.472 -22.458 0.54 44.79 163 GLU B O 1
ATOM 5355 O O B GLU B 1 186 ? -29.648 120.467 -22.456 0.46 44.79 163 GLU B O 1
ATOM 5366 N N . CYS B 1 187 ? -31.749 120.881 -21.742 1.00 43.91 164 CYS B N 1
ATOM 5367 C CA . CYS B 1 187 ? -31.488 120.605 -20.322 1.00 43.06 164 CYS B CA 1
ATOM 5368 C C . CYS B 1 187 ? -30.475 121.575 -19.722 1.00 44.15 164 CYS B C 1
ATOM 5369 O O . CYS B 1 187 ? -29.788 121.247 -18.750 1.00 44.09 164 CYS B O 1
ATOM 5372 N N . THR B 1 188 ? -30.371 122.775 -20.289 1.00 44.60 165 THR B N 1
ATOM 5373 C CA . THR B 1 188 ? -29.496 123.808 -19.755 1.00 45.03 165 THR B CA 1
ATOM 5374 C C . THR B 1 188 ? -30.213 124.781 -18.830 1.00 45.94 165 THR B C 1
ATOM 5375 O O . THR B 1 188 ? -29.543 125.573 -18.159 1.00 46.10 165 THR B O 1
ATOM 5379 N N . ASP B 1 189 ? -31.544 124.750 -18.771 1.00 46.85 166 ASP B N 1
ATOM 5380 C CA . ASP B 1 189 ? -32.251 125.668 -17.890 1.00 49.64 166 ASP B CA 1
ATOM 5381 C C . ASP B 1 189 ? -33.619 125.107 -17.531 1.00 48.27 166 ASP B C 1
ATOM 5382 O O . ASP B 1 189 ? -34.156 124.226 -18.209 1.00 47.26 166 ASP B O 1
ATOM 5387 N N . ILE B 1 190 ? -34.170 125.637 -16.442 1.00 47.71 167 ILE B N 1
ATOM 5388 C CA . ILE B 1 190 ? -35.522 125.304 -16.008 1.00 46.98 167 ILE B CA 1
ATOM 5389 C C . ILE B 1 190 ? -36.510 126.135 -16.815 1.00 48.16 167 ILE B C 1
ATOM 5390 O O . ILE B 1 190 ? -36.345 127.353 -16.951 1.00 49.47 167 ILE B O 1
ATOM 5395 N N . SER B 1 191 ? -37.538 125.482 -17.354 1.00 47.81 168 SER B N 1
ATOM 5396 C CA . SER B 1 191 ? -38.472 126.131 -18.266 1.00 50.61 168 SER B CA 1
ATOM 5397 C C . SER B 1 191 ? -39.811 126.475 -17.629 1.00 51.53 168 SER B C 1
ATOM 5398 O O . SER B 1 191 ? -40.657 127.081 -18.294 1.00 53.66 168 SER B O 1
ATOM 5401 N N . GLY B 1 192 ? -40.028 126.123 -16.365 1.00 50.78 169 GLY B N 1
ATOM 5402 C CA . GLY B 1 192 ? -41.311 126.422 -15.755 1.00 51.56 169 GLY B CA 1
ATOM 5403 C C . GLY B 1 192 ? -41.263 126.331 -14.244 1.00 49.78 169 GLY B C 1
ATOM 5404 O O . GLY B 1 192 ? -40.210 126.121 -13.642 1.00 47.10 169 GLY B O 1
ATOM 5405 N N . GLU B 1 193 ? -42.435 126.491 -13.638 1.00 51.04 170 GLU B N 1
ATOM 5406 C CA . GLU B 1 193 ? -42.533 126.463 -12.187 1.00 52.02 170 GLU B CA 1
ATOM 5407 C C . GLU B 1 193 ? -42.424 125.031 -11.669 1.00 49.02 170 GLU B C 1
ATOM 5408 O O . GLU B 1 193 ? -42.874 124.090 -12.326 1.00 48.25 170 GLU B O 1
ATOM 5414 N N . PRO B 1 194 ? -41.835 124.843 -10.491 1.00 47.09 171 PRO B N 1
ATOM 5415 C CA . PRO B 1 194 ? -41.800 123.510 -9.883 1.00 44.51 171 PRO B CA 1
ATOM 5416 C C . PRO B 1 194 ? -43.111 123.145 -9.199 1.00 44.46 171 PRO B C 1
ATOM 5417 O O . PRO B 1 194 ? -43.911 123.997 -8.812 1.00 44.72 171 PRO B O 1
ATOM 5421 N N . VAL B 1 195 ? -43.309 121.838 -9.045 1.00 44.19 172 VAL B N 1
ATOM 5422 C CA . VAL B 1 195 ? -44.417 121.281 -8.275 1.00 45.51 172 VAL B CA 1
ATOM 5423 C C . VAL B 1 195 ? -43.879 120.102 -7.480 1.00 44.50 172 VAL B C 1
ATOM 5424 O O . VAL B 1 195 ? -43.206 119.229 -8.039 1.00 44.26 172 VAL B O 1
ATOM 5428 N N . GLN B 1 196 ? -44.156 120.076 -6.177 1.00 44.60 173 GLN B N 1
ATOM 5429 C CA . GLN B 1 196 ? -43.822 118.909 -5.366 1.00 43.66 173 GLN B CA 1
ATOM 5430 C C . GLN B 1 196 ? -44.904 117.858 -5.582 1.00 42.90 173 GLN B C 1
ATOM 5431 O O . GLN B 1 196 ? -46.022 117.994 -5.076 1.00 43.78 173 GLN B O 1
ATOM 5437 N N . ILE B 1 197 ? -44.578 116.814 -6.346 1.00 41.59 174 ILE B N 1
ATOM 5438 C CA . ILE B 1 197 ? -45.592 115.832 -6.718 1.00 41.49 174 ILE B CA 1
ATOM 5439 C C . ILE B 1 197 ? -45.790 114.790 -5.622 1.00 41.71 174 ILE B C 1
ATOM 5440 O O . ILE B 1 197 ? -46.861 114.179 -5.532 1.00 42.30 174 ILE B O 1
ATOM 5445 N N . TRP B 1 198 ? -44.778 114.556 -4.789 1.00 40.70 175 TRP B N 1
ATOM 5446 C CA . TRP B 1 198 ? -44.927 113.687 -3.628 1.00 41.86 175 TRP B CA 1
ATOM 5447 C C . TRP B 1 198 ? -44.058 114.232 -2.507 1.00 42.44 175 TRP B C 1
ATOM 5448 O O . TRP B 1 198 ? -42.868 114.489 -2.713 1.00 41.68 175 TRP B O 1
ATOM 5459 N N . GLU B 1 199 ? -44.654 114.396 -1.326 1.00 43.15 176 GLU B N 1
ATOM 5460 C CA . GLU B 1 199 ? -43.946 114.953 -0.181 1.00 44.77 176 GLU B CA 1
ATOM 5461 C C . GLU B 1 199 ? -43.120 113.922 0.577 1.00 42.76 176 GLU B C 1
ATOM 5462 O O . GLU B 1 199 ? -42.334 114.307 1.448 1.00 43.21 176 GLU B O 1
ATOM 5468 N N . GLY B 1 200 ? -43.268 112.637 0.272 1.00 40.87 177 GLY B N 1
ATOM 5469 C CA . GLY B 1 200 ? -42.601 111.609 1.043 1.00 40.11 177 GLY B CA 1
ATOM 5470 C C . GLY B 1 200 ? -43.484 111.075 2.153 1.00 40.90 177 GLY B C 1
ATOM 5471 O O . GLY B 1 200 ? -44.684 111.354 2.233 1.00 41.72 177 GLY B O 1
ATOM 5472 N N . THR B 1 201 ? -42.864 110.297 3.038 1.00 39.83 178 THR B N 1
ATOM 5473 C CA . THR B 1 201 ? -43.596 109.584 4.077 1.00 39.80 178 THR B CA 1
ATOM 5474 C C . THR B 1 201 ? -43.585 110.289 5.427 1.00 41.84 178 THR B C 1
ATOM 5475 O O . THR B 1 201 ? -44.233 109.810 6.362 1.00 43.38 178 THR B O 1
ATOM 5479 N N . GLY B 1 202 ? -42.885 111.412 5.554 1.00 41.36 179 GLY B N 1
ATOM 5480 C CA . GLY B 1 202 ? -42.705 112.058 6.834 1.00 42.11 179 GLY B CA 1
ATOM 5481 C C . GLY B 1 202 ? -41.397 111.732 7.521 1.00 41.73 179 GLY B C 1
ATOM 5482 O O . GLY B 1 202 ? -41.111 112.306 8.577 1.00 43.13 179 GLY B O 1
ATOM 5483 N N . ARG B 1 203 ? -40.596 110.833 6.954 1.00 40.01 180 ARG B N 1
ATOM 5484 C CA . ARG B 1 203 ? -39.261 110.580 7.469 1.00 39.96 180 ARG B CA 1
ATOM 5485 C C . ARG B 1 203 ? -38.349 111.777 7.202 1.00 40.78 180 ARG B C 1
ATOM 5486 O O . ARG B 1 203 ? -38.644 112.647 6.380 1.00 42.04 180 ARG B O 1
ATOM 5494 N N . ARG B 1 204 ? -37.227 111.816 7.917 1.00 41.34 181 ARG B N 1
ATOM 5495 C CA . ARG B 1 204 ? -36.303 112.936 7.801 1.00 43.39 181 ARG B CA 1
ATOM 5496 C C . ARG B 1 204 ? -35.682 112.997 6.411 1.00 40.15 181 ARG B C 1
ATOM 5497 O O . ARG B 1 204 ? -35.543 111.984 5.719 1.00 36.77 181 ARG B O 1
ATOM 5505 N N . ALA B 1 205 ? -35.305 114.213 6.017 1.00 40.21 182 ALA B N 1
ATOM 5506 C CA . ALA B 1 205 ? -34.467 114.500 4.856 1.00 40.19 182 ALA B CA 1
ATOM 5507 C C . ALA B 1 205 ? -34.867 113.700 3.606 1.00 38.70 182 ALA B C 1
ATOM 5508 O O . ALA B 1 205 ? -34.064 112.916 3.091 1.00 38.41 182 ALA B O 1
ATOM 5510 N N . PRO B 1 206 ? -36.090 113.878 3.101 1.00 38.79 183 PRO B N 1
ATOM 5511 C CA . PRO B 1 206 ? -36.468 113.206 1.851 1.00 37.43 183 PRO B CA 1
ATOM 5512 C C . PRO B 1 206 ? -35.646 113.769 0.696 1.00 36.54 183 PRO B C 1
ATOM 5513 O O . PRO B 1 206 ? -35.688 114.969 0.419 1.00 36.76 183 PRO B O 1
ATOM 5517 N N . GLU B 1 207 ? -34.889 112.901 0.036 1.00 35.19 184 GLU B N 1
ATOM 5518 C CA . GLU B 1 207 ? -33.947 113.349 -0.982 1.00 34.42 184 GLU B CA 1
ATOM 5519 C C . GLU B 1 207 ? -33.775 112.240 -2.015 1.00 32.29 184 GLU B C 1
ATOM 5520 O O . GLU B 1 207 ? -34.532 111.264 -2.036 1.00 29.98 184 GLU B O 1
ATOM 5526 N N . GLY B 1 208 ? -32.761 112.397 -2.870 1.00 32.12 185 GLY B N 1
ATOM 5527 C CA . GLY B 1 208 ? -32.504 111.491 -3.969 1.00 30.43 185 GLY B CA 1
ATOM 5528 C C . GLY B 1 208 ? -33.736 111.067 -4.750 1.00 30.32 185 GLY B C 1
ATOM 5529 O O . GLY B 1 208 ? -33.951 109.875 -4.994 1.00 29.14 185 GLY B O 1
ATOM 5530 N N . PRO B 1 209 ? -34.565 112.023 -5.176 1.00 32.01 186 PRO B N 1
ATOM 5531 C CA . PRO B 1 209 ? -35.802 111.644 -5.868 1.00 32.90 186 PRO B CA 1
ATOM 5532 C C . PRO B 1 209 ? -35.512 111.046 -7.236 1.00 32.23 186 PRO B C 1
ATOM 5533 O O . PRO B 1 209 ? -34.609 111.484 -7.950 1.00 31.24 186 PRO B O 1
ATOM 5537 N N . HIS B 1 210 ? -36.286 110.025 -7.590 1.00 32.07 187 HIS B N 1
ATOM 5538 C CA . HIS B 1 210 ? -36.260 109.455 -8.927 1.00 32.70 187 HIS B CA 1
ATOM 5539 C C . HIS B 1 210 ? -37.684 109.139 -9.352 1.00 33.49 187 HIS B C 1
ATOM 5540 O O . HIS B 1 210 ? -38.560 108.898 -8.516 1.00 33.52 187 HIS B O 1
ATOM 5547 N N . LEU B 1 211 ? -37.904 109.143 -10.662 1.00 34.30 188 LEU B N 1
ATOM 5548 C CA . LEU B 1 211 ? -39.169 108.737 -11.254 1.00 35.91 188 LEU B CA 1
ATOM 5549 C C . LEU B 1 211 ? -38.927 107.573 -12.201 1.00 36.63 188 LEU B C 1
ATOM 5550 O O . LEU B 1 211 ? -37.936 107.558 -12.938 1.00 38.55 188 LEU B O 1
ATOM 5555 N N . LEU B 1 212 ? -39.831 106.599 -12.170 1.00 36.46 189 LEU B N 1
ATOM 5556 C CA . LEU B 1 212 ? -39.779 105.442 -13.053 1.00 36.76 189 LEU B CA 1
ATOM 5557 C C . LEU B 1 212 ? -41.167 105.211 -13.627 1.00 38.01 189 LEU B C 1
ATOM 5558 O O . LEU B 1 212 ? -42.155 105.194 -12.887 1.00 37.72 189 LEU B O 1
ATOM 5563 N N . LYS B 1 213 ? -41.237 105.047 -14.942 1.00 39.92 190 LYS B N 1
ATOM 5564 C CA . LYS B 1 213 ? -42.489 104.825 -15.650 1.00 42.32 190 LYS B CA 1
ATOM 5565 C C . LYS B 1 213 ? -42.567 103.356 -16.045 1.00 42.08 190 LYS B C 1
ATOM 5566 O O . LYS B 1 213 ? -41.737 102.880 -16.827 1.00 42.15 190 LYS B O 1
ATOM 5572 N N . LYS B 1 214 ? -43.551 102.640 -15.502 1.00 41.83 191 LYS B N 1
ATOM 5573 C CA . LYS B 1 214 ? -43.721 101.230 -15.827 1.00 42.55 191 LYS B CA 1
ATOM 5574 C C . LYS B 1 214 ? -45.158 100.818 -15.550 1.00 41.49 191 LYS B C 1
ATOM 5575 O O . LYS B 1 214 ? -45.792 101.319 -14.616 1.00 39.22 191 LYS B O 1
ATOM 5581 N N . ASP B 1 215 ? -45.661 99.900 -16.379 1.00 43.00 192 ASP B N 1
ATOM 5582 C CA . ASP B 1 215 ? -46.972 99.270 -16.181 1.00 44.94 192 ASP B CA 1
ATOM 5583 C C . ASP B 1 215 ? -48.094 100.292 -16.044 1.00 46.07 192 ASP B C 1
ATOM 5584 O O . ASP B 1 215 ? -49.037 100.087 -15.276 1.00 47.32 192 ASP B O 1
ATOM 5589 N N . GLY B 1 216 ? -48.009 101.400 -16.778 1.00 45.79 193 GLY B N 1
ATOM 5590 C CA . GLY B 1 216 ? -49.026 102.433 -16.701 1.00 45.64 193 GLY B CA 1
ATOM 5591 C C . GLY B 1 216 ? -48.984 103.293 -15.456 1.00 44.11 193 GLY B C 1
ATOM 5592 O O . GLY B 1 216 ? -49.920 104.068 -15.226 1.00 44.76 193 GLY B O 1
ATOM 5593 N N . TYR B 1 217 ? -47.939 103.179 -14.643 1.00 41.32 194 TYR B N 1
ATOM 5594 C CA . TYR B 1 217 ? -47.775 103.987 -13.447 1.00 39.82 194 TYR B CA 1
ATOM 5595 C C . TYR B 1 217 ? -46.525 104.847 -13.560 1.00 39.75 194 TYR B C 1
ATOM 5596 O O . TYR B 1 217 ? -45.568 104.496 -14.256 1.00 40.35 194 TYR B O 1
ATOM 5605 N N . TYR B 1 218 ? -46.539 105.968 -12.847 1.00 38.50 195 TYR B N 1
ATOM 5606 C CA . TYR B 1 218 ? -45.326 106.689 -12.492 1.00 36.66 195 TYR B CA 1
ATOM 5607 C C . TYR B 1 218 ? -44.957 106.288 -11.071 1.00 35.30 195 TYR B C 1
ATOM 5608 O O . TYR B 1 218 ? -45.760 106.463 -10.149 1.00 35.77 195 TYR B O 1
ATOM 5617 N N . TYR B 1 219 ? -43.761 105.738 -10.896 1.00 34.11 196 TYR B N 1
ATOM 5618 C CA . TYR B 1 219 ? -43.269 105.364 -9.578 1.00 33.35 196 TYR B CA 1
ATOM 5619 C C . TYR B 1 219 ? -42.267 106.410 -9.110 1.00 34.12 196 TYR B C 1
ATOM 5620 O O . TYR B 1 219 ? -41.290 106.696 -9.811 1.00 34.85 196 TYR B O 1
ATOM 5629 N N . ALA B 1 220 ? -42.517 106.985 -7.936 1.00 34.32 197 ALA B N 1
ATOM 5630 C CA . ALA B 1 220 ? -41.619 107.957 -7.329 1.00 34.32 197 ALA B CA 1
ATOM 5631 C C . ALA B 1 220 ? -40.784 107.258 -6.266 1.00 33.62 197 ALA B C 1
ATOM 5632 O O . ALA B 1 220 ? -41.325 106.521 -5.438 1.00 33.24 197 ALA B O 1
ATOM 5634 N N . ILE B 1 221 ? -39.473 107.479 -6.299 1.00 33.45 198 ILE B N 1
ATOM 5635 C CA . ILE B 1 221 ? -38.538 106.843 -5.378 1.00 34.08 198 ILE B CA 1
ATOM 5636 C C . ILE B 1 221 ? -37.820 107.927 -4.590 1.00 32.97 198 ILE B C 1
ATOM 5637 O O . ILE B 1 221 ? -37.392 108.938 -5.158 1.00 34.02 198 ILE B O 1
ATOM 5642 N N . LEU B 1 222 ? -37.677 107.707 -3.285 1.00 31.08 199 LEU B N 1
ATOM 5643 C CA . LEU B 1 222 ? -36.992 108.638 -2.404 1.00 29.47 199 LEU B CA 1
ATOM 5644 C C . LEU B 1 222 ? -36.001 107.899 -1.519 1.00 29.35 199 LEU B C 1
ATOM 5645 O O . LEU B 1 222 ? -36.188 106.726 -1.183 1.00 29.06 199 LEU B O 1
ATOM 5650 N N . ALA B 1 223 ? -34.937 108.604 -1.154 1.00 28.81 200 ALA B N 1
ATOM 5651 C CA . ALA B 1 223 ? -34.145 108.260 0.015 1.00 29.27 200 ALA B CA 1
ATOM 5652 C C . ALA B 1 223 ? -34.719 109.034 1.193 1.00 31.52 200 ALA B C 1
ATOM 5653 O O . ALA B 1 223 ? -34.993 110.233 1.071 1.00 31.94 200 ALA B O 1
ATOM 5655 N N . GLU B 1 224 ? -34.930 108.353 2.318 1.00 31.31 201 GLU B N 1
ATOM 5656 C CA . GLU B 1 224 ? -35.469 109.005 3.504 1.00 33.45 201 GLU B CA 1
ATOM 5657 C C . GLU B 1 224 ? -34.733 108.504 4.738 1.00 33.34 201 GLU B C 1
ATOM 5658 O O . GLU B 1 224 ? -34.066 107.466 4.713 1.00 32.41 201 GLU B O 1
ATOM 5664 N N . GLY B 1 225 ? -34.861 109.266 5.824 1.00 33.76 202 GLY B N 1
ATOM 5665 C CA . GLY B 1 225 ? -34.200 108.956 7.073 1.00 33.79 202 GLY B CA 1
ATOM 5666 C C . GLY B 1 225 ? -32.820 109.555 7.233 1.00 34.54 202 GLY B C 1
ATOM 5667 O O . GLY B 1 225 ? -32.244 109.456 8.323 1.00 36.24 202 GLY B O 1
ATOM 5668 N N . GLY B 1 226 ? -32.282 110.190 6.201 1.00 34.25 203 GLY B N 1
ATOM 5669 C CA . GLY B 1 226 ? -30.911 110.651 6.223 1.00 34.34 203 GLY B CA 1
ATOM 5670 C C . GLY B 1 226 ? -29.933 109.519 5.960 1.00 34.28 203 GLY B C 1
ATOM 5671 O O . GLY B 1 226 ? -30.220 108.343 6.178 1.00 33.87 203 GLY B O 1
ATOM 5672 N N . THR B 1 227 ? -28.745 109.889 5.481 1.00 32.92 204 THR B N 1
ATOM 5673 C CA . THR B 1 227 ? -27.770 108.893 5.053 1.00 31.42 204 THR B CA 1
ATOM 5674 C C . THR B 1 227 ? -27.063 108.203 6.221 1.00 31.76 204 THR B C 1
ATOM 5675 O O . THR B 1 227 ? -26.095 107.470 5.992 1.00 32.27 204 THR B O 1
ATOM 5679 N N . GLY B 1 228 ? -27.525 108.412 7.451 1.00 31.54 205 GLY B N 1
ATOM 5680 C CA . GLY B 1 228 ? -27.002 107.710 8.608 1.00 33.06 205 GLY B CA 1
ATOM 5681 C C . GLY B 1 228 ? -27.654 106.357 8.795 1.00 32.32 205 GLY B C 1
ATOM 5682 O O . GLY B 1 228 ? -28.062 105.697 7.834 1.00 32.05 205 GLY B O 1
ATOM 5683 N N . TYR B 1 229 ? -27.780 105.942 10.053 1.00 32.58 206 TYR B N 1
ATOM 5684 C CA . TYR B 1 229 ? -28.250 104.595 10.354 1.00 33.63 206 TYR B CA 1
ATOM 5685 C C . TYR B 1 229 ? -29.771 104.455 10.305 1.00 35.89 206 TYR B C 1
ATOM 5686 O O . TYR B 1 229 ? -30.286 103.382 10.630 1.00 37.45 206 TYR B O 1
ATOM 5695 N N . SER B 1 230 ? -30.496 105.497 9.899 1.00 36.18 207 SER B N 1
ATOM 5696 C CA . SER B 1 230 ? -31.926 105.403 9.631 1.00 34.50 207 SER B CA 1
ATOM 5697 C C . SER B 1 230 ? -32.235 105.470 8.142 1.00 33.05 207 SER B C 1
ATOM 5698 O O . SER B 1 230 ? -33.405 105.612 7.766 1.00 32.74 207 SER B O 1
ATOM 5701 N N . HIS B 1 231 ? -31.213 105.378 7.294 1.00 31.54 208 HIS B N 1
ATOM 5702 C CA . HIS B 1 231 ? -31.397 105.455 5.851 1.00 30.45 208 HIS B CA 1
ATOM 5703 C C . HIS B 1 231 ? -32.408 104.418 5.377 1.00 30.32 208 HIS B C 1
ATOM 5704 O O . HIS B 1 231 ? -32.459 103.298 5.894 1.00 30.20 208 HIS B O 1
ATOM 5711 N N . SER B 1 232 ? -33.216 104.797 4.388 1.00 29.43 209 SER B N 1
ATOM 5712 C CA . SER B 1 232 ? -34.202 103.885 3.823 1.00 30.06 209 SER B CA 1
ATOM 5713 C C . SER B 1 232 ? -34.564 104.341 2.413 1.00 30.59 209 SER B C 1
ATOM 5714 O O . SER B 1 232 ? -34.153 105.410 1.955 1.00 30.28 209 SER B O 1
ATOM 5717 N N . ILE B 1 233 ? -35.336 103.498 1.729 1.00 29.48 210 ILE B N 1
ATOM 5718 C CA . ILE B 1 233 ? -35.897 103.790 0.414 1.00 27.86 210 ILE B CA 1
ATOM 5719 C C . ILE B 1 233 ? -37.407 103.644 0.513 1.00 26.81 210 ILE B C 1
ATOM 5720 O O . ILE B 1 233 ? -37.901 102.600 0.951 1.00 26.59 210 ILE B O 1
ATOM 5725 N N . THR B 1 234 ? -38.137 104.678 0.102 1.00 27.39 211 THR B N 1
ATOM 5726 C CA . THR B 1 234 ? -39.593 104.646 0.094 1.00 28.11 211 THR B CA 1
ATOM 5727 C C . THR B 1 234 ? -40.092 105.047 -1.286 1.00 28.90 211 THR B C 1
ATOM 5728 O O . THR B 1 234 ? -39.402 105.754 -2.026 1.00 29.41 211 THR B O 1
ATOM 5732 N N . THR B 1 235 ? -41.296 104.590 -1.633 1.00 29.13 212 THR B N 1
ATOM 5733 C CA . THR B 1 235 ? -41.828 104.811 -2.972 1.00 30.49 212 THR B CA 1
ATOM 5734 C C . THR B 1 235 ? -43.304 105.177 -2.917 1.00 31.65 212 THR B C 1
ATOM 5735 O O . THR B 1 235 ? -43.980 105.024 -1.896 1.00 32.44 212 THR B O 1
ATOM 5739 N N . ALA B 1 236 ? -43.791 105.661 -4.059 1.00 31.90 213 ALA B N 1
ATOM 5740 C CA . ALA B 1 236 ? -45.189 106.004 -4.262 1.00 33.02 213 ALA B CA 1
ATOM 5741 C C . ALA B 1 236 ? -45.484 105.862 -5.749 1.00 34.65 213 ALA B C 1
ATOM 5742 O O . ALA B 1 236 ? -44.572 105.711 -6.569 1.00 34.95 213 ALA B O 1
ATOM 5744 N N . ARG B 1 237 ? -46.767 105.903 -6.102 1.00 35.89 214 ARG B N 1
ATOM 5745 C CA . ARG B 1 237 ? -47.150 105.707 -7.492 1.00 37.20 214 ARG B CA 1
ATOM 5746 C C . ARG B 1 237 ? -48.348 106.574 -7.846 1.00 38.44 214 ARG B C 1
ATOM 5747 O O . ARG B 1 237 ? -49.158 106.938 -6.988 1.00 40.75 214 ARG B O 1
ATOM 5755 N N . SER B 1 238 ? -48.449 106.890 -9.134 1.00 37.83 215 SER B N 1
ATOM 5756 C CA . SER B 1 238 ? -49.559 107.661 -9.668 1.00 38.94 215 SER B CA 1
ATOM 5757 C C . SER B 1 238 ? -49.737 107.307 -11.136 1.00 39.51 215 SER B C 1
ATOM 5758 O O . SER B 1 238 ? -48.776 106.958 -11.827 1.00 39.04 215 SER B O 1
ATOM 5761 N N . THR B 1 239 ? -50.978 107.393 -11.607 1.00 40.73 216 THR B N 1
ATOM 5762 C CA . THR B 1 239 ? -51.224 107.256 -13.034 1.00 41.54 216 THR B CA 1
ATOM 5763 C C . THR B 1 239 ? -50.902 108.529 -13.802 1.00 41.98 216 THR B C 1
ATOM 5764 O O . THR B 1 239 ? -50.940 108.514 -15.037 1.00 42.37 216 THR B O 1
ATOM 5768 N N . HIS B 1 240 ? -50.584 109.620 -13.107 1.00 41.91 217 HIS B N 1
ATOM 5769 C CA . HIS B 1 240 ? -50.298 110.897 -13.743 1.00 43.40 217 HIS B CA 1
ATOM 5770 C C . HIS B 1 240 ? -48.955 111.424 -13.262 1.00 42.66 217 HIS B C 1
ATOM 5771 O O . HIS B 1 240 ? -48.570 111.228 -12.105 1.00 41.23 217 HIS B O 1
ATOM 5778 N N . LEU B 1 241 ? -48.249 112.103 -14.171 1.00 42.64 218 LEU B N 1
ATOM 5779 C CA . LEU B 1 241 ? -46.922 112.622 -13.854 1.00 41.79 218 LEU B CA 1
ATOM 5780 C C . LEU B 1 241 ? -46.959 113.548 -12.645 1.00 42.28 218 LEU B C 1
ATOM 5781 O O . LEU B 1 241 ? -46.093 113.467 -11.764 1.00 41.42 218 LEU B O 1
ATOM 5786 N N . TYR B 1 242 ? -47.960 114.421 -12.577 1.00 43.35 219 TYR B N 1
ATOM 5787 C CA . TYR B 1 242 ? -48.066 115.410 -11.514 1.00 45.27 219 TYR B CA 1
ATOM 5788 C C . TYR B 1 242 ? -48.926 114.944 -10.344 1.00 46.25 219 TYR B C 1
ATOM 5789 O O . TYR B 1 242 ? -49.240 115.752 -9.463 1.00 46.74 219 TYR B O 1
ATOM 5798 N N . GLY B 1 243 ? -49.310 113.673 -10.310 1.00 46.60 220 GLY B N 1
ATOM 5799 C CA . GLY B 1 243 ? -49.992 113.124 -9.152 1.00 46.34 220 GLY B CA 1
ATOM 5800 C C . GLY B 1 243 ? -51.502 113.064 -9.251 1.00 47.22 220 GLY B C 1
ATOM 5801 O O . GLY B 1 243 ? -52.060 113.204 -10.339 1.00 47.41 220 GLY B O 1
ATOM 5802 N N . PRO B 1 244 ? -52.178 112.844 -8.111 1.00 48.11 221 PRO B N 1
ATOM 5803 C CA . PRO B 1 244 ? -51.559 112.626 -6.797 1.00 47.04 221 PRO B CA 1
ATOM 5804 C C . PRO B 1 244 ? -50.942 111.239 -6.646 1.00 44.44 221 PRO B C 1
ATOM 5805 O O . PRO B 1 244 ? -51.350 110.298 -7.329 1.00 43.64 221 PRO B O 1
ATOM 5809 N N . TYR B 1 245 ? -49.963 111.125 -5.754 1.00 43.21 222 TYR B N 1
ATOM 5810 C CA . TYR B 1 245 ? -49.221 109.889 -5.549 1.00 41.03 222 TYR B CA 1
ATOM 5811 C C . TYR B 1 245 ? -49.693 109.204 -4.276 1.00 41.30 222 TYR B C 1
ATOM 5812 O O . TYR B 1 245 ? -49.844 109.851 -3.235 1.00 41.75 222 TYR B O 1
ATOM 5821 N N . GLU B 1 246 ? -49.933 107.893 -4.367 1.00 40.87 223 GLU B N 1
ATOM 5822 C CA . GLU B 1 246 ? -50.264 107.138 -3.169 1.00 41.62 223 GLU B CA 1
ATOM 5823 C C . GLU B 1 246 ? -49.036 106.395 -2.661 1.00 38.77 223 GLU B C 1
ATOM 5824 O O . GLU B 1 246 ? -48.254 105.870 -3.462 1.00 36.48 223 GLU B O 1
ATOM 5830 N N . PRO B 1 247 ? -48.833 106.334 -1.348 1.00 38.08 224 PRO B N 1
ATOM 5831 C CA . PRO B 1 247 ? -47.619 105.701 -0.824 1.00 35.78 224 PRO B CA 1
ATOM 5832 C C . PRO B 1 247 ? -47.670 104.187 -0.948 1.00 35.90 224 PRO B C 1
ATOM 5833 O O . PRO B 1 247 ? -48.736 103.567 -0.894 1.00 36.67 224 PRO B O 1
ATOM 5837 N N . CYS B 1 248 ? -46.492 103.596 -1.107 1.00 34.15 225 CYS B N 1
ATOM 5838 C CA . CYS B 1 248 ? -46.390 102.146 -1.229 1.00 35.31 225 CYS B CA 1
ATOM 5839 C C . CYS B 1 248 ? -46.718 101.480 0.103 1.00 37.28 225 CYS B C 1
ATOM 5840 O O . CYS B 1 248 ? -46.154 101.861 1.138 1.00 37.54 225 CYS B O 1
ATOM 5843 N N . PRO B 1 249 ? -47.603 100.477 0.122 1.00 37.54 226 PRO B N 1
ATOM 5844 C CA . PRO B 1 249 ? -47.940 99.817 1.394 1.00 37.76 226 PRO B CA 1
ATOM 5845 C C . PRO B 1 249 ? -46.790 99.030 1.995 1.00 36.04 226 PRO B C 1
ATOM 5846 O O . PRO B 1 249 ? -46.873 98.657 3.171 1.00 35.70 226 PRO B O 1
ATOM 5850 N N . TYR B 1 250 ? -45.727 98.768 1.238 1.00 34.97 227 TYR B N 1
ATOM 5851 C CA . TYR B 1 250 ? -44.581 98.022 1.734 1.00 33.84 227 TYR B CA 1
ATOM 5852 C C . TYR B 1 250 ? -43.448 98.926 2.200 1.00 33.90 227 TYR B C 1
ATOM 5853 O O . TYR B 1 250 ? -42.360 98.424 2.508 1.00 33.35 227 TYR B O 1
ATOM 5862 N N . ASN B 1 251 ? -43.664 100.241 2.239 1.00 33.76 228 ASN B N 1
ATOM 5863 C CA . ASN B 1 251 ? -42.643 101.161 2.734 1.00 32.30 228 ASN B CA 1
ATOM 5864 C C . ASN B 1 251 ? -42.236 100.780 4.155 1.00 33.10 228 ASN B C 1
ATOM 5865 O O . ASN B 1 251 ? -43.081 100.397 4.957 1.00 32.91 228 ASN B O 1
ATOM 5870 N N . PRO B 1 252 ? -40.932 100.849 4.460 1.00 33.62 229 PRO B N 1
ATOM 5871 C CA . PRO B 1 252 ? -39.846 101.134 3.515 1.00 32.78 229 PRO B CA 1
ATOM 5872 C C . PRO B 1 252 ? -39.470 99.896 2.701 1.00 32.25 229 PRO B C 1
ATOM 5873 O O . PRO B 1 252 ? -39.384 98.805 3.265 1.00 32.89 229 PRO B O 1
ATOM 5877 N N . ILE B 1 253 ? -39.255 100.055 1.393 1.00 29.93 230 ILE B N 1
ATOM 5878 C CA . ILE B 1 253 ? -38.968 98.887 0.564 1.00 30.40 230 ILE B CA 1
ATOM 5879 C C . ILE B 1 253 ? -37.518 98.446 0.657 1.00 29.45 230 ILE B C 1
ATOM 5880 O O . ILE B 1 253 ? -37.173 97.376 0.139 1.00 28.91 230 ILE B O 1
ATOM 5885 N N . LEU B 1 254 ? -36.661 99.242 1.296 1.00 28.27 231 LEU B N 1
ATOM 5886 C CA . LEU B 1 254 ? -35.320 98.812 1.667 1.00 28.33 231 LEU B CA 1
ATOM 5887 C C . LEU B 1 254 ? -34.874 99.622 2.873 1.00 29.50 231 LEU B C 1
ATOM 5888 O O . LEU B 1 254 ? -34.977 100.852 2.866 1.00 29.10 231 LEU B O 1
ATOM 5893 N N . THR B 1 255 ? -34.399 98.926 3.902 1.00 29.51 232 THR B N 1
ATOM 5894 C CA . THR B 1 255 ? -33.735 99.536 5.048 1.00 29.92 232 THR B CA 1
ATOM 5895 C C . THR B 1 255 ? -33.091 98.417 5.853 1.00 30.62 232 THR B C 1
ATOM 5896 O O . THR B 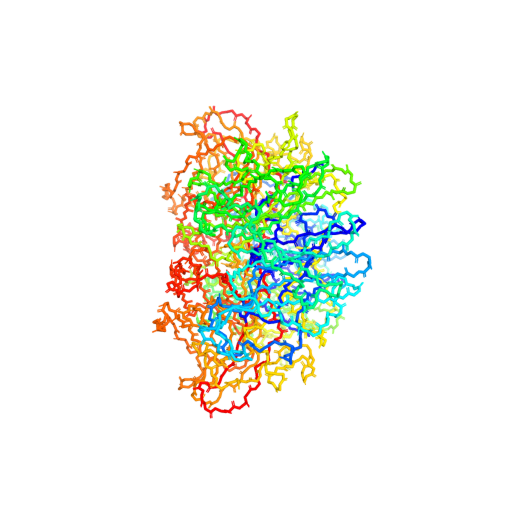1 255 ? -33.419 97.238 5.681 1.00 30.61 232 THR B O 1
ATOM 5900 N N . GLN B 1 256 ? -32.167 98.796 6.728 1.00 30.72 233 GLN B N 1
ATOM 5901 C CA . GLN B 1 256 ? -31.507 97.846 7.618 1.00 30.55 233 GLN B CA 1
ATOM 5902 C C . GLN B 1 256 ? -32.132 97.965 9.003 1.00 32.59 233 GLN B C 1
ATOM 5903 O O . GLN B 1 256 ? -31.881 98.937 9.722 1.00 33.56 233 GLN B O 1
ATOM 5909 N N . THR B 1 257 ? -32.949 96.979 9.373 1.00 33.15 234 THR B N 1
ATOM 5910 C CA . THR B 1 257 ? -33.563 96.948 10.695 1.00 35.33 234 THR B CA 1
ATOM 5911 C C . THR B 1 257 ? -32.719 96.207 11.722 1.00 36.74 234 THR B C 1
ATOM 5912 O O . THR B 1 257 ? -33.031 96.267 12.915 1.00 39.22 234 THR B O 1
ATOM 5916 N N . ASP B 1 258 ? -31.672 95.508 11.291 1.00 35.11 235 ASP B N 1
ATOM 5917 C CA . ASP B 1 258 ? -30.851 94.715 12.192 1.00 35.54 235 ASP B CA 1
ATOM 5918 C C . ASP B 1 258 ? -29.604 95.506 12.556 1.00 35.21 235 ASP B C 1
ATOM 5919 O O . ASP B 1 258 ? -28.699 95.633 11.717 1.00 33.79 235 ASP B O 1
ATOM 5924 N N . PRO B 1 259 ? -29.492 96.028 13.780 1.00 35.85 236 PRO B N 1
ATOM 5925 C CA . PRO B 1 259 ? -28.321 96.853 14.117 1.00 35.29 236 PRO B CA 1
ATOM 5926 C C . PRO B 1 259 ? -27.029 96.064 14.232 1.00 35.52 236 PRO B C 1
ATOM 5927 O O . PRO B 1 259 ? -25.952 96.668 14.167 1.00 36.26 236 PRO B O 1
ATOM 5931 N N . ASP B 1 260 ? -27.089 94.748 14.405 1.00 36.02 237 ASP B N 1
ATOM 5932 C CA . ASP B 1 260 ? -25.880 93.941 14.500 1.00 36.02 237 ASP B CA 1
ATOM 5933 C C . ASP B 1 260 ? -25.359 93.490 13.141 1.00 31.82 237 ASP B C 1
ATOM 5934 O O . ASP B 1 260 ? -24.287 92.877 13.081 1.00 30.55 237 ASP B O 1
ATOM 5939 N N . ALA B 1 261 ? -26.079 93.782 12.058 1.00 29.29 238 ALA B N 1
ATOM 5940 C CA . ALA B 1 261 ? -25.648 93.355 10.737 1.00 29.68 238 ALA B CA 1
ATOM 5941 C C . ALA B 1 261 ? -24.393 94.119 10.303 1.00 30.25 238 ALA B C 1
ATOM 5942 O O . ALA B 1 261 ? -24.204 95.281 10.669 1.00 29.28 238 ALA B O 1
ATOM 5944 N N . PRO B 1 262 ? -23.521 93.489 9.515 1.00 27.46 239 PRO B N 1
ATOM 5945 C CA . PRO B 1 262 ? -22.297 94.169 9.074 1.00 27.55 239 PRO B CA 1
ATOM 5946 C C . PRO B 1 262 ? -22.507 95.195 7.966 1.00 26.66 239 PRO B C 1
ATOM 5947 O O . PRO B 1 262 ? -21.539 95.852 7.570 1.00 24.97 239 PRO B O 1
ATOM 5951 N N . ILE B 1 263 ? -23.726 95.362 7.454 1.00 26.48 240 ILE B N 1
ATOM 5952 C CA . ILE B 1 263 ? -24.035 96.389 6.466 1.00 26.83 240 ILE B CA 1
ATOM 5953 C C . ILE B 1 263 ? -25.152 97.262 7.021 1.00 27.25 240 ILE B C 1
ATOM 5954 O O . ILE B 1 263 ? -26.163 96.747 7.511 1.00 27.84 240 ILE B O 1
ATOM 5959 N N . GLN B 1 264 ? -24.961 98.582 6.948 1.00 27.18 241 GLN B N 1
ATOM 5960 C CA . GLN B 1 264 ? -25.864 99.563 7.540 1.00 27.02 241 GLN B CA 1
ATOM 5961 C C . GLN B 1 264 ? -26.062 100.719 6.565 1.00 26.70 241 GLN B C 1
ATOM 5962 O O . GLN B 1 264 ? -25.481 100.748 5.477 1.00 26.11 241 GLN B O 1
ATOM 5968 N N . ARG B 1 265 ? -26.898 101.682 6.972 1.00 27.13 242 ARG B N 1
ATOM 5969 C CA . ARG B 1 265 ? -27.057 102.960 6.269 1.00 28.88 242 ARG B CA 1
ATOM 5970 C C . ARG B 1 265 ? -27.554 102.764 4.835 1.00 29.06 242 ARG B C 1
ATOM 5971 O O . ARG B 1 265 ? -27.139 103.472 3.917 1.00 28.79 242 ARG B O 1
ATOM 5979 N N . ALA B 1 266 ? -28.471 101.816 4.643 1.00 29.13 243 ALA B N 1
ATOM 5980 C CA . ALA B 1 266 ? -28.886 101.383 3.311 1.00 28.55 243 ALA B CA 1
ATOM 5981 C C . ALA B 1 266 ? -29.984 102.296 2.774 1.00 29.83 243 ALA B C 1
ATOM 5982 O O . ALA B 1 266 ? -31.067 102.390 3.364 1.00 31.57 243 ALA B O 1
ATOM 5984 N N . GLY B 1 267 ? -29.710 102.947 1.650 1.00 28.54 244 GLY B N 1
ATOM 5985 C CA . GLY B 1 267 ? -30.676 103.843 1.049 1.00 28.17 244 GLY B CA 1
ATOM 5986 C C . GLY B 1 267 ? -30.092 104.502 -0.181 1.00 28.10 244 GLY B C 1
ATOM 5987 O O . GLY B 1 267 ? -28.991 104.162 -0.626 1.00 28.75 244 GLY B O 1
ATOM 5988 N N . HIS B 1 268 ? -30.852 105.457 -0.722 1.00 28.14 245 HIS B N 1
ATOM 5989 C CA . HIS B 1 268 ? -30.485 106.200 -1.933 1.00 29.14 245 HIS B CA 1
ATOM 5990 C C . HIS B 1 268 ? -30.247 105.244 -3.104 1.00 29.15 245 HIS B C 1
ATOM 5991 O O . HIS B 1 268 ? -29.139 105.086 -3.619 1.00 29.01 245 HIS B O 1
ATOM 5998 N N . GLY B 1 269 ? -31.346 104.616 -3.522 1.00 29.16 246 GLY B N 1
ATOM 5999 C CA . GLY B 1 269 ? -31.314 103.579 -4.524 1.00 28.13 246 GLY B CA 1
ATOM 6000 C C . GLY B 1 269 ? -31.558 104.078 -5.944 1.00 28.65 246 GLY B C 1
ATOM 6001 O O . GLY B 1 269 ? -32.044 105.181 -6.184 1.00 29.80 246 GLY B O 1
ATOM 6002 N N . SER B 1 270 ? -31.199 103.218 -6.895 1.00 26.87 247 SER B N 1
ATOM 6003 C CA . SER B 1 270 ? -31.379 103.477 -8.316 1.00 26.96 247 SER B CA 1
ATOM 6004 C C . SER B 1 270 ? -31.707 102.144 -8.972 1.00 28.41 247 SER B C 1
ATOM 6005 O O . SER B 1 270 ? -31.015 101.153 -8.725 1.00 28.51 247 SER B O 1
ATOM 6008 N N . LEU B 1 271 ? -32.763 102.106 -9.781 1.00 29.23 248 LEU B N 1
ATOM 6009 C CA . LEU B 1 271 ? -33.248 100.855 -10.348 1.00 28.18 248 LEU B CA 1
ATOM 6010 C C . LEU B 1 271 ? -32.800 100.694 -11.797 1.00 27.39 248 LEU B C 1
ATOM 6011 O O . LEU B 1 271 ? -32.598 101.675 -12.516 1.00 27.93 248 LEU B O 1
ATOM 6016 N N . VAL B 1 272 ? -32.655 99.437 -12.222 1.00 26.30 249 VAL B N 1
ATOM 6017 C CA . VAL B 1 272 ? -32.298 99.117 -13.601 1.00 27.50 249 VAL B CA 1
ATOM 6018 C C . VAL B 1 272 ? -32.945 97.791 -13.980 1.00 28.70 249 VAL B C 1
ATOM 6019 O O . VAL B 1 272 ? -33.125 96.904 -13.140 1.00 29.90 249 VAL B O 1
ATOM 6023 N N . GLU B 1 273 ? -33.324 97.672 -15.253 1.00 28.93 250 GLU B N 1
ATOM 6024 C CA . GLU B 1 273 ? -33.803 96.421 -15.828 1.00 31.10 250 GLU B CA 1
ATOM 6025 C C . GLU B 1 273 ? -32.726 95.849 -16.741 1.00 30.63 250 GLU B C 1
ATOM 6026 O O . GLU B 1 273 ? -32.145 96.578 -17.550 1.00 29.65 250 GLU B O 1
ATOM 6032 N N . THR B 1 274 ? -32.462 94.548 -16.612 1.00 29.93 251 THR B N 1
ATOM 6033 C CA . THR B 1 274 ? -31.448 93.904 -17.434 1.00 29.90 251 THR B CA 1
ATOM 6034 C C . THR B 1 274 ? -32.016 93.532 -18.801 1.00 31.08 251 THR B C 1
ATOM 6035 O O . THR B 1 274 ? -33.227 93.547 -19.029 1.00 30.60 251 THR B O 1
ATOM 6039 N N . GLN B 1 275 ? -31.118 93.170 -19.720 1.00 32.57 252 GLN B N 1
ATOM 6040 C CA . GLN B 1 275 ? -31.566 92.688 -21.021 1.00 33.67 252 GLN B CA 1
ATOM 6041 C C . GLN B 1 275 ? -32.294 91.352 -20.929 1.00 33.62 252 GLN B C 1
ATOM 6042 O O . GLN B 1 275 ? -32.952 90.957 -21.896 1.00 34.50 252 GLN B O 1
ATOM 6048 N N . ASN B 1 276 ? -32.206 90.656 -19.797 1.00 33.65 253 ASN B N 1
ATOM 6049 C CA . ASN B 1 276 ? -32.937 89.416 -19.584 1.00 35.64 253 ASN B CA 1
ATOM 6050 C C . ASN B 1 276 ? -34.178 89.606 -18.718 1.00 37.30 253 ASN B C 1
ATOM 6051 O O . ASN B 1 276 ? -34.744 88.617 -18.240 1.00 39.35 253 ASN B O 1
ATOM 6056 N N . GLY B 1 277 ? -34.605 90.848 -18.493 1.00 36.52 254 GLY B N 1
ATOM 6057 C CA . GLY B 1 277 ? -35.859 91.108 -17.818 1.00 37.02 254 GLY B CA 1
ATOM 6058 C C . GLY B 1 277 ? -35.817 91.123 -16.302 1.00 37.12 254 GLY B C 1
ATOM 6059 O O . GLY B 1 277 ? -36.870 91.307 -15.678 1.00 38.77 254 GLY B O 1
ATOM 6060 N N . GLU B 1 278 ? -34.655 90.925 -15.685 1.00 34.67 255 GLU B N 1
ATOM 6061 C CA . GLU B 1 278 ? -34.548 91.044 -14.238 1.00 32.47 255 GLU B CA 1
ATOM 6062 C C . GLU B 1 278 ? -34.442 92.509 -13.835 1.00 31.50 255 GLU B C 1
ATOM 6063 O O . GLU B 1 278 ? -33.881 93.337 -14.558 1.00 32.34 255 GLU B O 1
ATOM 6069 N N . TRP B 1 279 ? -34.975 92.824 -12.661 1.00 29.43 256 TRP B N 1
ATOM 6070 C CA . TRP B 1 279 ? -34.869 94.161 -12.098 1.00 28.74 256 TRP B CA 1
ATOM 6071 C C . TRP B 1 279 ? -33.926 94.135 -10.905 1.00 28.19 256 TRP B C 1
ATOM 6072 O O . TRP B 1 279 ? -33.973 93.217 -10.080 1.00 27.39 256 TRP B O 1
ATOM 6083 N N . TRP B 1 280 ? -33.061 95.141 -10.828 1.00 27.48 257 TRP B N 1
ATOM 6084 C CA . TRP B 1 280 ? -32.070 95.220 -9.769 1.00 26.32 257 TRP B CA 1
ATOM 6085 C C . TRP B 1 280 ? -31.988 96.654 -9.276 1.00 26.87 257 TRP B C 1
ATOM 6086 O O . TRP B 1 280 ? -32.338 97.602 -9.982 1.00 27.14 257 TRP B O 1
ATOM 6097 N N . ALA B 1 281 ? -31.534 96.801 -8.038 1.00 26.83 258 ALA B N 1
ATOM 6098 C CA . ALA B 1 281 ? -31.350 98.108 -7.430 1.00 26.11 258 ALA B CA 1
ATOM 6099 C C . ALA B 1 281 ? -29.931 98.210 -6.903 1.00 25.58 258 ALA B C 1
ATOM 6100 O O . ALA B 1 281 ? -29.465 97.310 -6.196 1.00 25.80 258 ALA B O 1
ATOM 6102 N N . VAL B 1 282 ? -29.246 99.294 -7.252 1.00 24.78 259 VAL B N 1
ATOM 6103 C CA . VAL B 1 282 ? -28.029 99.685 -6.552 1.00 24.36 259 VAL B CA 1
ATOM 6104 C C . VAL B 1 282 ? -28.411 100.735 -5.522 1.00 25.83 259 VAL B C 1
ATOM 6105 O O . VAL B 1 282 ? -29.360 101.503 -5.709 1.00 26.45 259 VAL B O 1
ATOM 6109 N N . TYR B 1 283 ? -27.689 100.747 -4.405 1.00 25.91 260 TYR B N 1
ATOM 6110 C CA . TYR B 1 283 ? -27.966 101.680 -3.323 1.00 24.84 260 TYR B CA 1
ATOM 6111 C C . TYR B 1 283 ? -26.686 101.865 -2.526 1.00 25.59 260 TYR B C 1
ATOM 6112 O O . TYR B 1 283 ? -25.781 101.029 -2.578 1.00 26.69 260 TYR B O 1
ATOM 6121 N N . LEU B 1 284 ? -26.610 102.972 -1.791 1.00 26.18 261 LEU B N 1
ATOM 6122 C CA . LEU B 1 284 ? -25.437 103.141 -0.950 1.00 24.73 261 LEU B CA 1
ATOM 6123 C C . LEU B 1 284 ? -25.628 102.403 0.369 1.00 25.01 261 LEU B C 1
ATOM 6124 O O . LEU B 1 284 ? -26.750 102.103 0.791 1.00 25.14 261 LEU B O 1
ATOM 6129 N N . CYS B 1 285 ? -24.510 102.121 1.026 1.00 24.94 262 CYS B N 1
ATOM 6130 C CA . CYS B 1 285 ? -24.530 101.513 2.348 1.00 25.73 262 CYS B CA 1
ATOM 6131 C C . CYS B 1 285 ? -23.197 101.796 3.029 1.00 25.21 262 CYS B C 1
ATOM 6132 O O . CYS B 1 285 ? -22.279 102.370 2.435 1.00 24.64 262 CYS B O 1
ATOM 6135 N N . GLY B 1 286 ? -23.102 101.383 4.284 1.00 25.04 263 GLY B N 1
ATOM 6136 C CA . GLY B 1 286 ? -21.870 101.502 5.033 1.00 25.69 263 GLY B CA 1
ATOM 6137 C C . GLY B 1 286 ? -21.543 100.196 5.723 1.00 27.21 263 GLY B C 1
ATOM 6138 O O . GLY B 1 286 ? -22.424 99.400 6.049 1.00 27.88 263 GLY B O 1
ATOM 6139 N N . ARG B 1 287 ? -20.247 99.980 5.932 1.00 27.41 264 ARG B N 1
ATOM 6140 C CA . ARG B 1 287 ? -19.767 98.816 6.664 1.00 27.24 264 ARG B CA 1
ATOM 6141 C C . ARG B 1 287 ? -19.148 99.288 7.971 1.00 28.07 264 ARG B C 1
ATOM 6142 O O . ARG B 1 287 ? -17.999 99.760 7.979 1.00 28.12 264 ARG B O 1
ATOM 6150 N N . PRO B 1 288 ? -19.861 99.200 9.090 1.00 29.18 265 PRO B N 1
ATOM 6151 C CA . PRO B 1 288 ? -19.291 99.646 10.368 1.00 29.29 265 PRO B CA 1
ATOM 6152 C C . PRO B 1 288 ? -18.074 98.814 10.746 1.00 29.88 265 PRO B C 1
ATOM 6153 O O . PRO B 1 288 ? -18.105 97.583 10.714 1.00 31.19 265 PRO B O 1
ATOM 6157 N N . ASN B 1 289 ? -16.995 99.502 11.099 1.00 29.38 266 ASN B N 1
ATOM 6158 C CA . ASN B 1 289 ? -15.691 98.893 11.346 1.00 28.27 266 ASN B CA 1
ATOM 6159 C C . ASN B 1 289 ? -15.391 98.980 12.841 1.00 27.73 266 ASN B C 1
ATOM 6160 O O . ASN B 1 289 ? -14.891 100.001 13.323 1.00 26.30 266 ASN B O 1
ATOM 6165 N N . GLN B 1 290 ? -15.699 97.903 13.571 1.00 29.33 267 GLN B N 1
ATOM 6166 C CA . GLN B 1 290 ? -15.482 97.822 15.020 1.00 30.32 267 GLN B CA 1
ATOM 6167 C C . GLN B 1 290 ? -16.192 98.966 15.746 1.00 31.09 267 GLN B C 1
ATOM 6168 O O . GLN B 1 290 ? -15.590 99.754 16.476 1.00 31.91 267 GLN B O 1
ATOM 6174 N N . GLY B 1 291 ? -17.497 99.023 15.552 1.00 31.94 268 GLY B N 1
ATOM 6175 C CA . GLY B 1 291 ? -18.302 100.138 16.005 1.00 32.85 268 GLY B CA 1
ATOM 6176 C C . GLY B 1 291 ? -18.870 100.896 14.819 1.00 32.49 268 GLY B C 1
ATOM 6177 O O . GLY B 1 291 ? -18.657 100.545 13.658 1.00 31.52 268 GLY B O 1
ATOM 6178 N N . SER B 1 292 ? -19.600 101.964 15.137 1.00 32.26 269 SER B N 1
ATOM 6179 C CA . SER B 1 292 ? -20.285 102.750 14.112 1.00 31.92 269 SER B CA 1
ATOM 6180 C C . SER B 1 292 ? -19.287 103.697 13.444 1.00 30.97 269 SER B C 1
ATOM 6181 O O . SER B 1 292 ? -19.300 104.917 13.626 1.00 30.92 269 SER B O 1
ATOM 6184 N N . TYR B 1 293 ? -18.407 103.098 12.643 1.00 29.42 270 TYR B N 1
ATOM 6185 C CA . TYR B 1 293 ? -17.352 103.818 11.939 1.00 29.04 270 TYR B CA 1
ATOM 6186 C C . TYR B 1 293 ? -17.318 103.318 10.503 1.00 28.20 270 TYR B C 1
ATOM 6187 O O . TYR B 1 293 ? -16.877 102.193 10.243 1.00 27.84 270 TYR B O 1
ATOM 6196 N N . THR B 1 294 ? -17.794 104.146 9.574 1.00 27.23 271 THR B N 1
ATOM 6197 C CA . THR B 1 294 ? -17.767 103.809 8.152 1.00 27.19 271 THR B CA 1
ATOM 6198 C C . THR B 1 294 ? -16.402 104.222 7.603 1.00 27.64 271 THR B C 1
ATOM 6199 O O . THR B 1 294 ? -16.221 105.281 6.996 1.00 27.25 271 THR B O 1
ATOM 6203 N N . THR B 1 295 ? -15.422 103.346 7.841 1.00 26.56 272 THR B N 1
ATOM 6204 C CA . THR B 1 295 ? -14.024 103.652 7.545 1.00 25.72 272 THR B CA 1
ATOM 6205 C C . THR B 1 295 ? -13.806 103.991 6.076 1.00 24.87 272 THR B C 1
ATOM 6206 O O . THR B 1 295 ? -13.250 105.045 5.746 1.00 24.48 272 THR B O 1
ATOM 6210 N N . VAL B 1 296 ? -14.199 103.091 5.175 1.00 24.98 273 VAL B N 1
ATOM 6211 C CA . VAL B 1 296 ? -13.893 103.273 3.760 1.00 24.70 273 VAL B CA 1
ATOM 6212 C C . VAL B 1 296 ? -14.937 104.171 3.108 1.00 25.01 273 VAL B C 1
ATOM 6213 O O . VAL B 1 296 ? -14.899 104.403 1.894 1.00 26.96 273 VAL B O 1
ATOM 6217 N N . GLY B 1 297 ? -15.852 104.711 3.903 1.00 24.66 274 GLY B N 1
ATOM 6218 C CA . GLY B 1 297 ? -16.900 105.543 3.357 1.00 24.98 274 GLY B CA 1
ATOM 6219 C C . GLY B 1 297 ? -18.069 104.724 2.859 1.00 25.45 274 GLY B C 1
ATOM 6220 O O . GLY B 1 297 ? -18.046 103.493 2.828 1.00 26.87 274 GLY B O 1
ATOM 6221 N N . ARG B 1 298 ? -19.127 105.433 2.479 1.00 24.89 275 ARG B N 1
ATOM 6222 C CA . ARG B 1 298 ? -20.302 104.778 1.924 1.00 24.52 275 ARG B CA 1
ATOM 6223 C C . ARG B 1 298 ? -19.956 104.095 0.604 1.00 26.25 275 ARG B C 1
ATOM 6224 O O . ARG B 1 298 ? -19.250 104.653 -0.242 1.00 28.87 275 ARG B O 1
ATOM 6232 N N . GLU B 1 299 ? -20.449 102.872 0.444 1.00 26.07 276 GLU B N 1
ATOM 6233 C CA . GLU B 1 299 ? -20.161 102.014 -0.694 1.00 25.12 276 GLU B CA 1
ATOM 6234 C C . GLU B 1 299 ? -21.458 101.701 -1.427 1.00 24.53 276 GLU B C 1
ATOM 6235 O O . GLU B 1 299 ? -22.548 102.028 -0.960 1.00 25.03 276 GLU B O 1
ATOM 6241 N N . THR B 1 300 ? -21.345 101.050 -2.581 1.00 24.44 277 THR B N 1
ATOM 6242 C CA . THR B 1 300 ? -22.504 100.754 -3.416 1.00 25.24 277 THR B CA 1
ATOM 6243 C C . THR B 1 300 ? -22.822 99.264 -3.362 1.00 25.64 277 THR B C 1
ATOM 6244 O O . THR B 1 300 ? -21.984 98.427 -3.720 1.00 24.93 277 THR B O 1
ATOM 6248 N N . ALA B 1 301 ? -24.038 98.943 -2.928 1.00 24.61 278 ALA B N 1
ATOM 6249 C CA . ALA B 1 301 ? -24.519 97.576 -2.814 1.00 25.05 278 ALA B CA 1
ATOM 6250 C C . ALA B 1 301 ? -25.562 97.294 -3.891 1.00 24.99 278 ALA B C 1
ATOM 6251 O O . ALA B 1 301 ? -26.046 98.194 -4.580 1.00 24.27 278 ALA B O 1
ATOM 6253 N N . LEU B 1 302 ? -25.908 96.014 -4.014 1.00 25.22 279 LEU B N 1
ATOM 6254 C CA . LEU B 1 302 ? -26.795 95.514 -5.054 1.00 24.07 279 LEU B CA 1
ATOM 6255 C C . LEU B 1 302 ? -27.780 94.530 -4.440 1.00 23.90 279 LEU B C 1
ATOM 6256 O O . LEU B 1 302 ? -27.402 93.720 -3.589 1.00 22.49 279 LEU B O 1
ATOM 6261 N N . ASP B 1 303 ? -29.038 94.595 -4.872 1.00 24.65 280 ASP B N 1
ATOM 6262 C CA . ASP B 1 303 ? -30.024 93.605 -4.458 1.00 26.19 280 ASP B CA 1
ATOM 6263 C C . ASP B 1 303 ? -31.150 93.573 -5.481 1.00 27.15 280 ASP B C 1
ATOM 6264 O O . ASP B 1 303 ? -31.415 94.587 -6.137 1.00 26.29 280 ASP B O 1
ATOM 6269 N N . PRO B 1 304 ? -31.816 92.433 -5.651 1.00 28.72 281 PRO B N 1
ATOM 6270 C CA . PRO B 1 304 ? -32.842 92.334 -6.691 1.00 29.09 281 PRO B CA 1
ATOM 6271 C C . PRO B 1 304 ? -34.103 93.088 -6.309 1.00 29.48 281 PRO B C 1
ATOM 6272 O O . PRO B 1 304 ? -34.416 93.281 -5.131 1.00 28.24 281 PRO B O 1
ATOM 6276 N N . VAL B 1 305 ? -34.821 93.525 -7.337 1.00 28.42 282 VAL B N 1
ATOM 6277 C CA . VAL B 1 305 ? -36.123 94.157 -7.187 1.00 27.92 282 VAL B CA 1
ATOM 6278 C C . VAL B 1 305 ? -37.182 93.144 -7.587 1.00 28.37 282 VAL B C 1
ATOM 6279 O O . VAL B 1 305 ? -37.092 92.528 -8.656 1.00 28.39 282 VAL B O 1
ATOM 6283 N N . GLU B 1 306 ? -38.171 92.950 -6.728 1.00 28.47 283 GLU B N 1
ATOM 6284 C CA . GLU B 1 306 ? -39.274 92.048 -7.015 1.00 30.53 283 GLU B CA 1
ATOM 6285 C C . GLU B 1 306 ? -40.539 92.866 -7.211 1.00 31.49 283 GLU B C 1
ATOM 6286 O O . GLU B 1 306 ? -40.909 93.659 -6.339 1.00 33.43 283 GLU B O 1
ATOM 6292 N N . TRP B 1 307 ? -41.187 92.683 -8.356 1.00 30.42 284 TRP B N 1
ATOM 6293 C CA . TRP B 1 307 ? -42.461 93.330 -8.627 1.00 31.25 284 TRP B CA 1
ATOM 6294 C C . TRP B 1 307 ? -43.592 92.493 -8.049 1.00 31.68 284 TRP B C 1
ATOM 6295 O O . TRP B 1 307 ? -43.554 91.260 -8.095 1.00 32.59 284 TRP B O 1
ATOM 6306 N N . THR B 1 308 ? -44.589 93.168 -7.491 1.00 30.02 285 THR B N 1
ATOM 6307 C CA . THR B 1 308 ? -45.668 92.498 -6.785 1.00 30.26 285 THR B CA 1
ATOM 6308 C C . THR B 1 308 ? -46.921 92.440 -7.648 1.00 30.40 285 THR B C 1
ATOM 6309 O O . THR B 1 308 ? -47.129 93.271 -8.537 1.00 30.14 285 THR B O 1
ATOM 6313 N N . ASP B 1 309 ? -47.766 91.452 -7.365 1.00 31.29 286 ASP B N 1
ATOM 6314 C CA . ASP B 1 309 ? -48.993 91.309 -8.131 1.00 32.37 286 ASP B CA 1
ATOM 6315 C C . ASP B 1 309 ? -50.019 92.393 -7.823 1.00 33.92 286 ASP B C 1
ATOM 6316 O O . ASP B 1 309 ? -51.076 92.406 -8.462 1.00 35.48 286 ASP B O 1
ATOM 6321 N N . ASP B 1 310 ? -49.747 93.302 -6.881 1.00 34.24 287 ASP B N 1
ATOM 6322 C CA . ASP B 1 310 ? -50.639 94.428 -6.624 1.00 36.27 287 ASP B CA 1
ATOM 6323 C C . ASP B 1 310 ? -50.042 95.757 -7.088 1.00 35.59 287 ASP B C 1
ATOM 6324 O O . ASP B 1 310 ? -50.471 96.821 -6.630 1.00 36.77 287 ASP B O 1
ATOM 6329 N N . GLY B 1 311 ? -49.067 95.714 -7.996 1.00 33.61 288 GLY B N 1
ATOM 6330 C CA . GLY B 1 311 ? -48.616 96.910 -8.680 1.00 34.61 288 GLY B CA 1
ATOM 6331 C C . GLY B 1 311 ? -47.481 97.673 -8.034 1.00 34.75 288 GLY B C 1
ATOM 6332 O O . GLY B 1 311 ? -47.359 98.884 -8.257 1.00 34.36 288 GLY B O 1
ATOM 6333 N N . TRP B 1 312 ? -46.638 97.013 -7.246 1.00 32.68 289 TRP B N 1
ATOM 6334 C CA . TRP B 1 312 ? -45.539 97.685 -6.573 1.00 32.13 289 TRP B CA 1
ATOM 6335 C C . TRP B 1 312 ? -44.249 96.908 -6.809 1.00 31.96 289 TRP B C 1
ATOM 6336 O O . TRP B 1 312 ? -44.223 95.901 -7.522 1.00 31.18 289 TRP B O 1
ATOM 6347 N N . PHE B 1 313 ? -43.164 97.391 -6.206 1.00 32.37 290 PHE B N 1
ATOM 6348 C CA . PHE B 1 313 ? -41.905 96.662 -6.200 1.00 31.69 290 PHE B CA 1
ATOM 6349 C C . PHE B 1 313 ? -41.231 96.839 -4.849 1.00 30.63 290 PHE B C 1
ATOM 6350 O O . PHE B 1 313 ? -41.384 97.870 -4.190 1.00 31.60 290 PHE B O 1
ATOM 6358 N N . VAL B 1 314 ? -40.499 95.806 -4.435 1.00 29.07 291 VAL B N 1
ATOM 6359 C CA . VAL B 1 314 ? -39.730 95.820 -3.202 1.00 28.95 291 VAL B CA 1
ATOM 6360 C C . VAL B 1 314 ? -38.313 95.359 -3.520 1.00 29.05 291 VAL B C 1
ATOM 6361 O O . VAL B 1 314 ? -38.017 94.885 -4.618 1.00 28.78 291 VAL B O 1
ATOM 6365 N N . ILE B 1 315 ? -37.432 95.506 -2.537 1.00 27.75 292 ILE B N 1
ATOM 6366 C CA . ILE B 1 315 ? -36.028 95.151 -2.688 1.00 26.80 292 ILE B CA 1
ATOM 6367 C C . ILE B 1 315 ? -35.715 94.015 -1.728 1.00 26.72 292 ILE B C 1
ATOM 6368 O O . ILE B 1 315 ? -36.040 94.097 -0.536 1.00 26.52 292 ILE B O 1
ATOM 6373 N N . ASN B 1 316 ? -35.101 92.952 -2.263 1.00 26.92 293 ASN B N 1
ATOM 6374 C CA . ASN B 1 316 ? -34.724 91.752 -1.511 1.00 27.05 293 ASN B CA 1
ATOM 6375 C C . ASN B 1 316 ? -35.855 91.255 -0.612 1.00 26.86 293 ASN B C 1
ATOM 6376 O O . ASN B 1 316 ? -35.633 90.849 0.532 1.00 27.08 293 ASN B O 1
ATOM 6381 N N . ASN B 1 317 ? -37.083 91.294 -1.136 1.00 27.33 294 ASN B N 1
ATOM 6382 C CA . ASN B 1 317 ? -38.259 90.746 -0.454 1.00 28.18 294 ASN B CA 1
ATOM 6383 C C . ASN B 1 317 ? -38.443 91.335 0.944 1.00 28.84 294 ASN B C 1
ATOM 6384 O O . ASN B 1 317 ? -38.928 90.656 1.854 1.00 28.87 294 ASN B O 1
ATOM 6389 N N . LEU B 1 318 ? -38.054 92.598 1.119 1.00 28.77 295 LEU B N 1
ATOM 6390 C CA . LEU B 1 318 ? -38.180 93.327 2.378 1.00 29.62 295 LEU B CA 1
ATOM 6391 C C . LEU B 1 318 ? -37.307 92.746 3.486 1.00 31.54 295 LEU B C 1
ATOM 6392 O O . LEU B 1 318 ? -37.529 93.033 4.665 1.00 31.59 295 LEU B O 1
ATOM 6397 N N . LYS B 1 319 ? -36.302 91.941 3.137 1.00 31.65 296 LYS B N 1
ATOM 6398 C CA . LYS B 1 319 ? -35.393 91.386 4.132 1.00 31.58 296 LYS B CA 1
ATOM 6399 C C . LYS B 1 319 ? -34.274 92.342 4.522 1.00 30.67 296 LYS B C 1
ATOM 6400 O O . LYS B 1 319 ? -33.490 92.015 5.418 1.00 30.64 296 LYS B O 1
ATOM 6406 N N . GLY B 1 320 ? -34.178 93.502 3.880 1.00 30.28 297 GLY B N 1
ATOM 6407 C CA . GLY B 1 320 ? -33.055 94.384 4.078 1.00 29.53 297 GLY B CA 1
ATOM 6408 C C . GLY B 1 320 ? -31.902 94.000 3.172 1.00 28.19 297 GLY B C 1
ATOM 6409 O O . GLY B 1 320 ? -32.030 93.126 2.308 1.00 27.46 297 GLY B O 1
ATOM 6410 N N . PRO B 1 321 ? -30.749 94.645 3.355 1.00 27.63 298 PRO B N 1
ATOM 6411 C CA . PRO B 1 321 ? -29.594 94.349 2.495 1.00 27.96 298 PRO B CA 1
ATOM 6412 C C . PRO B 1 321 ? -29.131 92.910 2.665 1.00 28.19 298 PRO B C 1
ATOM 6413 O O . PRO B 1 321 ? -29.104 92.374 3.775 1.00 29.91 298 PRO B O 1
ATOM 6417 N N . SER B 1 322 ? -28.761 92.286 1.554 1.00 26.56 299 SER B N 1
ATOM 6418 C CA . SER B 1 322 ? -28.228 90.935 1.603 1.00 27.16 299 SER B CA 1
ATOM 6419 C C . SER B 1 322 ? -26.730 90.961 1.894 1.00 26.62 299 SER B C 1
ATOM 6420 O O . SER B 1 322 ? -26.016 91.893 1.514 1.00 25.59 299 SER B O 1
ATOM 6423 N N . LEU B 1 323 ? -26.266 89.929 2.595 1.00 26.50 300 LEU B N 1
ATOM 6424 C CA . LEU B 1 323 ? -24.839 89.702 2.775 1.00 27.12 300 LEU B CA 1
ATOM 6425 C C . LEU B 1 323 ? -24.281 88.769 1.712 1.00 28.03 300 LEU B C 1
ATOM 6426 O O . LEU B 1 323 ? -23.108 88.888 1.332 1.00 27.36 300 LEU B O 1
ATOM 6431 N N . VAL B 1 324 ? -25.100 87.834 1.247 1.00 28.35 301 VAL B N 1
ATOM 6432 C CA . VAL B 1 324 ? -24.779 86.956 0.131 1.00 28.17 301 VAL B CA 1
ATOM 6433 C C . VAL B 1 324 ? -26.064 86.779 -0.664 1.00 28.40 301 VAL B C 1
ATOM 6434 O O . VAL B 1 324 ? -27.151 86.658 -0.089 1.00 28.49 301 VAL B O 1
ATOM 6438 N N . GLN B 1 325 ? -25.948 86.808 -1.986 1.00 26.79 302 GLN B N 1
ATOM 6439 C CA . GLN B 1 325 ? -27.133 86.920 -2.817 1.00 26.38 302 GLN B CA 1
ATOM 6440 C C . GLN B 1 325 ? -26.891 86.171 -4.114 1.00 27.95 302 GLN B C 1
ATOM 6441 O O . GLN B 1 325 ? -25.754 86.052 -4.576 1.00 27.67 302 GLN B O 1
ATOM 6447 N N . ARG B 1 326 ? -27.971 85.648 -4.681 1.00 29.69 303 ARG B N 1
ATOM 6448 C CA . ARG B 1 326 ? -27.911 85.081 -6.018 1.00 33.29 303 ARG B CA 1
ATOM 6449 C C . ARG B 1 326 ? -27.488 86.157 -7.014 1.00 30.62 303 ARG B C 1
ATOM 6450 O O . ARG B 1 326 ? -28.004 87.279 -6.991 1.00 29.64 303 ARG B O 1
ATOM 6458 N N . ALA B 1 327 ? -26.523 85.822 -7.867 1.00 29.12 304 ALA B N 1
ATOM 6459 C CA . ALA B 1 327 ? -26.016 86.789 -8.825 1.00 29.33 304 ALA B CA 1
ATOM 6460 C C . ALA B 1 327 ? -27.062 87.075 -9.902 1.00 28.91 304 ALA B C 1
ATOM 6461 O O . ALA B 1 327 ? -27.909 86.226 -10.198 1.00 27.92 304 ALA B O 1
ATOM 6463 N N . PRO B 1 328 ? -27.036 88.273 -10.488 1.00 28.18 305 PRO B N 1
ATOM 6464 C CA . PRO B 1 328 ? -27.905 88.550 -11.637 1.00 27.86 305 PRO B CA 1
ATOM 6465 C C . PRO B 1 328 ? -27.645 87.581 -12.779 1.00 29.10 305 PRO B C 1
ATOM 6466 O O . PRO B 1 328 ? -26.521 87.122 -12.990 1.00 29.24 305 PRO B O 1
ATOM 6470 N N . ASN B 1 329 ? -28.713 87.263 -13.515 1.00 29.27 306 ASN B N 1
ATOM 6471 C CA . ASN B 1 329 ? -28.629 86.373 -14.672 1.00 31.55 306 ASN B CA 1
ATOM 6472 C C . ASN B 1 329 ? -27.955 87.129 -15.815 1.00 33.65 306 ASN B C 1
ATOM 6473 O O . ASN B 1 329 ? -28.592 87.607 -16.758 1.00 35.30 306 ASN B O 1
ATOM 6478 N N . LEU B 1 330 ? -26.633 87.248 -15.716 1.00 32.77 307 LEU B N 1
ATOM 6479 C CA . LEU B 1 330 ? -25.809 87.932 -16.702 1.00 32.22 307 LEU B CA 1
ATOM 6480 C C . LEU B 1 330 ? -24.482 87.199 -16.782 1.00 34.94 307 LEU B C 1
ATOM 6481 O O . LEU B 1 330 ? -24.040 86.621 -15.782 1.00 35.90 307 LEU B O 1
ATOM 6486 N N . PRO B 1 331 ? -23.826 87.197 -17.942 1.00 38.46 308 PRO B N 1
ATOM 6487 C CA . PRO B 1 331 ? -22.514 86.543 -18.036 1.00 38.90 308 PRO B CA 1
ATOM 6488 C C . PRO B 1 331 ? -21.498 87.257 -17.158 1.00 37.57 308 PRO B C 1
ATOM 6489 O O . PRO B 1 331 ? -21.391 88.485 -17.176 1.00 38.00 308 PRO B O 1
ATOM 6493 N N A GLN B 1 332 ? -20.748 86.472 -16.388 0.50 36.30 309 GLN B N 1
ATOM 6494 N N B GLN B 1 332 ? -20.755 86.473 -16.379 0.50 36.29 309 GLN B N 1
ATOM 6495 C CA A GLN B 1 332 ? -19.767 87.031 -15.466 0.50 35.53 309 GLN B CA 1
ATOM 6496 C CA B GLN B 1 332 ? -19.770 87.040 -15.468 0.50 35.52 309 GLN B CA 1
ATOM 6497 C C A GLN B 1 332 ? -18.572 87.591 -16.230 0.50 35.01 309 GLN B C 1
ATOM 6498 C C B GLN B 1 332 ? -18.590 87.603 -16.248 0.50 35.01 309 GLN B C 1
ATOM 6499 O O A GLN B 1 332 ? -17.997 86.914 -17.087 0.50 35.65 309 GLN B O 1
ATOM 6500 O O B GLN B 1 332 ? -18.042 86.939 -17.134 0.50 35.63 309 GLN B O 1
ATOM 6511 N N . VAL B 1 333 ? -18.200 88.833 -15.920 1.00 33.93 310 VAL B N 1
ATOM 6512 C CA . VAL B 1 333 ? -17.057 89.494 -16.546 1.00 33.80 310 VAL B CA 1
ATOM 6513 C C . VAL B 1 333 ? -16.291 90.220 -15.447 1.00 34.87 310 VAL B C 1
ATOM 6514 O O . VAL B 1 333 ? -16.760 91.243 -14.932 1.00 34.93 310 VAL B O 1
ATOM 6518 N N . LYS B 1 334 ? -15.129 89.695 -15.078 1.00 36.57 311 LYS B N 1
ATOM 6519 C CA . LYS B 1 334 ? -14.270 90.359 -14.110 1.00 37.73 311 LYS B CA 1
ATOM 6520 C C . LYS B 1 334 ? -13.335 91.334 -14.822 1.00 38.04 311 LYS B C 1
ATOM 6521 O O . LYS B 1 334 ? -13.085 91.230 -16.025 1.00 37.78 311 LYS B O 1
ATOM 6527 N N . TRP B 1 335 ? -12.815 92.289 -14.060 1.00 38.67 312 TRP B N 1
ATOM 6528 C CA . TRP B 1 335 ? -11.944 93.320 -14.601 1.00 39.01 312 TRP B CA 1
ATOM 6529 C C . TRP B 1 335 ? -10.591 93.290 -13.903 1.00 42.08 312 TRP B C 1
ATOM 6530 O O . TRP B 1 335 ? -10.440 92.722 -12.817 1.00 42.54 312 TRP B O 1
ATOM 6541 N N . ASP B 1 336 ? -9.605 93.911 -14.547 1.00 44.20 313 ASP B N 1
ATOM 6542 C CA . ASP B 1 336 ? -8.317 94.150 -13.907 1.00 46.73 313 ASP B CA 1
ATOM 6543 C C . ASP B 1 336 ? -8.475 95.209 -12.821 1.00 45.40 313 ASP B C 1
ATOM 6544 O O . ASP B 1 336 ? -8.981 96.307 -13.075 1.00 44.34 313 ASP B O 1
ATOM 6549 N N . GLU B 1 337 ? -8.049 94.876 -11.606 1.00 45.86 314 GLU B N 1
ATOM 6550 C CA . GLU B 1 337 ? -8.222 95.770 -10.471 1.00 45.67 314 GLU B CA 1
ATOM 6551 C C . GLU B 1 337 ? -7.101 96.791 -10.339 1.00 44.64 314 GLU B C 1
ATOM 6552 O O . GLU B 1 337 ? -7.257 97.760 -9.586 1.00 44.93 314 GLU B O 1
ATOM 6558 N N . LYS B 1 338 ? -5.991 96.597 -11.055 1.00 43.46 315 LYS B N 1
ATOM 6559 C CA . LYS B 1 338 ? -4.873 97.542 -11.074 1.00 43.61 315 LYS B CA 1
ATOM 6560 C C . LYS B 1 338 ? -4.397 97.867 -9.659 1.00 41.53 315 LYS B C 1
ATOM 6561 O O . LYS B 1 338 ? -4.106 99.017 -9.322 1.00 40.23 315 LYS B O 1
ATOM 6567 N N . ASN B 1 339 ? -4.317 96.829 -8.821 1.00 39.26 316 ASN B N 1
ATOM 6568 C CA . ASN B 1 339 ? -3.859 97.013 -7.450 1.00 36.58 316 ASN B CA 1
ATOM 6569 C C . ASN B 1 339 ? -2.376 97.350 -7.394 1.00 33.98 316 ASN B C 1
ATOM 6570 O O . ASN B 1 339 ? -1.923 97.979 -6.432 1.00 33.81 316 ASN B O 1
ATOM 6575 N N . PHE B 1 340 ? -1.612 96.944 -8.404 1.00 32.18 317 PHE B N 1
ATOM 6576 C CA . PHE B 1 340 ? -0.207 97.305 -8.525 1.00 33.05 317 PHE B CA 1
ATOM 6577 C C . PHE B 1 340 ? -0.069 98.301 -9.668 1.00 33.79 317 PHE B C 1
ATOM 6578 O O . PHE B 1 340 ? -0.394 97.983 -10.815 1.00 35.67 317 PHE B O 1
ATOM 6586 N N . ASP B 1 341 ? 0.391 99.506 -9.353 1.00 32.14 318 ASP B N 1
ATOM 6587 C CA . ASP B 1 341 ? 0.617 100.549 -10.349 1.00 32.33 318 ASP B CA 1
ATOM 6588 C C . ASP B 1 341 ? 2.112 100.831 -10.402 1.00 33.76 318 ASP B C 1
ATOM 6589 O O . ASP B 1 341 ? 2.676 101.388 -9.456 1.00 35.30 318 ASP B O 1
ATOM 6594 N N . ASP B 1 342 ? 2.754 100.439 -11.500 1.00 31.26 319 ASP B N 1
ATOM 6595 C CA . ASP B 1 342 ? 4.169 100.715 -11.717 1.00 32.40 319 ASP B CA 1
ATOM 6596 C C . ASP B 1 342 ? 4.397 102.065 -12.384 1.00 31.52 319 ASP B C 1
ATOM 6597 O O . ASP B 1 342 ? 5.548 102.414 -12.658 1.00 32.26 319 ASP B O 1
ATOM 6602 N N . PHE B 1 343 ? 3.328 102.822 -12.658 1.00 31.15 320 PHE B N 1
ATOM 6603 C CA . PHE B 1 343 ? 3.426 104.189 -13.183 1.00 32.03 320 PHE B CA 1
ATOM 6604 C C . PHE B 1 343 ? 4.223 104.264 -14.486 1.00 36.32 320 PHE B C 1
ATOM 6605 O O . PHE B 1 343 ? 5.002 105.193 -14.695 1.00 37.25 320 PHE B O 1
ATOM 6613 N N . ASP B 1 344 ? 4.040 103.291 -15.379 1.00 40.12 321 ASP B N 1
ATOM 6614 C CA . ASP B 1 344 ? 4.741 103.327 -16.659 1.00 44.92 321 ASP B CA 1
ATOM 6615 C C . ASP B 1 344 ? 3.815 103.639 -17.833 1.00 45.44 321 ASP B C 1
ATOM 6616 O O . ASP B 1 344 ? 4.119 103.275 -18.970 1.00 48.22 321 ASP B O 1
ATOM 6621 N N . GLU B 1 345 ? 2.697 104.310 -17.578 1.00 44.42 322 GLU B N 1
ATOM 6622 C CA . GLU B 1 345 ? 1.877 104.902 -18.623 1.00 46.90 322 GLU B CA 1
ATOM 6623 C C . GLU B 1 345 ? 1.880 106.411 -18.434 1.00 44.60 322 GLU B C 1
ATOM 6624 O O . GLU B 1 345 ? 1.930 106.906 -17.303 1.00 42.31 322 GLU B O 1
ATOM 6630 N N . ASP B 1 346 ? 1.835 107.148 -19.540 1.00 45.35 323 ASP B N 1
ATOM 6631 C CA . ASP B 1 346 ? 1.931 108.595 -19.411 1.00 45.03 323 ASP B CA 1
ATOM 6632 C C . ASP B 1 346 ? 0.624 109.242 -18.966 1.00 41.56 323 ASP B C 1
ATOM 6633 O O . ASP B 1 346 ? 0.580 110.469 -18.828 1.00 40.94 323 ASP B O 1
ATOM 6638 N N . THR B 1 347 ? -0.428 108.461 -18.721 1.00 39.26 324 THR B N 1
ATOM 6639 C CA . THR B 1 347 ? -1.672 108.975 -18.167 1.00 37.50 324 THR B CA 1
ATOM 6640 C C . THR B 1 347 ? -1.954 108.293 -16.835 1.00 34.85 324 THR B C 1
ATOM 6641 O O . THR B 1 347 ? -1.653 107.108 -16.652 1.00 34.17 324 THR B O 1
ATOM 6645 N N . LEU B 1 348 ? -2.524 109.055 -15.905 1.00 31.99 325 LEU B N 1
ATOM 6646 C CA . LEU B 1 348 ? -2.787 108.554 -14.563 1.00 30.37 325 LEU B CA 1
ATOM 6647 C C . LEU B 1 348 ? -3.900 107.514 -14.582 1.00 30.12 325 LEU B C 1
ATOM 6648 O O . LEU B 1 348 ? -4.924 107.691 -15.245 1.00 30.99 325 LEU B O 1
ATOM 6653 N N . GLY B 1 349 ? -3.693 106.420 -13.850 1.00 28.50 326 GLY B N 1
ATOM 6654 C CA . GLY B 1 349 ? -4.718 105.396 -13.766 1.00 28.34 326 GLY B CA 1
ATOM 6655 C C . GLY B 1 349 ? -6.024 105.953 -13.232 1.00 28.16 326 GLY B C 1
ATOM 6656 O O . GLY B 1 349 ? -6.050 106.865 -12.405 1.00 26.82 326 GLY B O 1
ATOM 6657 N N . LEU B 1 350 ? -7.131 105.389 -13.718 1.00 29.34 327 LEU B N 1
ATOM 6658 C CA . LEU B 1 350 ? -8.440 105.943 -13.400 1.00 29.07 327 LEU B CA 1
ATOM 6659 C C . LEU B 1 350 ? -8.885 105.657 -11.970 1.00 28.69 327 LEU B C 1
ATOM 6660 O O . LEU B 1 350 ? -9.872 106.252 -11.522 1.00 30.31 327 LEU B O 1
ATOM 6665 N N . ASP B 1 351 ? -8.196 104.778 -11.243 1.00 27.80 328 ASP B N 1
ATOM 6666 C CA . ASP B 1 351 ? -8.539 104.549 -9.842 1.00 27.87 328 ASP B CA 1
ATOM 6667 C C . ASP B 1 351 ? -8.008 105.634 -8.912 1.00 26.01 328 ASP B C 1
ATOM 6668 O O . ASP B 1 351 ? -8.385 105.654 -7.733 1.00 26.19 328 ASP B O 1
ATOM 6673 N N . TRP B 1 352 ? -7.156 106.528 -9.403 1.00 24.81 329 TRP B N 1
ATOM 6674 C CA . TRP B 1 352 ? -6.593 107.590 -8.584 1.00 24.30 329 TRP B CA 1
ATOM 6675 C C . TRP B 1 352 ? -7.521 108.802 -8.542 1.00 24.58 329 TRP B C 1
ATOM 6676 O O . TRP B 1 352 ? -8.244 109.090 -9.500 1.00 25.36 329 TRP B O 1
ATOM 6687 N N . GLN B 1 353 ? -7.492 109.511 -7.415 1.00 23.91 330 GLN B N 1
ATOM 6688 C CA . GLN B 1 353 ? -8.157 110.798 -7.271 1.00 24.32 330 GLN B CA 1
ATOM 6689 C C . GLN B 1 353 ? -7.178 111.797 -6.675 1.00 25.34 330 GLN B C 1
ATOM 6690 O O . GLN B 1 353 ? -6.299 111.436 -5.887 1.00 24.80 330 GLN B O 1
ATOM 6696 N N . PHE B 1 354 ? -7.328 113.055 -7.072 1.00 26.96 331 PHE B N 1
ATOM 6697 C CA . PHE B 1 354 ? -6.656 114.160 -6.407 1.00 25.85 331 PHE B CA 1
ATOM 6698 C C . PHE B 1 354 ? -7.559 114.708 -5.313 1.00 25.71 331 PHE B C 1
ATOM 6699 O O . PHE B 1 354 ? -8.780 114.794 -5.485 1.00 25.47 331 PHE B O 1
ATOM 6707 N N . VAL B 1 355 ? -6.957 115.074 -4.182 1.00 24.64 332 VAL B N 1
ATOM 6708 C CA . VAL B 1 355 ? -7.683 115.878 -3.206 1.00 24.52 332 VAL B CA 1
ATOM 6709 C C . VAL B 1 355 ? -7.770 117.292 -3.771 1.00 25.83 332 VAL B C 1
ATOM 6710 O O . VAL B 1 355 ? -6.762 117.999 -3.854 1.00 27.09 332 VAL B O 1
ATOM 6714 N N . ARG B 1 356 ? -8.970 117.690 -4.197 1.00 26.64 333 ARG B N 1
ATOM 6715 C CA . ARG B 1 356 ? -9.198 118.959 -4.885 1.00 28.44 333 ARG B CA 1
ATOM 6716 C C . ARG B 1 356 ? -8.404 119.036 -6.183 1.00 28.91 333 ARG B C 1
ATOM 6717 O O . ARG B 1 356 ? -7.766 118.056 -6.588 1.00 28.17 333 ARG B O 1
ATOM 6725 N N . ASN B 1 357 ? -8.451 120.187 -6.843 1.00 29.90 334 ASN B N 1
ATOM 6726 C CA . ASN B 1 357 ? -7.902 120.303 -8.184 1.00 30.97 334 ASN B CA 1
ATOM 6727 C C . ASN B 1 357 ? -6.393 120.077 -8.175 1.00 31.36 334 ASN B C 1
ATOM 6728 O O . ASN B 1 357 ? -5.684 120.628 -7.324 1.00 31.29 334 ASN B O 1
ATOM 6733 N N . PRO B 1 358 ? -5.869 119.300 -9.117 1.00 32.05 335 PRO B N 1
ATOM 6734 C CA . PRO B 1 358 ? -4.419 119.129 -9.207 1.00 31.79 335 PRO B CA 1
ATOM 6735 C C . PRO B 1 358 ? -3.727 120.411 -9.636 1.00 31.91 335 PRO B C 1
ATOM 6736 O O . PRO B 1 358 ? -4.290 121.247 -10.345 1.00 33.53 335 PRO B O 1
ATOM 6740 N N . ASP B 1 359 ? -2.487 120.556 -9.188 1.00 31.84 336 ASP B N 1
ATOM 6741 C CA . ASP B 1 359 ? -1.574 121.573 -9.700 1.00 33.85 336 ASP B CA 1
ATOM 6742 C C . ASP B 1 359 ? -0.718 120.883 -10.759 1.00 33.38 336 ASP B C 1
ATOM 6743 O O . ASP B 1 359 ? 0.267 120.213 -10.436 1.00 30.95 336 ASP B O 1
ATOM 6748 N N . HIS B 1 360 ? -1.105 121.044 -12.032 1.00 34.17 337 HIS B N 1
ATOM 6749 C CA . HIS B 1 360 ? -0.497 120.271 -13.113 1.00 35.32 337 HIS B CA 1
ATOM 6750 C C . HIS B 1 360 ? 0.971 120.604 -13.326 1.00 37.16 337 HIS B C 1
ATOM 6751 O O . HIS B 1 360 ? 1.683 119.821 -13.965 1.00 37.58 337 HIS B O 1
ATOM 6758 N N . SER B 1 361 ? 1.437 121.741 -12.811 1.00 36.89 338 SER B N 1
ATOM 6759 C CA . SER B 1 361 ? 2.847 122.082 -12.900 1.00 38.74 338 SER B CA 1
ATOM 6760 C C . SER B 1 361 ? 3.712 121.269 -11.948 1.00 37.17 338 SER B C 1
ATOM 6761 O O . SER B 1 361 ? 4.936 121.259 -12.113 1.00 36.92 338 SER B O 1
ATOM 6764 N N . SER B 1 362 ? 3.117 120.578 -10.972 1.00 36.35 339 SER B N 1
ATOM 6765 C CA . SER B 1 362 ? 3.881 119.990 -9.876 1.00 36.60 339 SER B CA 1
ATOM 6766 C C . SER B 1 362 ? 3.647 118.490 -9.715 1.00 34.57 339 SER B C 1
ATOM 6767 O O . SER B 1 362 ? 3.899 117.940 -8.636 1.00 33.81 339 SER B O 1
ATOM 6770 N N . TRP B 1 363 ? 3.179 117.814 -10.763 1.00 32.81 340 TRP B N 1
ATOM 6771 C CA . TRP B 1 363 ? 3.147 116.359 -10.788 1.00 30.37 340 TRP B CA 1
ATOM 6772 C C . TRP B 1 363 ? 3.372 115.915 -12.228 1.00 30.50 340 TRP B C 1
ATOM 6773 O O . TRP B 1 363 ? 3.034 116.641 -13.168 1.00 29.97 340 TRP B O 1
ATOM 6784 N N . SER B 1 364 ? 3.957 114.730 -12.404 1.00 29.70 341 SER B N 1
ATOM 6785 C CA . SER B 1 364 ? 4.241 114.290 -13.764 1.00 31.40 341 SER B CA 1
ATOM 6786 C C . SER B 1 364 ? 4.461 112.785 -13.827 1.00 31.52 341 SER B C 1
ATOM 6787 O O . SER B 1 364 ? 5.069 112.195 -12.930 1.00 31.03 341 SER B O 1
ATOM 6790 N N . LEU B 1 365 ? 3.966 112.183 -14.907 1.00 30.79 342 LEU B N 1
ATOM 6791 C CA . LEU B 1 365 ? 4.289 110.819 -15.293 1.00 30.94 342 LEU B CA 1
ATOM 6792 C C . LEU B 1 365 ? 5.265 110.758 -16.463 1.00 33.54 342 LEU B C 1
ATOM 6793 O O . LEU B 1 365 ? 5.661 109.659 -16.863 1.00 33.68 342 LEU B O 1
ATOM 6798 N N . ILE B 1 366 ? 5.656 111.903 -17.015 1.00 34.74 343 ILE B N 1
ATOM 6799 C CA . ILE B 1 366 ? 6.486 111.926 -18.215 1.00 37.63 343 ILE B CA 1
ATOM 6800 C C . ILE B 1 366 ? 7.867 112.520 -17.980 1.00 38.77 343 ILE B C 1
ATOM 6801 O O . ILE B 1 366 ? 8.780 112.241 -18.775 1.00 40.29 343 ILE B O 1
ATOM 6806 N N . GLU B 1 367 ? 8.073 113.328 -16.937 1.00 37.32 344 GLU B N 1
ATOM 6807 C CA . GLU B 1 367 ? 9.409 113.857 -16.673 1.00 37.95 344 GLU B CA 1
ATOM 6808 C C . GLU B 1 367 ? 10.394 112.734 -16.379 1.00 37.96 344 GLU B C 1
ATOM 6809 O O . GLU B 1 367 ? 11.569 112.815 -16.754 1.00 39.71 344 GLU B O 1
ATOM 6815 N N . ARG B 1 368 ? 9.934 111.679 -15.709 1.00 35.41 345 ARG B N 1
ATOM 6816 C CA . ARG B 1 368 ? 10.760 110.502 -15.441 1.00 36.48 345 ARG B CA 1
ATOM 6817 C C . ARG B 1 368 ? 9.891 109.276 -15.673 1.00 36.34 345 ARG B C 1
ATOM 6818 O O . ARG B 1 368 ? 9.248 108.768 -14.745 1.00 35.31 345 ARG B O 1
ATOM 6826 N N . PRO B 1 369 ? 9.830 108.788 -16.913 1.00 37.38 346 PRO B N 1
ATOM 6827 C CA . PRO B 1 369 ? 8.980 107.629 -17.216 1.00 36.59 346 PRO B CA 1
ATOM 6828 C C . PRO B 1 369 ? 9.253 106.468 -16.271 1.00 35.75 346 PRO B C 1
ATOM 6829 O O . PRO B 1 369 ? 10.401 106.178 -15.927 1.00 35.73 346 PRO B O 1
ATOM 6833 N N . GLY B 1 370 ? 8.176 105.805 -15.852 1.00 35.12 347 GLY B N 1
ATOM 6834 C CA . GLY B 1 370 ? 8.249 104.764 -14.852 1.00 35.03 347 GLY B CA 1
ATOM 6835 C C . GLY B 1 370 ? 8.012 105.240 -13.436 1.00 33.27 347 GLY B C 1
ATOM 6836 O O . GLY B 1 370 ? 7.964 104.413 -12.519 1.00 33.51 347 GLY B O 1
ATOM 6837 N N . TYR B 1 371 ? 7.861 106.540 -13.225 1.00 32.58 348 TYR B N 1
ATOM 6838 C CA . TYR B 1 371 ? 7.675 107.098 -11.897 1.00 31.37 348 TYR B CA 1
ATOM 6839 C C . TYR B 1 371 ? 6.550 108.117 -11.926 1.00 31.08 348 TYR B C 1
ATOM 6840 O O . TYR B 1 371 ? 6.411 108.875 -12.892 1.00 31.49 348 TYR B O 1
ATOM 6849 N N . LEU B 1 372 ? 5.745 108.131 -10.868 1.00 30.06 349 LEU B N 1
ATOM 6850 C CA . LEU B 1 372 ? 4.858 109.255 -10.598 1.00 30.35 349 LEU B CA 1
ATOM 6851 C C . LEU B 1 372 ? 5.649 110.263 -9.769 1.00 30.38 349 LEU B C 1
ATOM 6852 O O . LEU B 1 372 ? 5.988 109.999 -8.610 1.00 28.64 349 LEU B O 1
ATOM 6857 N N . ARG B 1 373 ? 5.965 111.402 -10.372 1.00 30.70 350 ARG B N 1
ATOM 6858 C CA . ARG B 1 373 ? 6.735 112.438 -9.703 1.00 32.37 350 ARG B CA 1
ATOM 6859 C C . ARG B 1 373 ? 5.792 113.452 -9.074 1.00 33.59 350 ARG B C 1
ATOM 6860 O O . ARG B 1 373 ? 4.878 113.954 -9.737 1.00 33.96 350 ARG B O 1
ATOM 6868 N N . LEU B 1 374 ? 6.011 113.739 -7.796 1.00 33.04 351 LEU B N 1
ATOM 6869 C CA . LEU B 1 374 ? 5.361 114.846 -7.109 1.00 32.95 351 LEU B CA 1
ATOM 6870 C C . LEU B 1 374 ? 6.433 115.860 -6.741 1.00 35.19 351 LEU B C 1
ATOM 6871 O O . LEU B 1 374 ? 7.338 115.547 -5.960 1.00 36.76 351 LEU B O 1
ATOM 6876 N N . TRP B 1 375 ? 6.351 117.056 -7.317 1.00 34.98 352 TRP B N 1
ATOM 6877 C CA . TRP B 1 375 ? 7.166 118.162 -6.833 1.00 35.97 352 TRP B CA 1
ATOM 6878 C C . TRP B 1 375 ? 6.552 118.683 -5.540 1.00 36.31 352 TRP B C 1
ATOM 6879 O O . TRP B 1 375 ? 5.333 118.873 -5.458 1.00 35.85 352 TRP B O 1
ATOM 6890 N N . THR B 1 376 ? 7.393 118.891 -4.527 1.00 36.67 353 THR B N 1
ATOM 6891 C CA . THR B 1 376 ? 6.918 119.255 -3.195 1.00 35.12 353 THR B CA 1
ATOM 6892 C C . THR B 1 376 ? 6.129 120.559 -3.231 1.00 36.00 353 THR B C 1
ATOM 6893 O O . THR B 1 376 ? 6.659 121.605 -3.619 1.00 37.95 353 THR B O 1
ATOM 6897 N N . GLY B 1 377 ? 4.858 120.491 -2.820 1.00 35.13 354 GLY B N 1
ATOM 6898 C CA . GLY B 1 377 ? 4.048 121.682 -2.678 1.00 35.71 354 GLY B CA 1
ATOM 6899 C C . GLY B 1 377 ? 4.335 122.424 -1.383 1.00 36.35 354 GLY B C 1
ATOM 6900 O O . GLY B 1 377 ? 5.086 121.971 -0.521 1.00 36.65 354 GLY B O 1
ATOM 6901 N N . ASP B 1 378 ? 3.705 123.588 -1.241 1.00 37.26 355 ASP B N 1
ATOM 6902 C CA . ASP B 1 378 ? 4.007 124.481 -0.130 1.00 39.80 355 ASP B CA 1
ATOM 6903 C C . ASP B 1 378 ? 3.210 124.192 1.137 1.00 38.14 355 ASP B C 1
ATOM 6904 O O . ASP B 1 378 ? 3.528 124.761 2.184 1.00 39.15 355 ASP B O 1
ATOM 6909 N N . TRP B 1 379 ? 2.195 123.333 1.091 1.00 36.26 356 TRP B N 1
ATOM 6910 C CA . TRP B 1 379 ? 1.294 123.189 2.224 1.00 37.42 356 TRP B CA 1
ATOM 6911 C C . TRP B 1 379 ? 1.216 121.742 2.686 1.00 34.46 356 TRP B C 1
ATOM 6912 O O . TRP B 1 379 ? 1.283 120.805 1.884 1.00 30.76 356 TRP B O 1
ATOM 6923 N N . ASP B 1 380 ? 1.063 121.576 3.999 1.00 34.70 357 ASP B N 1
ATOM 6924 C CA . ASP B 1 380 ? 0.857 120.270 4.603 1.00 33.06 357 ASP B CA 1
ATOM 6925 C C . ASP B 1 380 ? -0.612 119.863 4.481 1.00 32.09 357 ASP B C 1
ATOM 6926 O O . ASP B 1 380 ? -1.490 120.676 4.176 1.00 31.64 357 ASP B O 1
ATOM 6931 N N . LEU B 1 381 ? -0.872 118.579 4.749 1.00 30.60 358 LEU B N 1
ATOM 6932 C CA . LEU B 1 381 ? -2.167 117.978 4.435 1.00 29.34 358 LEU B CA 1
ATOM 6933 C C . LEU B 1 381 ? -3.316 118.627 5.195 1.00 30.66 358 LEU B C 1
ATOM 6934 O O . LEU B 1 381 ? -4.458 118.604 4.723 1.00 30.85 358 LEU B O 1
ATOM 6939 N N . HIS B 1 382 ? -3.047 119.199 6.367 1.00 31.43 359 HIS B N 1
ATOM 6940 C CA . HIS B 1 382 ? -4.116 119.828 7.132 1.00 32.59 359 HIS B CA 1
ATOM 6941 C C . HIS B 1 382 ? -4.596 121.131 6.511 1.00 34.09 359 HIS B C 1
ATOM 6942 O O . HIS B 1 382 ? -5.632 121.651 6.933 1.00 34.76 359 HIS B O 1
ATOM 6949 N N . ASP B 1 383 ? -3.878 121.664 5.528 1.00 34.52 360 ASP B N 1
ATOM 6950 C CA . ASP B 1 383 ? -4.243 122.923 4.898 1.00 36.27 360 ASP B CA 1
ATOM 6951 C C . ASP B 1 383 ? -5.081 122.637 3.658 1.00 33.98 360 ASP B C 1
ATOM 6952 O O . ASP B 1 383 ? -4.726 121.779 2.842 1.00 28.78 360 ASP B O 1
ATOM 6957 N N . ILE B 1 384 ? -6.200 123.353 3.525 1.00 35.01 361 ILE B N 1
ATOM 6958 C CA . ILE B 1 384 ? -7.075 123.154 2.373 1.00 34.19 361 ILE B CA 1
ATOM 6959 C C . ILE B 1 384 ? -6.335 123.464 1.074 1.00 34.54 361 ILE B C 1
ATOM 6960 O O . ILE B 1 384 ? -6.660 122.910 0.016 1.00 34.24 361 ILE B O 1
ATOM 6965 N N . ARG B 1 385 ? -5.309 124.316 1.139 1.00 34.93 362 ARG B N 1
ATOM 6966 C CA . ARG B 1 385 ? -4.508 124.683 -0.022 1.00 34.45 362 ARG B CA 1
ATOM 6967 C C . ARG B 1 385 ? -3.541 123.595 -0.472 1.00 33.23 362 ARG B C 1
ATOM 6968 O O . ARG B 1 385 ? -2.862 123.800 -1.487 1.00 34.22 362 ARG B O 1
ATOM 6976 N N . ALA B 1 386 ? -3.438 122.471 0.236 1.00 34.01 363 ALA B N 1
ATOM 6977 C CA . ALA B 1 386 ? -2.491 121.432 -0.151 1.00 33.62 363 ALA B CA 1
ATOM 6978 C C . ALA B 1 386 ? -2.869 120.844 -1.507 1.00 35.89 363 ALA B C 1
ATOM 6979 O O . ALA B 1 386 ? -4.029 120.492 -1.747 1.00 36.79 363 ALA B O 1
ATOM 6981 N N . LYS B 1 387 ? -1.881 120.737 -2.390 1.00 36.01 364 LYS B N 1
ATOM 6982 C CA . LYS B 1 387 ? -2.078 120.269 -3.752 1.00 36.08 364 LYS B CA 1
ATOM 6983 C C . LYS B 1 387 ? -1.479 118.881 -3.939 1.00 34.12 364 LYS B C 1
ATOM 6984 O O . LYS B 1 387 ? -0.536 118.488 -3.242 1.00 32.35 364 LYS B O 1
ATOM 6990 N N . ASN B 1 388 ? -2.048 118.146 -4.893 1.00 32.52 365 ASN B N 1
ATOM 6991 C CA . ASN B 1 388 ? -1.418 116.953 -5.456 1.00 30.95 365 ASN B CA 1
ATOM 6992 C C . ASN B 1 388 ? -1.209 115.859 -4.413 1.00 29.82 365 ASN B C 1
ATOM 6993 O O . ASN B 1 388 ? -0.192 115.162 -4.413 1.00 29.10 365 ASN B O 1
ATOM 6998 N N . THR B 1 389 ? -2.172 115.711 -3.509 1.00 28.96 366 THR B N 1
ATOM 6999 C CA . THR B 1 389 ? -2.323 114.459 -2.781 1.00 27.54 366 THR B CA 1
ATOM 7000 C C . THR B 1 389 ? -3.075 113.485 -3.683 1.00 26.94 366 THR B C 1
ATOM 7001 O O . THR B 1 389 ? -4.201 113.769 -4.109 1.00 26.23 366 THR B O 1
ATOM 7005 N N . VAL B 1 390 ? -2.440 112.363 -4.008 1.00 26.31 367 VAL B N 1
ATOM 7006 C CA . VAL B 1 390 ? -2.955 111.420 -4.993 1.00 26.67 367 VAL B CA 1
ATOM 7007 C C . VAL B 1 390 ? -3.307 110.132 -4.265 1.00 25.66 367 VAL B C 1
ATOM 7008 O O . VAL B 1 390 ? -2.419 109.446 -3.743 1.00 24.94 367 VAL B O 1
ATOM 7012 N N . VAL B 1 391 ? -4.597 109.791 -4.243 1.00 24.88 368 VAL B N 1
ATOM 7013 C CA . VAL B 1 391 ? -5.088 108.703 -3.407 1.00 24.12 368 VAL B CA 1
ATOM 7014 C C . VAL B 1 391 ? -6.100 107.850 -4.163 1.00 24.65 368 VAL B C 1
ATOM 7015 O O . VAL B 1 391 ? -6.757 108.298 -5.105 1.00 24.67 368 VAL B O 1
ATOM 7019 N N . ARG B 1 392 ? -6.212 106.600 -3.727 1.00 24.40 369 ARG B N 1
ATOM 7020 C CA A ARG B 1 392 ? -7.210 105.672 -4.230 0.45 24.79 369 ARG B CA 1
ATOM 7021 C CA B ARG B 1 392 ? -7.192 105.647 -4.224 0.55 24.79 369 ARG B CA 1
ATOM 7022 C C . ARG B 1 392 ? -8.065 105.185 -3.066 1.00 24.97 369 ARG B C 1
ATOM 7023 O O . ARG B 1 392 ? -7.762 105.426 -1.895 1.00 24.75 369 ARG B O 1
ATOM 7038 N N . ARG B 1 393 ? -9.146 104.489 -3.403 1.00 25.53 370 ARG B N 1
ATOM 7039 C CA . ARG B 1 393 ? -10.115 104.064 -2.401 1.00 25.44 370 ARG B CA 1
ATOM 7040 C C . ARG B 1 393 ? -9.637 102.836 -1.630 1.00 25.71 370 ARG B C 1
ATOM 7041 O O . ARG B 1 393 ? -9.076 101.895 -2.204 1.00 25.08 370 ARG B O 1
ATOM 7049 N N . GLU B 1 394 ? -9.849 102.856 -0.316 1.00 27.19 371 GLU B N 1
ATOM 7050 C CA . GLU B 1 394 ? -9.736 101.647 0.488 1.00 26.60 371 GLU B CA 1
ATOM 7051 C C . GLU B 1 394 ? -10.964 100.781 0.245 1.00 27.89 371 GLU B C 1
ATOM 7052 O O . GLU B 1 394 ? -12.098 101.254 0.361 1.00 29.54 371 GLU B O 1
ATOM 7058 N N . LYS B 1 395 ? -10.740 99.519 -0.099 1.00 26.40 372 LYS B N 1
ATOM 7059 C CA . LYS B 1 395 ? -11.821 98.605 -0.421 1.00 27.20 372 LYS B CA 1
ATOM 7060 C C . LYS B 1 395 ? -11.954 97.481 0.590 1.00 26.67 372 LYS B C 1
ATOM 7061 O O . LYS B 1 395 ? -12.847 96.638 0.448 1.00 26.72 372 LYS B O 1
ATOM 7067 N N . HIS B 1 396 ? -11.088 97.445 1.600 1.00 25.34 373 HIS B N 1
ATOM 7068 C CA . HIS B 1 396 ? -11.077 96.379 2.586 1.00 25.35 373 HIS B CA 1
ATOM 7069 C C . HIS B 1 396 ? -10.732 96.972 3.945 1.00 25.53 373 HIS B C 1
ATOM 7070 O O . HIS B 1 396 ? -10.163 98.061 4.045 1.00 27.39 373 HIS B O 1
ATOM 7077 N N . HIS B 1 397 ? -11.098 96.246 4.996 1.00 24.49 374 HIS B N 1
ATOM 7078 C CA . HIS B 1 397 ? -10.650 96.582 6.340 1.00 25.43 374 HIS B CA 1
ATOM 7079 C C . HIS B 1 397 ? -9.369 95.850 6.719 1.00 26.07 374 HIS B C 1
ATOM 7080 O O . HIS B 1 397 ? -8.815 96.108 7.795 1.00 25.13 374 HIS B O 1
ATOM 7087 N N . LEU B 1 398 ? -8.894 94.953 5.853 1.00 26.99 375 LEU B N 1
ATOM 7088 C CA . LEU B 1 398 ? -7.610 94.270 6.002 1.00 27.38 375 LEU B CA 1
ATOM 7089 C C . LEU B 1 398 ? -6.854 94.470 4.692 1.00 26.17 375 LEU B C 1
ATOM 7090 O O . LEU B 1 398 ? -7.174 93.835 3.682 1.00 24.34 375 LEU B O 1
ATOM 7095 N N . TYR B 1 399 ? -5.863 95.353 4.693 1.00 26.81 376 TYR B N 1
ATOM 7096 C CA . TYR B 1 399 ? -5.098 95.579 3.475 1.00 25.87 376 TYR B CA 1
ATOM 7097 C C . TYR B 1 399 ? -3.750 96.182 3.837 1.00 25.56 376 TYR B C 1
ATOM 7098 O O . TYR B 1 399 ? -3.564 96.733 4.926 1.00 25.41 376 TYR B O 1
ATOM 7107 N N . SER B 1 400 ? -2.810 96.068 2.902 1.00 24.26 377 SER B N 1
ATOM 7108 C CA . SER B 1 400 ? -1.553 96.789 2.968 1.00 25.58 377 SER B CA 1
ATOM 7109 C C . SER B 1 400 ? -1.380 97.612 1.696 1.00 26.53 377 SER B C 1
ATOM 7110 O O . SER B 1 400 ? -1.873 97.242 0.625 1.00 26.61 377 SER B O 1
ATOM 7113 N N . ALA B 1 401 ? -0.685 98.740 1.833 1.00 25.35 378 ALA B N 1
ATOM 7114 C CA . ALA B 1 401 ? -0.350 99.609 0.712 1.00 25.47 378 ALA B 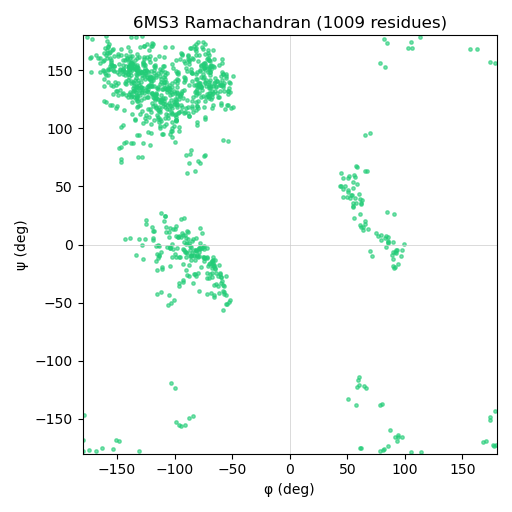CA 1
ATOM 7115 C C . ALA B 1 401 ? 1.109 100.017 0.842 1.00 26.30 378 ALA B C 1
ATOM 7116 O O . ALA B 1 401 ? 1.544 100.420 1.923 1.00 27.41 378 ALA B O 1
ATOM 7118 N N . GLY B 1 402 ? 1.860 99.898 -0.245 1.00 26.75 379 GLY B N 1
ATOM 7119 C CA . GLY B 1 402 ? 3.284 100.181 -0.213 1.00 26.94 379 GLY B CA 1
ATOM 7120 C C . GLY B 1 402 ? 3.750 100.916 -1.452 1.00 26.39 379 GLY B C 1
ATOM 7121 O O . GLY B 1 402 ? 3.164 100.796 -2.529 1.00 25.32 379 GLY B O 1
ATOM 7122 N N . VAL B 1 403 ? 4.828 101.687 -1.283 1.00 26.01 380 VAL B N 1
ATOM 7123 C CA . VAL B 1 403 ? 5.462 102.405 -2.381 1.00 25.62 380 VAL B CA 1
ATOM 7124 C C . VAL B 1 403 ? 6.965 102.182 -2.326 1.00 26.09 380 VAL B C 1
ATOM 7125 O O . VAL B 1 403 ? 7.526 101.777 -1.305 1.00 25.08 380 VAL B O 1
ATOM 7129 N N . LYS B 1 404 ? 7.609 102.434 -3.462 1.00 26.68 381 LYS B N 1
ATOM 7130 C CA . LYS B 1 404 ? 9.053 102.598 -3.557 1.00 29.28 381 LYS B CA 1
ATOM 7131 C C . LYS B 1 404 ? 9.306 104.057 -3.911 1.00 29.91 381 LYS B C 1
ATOM 7132 O O . LYS B 1 404 ? 8.782 104.550 -4.917 1.00 29.71 381 LYS B O 1
ATOM 7138 N N . LEU B 1 405 ? 10.080 104.748 -3.080 1.00 30.20 382 LEU B N 1
ATOM 7139 C CA . LEU B 1 405 ? 10.205 106.198 -3.146 1.00 31.34 382 LEU B CA 1
ATOM 7140 C C . LEU B 1 405 ? 11.662 106.599 -3.325 1.00 33.39 382 LEU B C 1
ATOM 7141 O O . LEU B 1 405 ? 12.542 106.087 -2.626 1.00 33.14 382 LEU B O 1
ATOM 7146 N N . ASP B 1 406 ? 11.905 107.520 -4.261 1.00 33.84 383 ASP B N 1
ATOM 7147 C CA . ASP B 1 406 ? 13.213 108.132 -4.486 1.00 36.09 383 ASP B CA 1
ATOM 7148 C C . ASP B 1 406 ? 13.069 109.625 -4.213 1.00 35.99 383 ASP B C 1
ATOM 7149 O O . ASP B 1 406 ? 12.475 110.352 -5.019 1.00 37.26 383 ASP B O 1
ATOM 7154 N N . PHE B 1 407 ? 13.616 110.084 -3.089 1.00 34.07 384 PHE B N 1
ATOM 7155 C CA . PHE B 1 407 ? 13.367 111.435 -2.600 1.00 33.05 384 PHE B CA 1
ATOM 7156 C C . PHE B 1 407 ? 14.552 111.886 -1.757 1.00 33.47 384 PHE B C 1
ATOM 7157 O O . PHE B 1 407 ? 15.064 111.115 -0.943 1.00 32.84 384 PHE B O 1
ATOM 7165 N N . SER B 1 408 ? 14.989 113.135 -1.954 1.00 34.67 385 SER B N 1
ATOM 7166 C CA . SER B 1 408 ? 16.175 113.677 -1.283 1.00 35.46 385 SER B CA 1
ATOM 7167 C C . SER B 1 408 ? 15.855 115.005 -0.611 1.00 34.01 385 SER B C 1
ATOM 7168 O O . SER B 1 408 ? 16.260 116.074 -1.093 1.00 33.87 385 SER B O 1
ATOM 7171 N N . PRO B 1 409 ? 15.153 114.980 0.520 1.00 32.29 386 PRO B N 1
ATOM 7172 C CA . PRO B 1 409 ? 14.888 116.228 1.245 1.00 33.48 386 PRO B CA 1
ATOM 7173 C C . PRO B 1 409 ? 16.150 116.737 1.925 1.00 36.14 386 PRO B C 1
ATOM 7174 O O . PRO B 1 409 ? 16.946 115.960 2.457 1.00 36.23 386 PRO B O 1
ATOM 7178 N N . SER B 1 410 ? 16.329 118.057 1.908 1.00 38.53 387 SER B N 1
ATOM 7179 C CA . SER B 1 410 ? 17.541 118.662 2.439 1.00 41.77 387 SER B CA 1
ATOM 7180 C C . SER B 1 410 ? 17.284 119.819 3.393 1.00 43.59 387 SER B C 1
ATOM 7181 O O . SER B 1 410 ? 18.246 120.454 3.837 1.00 45.76 387 SER B O 1
ATOM 7184 N N . ALA B 1 411 ? 16.030 120.111 3.726 1.00 43.29 388 ALA B N 1
ATOM 7185 C CA . ALA B 1 411 ? 15.726 121.233 4.599 1.00 43.69 388 ALA B CA 1
ATOM 7186 C C . ALA B 1 411 ? 14.513 120.893 5.450 1.00 42.86 388 ALA B C 1
ATOM 7187 O O . ALA B 1 411 ? 13.746 119.976 5.139 1.00 42.01 388 ALA B O 1
ATOM 7189 N N . SER B 1 412 ? 14.344 121.665 6.522 1.00 43.49 389 SER B N 1
ATOM 7190 C CA . SER B 1 412 ? 13.335 121.394 7.540 1.00 43.15 389 SER B CA 1
ATOM 7191 C C . SER B 1 412 ? 11.942 121.260 6.940 1.00 42.05 389 SER B C 1
ATOM 7192 O O . SER B 1 412 ? 11.431 122.190 6.310 1.00 43.88 389 SER B O 1
ATOM 7195 N N . GLY B 1 413 ? 11.332 120.090 7.134 1.00 38.80 390 GLY B N 1
ATOM 7196 C CA . GLY B 1 413 ? 9.953 119.870 6.767 1.00 36.60 390 GLY B CA 1
ATOM 7197 C C . GLY B 1 413 ? 9.729 119.265 5.398 1.00 34.44 390 GLY B C 1
ATOM 7198 O O . GLY B 1 413 ? 8.626 118.775 5.131 1.00 32.96 390 GLY B O 1
ATOM 7199 N N . GLU B 1 414 ? 10.729 119.287 4.521 1.00 34.35 391 GLU B N 1
ATOM 7200 C CA . GLU B 1 414 ? 10.583 118.656 3.215 1.00 33.63 391 GLU B CA 1
ATOM 7201 C C . GLU B 1 414 ? 10.338 117.162 3.391 1.00 32.27 391 GLU B C 1
ATOM 7202 O O . GLU B 1 414 ? 11.093 116.477 4.088 1.00 30.46 391 GLU B O 1
ATOM 7208 N N . GLN B 1 415 ? 9.265 116.664 2.777 1.00 30.64 392 GLN B N 1
ATOM 7209 C CA . GLN B 1 415 ? 8.772 115.341 3.125 1.00 28.96 392 GLN B CA 1
ATOM 7210 C C . GLN B 1 415 ? 7.979 114.734 1.977 1.00 27.54 392 GLN B C 1
ATOM 7211 O O . GLN B 1 415 ? 7.395 115.446 1.159 1.00 27.76 392 GLN B O 1
ATOM 7217 N N . ALA B 1 416 ? 7.961 113.403 1.939 1.00 27.23 393 ALA B N 1
ATOM 7218 C CA . ALA B 1 416 ? 7.158 112.672 0.970 1.00 27.10 393 ALA B CA 1
ATOM 7219 C C . ALA B 1 416 ? 6.944 111.256 1.481 1.00 26.13 393 ALA B C 1
ATOM 7220 O O . ALA B 1 416 ? 7.823 110.673 2.123 1.00 26.22 393 ALA B O 1
ATOM 7222 N N . GLY B 1 417 ? 5.770 110.710 1.182 1.00 25.13 394 GLY B N 1
ATOM 7223 C CA . GLY B 1 417 ? 5.470 109.353 1.606 1.00 24.53 394 GLY B CA 1
ATOM 7224 C C . GLY B 1 417 ? 4.037 108.980 1.305 1.00 24.93 394 GLY B C 1
ATOM 7225 O O . GLY B 1 417 ? 3.449 109.442 0.319 1.00 25.60 394 GLY B O 1
ATOM 7226 N N . ILE B 1 418 ? 3.485 108.131 2.164 1.00 24.94 395 ILE B N 1
ATOM 7227 C CA . ILE B 1 418 ? 2.142 107.610 1.983 1.00 25.86 395 ILE B CA 1
ATOM 7228 C C . ILE B 1 418 ? 1.232 108.222 3.036 1.00 25.72 395 ILE B C 1
ATOM 7229 O O . ILE B 1 418 ? 1.683 108.739 4.064 1.00 26.25 395 ILE B O 1
ATOM 7234 N N . VAL B 1 419 ? -0.070 108.160 2.771 1.00 23.82 396 VAL B N 1
ATOM 7235 C CA . VAL B 1 419 ? -1.057 108.751 3.667 1.00 24.72 396 VAL B CA 1
ATOM 7236 C C . VAL B 1 419 ? -2.356 107.966 3.558 1.00 26.19 396 VAL B C 1
ATOM 7237 O O . VAL B 1 419 ? -2.778 107.572 2.465 1.00 26.88 396 VAL B O 1
ATOM 7241 N N . CYS B 1 420 ? -2.965 107.711 4.712 1.00 27.40 397 CYS B N 1
ATOM 7242 C CA . CYS B 1 420 ? -4.360 107.300 4.806 1.00 27.48 397 CYS B CA 1
ATOM 7243 C C . CYS B 1 420 ? -5.158 108.553 5.140 1.00 26.56 397 CYS B C 1
ATOM 7244 O O . CYS B 1 420 ? -5.053 109.083 6.248 1.00 26.79 397 CYS B O 1
ATOM 7247 N N . TYR B 1 421 ? -5.945 109.028 4.180 1.00 26.25 398 TYR B N 1
ATOM 7248 C CA . TYR B 1 421 ? -6.505 110.372 4.206 1.00 25.98 398 TYR B CA 1
ATOM 7249 C C . TYR B 1 421 ? -8.023 110.294 4.261 1.00 26.46 398 TYR B C 1
ATOM 7250 O O . TYR B 1 421 ? -8.643 109.667 3.396 1.00 24.74 398 TYR B O 1
ATOM 7259 N N . TYR B 1 422 ? -8.618 110.934 5.270 1.00 27.57 399 TYR B N 1
ATOM 7260 C CA . TYR B 1 422 ? -10.055 111.166 5.280 1.00 26.97 399 TYR B CA 1
ATOM 7261 C C . TYR B 1 422 ? -10.417 112.616 4.989 1.00 27.49 399 TYR B C 1
ATOM 7262 O O . TYR B 1 422 ? -11.252 112.872 4.121 1.00 28.65 399 TYR B O 1
ATOM 7271 N N . SER B 1 423 ? -9.833 113.579 5.700 1.00 27.87 400 SER B N 1
ATOM 7272 C CA . SER B 1 423 ? -10.107 114.988 5.436 1.00 27.90 400 SER B CA 1
ATOM 7273 C C . SER B 1 423 ? -8.908 115.817 5.881 1.00 27.65 400 SER B C 1
ATOM 7274 O O . SER B 1 423 ? -7.878 115.281 6.302 1.00 24.53 400 SER B O 1
ATOM 7277 N N . THR B 1 424 ? -9.047 117.145 5.787 1.00 28.80 401 THR B N 1
ATOM 7278 C CA . THR B 1 424 ? -7.984 118.024 6.267 1.00 31.28 401 THR B CA 1
ATOM 7279 C C . THR B 1 424 ? -7.785 117.923 7.777 1.00 32.24 401 THR B C 1
ATOM 7280 O O . THR B 1 424 ? -6.710 118.275 8.272 1.00 32.67 401 THR B O 1
ATOM 7284 N N . ASN B 1 425 ? -8.785 117.451 8.515 1.00 31.42 402 ASN B N 1
ATOM 7285 C CA . ASN B 1 425 ? -8.672 117.294 9.957 1.00 33.02 402 ASN B CA 1
ATOM 7286 C C . ASN B 1 425 ? -8.413 115.856 10.382 1.00 31.45 402 ASN B C 1
ATOM 7287 O O . ASN B 1 425 ? -8.231 115.603 11.577 1.00 31.18 402 ASN B O 1
ATOM 7292 N N . ASN B 1 426 ? -8.388 114.911 9.440 1.00 29.97 403 ASN B N 1
ATOM 7293 C CA . ASN B 1 426 ? -8.303 113.490 9.775 1.00 29.07 403 ASN B CA 1
ATOM 7294 C C . ASN B 1 426 ? -7.458 112.795 8.716 1.00 29.01 403 ASN B C 1
ATOM 7295 O O . ASN B 1 426 ? -7.929 112.522 7.606 1.00 28.08 403 ASN B O 1
ATOM 7300 N N . TYR B 1 427 ? -6.212 112.507 9.064 1.00 28.67 404 TYR B N 1
ATOM 7301 C CA . TYR B 1 427 ? -5.365 111.721 8.186 1.00 27.99 404 TYR B CA 1
ATOM 7302 C C . TYR B 1 427 ? -4.266 111.094 9.022 1.00 27.24 404 TYR B C 1
ATOM 7303 O O . TYR B 1 427 ? -4.069 111.428 10.195 1.00 26.83 404 TYR B O 1
ATOM 7312 N N . LEU B 1 428 ? -3.541 110.187 8.384 1.00 26.90 405 LEU B N 1
ATOM 7313 C CA . LEU B 1 428 ? -2.462 109.450 9.015 1.00 27.26 405 LEU B CA 1
ATOM 7314 C C . LEU B 1 428 ? -1.392 109.265 7.955 1.00 27.49 405 LEU B C 1
ATOM 7315 O O . LEU B 1 428 ? -1.641 108.624 6.930 1.00 26.33 405 LEU B O 1
ATOM 7320 N N . LYS B 1 429 ? -0.224 109.864 8.170 1.00 26.87 406 LYS B N 1
ATOM 7321 C CA . LYS B 1 429 ? 0.807 109.889 7.146 1.00 26.79 406 LYS B CA 1
ATOM 7322 C C . LYS B 1 429 ? 2.105 109.312 7.684 1.00 27.30 406 LYS B C 1
ATOM 7323 O O . LYS B 1 429 ? 2.396 109.380 8.884 1.00 26.31 406 LYS B O 1
ATOM 7329 N N . CYS B 1 430 ? 2.871 108.728 6.768 1.00 27.13 407 CYS B N 1
ATOM 7330 C CA . CYS B 1 430 ? 4.210 108.220 7.036 1.00 27.56 407 CYS B CA 1
ATOM 7331 C C . CYS B 1 430 ? 5.102 108.697 5.906 1.00 28.17 407 CYS B C 1
ATOM 7332 O O . CYS B 1 430 ? 4.795 108.460 4.732 1.00 27.75 407 CYS B O 1
ATOM 7335 N N . CYS B 1 431 ? 6.192 109.375 6.248 1.00 28.03 408 CYS B N 1
ATOM 7336 C CA . CYS B 1 431 ? 6.951 110.073 5.223 1.00 28.44 408 CYS B CA 1
ATOM 7337 C C . CYS B 1 431 ? 8.434 110.034 5.539 1.00 28.60 408 CYS B C 1
ATOM 7338 O O . CYS B 1 431 ? 8.838 109.958 6.703 1.00 29.03 408 CYS B O 1
ATOM 7341 N N . LEU B 1 432 ? 9.237 110.072 4.480 1.00 28.08 409 LEU B N 1
ATOM 7342 C CA . LEU B 1 432 ? 10.645 110.430 4.588 1.00 27.95 409 LEU B CA 1
ATOM 7343 C C . LEU B 1 432 ? 10.735 111.947 4.673 1.00 30.67 409 LEU B C 1
ATOM 7344 O O . LEU B 1 432 ? 10.229 112.652 3.792 1.00 31.23 409 LEU B O 1
ATOM 7349 N N . ILE B 1 433 ? 11.356 112.450 5.733 1.00 30.69 410 ILE B N 1
ATOM 7350 C CA . ILE B 1 433 ? 11.357 113.873 6.034 1.00 30.19 410 ILE B CA 1
ATOM 7351 C C . ILE B 1 433 ? 12.762 114.277 6.451 1.00 31.47 410 ILE B C 1
ATOM 7352 O O . ILE B 1 433 ? 13.523 113.464 6.985 1.00 32.49 410 ILE B O 1
ATOM 7357 N N . TYR B 1 434 ? 13.124 115.530 6.179 1.00 32.54 411 TYR B N 1
ATOM 7358 C CA . TYR B 1 434 ? 14.350 116.110 6.717 1.00 35.44 411 TYR B CA 1
ATOM 7359 C C . TYR B 1 434 ? 13.978 116.893 7.970 1.00 37.85 411 TYR B C 1
ATOM 7360 O O . TYR B 1 434 ? 13.270 117.904 7.896 1.00 38.03 411 TYR B O 1
ATOM 7369 N N . GLU B 1 435 ? 14.465 116.418 9.117 1.00 39.60 412 GLU B N 1
ATOM 7370 C CA . GLU B 1 435 ? 14.229 117.007 10.430 1.00 42.41 412 GLU B CA 1
ATOM 7371 C C . GLU B 1 435 ? 15.513 116.761 11.224 1.00 45.14 412 GLU B C 1
ATOM 7372 O O . GLU B 1 435 ? 15.633 115.787 11.972 1.00 43.62 412 GLU B O 1
ATOM 7378 N N . GLU B 1 436 ? 16.487 117.653 11.031 1.00 49.85 413 GLU B N 1
ATOM 7379 C CA . GLU B 1 436 ? 17.841 117.473 11.553 1.00 53.09 413 GLU B CA 1
ATOM 7380 C C . GLU B 1 436 ? 18.423 116.141 11.084 1.00 50.86 413 GLU B C 1
ATOM 7381 O O . GLU B 1 436 ? 18.873 115.313 11.879 1.00 51.84 413 GLU B O 1
ATOM 7387 N N . GLY B 1 437 ? 18.407 115.942 9.775 1.00 46.17 414 GLY B N 1
ATOM 7388 C CA . GLY B 1 437 ? 18.763 114.677 9.167 1.00 42.67 414 GLY B CA 1
ATOM 7389 C C . GLY B 1 437 ? 17.538 113.934 8.658 1.00 38.81 414 GLY B C 1
ATOM 7390 O O . GLY B 1 437 ? 16.390 114.287 8.932 1.00 36.91 414 GLY B O 1
ATOM 7391 N N . LEU B 1 438 ? 17.813 112.879 7.896 1.00 37.05 415 LEU B N 1
ATOM 7392 C CA . LEU B 1 438 ? 16.745 112.076 7.317 1.00 34.45 415 LEU B CA 1
ATOM 7393 C C . LEU B 1 438 ? 16.025 111.282 8.401 1.00 33.43 415 LEU B C 1
ATOM 7394 O O . LEU B 1 438 ? 16.661 110.667 9.263 1.00 34.38 415 LEU B O 1
ATOM 7399 N N . LYS B 1 439 ? 14.692 111.292 8.351 1.00 31.01 416 LYS B N 1
ATOM 7400 C CA . LYS B 1 439 ? 13.877 110.562 9.312 1.00 29.63 416 LYS B CA 1
ATOM 7401 C C . LYS B 1 439 ? 12.705 109.908 8.598 1.00 28.77 416 LYS B C 1
ATOM 7402 O O . LYS B 1 439 ? 12.221 110.410 7.577 1.00 28.89 416 LYS B O 1
ATOM 7408 N N . ILE B 1 440 ? 12.250 108.782 9.144 1.00 28.10 417 ILE B N 1
ATOM 7409 C CA . ILE B 1 440 ? 10.942 108.223 8.821 1.00 27.96 417 ILE B CA 1
ATOM 7410 C C . ILE B 1 440 ? 9.992 108.651 9.929 1.00 28.73 417 ILE B C 1
ATOM 7411 O O . ILE B 1 440 ? 10.211 108.328 11.102 1.00 30.13 417 ILE B O 1
ATOM 7416 N N . LYS B 1 441 ? 8.944 109.379 9.567 1.00 26.69 418 LYS B N 1
ATOM 7417 C CA . LYS B 1 441 ? 8.073 110.023 10.536 1.00 27.01 418 LYS B CA 1
ATOM 7418 C C . LYS B 1 441 ? 6.629 109.590 10.322 1.00 27.11 418 LYS B C 1
ATOM 7419 O O . LYS B 1 441 ? 6.147 109.541 9.187 1.00 27.91 418 LYS B O 1
ATOM 7425 N N . VAL B 1 442 ? 5.939 109.277 11.414 1.00 25.93 419 VAL B N 1
ATOM 7426 C CA . VAL B 1 442 ? 4.517 108.949 11.373 1.00 25.95 419 VAL B CA 1
ATOM 7427 C C . VAL B 1 442 ? 3.765 110.011 12.156 1.00 27.31 419 VAL B C 1
ATOM 7428 O O . VAL B 1 442 ? 4.080 110.270 13.324 1.00 29.13 419 VAL B O 1
ATOM 7432 N N . VAL B 1 443 ? 2.774 110.623 11.514 1.00 27.69 420 VAL B N 1
ATOM 7433 C CA . VAL B 1 443 ? 1.994 111.701 12.106 1.00 28.84 420 VAL B CA 1
ATOM 7434 C C . VAL B 1 443 ? 0.515 111.431 11.880 1.00 29.76 420 VAL B C 1
ATOM 7435 O O . VAL B 1 443 ? 0.102 111.048 10.780 1.00 30.47 420 VAL B O 1
ATOM 7439 N N . GLU B 1 444 ? -0.281 111.626 12.924 1.00 29.89 421 GLU B N 1
ATOM 7440 C CA . GLU B 1 444 ? -1.728 111.609 12.808 1.00 29.08 421 GLU B CA 1
ATOM 7441 C C . GLU B 1 444 ? -2.263 113.025 12.971 1.00 29.19 421 GLU B C 1
ATOM 7442 O O . GLU B 1 444 ? -1.696 113.842 13.699 1.00 29.74 421 GLU B O 1
ATOM 7448 N N . ASN B 1 445 ? -3.335 113.319 12.247 1.00 28.66 422 ASN B N 1
ATOM 7449 C CA . ASN B 1 445 ? -4.212 114.443 12.546 1.00 28.33 422 ASN B CA 1
ATOM 7450 C C . ASN B 1 445 ? -5.537 113.824 12.963 1.00 28.94 422 ASN B C 1
ATOM 7451 O O . ASN B 1 445 ? -6.275 113.293 12.125 1.00 28.21 422 ASN B O 1
ATOM 7456 N N . ARG B 1 446 ? -5.812 113.857 14.258 1.00 30.72 423 ARG B N 1
ATOM 7457 C CA . ARG B 1 446 ? -6.965 113.193 14.862 1.00 31.96 423 ARG B CA 1
ATOM 7458 C C . ARG B 1 446 ? -7.995 114.269 15.184 1.00 34.29 423 ARG B C 1
ATOM 7459 O O . ARG B 1 446 ? -7.917 114.917 16.231 1.00 34.71 423 ARG B O 1
ATOM 7467 N N . SER B 1 447 ? -8.947 114.464 14.271 1.00 32.12 424 SER B N 1
ATOM 7468 C CA . SER B 1 447 ? -10.001 115.470 14.419 1.00 34.56 424 SER B CA 1
ATOM 7469 C C . SER B 1 447 ? -9.413 116.835 14.771 1.00 35.34 424 SER B C 1
ATOM 7470 O O . SER B 1 447 ? -9.874 117.527 15.681 1.00 37.25 424 SER B O 1
ATOM 7473 N N . GLY B 1 448 ? -8.370 117.217 14.038 1.00 35.65 425 GLY B N 1
ATOM 7474 C CA . GLY B 1 448 ? -7.725 118.496 14.228 1.00 37.38 425 GLY B CA 1
ATOM 7475 C C . GLY B 1 448 ? -6.552 118.497 15.184 1.00 37.25 425 GLY B C 1
ATOM 7476 O O . GLY B 1 448 ? -5.865 119.519 15.289 1.00 37.28 425 GLY B O 1
ATOM 7477 N N . CYS B 1 449 ? -6.292 117.395 15.882 1.00 37.95 426 CYS B N 1
ATOM 7478 C CA . CYS B 1 449 ? -5.191 117.320 16.838 1.00 38.81 426 CYS B CA 1
ATOM 7479 C C . CYS B 1 449 ? -4.047 116.539 16.203 1.00 36.03 426 CYS B C 1
ATOM 7480 O O . CYS B 1 449 ? -4.177 115.339 15.935 1.00 33.76 426 CYS B O 1
ATOM 7483 N N . GLN B 1 450 ? -2.929 117.219 15.960 1.00 36.28 427 GLN B N 1
ATOM 7484 C CA . GLN B 1 450 ? -1.765 116.593 15.350 1.00 36.75 427 GLN B CA 1
ATOM 7485 C C . GLN B 1 450 ? -0.882 115.956 16.412 1.00 36.59 427 GLN B C 1
ATOM 7486 O O . GLN B 1 450 ? -0.635 116.545 17.467 1.00 36.59 427 GLN B O 1
ATOM 7492 N N . LYS B 1 451 ? -0.399 114.750 16.121 1.00 35.67 428 LYS B N 1
ATOM 7493 C CA . LYS B 1 451 ? 0.486 114.054 17.045 1.00 36.28 428 LYS B CA 1
ATOM 7494 C C . LYS B 1 451 ? 1.479 113.219 16.252 1.00 30.86 428 LYS B C 1
ATOM 7495 O O . LYS B 1 451 ? 1.093 112.519 15.311 1.00 26.84 428 LYS B O 1
ATOM 7501 N N . THR B 1 452 ? 2.753 113.311 16.621 1.00 30.39 429 THR B N 1
ATOM 7502 C CA . THR B 1 452 ? 3.774 112.450 16.040 1.00 29.92 429 THR B CA 1
ATOM 7503 C C . THR B 1 452 ? 3.715 111.091 16.725 1.00 29.70 429 THR B C 1
ATOM 7504 O O . THR B 1 452 ? 3.915 110.997 17.940 1.00 29.95 429 THR B O 1
ATOM 7508 N N . LEU B 1 453 ? 3.417 110.046 15.955 1.00 28.51 430 LEU B N 1
ATOM 7509 C CA . LEU B 1 453 ? 3.318 108.705 16.515 1.00 30.30 430 LEU B CA 1
ATOM 7510 C C . LEU B 1 453 ? 4.645 107.969 16.506 1.00 32.21 430 LEU B C 1
ATOM 7511 O O . LEU B 1 453 ? 4.857 107.079 17.335 1.00 33.26 430 LEU B O 1
ATOM 7516 N N . GLY B 1 454 ? 5.538 108.321 15.590 1.00 31.86 431 GLY B N 1
ATOM 7517 C CA . GLY B 1 454 ? 6.828 107.674 15.507 1.00 31.31 431 GLY B CA 1
ATOM 7518 C C . GLY B 1 454 ? 7.824 108.447 14.669 1.00 31.34 431 GLY B C 1
ATOM 7519 O O . GLY B 1 454 ? 7.450 109.135 13.711 1.00 29.37 431 GLY B O 1
ATOM 7520 N N . LYS B 1 455 ? 9.101 108.348 15.018 1.00 31.40 432 LYS B N 1
ATOM 7521 C CA . LYS B 1 455 ? 10.141 108.994 14.226 1.00 31.27 432 LYS B CA 1
ATOM 7522 C C . LYS B 1 455 ? 11.412 108.174 14.350 1.00 30.36 432 LYS B C 1
ATOM 7523 O O . LYS B 1 455 ? 11.921 107.986 15.456 1.00 30.44 432 LYS B O 1
ATOM 7529 N N . LYS B 1 456 ? 11.906 107.675 13.223 1.00 29.60 433 LYS B N 1
ATOM 7530 C CA . LYS B 1 456 ? 13.070 106.808 13.194 1.00 30.90 433 LYS B CA 1
ATOM 7531 C C . LYS B 1 456 ? 14.139 107.406 12.293 1.00 31.34 433 LYS B C 1
ATOM 7532 O O . LYS B 1 456 ? 13.835 108.084 11.305 1.00 29.61 433 LYS B O 1
ATOM 7538 N N . HIS B 1 457 ? 15.397 107.149 12.644 1.00 32.34 434 HIS B N 1
ATOM 7539 C CA . HIS B 1 457 ? 16.499 107.518 11.769 1.00 33.47 434 HIS B CA 1
ATOM 7540 C C . HIS B 1 457 ? 16.344 106.844 10.411 1.00 33.07 434 HIS B C 1
ATOM 7541 O O . HIS B 1 457 ? 15.998 105.663 10.320 1.00 32.47 434 HIS B O 1
ATOM 7548 N N . ALA B 1 458 ? 16.593 107.605 9.348 1.00 32.07 435 ALA B N 1
ATOM 7549 C CA . ALA B 1 458 ? 16.516 107.093 7.987 1.00 31.62 435 ALA B CA 1
ATOM 7550 C C . ALA B 1 458 ? 17.876 107.203 7.313 1.00 32.55 435 ALA B C 1
ATOM 7551 O O . ALA B 1 458 ? 18.616 108.165 7.540 1.00 33.32 435 ALA B O 1
ATOM 7553 N N . GLU B 1 459 ? 18.202 106.207 6.497 1.00 33.88 436 GLU B N 1
ATOM 7554 C CA . GLU B 1 459 ? 19.370 106.256 5.633 1.00 36.93 436 GLU B CA 1
ATOM 7555 C C . GLU B 1 459 ? 18.995 106.900 4.303 1.00 37.73 436 GLU B C 1
ATOM 7556 O O . GLU B 1 459 ? 17.820 106.998 3.944 1.00 35.81 436 GLU B O 1
ATOM 7562 N N . ALA B 1 460 ? 20.015 107.338 3.568 1.00 40.03 437 ALA B N 1
ATOM 7563 C CA . ALA B 1 460 ? 19.781 107.926 2.259 1.00 42.16 437 ALA B CA 1
ATOM 7564 C C . ALA B 1 460 ? 19.542 106.839 1.215 1.00 43.45 437 ALA B C 1
ATOM 7565 O O . ALA B 1 460 ? 19.851 105.663 1.420 1.00 44.38 437 ALA B O 1
ATOM 7567 N N . GLY B 1 461 ? 18.975 107.251 0.084 1.00 43.26 438 GLY B N 1
ATOM 7568 C CA . GLY B 1 461 ? 18.785 106.363 -1.036 1.00 42.52 438 GLY B CA 1
ATOM 7569 C C . GLY B 1 461 ? 17.346 105.922 -1.199 1.00 40.49 438 GLY B C 1
ATOM 7570 O O . GLY B 1 461 ? 16.456 106.337 -0.451 1.00 38.81 438 GLY B O 1
ATOM 7571 N N . PRO B 1 462 ? 17.093 105.080 -2.201 1.00 41.10 439 PRO B N 1
ATOM 7572 C CA . PRO B 1 462 ? 15.735 104.575 -2.418 1.00 39.90 439 PRO B CA 1
ATOM 7573 C C . PRO B 1 462 ? 15.182 103.908 -1.167 1.00 38.85 439 PRO B C 1
ATOM 7574 O O . PRO B 1 462 ? 15.907 103.272 -0.400 1.00 39.86 439 PRO B O 1
ATOM 7578 N N . LEU B 1 463 ? 13.876 104.064 -0.974 1.00 36.29 440 LEU B N 1
ATOM 7579 C CA . LEU B 1 463 ? 13.219 103.671 0.258 1.00 36.10 440 LEU B CA 1
ATOM 7580 C C . LEU B 1 463 ? 11.872 103.045 -0.069 1.00 33.28 440 LEU B C 1
ATOM 7581 O O . LEU B 1 463 ? 11.214 103.423 -1.041 1.00 33.95 440 LEU B O 1
ATOM 7586 N N . PHE B 1 464 ? 11.474 102.078 0.750 1.00 29.71 441 PHE B N 1
ATOM 7587 C CA . PHE B 1 464 ? 10.165 101.452 0.664 1.00 27.93 441 PHE B CA 1
ATOM 7588 C C . PHE B 1 464 ? 9.370 101.791 1.916 1.00 27.16 441 PHE B C 1
ATOM 7589 O O . PHE B 1 464 ? 9.895 101.714 3.031 1.00 26.74 441 PHE B O 1
ATOM 7597 N N . LEU B 1 465 ? 8.105 102.160 1.732 1.00 25.99 442 LEU B N 1
ATOM 7598 C CA . LEU B 1 465 ? 7.195 102.417 2.840 1.00 26.94 442 LEU B CA 1
ATOM 7599 C C . LEU B 1 465 ? 5.969 101.530 2.686 1.00 26.72 442 LEU B C 1
ATOM 7600 O O . LEU B 1 465 ? 5.522 101.271 1.566 1.00 27.11 442 LEU B O 1
ATOM 7605 N N . LYS B 1 466 ? 5.427 101.061 3.811 1.00 25.12 443 LYS B N 1
ATOM 7606 C CA . LYS B 1 466 ? 4.294 100.145 3.795 1.00 25.35 443 LYS B CA 1
ATOM 7607 C C . LYS B 1 466 ? 3.325 100.510 4.909 1.00 26.15 443 LYS B C 1
ATOM 7608 O O . LYS B 1 466 ? 3.724 100.624 6.072 1.00 27.86 443 LYS B O 1
ATOM 7614 N N . ALA B 1 467 ? 2.061 100.698 4.547 1.00 24.34 444 ALA B N 1
ATOM 7615 C CA . ALA B 1 467 ? 0.975 100.847 5.507 1.00 24.58 444 ALA B CA 1
ATOM 7616 C C . ALA B 1 467 ? 0.273 99.506 5.658 1.00 26.08 444 ALA B C 1
ATOM 7617 O O . ALA B 1 467 ? -0.061 98.863 4.656 1.00 26.08 444 ALA B O 1
ATOM 7619 N N . VAL B 1 468 ? 0.061 99.082 6.901 1.00 24.64 445 VAL B N 1
ATOM 7620 C CA . VAL B 1 468 ? -0.653 97.845 7.200 1.00 24.18 445 VAL B CA 1
ATOM 7621 C C . VAL B 1 468 ? -1.891 98.194 8.010 1.00 24.98 445 VAL B C 1
ATOM 7622 O O . VAL B 1 468 ? -1.784 98.733 9.121 1.00 24.04 445 VAL B O 1
ATOM 7626 N N . ILE B 1 469 ? -3.061 97.872 7.465 1.00 24.63 446 ILE B N 1
ATOM 7627 C CA . ILE B 1 469 ? -4.341 98.178 8.089 1.00 23.32 446 ILE B CA 1
ATOM 7628 C C . ILE B 1 469 ? -4.979 96.863 8.514 1.00 24.22 446 ILE B C 1
ATOM 7629 O O . ILE B 1 469 ? -5.121 95.943 7.697 1.00 23.83 446 ILE B O 1
ATOM 7634 N N . ASN B 1 470 ? -5.331 96.761 9.796 1.00 23.64 447 ASN B N 1
ATOM 7635 C CA . ASN B 1 470 ? -6.080 95.626 10.336 1.00 25.82 447 ASN B CA 1
ATOM 7636 C C . ASN B 1 470 ? -7.200 96.214 11.187 1.00 26.13 447 ASN B C 1
ATOM 7637 O O . ASN B 1 470 ? -6.998 96.511 12.368 1.00 24.87 447 ASN B O 1
ATOM 7642 N N . LYS B 1 471 ? -8.377 96.368 10.577 1.00 26.76 448 LYS B N 1
ATOM 7643 C CA . LYS B 1 471 ? -9.558 96.949 11.221 1.00 27.92 448 LYS B CA 1
ATOM 7644 C C . LYS B 1 471 ? -9.190 98.359 11.642 1.00 27.03 448 LYS B C 1
ATOM 7645 O O . LYS B 1 471 ? -8.804 99.160 10.767 1.00 25.85 448 LYS B O 1
ATOM 7651 N N . GLN B 1 472 ? -9.265 98.720 12.921 1.00 27.82 449 GLN B N 1
ATOM 7652 C CA . GLN B 1 472 ? -8.953 100.065 13.377 1.00 27.57 449 GLN B CA 1
ATOM 7653 C C . GLN B 1 472 ? -7.513 100.211 13.859 1.00 27.42 449 GLN B C 1
ATOM 7654 O O . GLN B 1 472 ? -7.153 101.270 14.387 1.00 26.77 449 GLN B O 1
ATOM 7660 N N . LYS B 1 473 ? -6.689 99.179 13.687 1.00 25.24 450 LYS B N 1
ATOM 7661 C CA . LYS B 1 473 ? -5.262 99.242 13.969 1.00 25.27 450 LYS B CA 1
ATOM 7662 C C . LYS B 1 473 ? -4.512 99.493 12.667 1.00 24.27 450 LYS B C 1
ATOM 7663 O O . LYS B 1 473 ? -4.723 98.782 11.677 1.00 23.81 450 LYS B O 1
ATOM 7669 N N . ARG B 1 474 ? -3.653 100.514 12.660 1.00 23.04 451 ARG B N 1
ATOM 7670 C CA . ARG B 1 474 ? -2.872 100.870 11.483 1.00 23.71 451 ARG B CA 1
ATOM 7671 C C . ARG B 1 474 ? -1.424 101.102 11.889 1.00 24.39 451 ARG B C 1
ATOM 7672 O O . ARG B 1 474 ? -1.152 101.745 12.908 1.00 26.25 451 ARG B O 1
ATOM 7680 N N . ASP B 1 475 ? -0.500 100.567 11.093 1.00 23.48 452 ASP B N 1
ATOM 7681 C CA . ASP B 1 475 ? 0.926 100.672 11.368 1.00 24.86 452 ASP B CA 1
ATOM 7682 C C . ASP B 1 475 ? 1.676 100.916 10.071 1.00 25.44 452 ASP B C 1
ATOM 7683 O O . ASP B 1 475 ? 1.223 100.523 8.991 1.00 25.55 452 ASP B O 1
ATOM 7688 N N . PHE B 1 476 ? 2.839 101.549 10.190 1.00 24.89 453 PHE B N 1
ATOM 7689 C CA . PHE B 1 476 ? 3.691 101.845 9.049 1.00 26.54 453 PHE B CA 1
ATOM 7690 C C . PHE B 1 476 ? 5.066 101.234 9.251 1.00 27.11 453 PHE B C 1
ATOM 7691 O O . PHE B 1 476 ? 5.588 101.198 10.371 1.00 27.19 453 PHE B O 1
ATOM 7699 N N . TYR B 1 477 ? 5.635 100.745 8.154 1.00 26.42 454 TYR B N 1
ATOM 7700 C CA . TYR B 1 477 ? 6.930 100.091 8.153 1.00 27.67 454 TYR B CA 1
ATOM 7701 C C . TYR B 1 477 ? 7.765 100.653 7.017 1.00 27.38 454 TYR B C 1
ATOM 7702 O O . TYR B 1 477 ? 7.236 101.074 5.984 1.00 28.27 454 TYR B O 1
ATOM 7711 N N . TYR B 1 478 ? 9.076 100.672 7.222 1.00 25.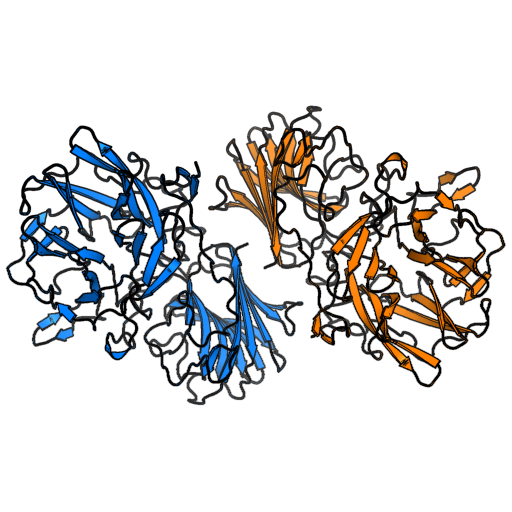64 455 TYR B N 1
ATOM 7712 C CA . TYR B 1 478 ? 10.006 101.093 6.188 1.00 25.51 455 TYR B CA 1
ATOM 7713 C C . TYR B 1 478 ? 11.023 99.987 5.937 1.00 26.08 455 TYR B C 1
ATOM 7714 O O . TYR B 1 478 ? 11.224 99.090 6.766 1.00 25.91 455 TYR B O 1
ATOM 7723 N N . SER B 1 479 ? 11.666 100.069 4.776 1.00 26.48 456 SER B N 1
ATOM 7724 C CA . SER B 1 479 ? 12.603 99.053 4.327 1.00 27.57 456 SER B CA 1
ATOM 7725 C C . SER B 1 479 ? 13.531 99.684 3.306 1.00 28.57 456 SER B C 1
ATOM 7726 O O . SER B 1 479 ? 13.146 100.621 2.601 1.00 27.90 456 SER B O 1
ATOM 7729 N N . TYR B 1 480 ? 14.759 99.173 3.235 1.00 29.22 457 TYR B N 1
ATOM 7730 C CA . TYR B 1 480 ? 15.711 99.669 2.249 1.00 29.93 457 TYR B CA 1
ATOM 7731 C C . TYR B 1 480 ? 15.867 98.744 1.054 1.00 30.98 457 TYR B C 1
ATOM 7732 O O . TYR B 1 480 ? 16.480 99.143 0.061 1.00 31.67 457 TYR B O 1
ATOM 7741 N N . GLU B 1 481 ? 15.324 97.528 1.114 1.00 30.48 458 GLU B N 1
ATOM 7742 C CA . GLU B 1 481 ? 15.410 96.627 -0.026 1.00 29.76 458 GLU B CA 1
ATOM 7743 C C . GLU B 1 481 ? 14.109 95.872 -0.272 1.00 28.76 458 GLU B C 1
ATOM 7744 O O . GLU B 1 481 ? 14.072 95.010 -1.156 1.00 28.36 458 GLU B O 1
ATOM 7750 N N . GLY B 1 482 ? 13.040 96.182 0.459 1.00 27.60 459 GLY B N 1
ATOM 7751 C CA . GLY B 1 482 ? 11.753 95.549 0.230 1.00 28.77 459 GLY B CA 1
ATOM 7752 C C . GLY B 1 482 ? 11.600 94.165 0.814 1.00 30.93 459 GLY B C 1
ATOM 7753 O O . GLY B 1 482 ? 10.598 93.498 0.531 1.00 31.41 459 GLY B O 1
ATOM 7754 N N . LYS B 1 483 ? 12.558 93.713 1.617 1.00 30.86 460 LYS B N 1
ATOM 7755 C CA . LYS B 1 483 ? 12.542 92.384 2.214 1.00 32.42 460 LYS B CA 1
ATOM 7756 C C . LYS B 1 483 ? 12.439 92.415 3.730 1.00 32.34 460 LYS B C 1
ATOM 7757 O O . LYS B 1 483 ? 11.688 91.626 4.305 1.00 32.69 460 LYS B O 1
ATOM 7763 N N . HIS B 1 484 ? 13.171 93.314 4.387 1.00 30.65 461 HIS B N 1
ATOM 7764 C CA . HIS B 1 484 ? 13.210 93.418 5.839 1.00 29.65 461 HIS B CA 1
ATOM 7765 C C . HIS B 1 484 ? 12.511 94.706 6.250 1.00 28.43 461 HIS B C 1
ATOM 7766 O O . HIS B 1 484 ? 12.945 95.799 5.870 1.00 29.59 461 HIS B O 1
ATOM 7773 N N . TRP B 1 485 ? 11.439 94.573 7.025 1.00 26.74 462 TRP B N 1
ATOM 7774 C CA . TRP B 1 485 ? 10.542 95.677 7.340 1.00 26.76 462 TRP B CA 1
ATOM 7775 C C . TRP B 1 485 ? 10.690 96.071 8.803 1.00 26.30 462 TRP B C 1
ATOM 7776 O O . TRP B 1 485 ? 10.708 95.208 9.685 1.00 27.05 462 TRP B O 1
ATOM 7787 N N . HIS B 1 486 ? 10.791 97.372 9.056 1.00 26.36 463 HIS B N 1
ATOM 7788 C CA . HIS B 1 486 ? 10.959 97.895 10.404 1.00 28.40 463 HIS B CA 1
ATOM 7789 C C . HIS B 1 486 ? 9.823 98.857 10.721 1.00 28.31 463 HIS B C 1
ATOM 7790 O O . HIS B 1 486 ? 9.445 99.689 9.888 1.00 27.50 463 HIS B O 1
ATOM 7797 N N . HIS B 1 487 ? 9.294 98.744 11.934 1.00 27.70 464 HIS B N 1
ATOM 7798 C CA . HIS B 1 487 ? 8.137 99.531 12.337 1.00 27.11 464 HIS B CA 1
ATOM 7799 C C . HIS B 1 487 ? 8.517 101.000 12.497 1.00 25.58 464 HIS B C 1
ATOM 7800 O O . HIS B 1 487 ? 9.482 101.335 13.190 1.00 24.63 464 HIS B O 1
ATOM 7807 N N . ALA B 1 488 ? 7.764 101.879 11.843 1.00 25.64 465 ALA B N 1
ATOM 7808 C CA . ALA B 1 488 ? 7.988 103.311 11.993 1.00 26.39 465 ALA B CA 1
ATOM 7809 C C . ALA B 1 488 ? 7.060 103.920 13.035 1.00 26.31 465 ALA B C 1
ATOM 7810 O O . ALA B 1 488 ? 7.464 104.817 13.780 1.00 26.01 465 ALA B O 1
ATOM 7812 N N . GLY B 1 489 ? 5.832 103.427 13.104 1.00 26.82 466 GLY B N 1
ATOM 7813 C CA . GLY B 1 489 ? 4.841 103.930 14.033 1.00 27.83 466 GLY B CA 1
ATOM 7814 C C . GLY B 1 489 ? 3.460 103.485 13.612 1.00 27.32 466 GLY B C 1
ATOM 7815 O O . GLY B 1 489 ? 3.250 102.972 12.510 1.00 25.77 466 GLY B O 1
ATOM 7816 N N . GLY B 1 490 ? 2.510 103.690 14.516 1.00 26.78 467 GLY B N 1
ATOM 7817 C CA . GLY B 1 490 ? 1.140 103.317 14.217 1.00 26.39 467 GLY B CA 1
ATOM 7818 C C . GLY B 1 490 ? 0.209 103.716 15.339 1.00 27.67 467 GLY B C 1
ATOM 7819 O O . GLY B 1 490 ? 0.628 104.259 16.367 1.00 27.88 467 GLY B O 1
ATOM 7820 N N . THR B 1 491 ? -1.076 103.438 15.121 1.00 27.29 468 THR B N 1
ATOM 7821 C CA . THR B 1 491 ? -2.108 103.679 16.114 1.00 28.31 468 THR B CA 1
ATOM 7822 C C . THR B 1 491 ? -2.980 102.439 16.258 1.00 30.28 468 THR B C 1
ATOM 7823 O O . THR B 1 491 ? -3.196 101.692 15.297 1.00 31.07 468 THR B O 1
ATOM 7827 N N . GLU B 1 492 ? -3.477 102.228 17.474 1.00 30.39 469 GLU B N 1
ATOM 7828 C CA . GLU B 1 492 ? -4.443 101.176 17.763 1.00 32.98 469 GLU B CA 1
ATOM 7829 C C . GLU B 1 492 ? -5.883 101.642 17.609 1.00 31.89 469 GLU B C 1
ATOM 7830 O O . GLU B 1 492 ? -6.805 100.850 17.836 1.00 32.33 469 GLU B O 1
ATOM 7836 N N . ASP B 1 493 ? -6.102 102.904 17.239 1.00 30.59 470 ASP B N 1
ATOM 7837 C CA . ASP B 1 493 ? -7.448 103.474 17.156 1.00 30.69 470 ASP B CA 1
ATOM 7838 C C . ASP B 1 493 ? -7.486 104.439 15.970 1.00 29.65 470 ASP B C 1
ATOM 7839 O O . ASP B 1 493 ? -7.268 105.644 16.124 1.00 31.14 470 ASP B O 1
ATOM 7844 N N . ALA B 1 494 ? -7.774 103.902 14.786 1.00 25.86 471 ALA B N 1
ATOM 7845 C CA . ALA B 1 494 ? -7.934 104.703 13.583 1.00 25.99 471 ALA B CA 1
ATOM 7846 C C . ALA B 1 494 ? -9.390 105.072 13.316 1.00 27.56 471 ALA B C 1
ATOM 7847 O O . ALA B 1 494 ? -9.741 105.383 12.170 1.00 28.59 471 ALA B O 1
ATOM 7849 N N . SER B 1 495 ? -10.243 105.051 14.344 1.00 27.57 472 SER B N 1
ATOM 7850 C CA . SER B 1 495 ? -11.660 105.313 14.124 1.00 28.05 472 SER B CA 1
ATOM 7851 C C . SER B 1 495 ? -11.928 106.747 13.679 1.00 27.80 472 SER B C 1
ATOM 7852 O O . SER B 1 495 ? -13.013 107.025 13.157 1.00 28.58 472 SER B O 1
ATOM 7855 N N . PHE B 1 496 ? -10.967 107.658 13.848 1.00 26.70 473 PHE B N 1
ATOM 7856 C CA . PHE B 1 496 ? -11.154 109.018 13.353 1.00 27.56 473 PHE B CA 1
ATOM 7857 C C . PHE B 1 496 ? -11.151 109.079 11.829 1.00 27.13 473 PHE B C 1
ATOM 7858 O O . PHE B 1 496 ? -11.600 110.082 11.259 1.00 27.54 473 PHE B O 1
ATOM 7866 N N . LEU B 1 497 ? -10.672 108.027 11.162 1.00 24.19 474 LEU B N 1
ATOM 7867 C CA . LEU B 1 497 ? -10.717 107.937 9.702 1.00 24.41 474 LEU B CA 1
ATOM 7868 C C . LEU B 1 497 ? -12.025 107.260 9.300 1.00 24.51 474 LEU B C 1
ATOM 7869 O O . LEU B 1 497 ? -12.068 106.082 8.941 1.00 24.58 474 LEU B O 1
ATOM 7874 N N . SER B 1 498 ? -13.112 108.027 9.369 1.00 25.86 475 SER B N 1
ATOM 7875 C CA . SER B 1 498 ? -14.453 107.520 9.090 1.00 26.65 475 SER B CA 1
ATOM 7876 C C . SER B 1 498 ? -15.415 108.696 9.077 1.00 28.28 475 SER B C 1
ATOM 7877 O O . SER B 1 498 ? -15.109 109.765 9.616 1.00 30.89 475 SER B O 1
ATOM 7880 N N . ASP B 1 499 ? -16.587 108.485 8.463 1.00 26.36 476 ASP B N 1
ATOM 7881 C CA . ASP B 1 499 ? -17.626 109.514 8.468 1.00 29.22 476 ASP B CA 1
ATOM 7882 C C . ASP B 1 499 ? -17.952 109.946 9.889 1.00 30.58 476 ASP B C 1
ATOM 7883 O O . ASP B 1 499 ? -17.957 111.140 10.207 1.00 30.74 476 ASP B O 1
ATOM 7888 N N . GLU B 1 500 ? -18.226 108.970 10.760 1.00 30.74 477 GLU B N 1
ATOM 7889 C CA . GLU B 1 500 ? -18.701 109.250 12.110 1.00 32.09 477 GLU B CA 1
ATOM 7890 C C . GLU B 1 500 ? -17.566 109.672 13.037 1.00 33.52 477 GLU B C 1
ATOM 7891 O O . GLU B 1 500 ? -17.740 110.576 13.862 1.00 35.92 477 GLU B O 1
ATOM 7897 N N . GLY B 1 501 ? -16.403 109.027 12.923 1.00 32.59 478 GLY B N 1
ATOM 7898 C CA . GLY B 1 501 ? -15.287 109.349 13.795 1.00 31.77 478 GLY B CA 1
ATOM 7899 C C . GLY B 1 501 ? -14.555 110.622 13.435 1.00 31.36 478 GLY B C 1
ATOM 7900 O O . GLY B 1 501 ? -13.854 111.178 14.288 1.00 32.13 478 GLY B O 1
ATOM 7901 N N . SER B 1 502 ? -14.711 111.099 12.196 1.00 29.76 479 SER B N 1
ATOM 7902 C CA . SER B 1 502 ? -14.008 112.301 11.761 1.00 30.34 479 SER B CA 1
ATOM 7903 C C . SER B 1 502 ? -14.333 113.486 12.655 1.00 33.05 479 SER B C 1
ATOM 7904 O O . SER B 1 502 ? -13.471 114.337 12.907 1.00 33.66 479 SER B O 1
ATOM 7907 N N . ARG B 1 503 ? -15.576 113.562 13.129 1.00 34.17 480 ARG B N 1
ATOM 7908 C CA . ARG B 1 503 ? -16.108 114.711 13.855 1.00 36.68 480 ARG B CA 1
ATOM 7909 C C . ARG B 1 503 ? -16.106 115.976 13.001 1.00 37.76 480 ARG B C 1
ATOM 7910 O O . ARG B 1 503 ? -16.258 117.085 13.521 1.00 38.63 480 ARG B O 1
ATOM 7918 N N . ASP B 1 504 ? -15.945 115.828 11.688 1.00 37.34 481 ASP B N 1
ATOM 7919 C CA . ASP B 1 504 ? -16.094 116.956 10.787 1.00 38.27 481 ASP B CA 1
ATOM 7920 C C . ASP B 1 504 ? -17.555 117.391 10.729 1.00 39.84 481 ASP B C 1
ATOM 7921 O O . ASP B 1 504 ? -18.471 116.621 11.032 1.00 41.50 481 ASP B O 1
ATOM 7926 N N . ALA B 1 505 ? -17.764 118.652 10.337 1.00 39.02 482 ALA B N 1
ATOM 7927 C CA . ALA B 1 505 ? -19.123 119.172 10.214 1.00 40.47 482 ALA B CA 1
ATOM 7928 C C . ALA B 1 505 ? -19.946 118.327 9.253 1.00 39.70 482 ALA B C 1
ATOM 7929 O O . ALA B 1 505 ? -21.125 118.054 9.505 1.00 41.16 482 ALA B O 1
ATOM 7931 N N . LYS B 1 506 ? -19.337 117.903 8.148 1.00 37.18 483 LYS B N 1
ATOM 7932 C CA . LYS B 1 506 ? -19.935 116.958 7.216 1.00 35.98 483 LYS B CA 1
ATOM 7933 C C . LYS B 1 506 ? -18.921 115.860 6.940 1.00 34.62 483 LYS B C 1
ATOM 7934 O O . LYS B 1 506 ? -17.764 116.149 6.621 1.00 33.79 483 LYS B O 1
ATOM 7940 N N . GLY B 1 507 ? -19.349 114.609 7.082 1.00 34.74 484 GLY B N 1
ATOM 7941 C CA . GLY B 1 507 ? -18.498 113.472 6.787 1.00 34.07 484 GLY B CA 1
ATOM 7942 C C . GLY B 1 507 ? -19.122 112.593 5.724 1.00 34.37 484 GLY B C 1
ATOM 7943 O O . GLY B 1 507 ? -19.815 111.622 6.040 1.00 36.47 484 GLY B O 1
ATOM 7944 N N . HIS B 1 508 ? -18.892 112.928 4.456 1.00 31.93 485 HIS B N 1
ATOM 7945 C CA . HIS B 1 508 ? -19.577 112.286 3.343 1.00 31.51 485 HIS B CA 1
ATOM 7946 C C . HIS B 1 508 ? -18.659 111.475 2.446 1.00 30.31 485 HIS B C 1
ATOM 7947 O O . HIS B 1 508 ? -19.134 110.900 1.460 1.00 31.85 485 HIS B O 1
ATOM 7954 N N . THR B 1 509 ? -17.363 111.425 2.733 1.00 28.46 486 THR B N 1
ATOM 7955 C CA . THR B 1 509 ? -16.453 110.779 1.800 1.00 29.55 486 THR B CA 1
ATOM 7956 C C . THR B 1 509 ? -16.042 109.400 2.296 1.00 30.00 486 THR B C 1
ATOM 7957 O O . THR B 1 509 ? -16.887 108.517 2.463 1.00 32.71 486 THR B O 1
ATOM 7961 N N . GLY B 1 510 ? -14.754 109.199 2.521 1.00 27.95 487 GLY B N 1
ATOM 7962 C CA . GLY B 1 510 ? -14.260 107.895 2.908 1.00 26.23 487 GLY B CA 1
ATOM 7963 C C . GLY B 1 510 ? -12.751 107.896 2.969 1.00 24.92 487 GLY B C 1
ATOM 7964 O O . GLY B 1 510 ? -12.104 108.731 2.330 1.00 24.64 487 GLY B O 1
ATOM 7965 N N . THR B 1 511 ? -12.171 106.980 3.732 1.00 24.34 488 THR B N 1
ATOM 7966 C CA . THR B 1 511 ? -10.723 106.971 3.863 1.00 24.79 488 THR B CA 1
ATOM 7967 C C . THR B 1 511 ? -10.087 106.496 2.562 1.00 25.38 488 THR B C 1
ATOM 7968 O O . THR B 1 511 ? -10.454 105.453 2.015 1.00 26.15 488 THR B O 1
ATOM 7972 N N . MET B 1 512 ? -9.154 107.289 2.058 1.00 25.33 489 MET B N 1
ATOM 7973 C CA . MET B 1 512 ? -8.390 106.981 0.865 1.00 26.74 489 MET B CA 1
ATOM 7974 C C . MET B 1 512 ? -6.938 106.766 1.258 1.00 27.07 489 MET B C 1
ATOM 7975 O O . MET B 1 512 ? -6.506 107.171 2.339 1.00 28.99 489 MET B O 1
ATOM 7980 N N . VAL B 1 513 ? -6.184 106.124 0.371 1.00 25.20 490 VAL B N 1
ATOM 7981 C CA . VAL B 1 513 ? -4.790 105.792 0.632 1.00 24.74 490 VAL B CA 1
ATOM 7982 C C . VAL B 1 513 ? -3.969 106.140 -0.603 1.00 24.67 490 VAL B C 1
ATOM 7983 O O . VAL B 1 513 ? -4.381 105.870 -1.737 1.00 24.46 490 VAL B O 1
ATOM 7987 N N . GLY B 1 514 ? -2.816 106.762 -0.385 1.00 24.38 491 GLY B N 1
ATOM 7988 C CA . GLY B 1 514 ? -2.011 107.186 -1.509 1.00 24.63 491 GLY B CA 1
ATOM 7989 C C . GLY B 1 514 ? -0.752 107.909 -1.106 1.00 25.10 491 GLY B C 1
ATOM 7990 O O . GLY B 1 514 ? -0.127 107.570 -0.095 1.00 24.33 491 GLY B O 1
ATOM 7991 N N . ILE B 1 515 ? -0.376 108.925 -1.882 1.00 25.36 492 ILE B N 1
ATOM 7992 C CA . ILE B 1 515 ? 0.941 109.530 -1.765 1.00 25.90 492 ILE B CA 1
ATOM 7993 C C . ILE B 1 515 ? 0.813 111.046 -1.719 1.00 26.63 492 ILE B C 1
ATOM 7994 O O . ILE B 1 515 ? -0.224 111.622 -2.060 1.00 26.72 492 ILE B O 1
ATOM 7999 N N . PHE B 1 516 ? 1.895 111.689 -1.280 1.00 25.26 493 PHE B N 1
ATOM 8000 C CA . PHE B 1 516 ? 1.929 113.135 -1.113 1.00 26.05 493 PHE B CA 1
ATOM 8001 C C . PHE B 1 516 ? 3.378 113.570 -0.963 1.00 26.37 493 PHE B C 1
ATOM 8002 O O . PHE B 1 516 ? 4.256 112.771 -0.619 1.00 26.41 493 PHE B O 1
ATOM 8010 N N . ALA B 1 517 ? 3.604 114.859 -1.201 1.00 26.51 494 ALA B N 1
ATOM 8011 C CA . ALA B 1 517 ? 4.890 115.491 -0.960 1.00 27.35 494 ALA B CA 1
ATOM 8012 C C . ALA B 1 517 ? 4.656 116.975 -0.728 1.00 29.13 494 ALA B C 1
ATOM 8013 O O . ALA B 1 517 ? 3.843 117.597 -1.418 1.00 30.15 494 ALA B O 1
ATOM 8015 N N . ASN B 1 518 ? 5.346 117.534 0.263 1.00 28.42 495 ASN B N 1
ATOM 8016 C CA . ASN B 1 518 ? 5.331 118.974 0.465 1.00 29.77 495 ASN B CA 1
ATOM 8017 C C . ASN B 1 518 ? 6.693 119.389 1.007 1.00 30.92 495 ASN B C 1
ATOM 8018 O O . ASN B 1 518 ? 7.515 118.548 1.379 1.00 30.87 495 ASN B O 1
ATOM 8023 N N . ASN B 1 519 ? 6.942 120.700 1.019 1.00 31.87 496 ASN B N 1
ATOM 8024 C CA . ASN B 1 519 ? 8.266 121.224 1.325 1.00 34.32 496 ASN B CA 1
ATOM 8025 C C . ASN B 1 519 ? 8.359 121.796 2.733 1.00 36.84 496 ASN B C 1
ATOM 8026 O O . ASN B 1 519 ? 9.318 122.512 3.038 1.00 38.41 496 ASN B O 1
ATOM 8031 N N . GLY B 1 520 ? 7.380 121.498 3.589 1.00 38.14 497 GLY B N 1
ATOM 8032 C CA . GLY B 1 520 ? 7.351 121.970 4.961 1.00 39.92 497 GLY B CA 1
ATOM 8033 C C . GLY B 1 520 ? 7.439 123.480 5.074 1.00 44.06 497 GLY B C 1
ATOM 8034 O O . GLY B 1 520 ? 7.840 124.007 6.113 1.00 45.88 497 GLY B O 1
ATOM 8035 N N . GLY B 1 521 ? 7.072 124.179 4.003 1.00 45.24 498 GLY B N 1
ATOM 8036 C CA . GLY B 1 521 ? 7.162 125.622 3.984 1.00 47.77 498 GLY B CA 1
ATOM 8037 C C . GLY B 1 521 ? 8.510 126.181 3.598 1.00 50.53 498 GLY B C 1
ATOM 8038 O O . GLY B 1 521 ? 8.698 127.400 3.673 1.00 53.85 498 GLY B O 1
ATOM 8039 N N . SER B 1 522 ? 9.461 125.337 3.191 1.00 49.65 499 SER B N 1
ATOM 8040 C CA . SER B 1 522 ? 10.754 125.848 2.752 1.00 51.49 499 SER B CA 1
ATOM 8041 C C . SER B 1 522 ? 10.648 126.641 1.458 1.00 52.29 499 SER B C 1
ATOM 8042 O O . SER B 1 522 ? 11.501 127.497 1.196 1.00 53.82 499 SER B O 1
ATOM 8045 N N . GLY B 1 523 ? 9.620 126.381 0.651 1.00 50.95 500 GLY B N 1
ATOM 8046 C CA . GLY B 1 523 ? 9.481 126.984 -0.650 1.00 51.35 500 GLY B CA 1
ATOM 8047 C C . GLY B 1 523 ? 10.098 126.194 -1.785 1.00 50.00 500 GLY B C 1
ATOM 8048 O O . GLY B 1 523 ? 9.727 126.411 -2.944 1.00 50.23 500 GLY B O 1
ATOM 8049 N N . ARG B 1 524 ? 11.015 125.276 -1.488 1.00 48.24 501 ARG B N 1
ATOM 8050 C CA . ARG B 1 524 ? 11.728 124.570 -2.542 1.00 47.71 501 ARG B CA 1
ATOM 8051 C C . ARG B 1 524 ? 10.798 123.615 -3.284 1.00 45.27 501 ARG B C 1
ATOM 8052 O O . ARG B 1 524 ? 9.844 123.073 -2.720 1.00 42.85 501 ARG B O 1
ATOM 8060 N N . LYS B 1 525 ? 11.081 123.429 -4.572 1.00 46.45 502 LYS B N 1
ATOM 8061 C CA . LYS B 1 525 ? 10.406 122.438 -5.408 1.00 46.26 502 LYS B CA 1
ATOM 8062 C C . LYS B 1 525 ? 11.349 121.248 -5.559 1.00 43.67 502 LYS B C 1
ATOM 8063 O O . LYS B 1 525 ? 12.287 121.284 -6.358 1.00 43.78 502 LYS B O 1
ATOM 8069 N N . ALA B 1 526 ? 11.101 120.198 -4.780 1.00 40.70 503 ALA B N 1
ATOM 8070 C CA . ALA B 1 526 ? 11.915 118.990 -4.790 1.00 38.39 503 ALA B CA 1
ATOM 8071 C C . ALA B 1 526 ? 11.113 117.831 -5.366 1.00 35.99 503 ALA B C 1
ATOM 8072 O O . ALA B 1 526 ? 9.922 117.686 -5.080 1.00 34.59 503 ALA B O 1
ATOM 8074 N N . ALA B 1 527 ? 11.776 117.003 -6.173 1.00 35.59 504 ALA B N 1
ATOM 8075 C CA . ALA B 1 527 ? 11.121 115.904 -6.876 1.00 34.26 504 ALA B CA 1
ATOM 8076 C C . ALA B 1 527 ? 11.036 114.677 -5.976 1.00 32.71 504 ALA B C 1
ATOM 8077 O O . ALA B 1 527 ? 12.066 114.126 -5.569 1.00 32.25 504 ALA B O 1
ATOM 8079 N N . ALA B 1 528 ? 9.814 114.253 -5.664 1.00 30.91 505 ALA B N 1
ATOM 8080 C CA . ALA B 1 528 ? 9.569 112.981 -4.996 1.00 29.81 505 ALA B CA 1
ATOM 8081 C C . ALA B 1 528 ? 9.093 111.997 -6.058 1.00 29.45 505 ALA B C 1
ATOM 8082 O O . ALA B 1 528 ? 8.004 112.158 -6.618 1.00 28.34 505 ALA B O 1
ATOM 8084 N N . ASP B 1 529 ? 9.910 110.985 -6.334 1.00 29.49 506 ASP B N 1
ATOM 8085 C CA . ASP B 1 529 ? 9.685 110.064 -7.442 1.00 31.21 506 ASP B CA 1
ATOM 8086 C C . ASP B 1 529 ? 9.241 108.710 -6.900 1.00 30.11 506 ASP B C 1
ATOM 8087 O O . ASP B 1 529 ? 10.019 108.002 -6.251 1.00 29.62 506 ASP B O 1
ATOM 8092 N N . PHE B 1 530 ? 7.994 108.354 -7.175 1.00 29.71 507 PHE B N 1
ATOM 8093 C CA . PHE B 1 530 ? 7.408 107.105 -6.710 1.00 28.75 507 PHE B CA 1
ATOM 8094 C C . PHE B 1 530 ? 7.512 106.084 -7.837 1.00 29.26 507 PHE B C 1
ATOM 8095 O O . PHE B 1 530 ? 6.884 106.243 -8.888 1.00 28.44 507 PHE B O 1
ATOM 8103 N N . ASP B 1 531 ? 8.322 105.044 -7.621 1.00 29.22 508 ASP B N 1
ATOM 8104 C CA . ASP B 1 531 ? 8.471 103.999 -8.628 1.00 29.24 508 ASP B CA 1
ATOM 8105 C C . ASP B 1 531 ? 7.169 103.234 -8.823 1.00 28.84 508 ASP B C 1
ATOM 8106 O O . ASP B 1 531 ? 6.771 102.950 -9.959 1.00 28.50 508 ASP B O 1
ATOM 8111 N N . TRP B 1 532 ? 6.492 102.891 -7.733 1.00 28.09 509 TRP B N 1
ATOM 8112 C CA . TRP B 1 532 ? 5.254 102.138 -7.853 1.00 27.58 509 TRP B CA 1
ATOM 8113 C C . TRP B 1 532 ? 4.459 102.273 -6.570 1.00 26.58 509 TRP B C 1
ATOM 8114 O O . TRP B 1 532 ? 4.974 102.712 -5.538 1.00 24.51 509 TRP B O 1
ATOM 8125 N N . PHE B 1 533 ? 3.184 101.901 -6.669 1.00 27.47 510 PHE B N 1
ATOM 8126 C CA . PHE B 1 533 ? 2.260 101.821 -5.549 1.00 26.93 510 PHE B CA 1
ATOM 8127 C C . PHE B 1 533 ? 1.582 100.462 -5.625 1.00 27.82 510 PHE B C 1
ATOM 8128 O O . PHE B 1 533 ? 1.193 100.020 -6.710 1.00 28.91 510 PHE B O 1
ATOM 8136 N N . ARG B 1 534 ? 1.439 99.801 -4.479 1.00 27.24 511 ARG B N 1
ATOM 8137 C CA . ARG B 1 534 ? 0.937 98.431 -4.451 1.00 29.31 511 ARG B CA 1
ATOM 8138 C C . ARG B 1 534 ? -0.058 98.268 -3.312 1.00 27.24 511 ARG B C 1
ATOM 8139 O O . ARG B 1 534 ? 0.280 98.514 -2.152 1.00 25.84 511 ARG B O 1
ATOM 8147 N N . TYR B 1 535 ? -1.273 97.844 -3.653 1.00 27.90 512 TYR B N 1
ATOM 8148 C CA . TYR B 1 535 ? -2.357 97.614 -2.707 1.00 25.44 512 TYR B CA 1
ATOM 8149 C C . TYR B 1 535 ? -2.624 96.117 -2.644 1.00 24.43 512 TYR B C 1
ATOM 8150 O O . TYR B 1 535 ? -2.808 95.476 -3.686 1.00 24.16 512 TYR B O 1
ATOM 8159 N N . ILE B 1 536 ? -2.646 95.563 -1.431 1.00 22.11 513 ILE B N 1
ATOM 8160 C CA . ILE B 1 536 ? -2.797 94.124 -1.224 1.00 23.22 513 ILE B CA 1
ATOM 8161 C C . ILE B 1 536 ? -3.900 93.892 -0.199 1.00 23.32 513 ILE B C 1
ATOM 8162 O O . ILE B 1 536 ? -3.733 94.220 0.981 1.00 24.43 513 ILE B O 1
ATOM 8167 N N . ALA B 1 537 ? -5.014 93.315 -0.637 1.00 23.53 514 ALA B N 1
ATOM 8168 C CA . ALA B 1 537 ? -6.039 92.858 0.291 1.00 24.13 514 ALA B CA 1
ATOM 8169 C C . ALA B 1 537 ? -5.622 91.508 0.865 1.00 25.87 514 ALA B C 1
ATOM 8170 O O . ALA B 1 537 ? -5.176 90.628 0.125 1.00 27.68 514 ALA B O 1
ATOM 8172 N N . TYR B 1 538 ? -5.745 91.346 2.178 1.00 26.40 515 TYR B N 1
ATOM 8173 C CA . TYR B 1 538 ? -5.358 90.074 2.783 1.00 26.29 515 TYR B CA 1
ATOM 8174 C C . TYR B 1 538 ? -6.455 89.513 3.683 1.00 28.52 515 TYR B C 1
ATOM 8175 O O . TYR B 1 538 ? -6.340 88.396 4.191 1.00 29.34 515 TYR B O 1
#

B-factor: mean 34.82, std 9.14, range [19.76, 77.25]

Radius of gyration: 33.31 Å; Cα contacts (8 Å, |Δi|>4): 3100; chains: 2; bounding box: 99×95×56 Å

InterPro domains:
  IPR006710 Glycoside hydrolase,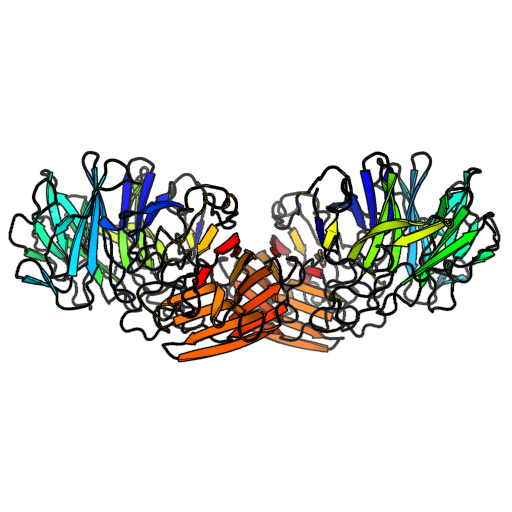 family 43 [PF04616] (7-290)
  IPR013320 Concanavalin A-like lectin/glucanase domain superfamily [SSF49899] (313-512)
  IPR023296 Glycosyl hydrolase, five-bladed beta-propeller domain superfamily [G3DSA:2.115.10.20] (4-314)
  IPR023296 Glycosyl hydrolase, five-bladed beta-propeller domain superfamily [SSF75005] (7-311)
  IPR041542 Beta-xylosidase, C-terminal Concanavalin A-like domain [PF17851] (318-512)
  IPR051795 Glycosyl Hydrolase Family 43 [PTHR42812] (5-512)

Foldseek 3Di:
DDKAFPPLFFFWFAQWAWEDDDQKIKIWGADAQWPPGIWIWIDRFNRAIDTLAGAHHDCVLDFSLPAAARAAWHRKYWDDDPQKIKIKTKHAGNAFDQDPNDTARIWMWIWMASDRRDPIDRTATARDRPFTAWYWDADPVRWIWTFGDPAGWIFTADNVRRYTDDDIDRQDNDDPAPRWTLWDWDDDPQKIKIWTWGNPQAQRTFIWIWIANDPSDNTDTDPLPRLAADPDPPDQKGSWYNWYWYAHPVGWIKIKTWIAGQFPPNFRASFIGIHMFGWAADPVGRIGTNRSPHGDRMGDTPPGDDDHDDPCQKFQLQDQDDDSQKIWSHDAPVVAWGCPVDHSWTKGWAAQDDLLDSNAHDFIWGTDRDQWKKKKWKKAFDDDDAPWWKFKKFDQHSQFIWTWIFGQHVATWTWIWTRFLNDIDTFFIGHDDHDIKMKMWTGHRQWIWIWIDDPPPDTDTGGTDPGSSCSGQVRVPDPGRRTHTIMGMHTHRHRPRDITMMIISMMHMGGD/DKAFPPLFFFWFAQWAWEDDAQKIKIWGADAQWPPGIWIWIDRFNRAIDTQAGAHHDCVQDFSLPAAARAAWHRKYWDDDPQKIKIKTKHAGNAFDQDPRDTARIWMWIWMASDRRDPIDRTATARDRPFGQWYWDADPVRWIWIFGDPAGKIFTADNVNRYTDDDIDRQDNDDPAARWTLWDWDDDPLKIKIKTWGNPQAQRTFIWIWIANDPSDNTDTDPLPRLAADPDPPDQKGSWYNKYWYAHPVGWIKIKTWIAGQFPHNFRASFIGIHMFTWDADPVGRIGTNRSPHGDRMGDTPPGDDDHDDPCQKFQLQDFDDDSQKIWSHDAPVVAWGCPVDHRWTKGWAAQDDLLDSNAHDFIWGTDRDQWKKKKWKKAFDFDDAFWWKFKKFDQGSQFIWTWIFGDDVATWTWIWTRQLNDIDTFFIGHDDHDIKMKMWTGHRQWIWIWIDDPPPDTDTGGIDPGNSCSGQVRVPDPGRRTHTIMGMHTHNRNPPGTTIMIISMMHMGGD

Solvent-accessible surface area: 36084 Å² total; per-residue (Å²): 217,96,95,10,31,0,0,19,8,17,0,0,1,0,10,0,3,7,24,86,42,46,96,34,0,23,0,0,0,0,0,3,0,0,2,28,0,0,0,0,0,21,0,61,0,0,17,47,25,66,15,34,7,10,4,5,66,106,40,136,9,6,100,0,37,94,14,60,21,1,15,0,0,28,5,4,10,5,18,93,57,133,35,34,8,15,1,0,0,0,9,34,20,62,19,118,57,103,30,141,64,168,178,16,51,57,42,0,0,3,0,46,13,74,147,26,101,3,126,24,49,144,12,55,62,3,56,42,17,60,3,23,8,2,4,17,16,40,19,79,93,30,125,4,18,0,0,0,10,69,0,0,13,0,4,25,11,49,125,108,0,46,82,44,75,32,148,53,67,86,13,7,112,8,49,76,90,162,42,32,29,3,0,24,21,39,96,55,106,50,55,18,1,0,4,1,1,0,4,5,29,22,83,76,2,3,0,0,0,0,30,6,82,116,15,96,12,128,22,82,83,5,92,69,34,40,0,2,23,24,117,71,116,130,15,30,0,7,10,0,0,10,3,8,26,9,70,3,49,85,46,39,30,0,0,0,0,0,0,0,12,35,2,112,43,64,71,0,2,0,0,7,0,0,0,0,0,3,10,42,64,34,154,64,24,6,0,9,0,11,84,83,153,7,12,10,57,81,24,117,9,5,96,13,85,59,42,152,68,102,124,103,52,88,31,51,6,98,119,102,97,32,30,81,48,10,0,8,5,3,10,11,46,108,94,9,45,12,10,122,94,77,107,19,40,0,37,1,66,0,10,44,67,24,5,91,44,42,126,8,48,6,3,0,0,15,8,1,57,70,27,6,0,2,0,7,0,57,1,45,6,85,7,74,43,85,15,1,10,0,0,0,0,0,4,1,1,14,60,0,0,0,8,0,0,1,5,68,34,152,25,34,37,0,32,0,8,8,1,69,50,41,84,83,123,69,43,12,92,74,128,3,96,82,33,74,0,25,0,19,0,4,1,15,28,10,42,1,6,0,9,23,0,71,28,31,55,12,37,74,78,0,4,22,15,123,66,0,14,5,0,0,14,61,14,1,206,27,108,53,15,35,1,0,0,0,0,0,0,3,7,3,0,48,54,73,36,107,93,7,28,0,7,0,22,32,2,86,5,42,35,12,159,98,10,32,0,1,19,8,17,0,0,1,0,10,1,3,8,24,82,39,46,111,34,0,22,0,0,0,0,0,3,0,0,2,26,0,0,0,0,0,24,0,63,6,0,20,42,25,55,16,31,7,9,5,4,62,109,42,136,8,7,102,0,38,94,13,59,20,1,18,0,0,29,5,4,10,5,18,92,50,134,34,34,10,15,0,0,0,0,10,31,18,60,19,96,52,93,34,143,74,111,139,11,51,59,38,0,0,3,0,63,15,91,151,26,88,2,123,24,49,141,14,54,63,3,31,40,17,61,2,24,8,2,4,17,18,38,20,84,91,30,124,7,18,0,0,0,11,70,0,0,15,0,4,26,11,39,123,89,0,47,82,42,73,30,145,53,65,85,12,8,116,6,49,75,89,156,50,32,28,3,0,25,19,40,85,57,100,52,55,25,1,0,5,1,2,1,5,6,29,28,86,72,3,3,0,0,0,0,29,6,81,116,16,98,11,125,22,86,82,5,94,72,34,41,0,2,26,27,118,69,113,134,14,31,0,7,11,0,0,11,3,9,25,10,70,3,71,82,44,43,30,1,0,0,0,0,0,0,12,37,4,115,43,62,70,0,1,0,0,7,0,0,0,0,0,7,10,43,61,35,155,65,23,6,0,8,0,12,83,84,156,5,12,10,55,81,26,125,20,7,92,17,98,84,49,140,67,98,120,89,48,93,26,50,5,104,111,103,93,31,25,79,30,4,0,8,6,4,11,8,47,109,93,9,43,12,10,118,95,79,106,18,37,0,38,1,68,0,13,64,95,31,4,83,27,46,114,9,71,6,3,0,0,14,10,1,59,66,25,6,0,2,0,9,0,47,0,46,8,87,8,73,36,85,12,1,11,0,0,0,0,0,3,1,1,15,61,0,0,0,8,0,0,3,4,70,42,169,24,38,40,0,35,0,7,3,3,69,40,46,73,90,112,68,50,10,95,74,120,3,91,83,33,75,1,24,0,18,0,4,2,14,27,11,41,1,8,1,10,25,0,77,32,30,52,15,38,79,77,0,4,22,13,125,67,0,16,5,0,0,14,63,12,1,196,29,109,56,15,37,1,0,0,0,0,0,0,3,8,3,0,44,59,55,45,98,93,6,28,0,6,0,26,28,0,84,9,41,36,12

Sequence (1023 aa):
EHTYTNPVLTGFHPDPSIIRVGEDYYMVNSTFQYFPAIVISHSKDLVHWKIIGHGITENEGLDLSDINDSHGIWAPDISYHNGTFYIFATHRLNGPTVINGRKLIRRQIMIKSSRPEGPYSKPVFIDEGSGIDPSHFVDGDGKHYMLLSPACTLFPLNEECTDISGEPVQIWEGTGRRAPEGPHLLKKDGYYYAILAEGGTGYSHSITTARSTHLYGPYEPCPYNPILTQTDPDAPIQRAGHGSLVETQNGEWWAVYLCGRPNQGSYTTVGRETALDPVEWTDDGWFVINNLKGPSLVQRAPNLPQQVKWDEKNFDDFDEDTLGLDWQFVRNPDHSSWSLIERPGYLRLWTGDWDLHDIRAKNTVVRREKHHLYSAGVKLDFSPSASGEQAGIVCYYSTNNYLKCCLIYEEGLKIKVVENRSGCQKTLGKKHAEAGPLFLKAVINKQKRDFYYSYEGKHWHHAGGTEDASFLSDEGSRDAKGHTGTMVGIFANNGGSGRKAAADFDWFRYIAYHTYTNPVLTGFHPDPSIIRVGEDYYMVNSTFQYFPAIVISHSKDLVHWKIIGHGITENEGLDLSDINDSHGIWAPDISYHNGTFYIFATHRLNGPTVINGRKLIRRQIMIKSSRPEGPYSKPVFIDEGSGIDPSHFVDGDGKHYMLLSPACTLFPLNEEECTDISGEPVQIWEGTGRRAPEGPHLLKKDGYYYAILAEGGTGYSHSITTARSTHLYGPYEPCPYNPILTQTDPDAPIQRAGHGSLVETQNGEWWAVYLCGRPNQGSYTTVGRETALDPVEWTDDGWFVINNLKGPSLVQRAPNLPQQVKWDEKNFDDFDEDTLGLDWQFVRNPDHSSWSLIERPGYLRLWTGDWDLHDIRAKNTVVRRREKHHLYSAGVKLDFSPSASGEQAGIVCYYSTNNYLKCCLIYEEGLKIKVVENRSGCQKTLGKKHAEAGPLFLKAVINKQKRDFYYSYEGKHWHHAGGTEDASFLSDEGSRDAKGHTGTMVGIFANNGGSGRKAAADFDWFRYIAY

Organism: Bacillus licheniformis (strain ATCC 14580 / DSM 13 / JCM 2505 / CCUG 7422 / NBRC 12200 / NCIMB 9375 / NCTC 10341 / NRRL NRS-1264 / Gibson 46) (NCBI:txid279010)

Secondary structure (DSSP, 8-state):
--EE-S-SB-SS--S-EEEEETTEEEEEE--BTEESEEEEEEESSSS--EEEEEEE--GGG---TTPPTT-EEEEEEEEEETTEEEEEEEEEEEEEEEETTEEEEEEEEEEEESSTT-PPPPPEEE---S-S--EEEE-TTS-EEEEETTTEEEEEB-TTSSSB-S--EEEE--SS-SS-EEEEEEEETTEEEEEEEES-SSTT-EEEEEEESSTT-PPEEPTT--SEE---TTSS-EEEEEEEEEE-TTS-EEEEEEEE-BSSSS-BTT--EEEEEEEEE-TTS-EEEGGGT-S-SSEEPPSS---------EE---SSS--TT-EEESS--GGGEESSSSTTSEEEEPBSS-TTSTT----EEEE---SEEEEEEEEE----STT-EEEEEEEEETTEEEEEEEEESSSEEEEEEEEETTEEEEEEEEE--SS-EEEEEEEETTEEEEEEESSSSS-EEEEEES--TTSSTTTS--S---S--EEEEEEE-TTS----EEEEEEEEEEE-/-EE-S-SB-SS--S-EEEEETTEEEEEE--BTEESEEEEEEESSSSS-EEEEEEE-SGGG---TTPPTT-EEEEEEEEEETTEEEEEEEEEEEEEEEETTEEEEEEEEEEEESSTT-PPPPPEEE--TT-S--EEEE-TTS-EEEEETTTEEEEEE-TTSSSB-S--EEEE--SS-SS-EEEEEEEETTEEEEEEEES-SSTT-EEEEEEESSTT-PPEEPTT-SSEE---TTSS-EEEEEEEEEE-TTS-EEEEEEEE-BSSSS-BTT--EEEEEEEEE-TTS-EEEGGGT-S-SSEEPPSS---------EE---SSS--TT-EEESS--GGGEESSSSTTSEEEE-BSS-TTSTT----EEEE---SEEEEEEEEE----STTEEEEEEEEEETTEEEEEEEEESSSEEEEEEEEETTEEEEEEEEE--SS-EEEEEEEETTEEEEEEESSSSS-EEEEEES--TTSSTTTT--S---S--EEEEEEEETTS----EEEEEEEEEEE-

CATH classification: 2.115.10.20

Nearest PDB structures (foldseek):
  6ms3-assembly1_B  TM=1.001E+00  e=3.426E-99  Bacillus licheniformis DSM 13 = ATCC 14580
  6ms2-assembly1_A-2  TM=9.976E-01  e=3.168E-94  Bacillus licheniformis DSM 13 = ATCC 14580
  5joz-assembly2_B  TM=9.425E-01  e=2.573E-48  Bacteroides ovatus
  5joy-assembly1_A  TM=9.414E-01  e=4.135E-48  Bacteroides ovatus
  7jvh-assembly3_C  TM=8.822E-01  e=5.270E-35  metagenome